Protein AF-0000000082834192 (afdb_homodimer)

Solvent-accessible surface area (backbone atoms only — not comparable to full-atom values): 46763 Å² total; per-residue (Å²): 114,58,78,56,65,46,55,65,57,37,30,47,52,12,43,51,27,36,75,78,33,49,51,58,55,49,33,59,68,41,58,75,89,63,63,65,66,60,54,51,49,58,71,48,56,89,36,38,69,58,30,43,24,41,26,45,23,47,22,64,73,36,58,49,41,30,54,62,43,39,55,54,58,56,37,57,10,45,53,74,38,81,67,66,78,60,61,29,57,36,44,56,57,38,31,70,82,36,35,30,33,29,49,34,74,82,67,44,50,32,48,34,76,72,61,32,71,24,20,33,38,23,55,55,62,58,29,57,49,36,25,30,21,37,43,28,29,46,27,52,71,72,64,48,51,72,66,58,28,47,52,29,27,40,34,15,41,46,33,21,44,52,44,22,46,51,50,40,73,46,48,71,65,58,47,50,52,46,69,49,36,54,69,55,50,48,70,66,42,86,44,71,67,55,31,50,54,50,51,50,48,52,54,52,18,70,61,37,38,45,64,52,44,43,68,72,43,35,46,78,55,96,94,35,53,37,66,58,71,44,60,68,45,22,25,38,53,62,43,96,68,36,64,47,45,82,90,57,47,42,62,90,38,71,66,50,50,50,43,51,49,49,20,49,51,39,25,46,68,54,34,58,68,47,52,41,57,56,55,68,52,38,12,60,56,35,65,31,34,36,49,56,61,52,58,50,35,24,46,59,26,35,40,34,39,25,25,29,49,86,62,43,53,45,50,37,26,40,32,55,30,53,86,22,50,33,44,72,45,54,73,42,81,67,70,91,46,36,9,52,36,28,48,45,40,39,50,30,38,34,64,66,54,68,84,58,46,22,24,26,57,36,72,96,70,39,27,21,25,31,32,61,67,60,50,23,56,38,70,75,64,67,88,76,44,53,71,70,54,44,26,52,50,29,26,49,51,17,37,40,50,26,50,19,42,30,41,39,52,67,44,21,39,26,52,22,41,43,52,45,87,62,58,55,36,38,51,12,42,44,49,20,12,52,51,42,32,53,47,46,48,52,51,40,51,51,49,52,50,35,37,74,70,57,76,38,60,61,31,41,70,67,59,56,29,49,73,70,63,121,114,56,78,55,65,46,55,66,58,36,32,49,53,12,44,51,27,36,75,76,34,48,50,60,56,48,32,59,68,41,59,76,89,63,63,64,66,61,53,51,50,58,72,49,57,90,35,41,69,59,31,42,24,41,27,45,24,48,23,65,74,36,60,51,41,30,52,62,41,38,55,53,58,56,36,56,10,44,54,73,37,82,66,67,77,60,62,29,56,36,44,55,59,38,30,70,82,36,37,31,34,30,49,34,74,83,67,44,50,32,49,36,75,71,60,32,72,24,19,33,38,22,55,57,62,56,30,57,51,38,24,30,21,38,43,28,29,45,27,51,72,71,66,48,51,71,66,59,30,47,52,29,26,40,34,16,41,46,32,20,44,52,44,23,47,52,51,40,74,46,48,71,65,58,46,47,52,45,70,48,35,52,69,57,49,48,70,66,40,87,44,71,67,54,32,51,53,49,51,48,47,52,54,52,17,71,61,38,38,43,63,55,46,42,68,73,41,33,47,79,55,95,92,36,55,38,67,56,69,45,59,67,45,22,24,37,52,62,43,96,70,38,64,48,45,83,90,56,50,43,62,89,38,72,65,49,50,49,41,52,50,49,20,50,51,38,25,46,67,53,35,59,68,47,52,42,57,57,56,69,52,39,13,58,56,35,65,31,35,39,50,57,61,51,58,47,35,24,45,59,26,34,38,34,41,23,26,31,48,86,63,44,55,44,52,37,25,41,32,55,30,53,88,22,50,34,43,71,44,55,73,43,81,66,69,92,46,36,10,53,36,27,44,44,40,39,52,30,40,34,63,65,55,68,83,57,46,22,23,26,58,36,71,96,72,39,27,21,27,32,32,62,68,60,49,23,56,38,72,76,63,64,90,77,46,52,72,70,54,45,26,54,51,30,27,50,50,17,37,39,50,28,50,19,42,30,41,40,52,69,44,21,40,26,52,21,42,45,52,46,86,62,60,56,35,38,52,12,42,42,50,20,12,53,52,44,30,54,49,47,46,53,50,40,53,51,49,51,50,35,36,74,70,58,76,39,59,63,31,41,69,65,59,56,30,48,74,69,62,123

Foldseek 3Di:
DDDDDDLVVLLVLLQVLCVVPPLLLLLQQACLVDQLLVQLVVLCPPFLPLFQQALLQQLLPALLLVLQQRLLSSLQRCLPGDASPDKFWAQSQLALQQWWWFAFPVGFIFIFGHHRLQTDIFGLSSNLLNHLLSLLLLCVVLPHDLVLNLLLSLLLLQLLLVLLLVLSPDDLVCLLQDTHTLVVQLVPDDDPVSNVVSVVLLVLLVCFAQQNVQVVFWDDDPNFIEGDDDPPFKFALQDPLHSSPPVRRQHPDPVSVVLVVVQVVQFLVFADPVVNVVCVQKDWGYKMFGQDGNNQGRWTKMWTWIAGPVRRTFIKIKTFRDHHSNVVRRVDDGDPARLVSSLLSCSQQHSGDANSWGKGQGPPRTIIIMGGPGGSIDTDPSSPDDSVSSSVSSNVSSNNSSSSRCRRGVSSSSNNSNCDNDCSNSVSSSSNSNVVSVSSVVSSVVSVVCCVVVVRNHDHSVRSSVVVVD/DDDDDDLVVLLVLLQVLCVVPPLLLLLQQACLVDQLLVQLVVLCPPFLPLFQQALLQQLLPALLLVLQQRLLSSLQRCLGGDASPDKFWAQSQLALQQWWWFAFPVGFIFIFGHHRLQTDIFGLSSNLLNHLLSLLLLCVVLPHDPVLNLLLSLLLLQLLLVLLLVLSPDDLVCLLQDTHTLVVQLVPDDDPVSNVVSVVLLVLLVCFAQQNVQVVFWDDDPNFIEGDDDPPFKFAQQDPLHSSPPVRRQHPDPVSVVLVVVQVVQFLVFADPVVNVVCVQKDWGYKMFGQDGNNQGRWTKMWTWIAGPVRRTFIKIKTFRDHHSNVVRRVDDGDPARLVSRLLSCSQQHSGDANSWGKGQGPPRTIIIMGGPGGSIDTDPSSPDDSVSSSVSSNVSSNNSSSSRCRRGVSSSSNNSNCDNDCSNSVSSSSNSNVVSVSSVVSSVVSVVCCVVVVRNHDHSVRSSVVVVD

pLDDT: mean 93.58, std 6.65, range [43.78, 98.88]

Secondary structure (DSSP, 8-state):
--PPPPHHHHHHHHHHHHHHS-GGGGG------S-HHHHHHHHHTTS-GGGHHHHHHHHTT-HHHHHHH-HHHHHHHHTTS---S-EEEE-S---GGGEEEEE-TTS-EEEEE---TT-EEEEHHHHHHHHHHHHHHHHHHTT--HHHHHHHHHHHHHHHHHHHHHHTTS-HHHHHH---BHHHHHHH--SHHHHHHHHHHHHHHHH--HHHHHHHHEEEETTEEEEPPBTTTEE-TTSTT--STTTT-----HHHHHHHHHHHHHHHHHS-HHHHHHHTT-EEEEEEEE---STTTTS-EEEEEEE-TT--EEEEEEEE-PPPHHHHHS-----S-HHHHHHHHHHHHSSS--TT-EEEE-GGG-EEEEEES-SS-EE--GGG--HHHHHHHHHHHHHHHHHHHHHHHS-HHHHHHHH-SSSHHHHHHHHHHHHHHHHHHHHHHHHHHHHHTTSS----HHHHHHTT--/--PPPPHHHHHHHHHHHHHHS-GGGGG------S-HHHHHHHHHTTS-GGGHHHHHHHHTT-HHHHHHH-HHHHHHHHTTS---S-EEEE-S---GGGEEEEE-TTS-EEEEE---TT-EEEEHHHHHHHHHHHHHHHHHHTT--HHHHHHHHHHHHHHHHHHHHHHTTS-HHHHHH---BHHHHHHH--SHHHHHHHHHHHHHHHH--HHHHHHHHEEEETTEEEEPPBTTTEE-TTSTT--STTTT-----HHHHHHHHHHHHHHHHHS-HHHHHHHTT-EEEEEEEE---TTTTTS-EEEEEEE-TT--EEEEEEEE-PPPHHHHHS-----S-HHHHHHHHHHHHSSS--TT-EEEE-GGG-EEEEEES-SS-EE--GGG--HHHHHHHHHHHHHHHHHHHHHHHS-HHHHHHHH-SSSHHHHHHHHHHHHHHHHHHHHHHHHHHHHHTTSS----HHHHHHTT--

Organism: NCBI:txid1287738

InterPro domains:
  IPR018721 Protein of unknown function DUF2252 [PF10009] (47-450)
  IPR018721 Protein of unknown function DUF2252 [PTHR39441] (31-458)

Nearest PDB structures (foldseek):
  1jmx-assembly1_A  TM=2.422E-01  e=8.693E+00  Pseudomonas putida
  1jmx-assembly1_A  TM=2.421E-01  e=8.765E+00  Pseudomonas putida

Radius of gyration: 30.36 Å; Cα contacts (8 Å, |Δi|>4): 1833; chains: 2; bounding box: 71×91×67 Å

Structure (mmCIF, N/CA/C/O backbone):
data_AF-0000000082834192-model_v1
#
loop_
_entity.id
_entity.type
_entity.pdbx_description
1 polymer 'DUF2252 domain-containing protein'
#
loop_
_atom_site.group_PDB
_atom_site.id
_atom_site.type_symbol
_atom_site.label_atom_id
_atom_site.label_alt_id
_atom_site.label_comp_id
_atom_site.label_asym_id
_atom_site.label_entity_id
_atom_site.label_seq_id
_atom_site.pdbx_PDB_ins_code
_atom_site.Cartn_x
_atom_site.Cartn_y
_atom_site.Cartn_z
_atom_site.occupancy
_atom_site.B_iso_or_equiv
_atom_site.auth_seq_id
_atom_site.auth_comp_id
_atom_site.auth_asym_id
_atom_site.auth_atom_id
_atom_site.pdbx_PDB_model_num
ATOM 1 N N . MET A 1 1 ? 22.391 4.062 -19.062 1 43.97 1 MET A N 1
ATOM 2 C CA . MET A 1 1 ? 22.203 3.564 -17.703 1 43.97 1 MET A CA 1
ATOM 3 C C . MET A 1 1 ? 22.031 4.715 -16.719 1 43.97 1 MET A C 1
ATOM 5 O O . MET A 1 1 ? 22.719 5.73 -16.828 1 43.97 1 MET A O 1
ATOM 9 N N . LEU A 1 2 ? 20.938 4.836 -16.094 1 54.34 2 LEU A N 1
ATOM 10 C CA . LEU A 1 2 ? 20.734 5.949 -15.18 1 54.34 2 LEU A CA 1
ATOM 11 C C . LEU A 1 2 ? 21.781 5.953 -14.078 1 54.34 2 LEU A C 1
ATOM 13 O O . LEU A 1 2 ? 22.156 4.895 -13.562 1 54.34 2 LEU A O 1
ATOM 17 N N . GLU A 1 3 ? 22.625 6.867 -14.039 1 68.44 3 GLU A N 1
ATOM 18 C CA . GLU A 1 3 ? 23.688 6.953 -13.031 1 68.44 3 GLU A CA 1
ATOM 19 C C . GLU A 1 3 ? 23.203 7.707 -11.797 1 68.44 3 GLU A C 1
ATOM 21 O O . GLU A 1 3 ? 22.375 8.617 -11.898 1 68.44 3 GLU A O 1
ATOM 26 N N . THR A 1 4 ? 23.453 7.031 -10.672 1 75.81 4 THR A N 1
ATOM 27 C CA . THR A 1 4 ? 23.25 7.734 -9.406 1 75.81 4 THR A CA 1
ATOM 28 C C . THR A 1 4 ? 24.547 8.438 -8.977 1 75.81 4 THR A C 1
ATOM 30 O O . THR A 1 4 ? 25.641 7.969 -9.266 1 75.81 4 THR A O 1
ATOM 33 N N . ASP A 1 5 ? 24.406 9.578 -8.383 1 85.88 5 ASP A N 1
ATOM 34 C CA . ASP A 1 5 ? 25.578 10.289 -7.855 1 85.88 5 ASP A CA 1
ATOM 35 C C . ASP A 1 5 ? 26.266 9.469 -6.766 1 85.88 5 ASP A C 1
ATOM 37 O O . ASP A 1 5 ? 25.609 8.773 -5.988 1 85.88 5 ASP A O 1
ATOM 41 N N . SER A 1 6 ? 27.562 9.531 -6.773 1 90.19 6 SER A N 1
ATOM 42 C CA . SER A 1 6 ? 28.312 8.867 -5.711 1 90.19 6 SER A CA 1
ATOM 43 C C . SER A 1 6 ? 28.031 9.5 -4.355 1 90.19 6 SER A C 1
ATOM 45 O O . SER A 1 6 ? 27.625 10.664 -4.281 1 90.19 6 SER A O 1
ATOM 47 N N . ILE A 1 7 ? 28.266 8.758 -3.375 1 93.5 7 ILE A N 1
ATOM 48 C CA . ILE A 1 7 ? 28.078 9.242 -2.012 1 93.5 7 ILE A CA 1
ATOM 49 C C . ILE A 1 7 ? 29 10.43 -1.759 1 93.5 7 ILE A C 1
ATOM 51 O O . ILE A 1 7 ? 28.609 11.406 -1.109 1 93.5 7 ILE A O 1
ATOM 55 N N . GLN A 1 8 ? 30.172 10.375 -2.283 1 94.44 8 GLN A N 1
ATOM 56 C CA . GLN A 1 8 ? 31.125 11.461 -2.107 1 94.44 8 GLN A CA 1
ATOM 57 C C . GLN A 1 8 ? 30.641 12.742 -2.771 1 94.44 8 GLN A C 1
ATOM 59 O O . GLN A 1 8 ? 30.766 13.828 -2.209 1 94.44 8 GLN A O 1
ATOM 64 N N . ALA A 1 9 ? 30.156 12.547 -3.936 1 95.19 9 ALA A N 1
ATOM 65 C CA . ALA A 1 9 ? 29.609 13.703 -4.641 1 95.19 9 ALA A CA 1
ATOM 66 C C . ALA A 1 9 ? 28.438 14.312 -3.877 1 95.19 9 ALA A C 1
ATOM 68 O O . ALA A 1 9 ? 28.312 15.531 -3.787 1 95.19 9 ALA A O 1
ATOM 69 N N . ARG A 1 10 ? 27.609 13.508 -3.355 1 95.69 10 ARG A N 1
ATOM 70 C CA . ARG A 1 10 ? 26.438 13.961 -2.611 1 95.69 10 ARG A CA 1
ATOM 71 C C . ARG A 1 10 ? 26.844 14.656 -1.318 1 95.69 10 ARG A C 1
ATOM 73 O O . ARG A 1 10 ? 26.281 15.688 -0.955 1 95.69 10 ARG A O 1
ATOM 80 N N . ARG A 1 11 ? 27.797 14.078 -0.651 1 96.12 11 ARG A N 1
ATOM 81 C CA . ARG A 1 11 ? 28.344 14.703 0.552 1 96.12 11 ARG A CA 1
ATOM 82 C C . ARG A 1 11 ? 28.953 16.062 0.236 1 96.12 11 ARG A C 1
ATOM 84 O O . ARG A 1 11 ? 28.734 17.031 0.976 1 96.12 11 ARG A O 1
ATOM 91 N N . SER A 1 12 ? 29.672 16.094 -0.837 1 96.25 12 SER A N 1
ATOM 92 C CA . SER A 1 12 ? 30.281 17.344 -1.265 1 96.25 12 SER A CA 1
ATOM 93 C C . SER A 1 12 ? 29.234 18.406 -1.564 1 96.25 12 SER A C 1
ATOM 95 O O . SER A 1 12 ? 29.422 19.578 -1.239 1 96.25 12 SER A O 1
ATOM 97 N N . ASN A 1 13 ? 28.219 17.953 -2.176 1 95.06 13 ASN A N 1
ATOM 98 C CA . ASN A 1 13 ? 27.125 18.875 -2.465 1 95.06 13 ASN A CA 1
ATOM 99 C C . ASN A 1 13 ? 26.531 19.469 -1.186 1 95.06 13 ASN A C 1
ATOM 101 O O . ASN A 1 13 ? 26.234 20.656 -1.121 1 95.06 13 ASN A O 1
ATOM 105 N N . GLY A 1 14 ? 26.328 18.625 -0.186 1 95.75 14 GLY A N 1
ATOM 106 C CA . GLY A 1 14 ? 25.844 19.094 1.103 1 95.75 14 GLY A CA 1
ATOM 107 C C . GLY A 1 14 ? 26.797 20.062 1.778 1 95.75 14 GLY A C 1
ATOM 108 O O . GLY A 1 14 ? 26.375 21.062 2.348 1 95.75 14 GLY A O 1
ATOM 109 N N . GLN A 1 15 ? 28.047 19.766 1.653 1 95.56 15 GLN A N 1
ATOM 110 C CA . GLN A 1 15 ? 29.062 20.625 2.26 1 95.56 15 GLN A CA 1
ATOM 111 C C . GLN A 1 15 ? 29.172 21.953 1.532 1 95.56 15 GLN A C 1
ATOM 113 O O . GLN A 1 15 ? 29.359 23 2.16 1 95.56 15 GLN A O 1
ATOM 118 N N . LYS A 1 16 ? 29.031 21.891 0.266 1 95.62 16 LYS A N 1
ATOM 119 C CA . LYS A 1 16 ? 29.062 23.109 -0.535 1 95.62 16 LYS A CA 1
ATOM 120 C C . LYS A 1 16 ? 27.906 24.047 -0.182 1 95.62 16 LYS A C 1
ATOM 122 O O . LYS A 1 16 ? 28.047 25.266 -0.246 1 95.62 16 LYS A O 1
ATOM 127 N N . ALA A 1 17 ? 26.828 23.453 0.157 1 95.31 17 ALA A N 1
ATOM 128 C CA . ALA A 1 17 ? 25.688 24.25 0.562 1 95.31 17 ALA A CA 1
ATOM 129 C C . ALA A 1 17 ? 26 25.094 1.79 1 95.31 17 ALA A C 1
ATOM 131 O O . ALA A 1 17 ? 25.453 26.188 1.957 1 95.31 17 ALA A O 1
ATOM 132 N N . ARG A 1 18 ? 26.938 24.672 2.625 1 93.06 18 ARG A N 1
ATOM 133 C CA . ARG A 1 18 ? 27.344 25.406 3.818 1 93.06 18 ARG A CA 1
ATOM 134 C C . ARG A 1 18 ? 28.062 26.688 3.447 1 93.06 18 ARG A C 1
ATOM 136 O O . ARG A 1 18 ? 28.031 27.672 4.203 1 93.06 18 ARG A O 1
ATOM 143 N N . GLU A 1 19 ? 28.672 26.578 2.359 1 91.88 19 GLU A N 1
ATOM 144 C CA . GLU A 1 19 ? 29.391 27.75 1.896 1 91.88 19 GLU A CA 1
ATOM 145 C C . GLU A 1 19 ? 28.438 28.844 1.441 1 91.88 19 GLU A C 1
ATOM 147 O O . GLU A 1 19 ? 28.734 30.031 1.603 1 91.88 19 GLU A O 1
ATOM 152 N N . HIS A 1 20 ? 27.406 28.422 0.977 1 91.69 20 HIS A N 1
ATOM 153 C CA . HIS A 1 20 ? 26.406 29.359 0.481 1 91.69 20 HIS A CA 1
ATOM 154 C C . HIS A 1 20 ? 25.531 29.875 1.612 1 91.69 20 HIS A C 1
ATOM 156 O O . HIS A 1 20 ? 25.109 31.047 1.599 1 91.69 20 HIS A O 1
ATOM 162 N N . VAL A 1 21 ? 25.172 28.984 2.467 1 96.38 21 VAL A N 1
ATOM 163 C CA . VAL A 1 21 ? 24.344 29.312 3.613 1 96.38 21 VAL A CA 1
ATOM 164 C C . VAL A 1 21 ? 24.938 28.719 4.883 1 96.38 21 VAL A C 1
ATOM 166 O O . VAL A 1 21 ? 24.828 27.5 5.117 1 96.38 21 VAL A O 1
ATOM 169 N N . LYS A 1 22 ? 25.422 29.625 5.699 1 96.38 22 LYS A N 1
ATOM 170 C CA . LYS A 1 22 ? 25.953 29.156 6.969 1 96.38 22 LYS A CA 1
ATOM 171 C C . LYS A 1 22 ? 24.859 28.594 7.863 1 96.38 22 LYS A C 1
ATOM 173 O O . LYS A 1 22 ? 23.734 29.094 7.848 1 96.38 22 LYS A O 1
ATOM 178 N N . ARG A 1 23 ? 25.203 27.656 8.641 1 96.19 23 ARG A N 1
ATOM 179 C CA . ARG A 1 23 ? 24.234 27.031 9.539 1 96.19 23 ARG A CA 1
ATOM 180 C C . ARG A 1 23 ? 23.656 28.062 10.516 1 96.19 23 ARG A C 1
ATOM 182 O O . ARG A 1 23 ? 22.469 28 10.844 1 96.19 23 ARG A O 1
ATOM 189 N N . SER A 1 24 ? 24.453 28.938 10.953 1 96.38 24 SER A N 1
ATOM 190 C CA . SER A 1 24 ? 24.016 29.953 11.906 1 96.38 24 SER A CA 1
ATOM 191 C C . SER A 1 24 ? 23 30.906 11.289 1 96.38 24 SER A C 1
ATOM 193 O O . SER A 1 24 ? 22.25 31.578 12 1 96.38 24 SER A O 1
ATOM 195 N N . SER A 1 25 ? 23.016 30.984 9.984 1 96.62 25 SER A N 1
ATOM 196 C CA . SER A 1 25 ? 22.094 31.875 9.281 1 96.62 25 SER A CA 1
ATOM 197 C C . SER A 1 25 ? 20.641 31.438 9.461 1 96.62 25 SER A C 1
ATOM 199 O O . SER A 1 25 ? 19.719 32.219 9.203 1 96.62 25 SER A O 1
ATOM 201 N N . HIS A 1 26 ? 20.422 30.234 9.938 1 97.69 26 HIS A N 1
ATOM 202 C CA . HIS A 1 26 ? 19.078 29.719 10.086 1 97.69 26 HIS A CA 1
ATOM 203 C C . HIS A 1 26 ? 18.375 30.328 11.289 1 97.69 26 HIS A C 1
ATOM 205 O O . HIS A 1 26 ? 17.188 30.078 11.508 1 97.69 26 HIS A O 1
ATOM 211 N N . ALA A 1 27 ? 19.062 31.203 12.023 1 97.88 27 ALA A N 1
ATOM 212 C CA . ALA A 1 27 ? 18.453 31.953 13.125 1 97.88 27 ALA A CA 1
ATOM 213 C C . ALA A 1 27 ? 17.594 33.094 12.602 1 97.88 27 ALA A C 1
ATOM 215 O O . ALA A 1 27 ? 16.781 33.688 13.344 1 97.88 27 ALA A O 1
ATOM 216 N N . ALA A 1 28 ? 17.703 33.406 11.367 1 97.25 28 ALA A N 1
ATOM 217 C CA . ALA A 1 28 ? 17 34.531 10.773 1 97.25 28 ALA A CA 1
ATOM 218 C C . ALA A 1 28 ? 15.492 34.312 10.75 1 97.25 28 ALA A C 1
ATOM 220 O O . ALA A 1 28 ? 15.039 33.219 10.375 1 97.25 28 ALA A O 1
ATOM 221 N N . LEU A 1 29 ? 14.711 35.281 11.102 1 97.69 29 LEU A N 1
ATOM 222 C CA . LEU A 1 29 ? 13.266 35.156 11.195 1 97.69 29 LEU A CA 1
ATOM 223 C C . LEU A 1 29 ? 12.609 35.406 9.844 1 97.69 29 LEU A C 1
ATOM 225 O O . LEU A 1 29 ? 11.492 34.969 9.586 1 97.69 29 LEU A O 1
ATOM 229 N N . GLY A 1 30 ? 13.344 36.156 8.984 1 97.12 30 GLY A N 1
ATOM 230 C CA . GLY A 1 30 ? 12.758 36.531 7.711 1 97.12 30 GLY A CA 1
ATOM 231 C C . GLY A 1 30 ? 12 37.844 7.785 1 97.12 30 GLY A C 1
ATOM 232 O O . GLY A 1 30 ? 12.32 38.719 8.602 1 97.12 30 GLY A O 1
ATOM 233 N N . ASN A 1 31 ? 11.102 38.094 6.879 1 96.56 31 ASN A N 1
ATOM 234 C CA . ASN A 1 31 ? 10.344 39.344 6.793 1 96.56 31 ASN A CA 1
ATOM 235 C C . ASN A 1 31 ? 9.148 39.344 7.746 1 96.56 31 ASN A C 1
ATOM 237 O O . ASN A 1 31 ? 8.016 39.094 7.328 1 96.56 31 ASN A O 1
ATOM 241 N N . VAL A 1 32 ? 9.414 39.812 8.945 1 97 32 VAL A N 1
ATOM 242 C CA . VAL A 1 32 ? 8.367 39.781 9.961 1 97 32 VAL A CA 1
ATOM 243 C C . VAL A 1 32 ? 7.695 41.156 10.039 1 97 32 VAL A C 1
ATOM 245 O O . VAL A 1 32 ? 6.77 41.344 10.828 1 97 32 VAL A O 1
ATOM 248 N N . ASP A 1 33 ? 8.258 42.125 9.242 1 95.31 33 ASP A N 1
ATOM 249 C CA . ASP A 1 33 ? 7.617 43.438 9.141 1 95.31 33 ASP A CA 1
ATOM 250 C C . ASP A 1 33 ? 6.551 43.438 8.047 1 95.31 33 ASP A C 1
ATOM 252 O O . ASP A 1 33 ? 6.781 43.969 6.953 1 95.31 33 ASP A O 1
ATOM 256 N N . ARG A 1 34 ? 5.523 42.812 8.258 1 96.75 34 ARG A N 1
ATOM 257 C CA . ARG A 1 34 ? 4.398 42.656 7.34 1 96.75 34 ARG A CA 1
ATOM 258 C C . ARG A 1 34 ? 3.072 42.812 8.07 1 96.75 34 ARG A C 1
ATOM 260 O O . ARG A 1 34 ? 3.041 42.906 9.305 1 96.75 34 ARG A O 1
ATOM 267 N N . ASP A 1 35 ? 2.014 43 7.32 1 97.62 35 ASP A N 1
ATOM 268 C CA . ASP A 1 35 ? 0.671 43.062 7.887 1 97.62 35 ASP A CA 1
ATOM 269 C C . ASP A 1 35 ? 0.057 41.688 8.047 1 97.62 35 ASP A C 1
ATOM 271 O O . ASP A 1 35 ? -0.447 41.094 7.078 1 97.62 35 ASP A O 1
ATOM 275 N N . PRO A 1 36 ? 0.101 41.125 9.219 1 98 36 PRO A N 1
ATOM 276 C CA . PRO A 1 36 ? -0.431 39.781 9.398 1 98 36 PRO A CA 1
ATOM 277 C C . PRO A 1 36 ? -1.915 39.656 9.055 1 98 36 PRO A C 1
ATOM 279 O O . PRO A 1 36 ? -2.387 38.625 8.641 1 98 36 PRO A O 1
ATOM 282 N N . ILE A 1 37 ? -2.648 40.781 9.211 1 98.19 37 ILE A N 1
ATOM 283 C CA . ILE A 1 37 ? -4.086 40.781 8.953 1 98.19 37 ILE A CA 1
ATOM 284 C C . ILE A 1 37 ? -4.344 40.562 7.465 1 98.19 37 ILE A C 1
ATOM 286 O O . ILE A 1 37 ? -5.23 39.812 7.082 1 98.19 37 ILE A O 1
ATOM 290 N N . ARG A 1 38 ? -3.602 41.25 6.668 1 97.81 38 ARG A N 1
ATOM 291 C CA . ARG A 1 38 ? -3.732 41.094 5.223 1 97.81 38 ARG A CA 1
ATOM 292 C C . ARG A 1 38 ? -3.457 39.656 4.797 1 97.81 38 ARG A C 1
ATOM 294 O O . ARG A 1 38 ? -4.184 39.094 3.975 1 97.81 38 ARG A O 1
ATOM 301 N N . LEU A 1 39 ? -2.418 39.031 5.312 1 97.88 39 LEU A N 1
ATOM 302 C CA . LEU A 1 39 ? -2.055 37.656 4.961 1 97.88 39 LEU A CA 1
ATOM 303 C C . LEU A 1 39 ? -3.127 36.688 5.422 1 97.88 39 LEU A C 1
ATOM 305 O O . LEU A 1 39 ? -3.439 35.719 4.715 1 97.88 39 LEU A O 1
ATOM 309 N N . LEU A 1 40 ? -3.67 36.906 6.582 1 97.69 40 LEU A N 1
ATOM 310 C CA . LEU A 1 40 ? -4.734 36.062 7.082 1 97.69 40 LEU A CA 1
ATOM 311 C C . LEU A 1 40 ? -5.969 36.125 6.191 1 97.69 40 LEU A C 1
ATOM 313 O O . LEU A 1 40 ? -6.641 35.125 5.945 1 97.69 40 LEU A O 1
ATOM 317 N N . ARG A 1 41 ? -6.25 37.344 5.703 1 97.12 41 ARG A N 1
ATOM 318 C CA . ARG A 1 41 ? -7.371 37.531 4.785 1 97.12 41 ARG A CA 1
ATOM 319 C C . ARG A 1 41 ? -7.133 36.781 3.475 1 97.12 41 ARG A C 1
ATOM 321 O O . ARG A 1 41 ? -8.047 36.156 2.932 1 97.12 41 ARG A O 1
ATOM 328 N N . ILE A 1 42 ? -5.953 36.875 3.02 1 96.5 42 ILE A N 1
ATOM 329 C CA . ILE A 1 42 ? -5.586 36.156 1.795 1 96.5 42 ILE A CA 1
ATOM 330 C C . ILE A 1 42 ? -5.793 34.656 1.981 1 96.5 42 ILE A C 1
ATOM 332 O O . ILE A 1 42 ? -6.371 34 1.118 1 96.5 42 ILE A O 1
ATOM 336 N N . ASN A 1 43 ? -5.316 34.156 3.084 1 95.81 43 ASN A N 1
ATOM 337 C CA . ASN A 1 43 ? -5.402 32.719 3.371 1 95.81 43 ASN A CA 1
ATOM 338 C C . ASN A 1 43 ? -6.844 32.281 3.6 1 95.81 43 ASN A C 1
ATOM 340 O O . ASN A 1 43 ? -7.18 31.125 3.402 1 95.81 43 ASN A O 1
ATOM 344 N N . SER A 1 44 ? -7.723 33.188 3.982 1 95.5 44 SER A N 1
ATOM 345 C CA . SER A 1 44 ? -9.125 32.875 4.25 1 95.5 44 SER A CA 1
ATOM 346 C C . SER A 1 44 ? -9.969 33 2.988 1 95.5 44 SER A C 1
ATOM 348 O O . SER A 1 44 ? -11.078 32.469 2.918 1 95.5 44 SER A O 1
ATOM 350 N N . ALA A 1 45 ? -9.453 33.688 2.037 1 94.56 45 ALA A N 1
ATOM 351 C CA . ALA A 1 45 ? -10.195 33.875 0.793 1 94.56 45 ALA A CA 1
ATOM 352 C C . ALA A 1 45 ? -10.492 32.531 0.131 1 94.56 45 ALA A C 1
ATOM 354 O O . ALA A 1 45 ? -9.625 31.656 0.065 1 94.56 45 ALA A O 1
ATOM 355 N N . GLY A 1 46 ? -11.727 32.344 -0.283 1 91.38 46 GLY A N 1
ATOM 356 C CA . GLY A 1 46 ? -12.133 31.125 -0.969 1 91.38 46 GLY A CA 1
ATOM 357 C C . GLY A 1 46 ? -12.727 30.094 -0.037 1 91.38 46 GLY A C 1
ATOM 358 O O . GLY A 1 46 ? -13.32 29.109 -0.491 1 91.38 46 GLY A O 1
ATOM 359 N N . ARG A 1 47 ? -12.508 30.281 1.275 1 93.38 47 ARG A N 1
ATOM 360 C CA . ARG A 1 47 ? -13.156 29.406 2.244 1 93.38 47 ARG A CA 1
ATOM 361 C C . ARG A 1 47 ? -14.656 29.688 2.32 1 93.38 47 ARG A C 1
ATOM 363 O O . ARG A 1 47 ? -15.133 30.672 1.742 1 93.38 47 ARG A O 1
ATOM 370 N N . VAL A 1 48 ? -15.383 28.766 2.969 1 92 48 VAL A N 1
ATOM 371 C CA . VAL A 1 48 ? -16.797 29.016 3.238 1 92 48 VAL A CA 1
ATOM 372 C C . VAL A 1 48 ? -16.953 30.281 4.078 1 92 48 VAL A C 1
ATOM 374 O O . VAL A 1 48 ? -16.5 30.328 5.227 1 92 48 VAL A O 1
ATOM 377 N N . GLN A 1 49 ? -17.609 31.219 3.494 1 92.31 49 GLN A N 1
ATOM 378 C CA . GLN A 1 49 ? -17.672 32.562 4.078 1 92.31 49 GLN A CA 1
ATOM 379 C C . GLN A 1 49 ? -18.281 32.5 5.48 1 92.31 49 GLN A C 1
ATOM 381 O O . GLN A 1 49 ? -17.781 33.156 6.395 1 92.31 49 GLN A O 1
ATOM 386 N N . ALA A 1 50 ? -19.25 31.719 5.664 1 91.19 50 ALA A N 1
ATOM 387 C CA . ALA A 1 50 ? -19.984 31.672 6.922 1 91.19 50 ALA A CA 1
ATOM 388 C C . ALA A 1 50 ? -19.156 31.047 8.031 1 91.19 50 ALA A C 1
ATOM 390 O O . ALA A 1 50 ? -19.469 31.172 9.211 1 91.19 50 ALA A O 1
ATOM 391 N N . LEU A 1 51 ? -18.047 30.406 7.656 1 93.38 51 LEU A N 1
ATOM 392 C CA . LEU A 1 51 ? -17.25 29.688 8.648 1 93.38 51 LEU A CA 1
ATOM 393 C C . LEU A 1 51 ? -15.961 30.453 8.953 1 93.38 51 LEU A C 1
ATOM 395 O O . LEU A 1 51 ? -15.234 30.109 9.883 1 93.38 51 LEU A O 1
ATOM 399 N N . ILE A 1 52 ? -15.711 31.562 8.234 1 94.81 52 ILE A N 1
ATOM 400 C CA . ILE A 1 52 ? -14.5 32.344 8.43 1 94.81 52 ILE A CA 1
ATOM 401 C C . ILE A 1 52 ? -14.477 32.906 9.836 1 94.81 52 ILE A C 1
ATOM 403 O O . ILE A 1 52 ? -13.453 32.875 10.523 1 94.81 52 ILE A O 1
ATOM 407 N N . PRO A 1 53 ? -15.656 33.438 10.359 1 94.81 53 PRO A N 1
ATOM 408 C CA . PRO A 1 53 ? -15.633 33.938 11.734 1 94.81 53 PRO A CA 1
ATOM 409 C C . PRO A 1 53 ? -15.258 32.875 12.75 1 94.81 53 PRO A C 1
ATOM 411 O O . PRO A 1 53 ? -14.594 33.156 13.742 1 94.81 53 PRO A O 1
ATOM 414 N N . LEU A 1 54 ? -15.688 31.656 12.539 1 94.88 54 LEU A N 1
ATOM 415 C CA . LEU A 1 54 ? -15.336 30.547 13.414 1 94.88 54 LEU A CA 1
ATOM 416 C C . LEU A 1 54 ? -13.844 30.281 13.375 1 94.88 54 LEU A C 1
ATOM 418 O O . LEU A 1 54 ? -13.234 29.969 14.398 1 94.88 54 LEU A O 1
ATOM 422 N N . ARG A 1 55 ? -13.234 30.312 12.164 1 96.31 55 ARG A N 1
ATOM 423 C CA . ARG A 1 55 ? -11.789 30.172 12.016 1 96.31 55 ARG A CA 1
ATOM 424 C C . ARG A 1 55 ? -11.047 31.141 12.922 1 96.31 55 ARG A C 1
ATOM 426 O O . ARG A 1 55 ? -10.172 30.734 13.688 1 96.31 55 ARG A O 1
ATOM 433 N N . TYR A 1 56 ? -11.453 32.375 12.82 1 97.38 56 TYR A N 1
ATOM 434 C CA . TYR A 1 56 ? -10.773 33.406 13.602 1 97.38 56 TYR A CA 1
ATOM 435 C C . TYR A 1 56 ? -11.07 33.25 15.086 1 97.38 56 TYR A C 1
ATOM 437 O O . TYR A 1 56 ? -10.219 33.562 15.93 1 97.38 56 TYR A O 1
ATOM 445 N N . GLY A 1 57 ? -12.297 32.812 15.414 1 96.31 57 GLY A N 1
ATOM 446 C CA . GLY A 1 57 ? -12.609 32.5 16.797 1 96.31 57 GLY A CA 1
ATOM 447 C C . GLY A 1 57 ? -11.711 31.438 17.391 1 96.31 57 GLY A C 1
ATOM 448 O O . GLY A 1 57 ? -11.211 31.594 18.5 1 96.31 57 GLY A O 1
ATOM 449 N N . ARG A 1 58 ? -11.469 30.422 16.672 1 95.81 58 ARG A N 1
ATOM 450 C CA . ARG A 1 58 ? -10.609 29.328 17.141 1 95.81 58 ARG A CA 1
ATOM 451 C C . ARG A 1 58 ? -9.156 29.781 17.234 1 95.81 58 ARG A C 1
ATOM 453 O O . ARG A 1 58 ? -8.438 29.375 18.156 1 95.81 58 ARG A O 1
ATOM 460 N N . MET A 1 59 ? -8.742 30.578 16.312 1 97 59 MET A N 1
ATOM 461 C CA . MET A 1 59 ? -7.383 31.109 16.344 1 97 59 MET A CA 1
ATOM 462 C C . MET A 1 59 ? -7.18 32.031 17.547 1 97 59 MET A C 1
ATOM 464 O O . MET A 1 59 ? -6.07 32.156 18.062 1 97 59 MET A O 1
ATOM 468 N N . ALA A 1 60 ? -8.25 32.656 18 1 96.88 60 ALA A N 1
ATOM 469 C CA . ALA A 1 60 ? -8.18 33.656 19.062 1 96.88 60 ALA A CA 1
ATOM 470 C C . ALA A 1 60 ? -8.039 33 20.438 1 96.88 60 ALA A C 1
ATOM 472 O O . ALA A 1 60 ? -7.703 33.656 21.406 1 96.88 60 ALA A O 1
ATOM 473 N N . ALA A 1 61 ? -8.195 31.703 20.5 1 95.5 61 ALA A N 1
ATOM 474 C CA . ALA A 1 61 ? -8.227 31 21.781 1 95.5 61 ALA A CA 1
ATOM 475 C C . ALA A 1 61 ? -6.902 31.141 22.516 1 95.5 61 ALA A C 1
ATOM 477 O O . ALA A 1 61 ? -6.875 31.219 23.75 1 95.5 61 ALA A O 1
ATOM 478 N N . SER A 1 62 ? -5.789 31.109 21.844 1 96.5 62 SER A N 1
ATOM 479 C CA . SER A 1 62 ? -4.461 31.234 22.438 1 96.5 62 SER A CA 1
ATOM 480 C C . SER A 1 62 ? -3.408 31.531 21.375 1 96.5 62 SER A C 1
ATOM 482 O O . SER A 1 62 ? -3.641 31.297 20.188 1 96.5 62 SER A O 1
ATOM 484 N N . PRO A 1 63 ? -2.219 32.031 21.797 1 97.44 63 PRO A N 1
ATOM 485 C CA . PRO A 1 63 ? -1.136 32.219 20.828 1 97.44 63 PRO A CA 1
ATOM 486 C C . PRO A 1 63 ? -0.771 30.906 20.125 1 97.44 63 PRO A C 1
ATOM 488 O O . PRO A 1 63 ? -0.374 30.938 18.953 1 97.44 63 PRO A O 1
ATOM 491 N N . PHE A 1 64 ? -0.914 29.859 20.859 1 96.75 64 PHE A N 1
ATOM 492 C CA . PHE A 1 64 ? -0.608 28.547 20.266 1 96.75 64 PHE A CA 1
ATOM 493 C C . PHE A 1 64 ? -1.637 28.188 19.203 1 96.75 64 PHE A C 1
ATOM 495 O O . PHE A 1 64 ? -1.278 27.719 18.125 1 96.75 64 PHE A O 1
ATOM 502 N N . ALA A 1 65 ? -2.912 28.344 19.469 1 96.44 65 ALA A N 1
ATOM 503 C CA . ALA A 1 65 ? -3.955 28.109 18.469 1 96.44 65 ALA A CA 1
ATOM 504 C C . ALA A 1 65 ? -3.758 29.016 17.25 1 96.44 65 ALA A C 1
ATOM 506 O O . ALA A 1 65 ? -3.949 28.594 16.109 1 96.44 65 ALA A O 1
ATOM 507 N N . PHE A 1 66 ? -3.398 30.312 17.578 1 98.12 66 PHE A N 1
ATOM 508 C CA . PHE A 1 66 ? -3.127 31.266 16.516 1 98.12 66 PHE A CA 1
ATOM 509 C C . PHE A 1 66 ? -2.016 30.766 15.602 1 98.12 66 PHE A C 1
ATOM 511 O O . PHE A 1 66 ? -2.148 30.797 14.375 1 98.12 66 PHE A O 1
ATOM 518 N N . PHE A 1 67 ? -0.954 30.234 16.156 1 98.31 67 PHE A N 1
ATOM 519 C CA . PHE A 1 67 ? 0.18 29.719 15.398 1 98.31 67 PHE A CA 1
ATOM 520 C C . PHE A 1 67 ? -0.259 28.578 14.477 1 98.31 67 PHE A C 1
ATOM 522 O O . PHE A 1 67 ? 0.132 28.547 13.305 1 98.31 67 PHE A O 1
ATOM 529 N N . ARG A 1 68 ? -1.073 27.703 14.938 1 96.56 68 ARG A N 1
ATOM 530 C CA . ARG A 1 68 ? -1.517 26.516 14.195 1 96.56 68 ARG A CA 1
ATOM 531 C C . ARG A 1 68 ? -2.383 26.922 13.008 1 96.56 68 ARG A C 1
ATOM 533 O O . ARG A 1 68 ? -2.422 26.219 12 1 96.56 68 ARG A O 1
ATOM 540 N N . GLY A 1 69 ? -3.084 28.031 13.141 1 96.56 69 GLY A N 1
ATOM 541 C CA . GLY A 1 69 ? -3.977 28.453 12.078 1 96.56 69 GLY A CA 1
ATOM 542 C C . GLY A 1 69 ? -3.32 29.422 11.102 1 96.56 69 GLY A C 1
ATOM 543 O O . GLY A 1 69 ? -3.926 29.812 10.102 1 96.56 69 GLY A O 1
ATOM 544 N N . ALA A 1 70 ? -2.072 29.797 11.32 1 97.38 70 ALA A N 1
ATOM 545 C CA . ALA A 1 70 ? -1.463 30.891 10.562 1 97.38 70 ALA A CA 1
ATOM 546 C C . ALA A 1 70 ? -0.195 30.422 9.859 1 97.38 70 ALA A C 1
ATOM 548 O O . ALA A 1 70 ? 0.822 31.125 9.867 1 97.38 70 ALA A O 1
ATOM 549 N N . ALA A 1 71 ? -0.26 29.25 9.273 1 97.25 71 ALA A N 1
ATOM 550 C CA . ALA A 1 71 ? 0.903 28.734 8.562 1 97.25 71 ALA A CA 1
ATOM 551 C C . ALA A 1 71 ? 1.37 29.703 7.488 1 97.25 71 ALA A C 1
ATOM 553 O O . ALA A 1 71 ? 2.564 29.781 7.188 1 97.25 71 ALA A O 1
ATOM 554 N N . ILE A 1 72 ? 0.47 30.516 6.941 1 97.69 72 ILE A N 1
ATOM 555 C CA . ILE A 1 72 ? 0.779 31.422 5.844 1 97.69 72 ILE A CA 1
ATOM 556 C C . ILE A 1 72 ? 1.771 32.469 6.312 1 97.69 72 ILE A C 1
ATOM 558 O O . ILE A 1 72 ? 2.631 32.938 5.547 1 97.69 72 ILE A O 1
ATOM 562 N N . LEU A 1 73 ? 1.656 32.969 7.594 1 98.38 73 LEU A N 1
ATOM 563 C CA . LEU A 1 73 ? 2.543 34 8.102 1 98.38 73 LEU A CA 1
ATOM 564 C C . LEU A 1 73 ? 3.994 33.531 8.086 1 98.38 73 LEU A C 1
ATOM 566 O O . LEU A 1 73 ? 4.879 34.25 7.598 1 98.38 73 LEU A O 1
ATOM 570 N N . GLN A 1 74 ? 4.18 32.344 8.656 1 98.31 74 GLN A N 1
ATOM 571 C CA . GLN A 1 74 ? 5.547 31.844 8.734 1 98.31 74 GLN A CA 1
ATOM 572 C C . GLN A 1 74 ? 6.102 31.531 7.352 1 98.31 74 GLN A C 1
ATOM 574 O O . GLN A 1 74 ? 7.281 31.781 7.082 1 98.31 74 GLN A O 1
ATOM 579 N N . ALA A 1 75 ? 5.262 30.938 6.484 1 97.88 75 ALA A N 1
ATOM 580 C CA . ALA A 1 75 ? 5.707 30.688 5.117 1 97.88 75 ALA A CA 1
ATOM 581 C C . ALA A 1 75 ? 6.129 31.969 4.422 1 97.88 75 ALA A C 1
ATOM 583 O O . ALA A 1 75 ? 7.16 32 3.746 1 97.88 75 ALA A O 1
ATOM 584 N N . HIS A 1 76 ? 5.32 33 4.551 1 98.06 76 HIS A N 1
ATOM 585 C CA . HIS A 1 76 ? 5.664 34.312 4.023 1 98.06 76 HIS A CA 1
ATOM 586 C C . HIS A 1 76 ? 7.004 34.781 4.574 1 98.06 76 HIS A C 1
ATOM 588 O O . HIS A 1 76 ? 7.867 35.25 3.816 1 98.06 76 HIS A O 1
ATOM 594 N N . ASP A 1 77 ? 7.141 34.719 5.906 1 98.31 77 ASP A N 1
ATOM 595 C CA . ASP A 1 77 ? 8.328 35.25 6.57 1 98.31 77 ASP A CA 1
ATOM 596 C C . ASP A 1 77 ? 9.586 34.5 6.121 1 98.31 77 ASP A C 1
ATOM 598 O O . ASP A 1 77 ? 10.656 35.094 5.992 1 98.31 77 ASP A O 1
ATOM 602 N N . LEU A 1 78 ? 9.43 33.219 5.852 1 97.62 78 LEU A N 1
ATOM 603 C CA . LEU A 1 78 ? 10.562 32.375 5.52 1 97.62 78 LEU A CA 1
ATOM 604 C C . LEU A 1 78 ? 10.977 32.562 4.066 1 97.62 78 LEU A C 1
ATOM 606 O O . LEU A 1 78 ? 12.102 32.219 3.689 1 97.62 78 LEU A O 1
ATOM 610 N N . ALA A 1 79 ? 10.148 33.031 3.191 1 95.88 79 ALA A N 1
ATOM 611 C CA . ALA A 1 79 ? 10.391 33.156 1.754 1 95.88 79 ALA A CA 1
ATOM 612 C C . ALA A 1 79 ? 11.648 33.938 1.469 1 95.88 79 ALA A C 1
ATOM 614 O O . ALA A 1 79 ? 12.344 33.688 0.482 1 95.88 79 ALA A O 1
ATOM 615 N N . GLY A 1 80 ? 12.055 34.844 2.359 1 88.56 80 GLY A N 1
ATOM 616 C CA . GLY A 1 80 ? 13.219 35.656 2.105 1 88.56 80 GLY A CA 1
ATOM 617 C C . GLY A 1 80 ? 14.422 35.281 2.949 1 88.56 80 GLY A C 1
ATOM 618 O O . GLY A 1 80 ? 15.453 35.938 2.912 1 88.56 80 GLY A O 1
ATOM 619 N N . THR A 1 81 ? 14.289 34.219 3.645 1 94.69 81 THR A N 1
ATOM 620 C CA . THR A 1 81 ? 15.391 33.781 4.488 1 94.69 81 THR A CA 1
ATOM 621 C C . THR A 1 81 ? 16.375 32.906 3.699 1 94.69 81 THR A C 1
ATOM 623 O O . THR A 1 81 ? 16 32.312 2.686 1 94.69 81 THR A O 1
ATOM 626 N N . PRO A 1 82 ? 17.594 32.906 4.125 1 92.06 82 PRO A N 1
ATOM 627 C CA . PRO A 1 82 ? 18.562 32 3.484 1 92.06 82 PRO A CA 1
ATOM 628 C C . PRO A 1 82 ? 18.156 30.547 3.592 1 92.06 82 PRO A C 1
ATOM 630 O O . PRO A 1 82 ? 17.656 30.109 4.629 1 92.06 82 PRO A O 1
ATOM 633 N N . HIS A 1 83 ? 18.312 29.797 2.543 1 93.62 83 HIS A N 1
ATOM 634 C CA . HIS A 1 83 ? 18.141 28.344 2.547 1 93.62 83 HIS A CA 1
ATOM 635 C C . HIS A 1 83 ? 19.172 27.672 1.654 1 93.62 83 HIS A C 1
ATOM 637 O O . HIS A 1 83 ? 19.812 28.328 0.823 1 93.62 83 HIS A O 1
ATOM 643 N N . THR A 1 84 ? 19.359 26.438 1.733 1 95.19 84 THR A N 1
ATOM 644 C CA . THR A 1 84 ? 20.469 25.672 1.145 1 95.19 84 THR A CA 1
ATOM 645 C C . THR A 1 84 ? 20.25 25.5 -0.355 1 95.19 84 THR A C 1
ATOM 647 O O . THR A 1 84 ? 21.172 25.125 -1.077 1 95.19 84 THR A O 1
ATOM 650 N N . GLY A 1 85 ? 19.016 25.719 -0.775 1 92.5 85 GLY A N 1
ATOM 651 C CA . GLY A 1 85 ? 18.688 25.422 -2.156 1 92.5 85 GLY A CA 1
ATOM 652 C C . GLY A 1 85 ? 18.25 23.984 -2.365 1 92.5 85 GLY A C 1
ATOM 653 O O . GLY A 1 85 ? 17.812 23.609 -3.461 1 92.5 85 GLY A O 1
ATOM 654 N N . ILE A 1 86 ? 18.375 23.188 -1.371 1 94.94 86 ILE A N 1
ATOM 655 C CA . ILE A 1 86 ? 17.875 21.812 -1.451 1 94.94 86 ILE A CA 1
ATOM 656 C C . ILE A 1 86 ? 16.375 21.797 -1.169 1 94.94 86 ILE A C 1
ATOM 658 O O . ILE A 1 86 ? 15.945 21.906 -0.017 1 94.94 86 ILE A O 1
ATOM 662 N N . SER A 1 87 ? 15.625 21.656 -2.227 1 96.31 87 SER A N 1
ATOM 663 C CA . SER A 1 87 ? 14.172 21.578 -2.131 1 96.31 87 SER A CA 1
ATOM 664 C C . SER A 1 87 ? 13.688 20.141 -2.201 1 96.31 87 SER A C 1
ATOM 666 O O . SER A 1 87 ? 14.148 19.359 -3.047 1 96.31 87 SER A O 1
ATOM 668 N N . ILE A 1 88 ? 12.859 19.766 -1.278 1 97.75 88 ILE A N 1
ATOM 669 C CA . ILE A 1 88 ? 12.32 18.406 -1.209 1 97.75 88 ILE A CA 1
ATOM 670 C C . ILE A 1 88 ? 10.82 18.484 -0.929 1 97.75 88 ILE A C 1
ATOM 672 O O . ILE A 1 88 ? 10.281 19.547 -0.609 1 97.75 88 ILE A O 1
ATOM 676 N N . PRO A 1 89 ? 10.062 17.344 -1.094 1 97.94 89 PRO A N 1
ATOM 677 C CA . PRO A 1 89 ? 8.703 17.328 -0.556 1 97.94 89 PRO A CA 1
ATOM 678 C C . PRO A 1 89 ? 8.664 17.531 0.959 1 97.94 89 PRO A C 1
ATOM 680 O O . PRO A 1 89 ? 9.289 16.766 1.698 1 97.94 89 PRO A O 1
ATOM 683 N N . ILE A 1 90 ? 7.977 18.531 1.379 1 98.56 90 ILE A N 1
ATOM 684 C CA . ILE A 1 90 ? 7.883 18.766 2.816 1 98.56 90 ILE A CA 1
ATOM 685 C C . ILE A 1 90 ? 6.418 18.766 3.244 1 98.56 90 ILE A C 1
ATOM 687 O O . ILE A 1 90 ? 5.52 18.859 2.406 1 98.56 90 ILE A O 1
ATOM 691 N N . CYS A 1 91 ? 6.16 18.625 4.527 1 98.31 91 CYS A N 1
ATOM 692 C CA . CYS A 1 91 ? 4.824 18.625 5.117 1 98.31 91 CYS A CA 1
ATOM 693 C C . CYS A 1 91 ? 4.156 19.984 4.945 1 98.31 91 CYS A C 1
ATOM 695 O O . CYS A 1 91 ? 2.967 20.062 4.637 1 98.31 91 CYS A O 1
ATOM 697 N N . GLY A 1 92 ? 4.922 21 5.125 1 97.69 92 GLY A N 1
ATOM 698 C CA . GLY A 1 92 ? 4.453 22.375 4.984 1 97.69 92 GLY A CA 1
ATOM 699 C C . GLY A 1 92 ? 3.904 22.953 6.273 1 97.69 92 GLY A C 1
ATOM 700 O O . GLY A 1 92 ? 4.074 24.141 6.547 1 97.69 92 GLY A O 1
ATOM 701 N N . ASP A 1 93 ? 3.221 22.203 7.043 1 97.56 93 ASP A N 1
ATOM 702 C CA . ASP A 1 93 ? 2.707 22.625 8.336 1 97.56 93 ASP A CA 1
ATOM 703 C C . ASP A 1 93 ? 3.115 21.656 9.445 1 97.56 93 ASP A C 1
ATOM 705 O O . ASP A 1 93 ? 2.268 21.172 10.195 1 97.56 93 ASP A O 1
ATOM 709 N N . ALA A 1 94 ? 4.441 21.469 9.625 1 98.25 94 ALA A N 1
ATOM 710 C CA . ALA A 1 94 ? 4.98 20.469 10.547 1 98.25 94 ALA A CA 1
ATOM 711 C C . ALA A 1 94 ? 5.012 21 11.977 1 98.25 94 ALA A C 1
ATOM 713 O O . ALA A 1 94 ? 6.047 20.938 12.641 1 98.25 94 ALA A O 1
ATOM 714 N N . HIS A 1 95 ? 3.861 21.516 12.492 1 98.19 95 HIS A N 1
ATOM 715 C CA . HIS A 1 95 ? 3.816 21.875 13.906 1 98.19 95 HIS A CA 1
ATOM 716 C C . HIS A 1 95 ? 3.561 20.641 14.773 1 98.19 95 HIS A C 1
ATOM 718 O O . HIS A 1 95 ? 3.09 19.609 14.273 1 98.19 95 HIS A O 1
ATOM 724 N N . LEU A 1 96 ? 3.809 20.734 16.062 1 97.62 96 LEU A N 1
ATOM 725 C CA . LEU A 1 96 ? 3.938 19.578 16.938 1 97.62 96 LEU A CA 1
ATOM 726 C C . LEU A 1 96 ? 2.631 18.797 17.016 1 97.62 96 LEU A C 1
ATOM 728 O O . LEU A 1 96 ? 2.637 17.594 17.297 1 97.62 96 LEU A O 1
ATOM 732 N N . LEU A 1 97 ? 1.474 19.375 16.672 1 96.44 97 LEU A N 1
ATOM 733 C CA . LEU A 1 97 ? 0.204 18.672 16.781 1 96.44 97 LEU A CA 1
ATOM 734 C C . LEU A 1 97 ? -0.159 17.984 15.469 1 96.44 97 LEU A C 1
ATOM 736 O O . LEU A 1 97 ? -1.207 17.344 15.367 1 96.44 97 LEU A O 1
ATOM 740 N N . ASN A 1 98 ? 0.668 18.094 14.469 1 96.56 98 ASN A N 1
ATOM 741 C CA . ASN A 1 98 ? 0.476 17.391 13.211 1 96.56 98 ASN A CA 1
ATOM 742 C C . ASN A 1 98 ? 1.248 16.062 13.188 1 96.56 98 ASN A C 1
ATOM 744 O O . ASN A 1 98 ? 1.623 15.586 12.117 1 96.56 98 ASN A O 1
ATOM 748 N N . PHE A 1 99 ? 1.608 15.617 14.336 1 97.19 99 PHE A N 1
ATOM 749 C CA . PHE A 1 99 ? 2.168 14.289 14.547 1 97.19 99 PHE A CA 1
ATOM 750 C C . PHE A 1 99 ? 1.254 13.445 15.43 1 97.19 99 PHE A C 1
ATOM 752 O O . PHE A 1 99 ? 0.621 13.969 16.344 1 97.19 99 PHE A O 1
ATOM 759 N N . GLY A 1 100 ? 1.156 12.234 15.141 1 95.5 100 GLY A N 1
ATOM 760 C CA . GLY A 1 100 ? 0.319 11.359 15.945 1 95.5 100 GLY A CA 1
ATOM 761 C C . GLY A 1 100 ? 0.379 9.906 15.5 1 95.5 100 GLY A C 1
ATOM 762 O O . GLY A 1 100 ? 1.302 9.508 14.789 1 95.5 100 GLY A O 1
ATOM 763 N N . GLY A 1 101 ? -0.495 9.164 16.094 1 95 101 GLY A N 1
ATOM 764 C CA . GLY A 1 101 ? -0.555 7.746 15.773 1 95 101 GLY A CA 1
ATOM 765 C C . GLY A 1 101 ? -1.729 7.387 14.883 1 95 101 GLY A C 1
ATOM 766 O O . GLY A 1 101 ? -2.783 8.023 14.953 1 95 101 GLY A O 1
ATOM 767 N N . PHE A 1 102 ? -1.575 6.379 14.078 1 94 102 PHE A N 1
ATOM 768 C CA . PHE A 1 102 ? -2.65 5.812 13.273 1 94 102 PHE A CA 1
ATOM 769 C C . PHE A 1 102 ? -2.336 4.371 12.883 1 94 102 PHE A C 1
ATOM 771 O O . PHE A 1 102 ? -1.181 3.943 12.945 1 94 102 PHE A O 1
ATOM 778 N N . ALA A 1 103 ? -3.32 3.664 12.484 1 92.62 103 ALA A N 1
ATOM 779 C CA . ALA A 1 103 ? -3.133 2.285 12.047 1 92.62 103 ALA A CA 1
ATOM 780 C C . ALA A 1 103 ? -2.746 2.227 10.57 1 92.62 103 ALA A C 1
ATOM 782 O O . ALA A 1 103 ? -3.295 2.967 9.75 1 92.62 103 ALA A O 1
ATOM 783 N N . THR A 1 104 ? -1.766 1.356 10.32 1 93.5 104 THR A N 1
ATOM 784 C CA . THR A 1 104 ? -1.339 1.123 8.945 1 93.5 104 THR A CA 1
ATOM 785 C C . THR A 1 104 ? -2.232 0.087 8.266 1 93.5 104 THR A C 1
ATOM 787 O O . THR A 1 104 ? -3.07 -0.539 8.922 1 93.5 104 THR A O 1
ATOM 790 N N . PRO A 1 105 ? -2.049 -0.092 6.926 1 89.62 105 PRO A N 1
ATOM 791 C CA . PRO A 1 105 ? -2.816 -1.112 6.207 1 89.62 105 PRO A CA 1
ATOM 792 C C . PRO A 1 105 ? -2.586 -2.52 6.758 1 89.62 105 PRO A C 1
ATOM 794 O O . PRO A 1 105 ? -3.439 -3.395 6.598 1 89.62 105 PRO A O 1
ATOM 797 N N . GLU A 1 106 ? -1.496 -2.76 7.355 1 90.38 106 GLU A N 1
ATOM 798 C CA . GLU A 1 106 ? -1.216 -4.07 7.934 1 90.38 106 GLU A CA 1
ATOM 799 C C . GLU A 1 106 ? -1.502 -4.082 9.43 1 90.38 106 GLU A C 1
ATOM 801 O O . GLU A 1 106 ? -1.006 -4.945 10.156 1 90.38 106 GLU A O 1
ATOM 806 N N . ARG A 1 107 ? -2.168 -2.98 9.914 1 88.56 107 ARG A N 1
ATOM 807 C CA . ARG A 1 107 ? -2.756 -2.861 11.25 1 88.56 107 ARG A CA 1
ATOM 808 C C . ARG A 1 107 ? -1.676 -2.674 12.305 1 88.56 107 ARG A C 1
ATOM 810 O O . ARG A 1 107 ? -1.838 -3.109 13.445 1 88.56 107 ARG A O 1
ATOM 817 N N . GLN A 1 108 ? -0.605 -2.133 11.875 1 90.5 108 GLN A N 1
ATOM 818 C CA . GLN A 1 108 ? 0.38 -1.634 12.828 1 90.5 108 GLN A CA 1
ATOM 819 C C . GLN A 1 108 ? 0.062 -0.201 13.25 1 90.5 108 GLN A C 1
ATOM 821 O O . GLN A 1 108 ? -0.464 0.582 12.453 1 90.5 108 GLN A O 1
ATOM 826 N N . LEU A 1 109 ? 0.342 0.105 14.5 1 93.44 109 LEU A N 1
ATOM 827 C CA . LEU A 1 109 ? 0.198 1.483 14.953 1 93.44 109 LEU A CA 1
ATOM 828 C C . LEU A 1 109 ? 1.5 2.256 14.766 1 93.44 109 LEU A C 1
ATOM 830 O O . LEU A 1 109 ? 2.525 1.9 15.352 1 93.44 109 LEU A O 1
ATOM 834 N N . LEU A 1 110 ? 1.446 3.291 13.992 1 95.81 110 LEU A N 1
ATOM 835 C CA . LEU A 1 110 ? 2.625 4.082 13.656 1 95.81 110 LEU A CA 1
ATOM 836 C C . LEU A 1 110 ? 2.516 5.492 14.227 1 95.81 110 LEU A C 1
ATOM 838 O O . LEU A 1 110 ? 1.423 6.059 14.289 1 95.81 110 LEU A O 1
ATOM 842 N N . PHE A 1 111 ? 3.611 6.004 14.734 1 97.19 111 PHE A N 1
ATOM 843 C CA . PHE A 1 111 ? 3.754 7.43 14.992 1 97.19 111 PHE A CA 1
ATOM 844 C C . PHE A 1 111 ? 4.348 8.148 13.789 1 97.19 111 PHE A C 1
ATOM 846 O O . PHE A 1 111 ? 5.441 7.805 13.336 1 97.19 111 PHE A O 1
ATOM 853 N N . ASP A 1 112 ? 3.662 9.141 13.25 1 97.69 112 ASP A N 1
ATOM 854 C CA . ASP A 1 112 ? 4.066 9.789 12.008 1 97.69 112 ASP A CA 1
ATOM 855 C C . ASP A 1 112 ? 3.338 11.117 11.812 1 97.69 112 ASP A C 1
ATOM 857 O O . ASP A 1 112 ? 2.551 11.523 12.664 1 97.69 112 ASP A O 1
ATOM 861 N N . LEU A 1 113 ? 3.689 11.844 10.734 1 97.38 113 LEU A N 1
ATOM 862 C CA . LEU A 1 113 ? 2.945 13.023 10.297 1 97.38 113 LEU A CA 1
ATOM 863 C C . LEU A 1 113 ? 1.507 12.656 9.945 1 97.38 113 LEU A C 1
ATOM 865 O O . LEU A 1 113 ? 1.246 11.562 9.445 1 97.38 113 LEU A O 1
ATOM 869 N N . ASN A 1 114 ? 0.529 13.664 10.164 1 93.31 114 ASN A N 1
ATOM 870 C CA . ASN A 1 114 ? -0.87 13.281 10.008 1 93.31 114 ASN A CA 1
ATOM 871 C C . ASN A 1 114 ? -1.609 14.25 9.086 1 93.31 114 ASN A C 1
ATOM 873 O O . ASN A 1 114 ? -2.729 13.969 8.648 1 93.31 114 ASN A O 1
ATOM 877 N N . ASP A 1 115 ? -1.143 15.375 8.812 1 93.31 115 ASP A N 1
ATOM 878 C CA . ASP A 1 115 ? -1.812 16.359 7.969 1 93.31 115 ASP A CA 1
ATOM 879 C C . ASP A 1 115 ? -0.887 16.844 6.855 1 93.31 115 ASP A C 1
ATOM 881 O O . ASP A 1 115 ? 0.265 17.203 7.109 1 93.31 115 ASP A O 1
ATOM 885 N N . PHE A 1 116 ? -1.425 16.875 5.668 1 97.06 116 PHE A N 1
ATOM 886 C CA . PHE A 1 116 ? -0.566 17.156 4.523 1 97.06 116 PHE A CA 1
ATOM 887 C C . PHE A 1 116 ? -1.207 18.188 3.604 1 97.06 116 PHE A C 1
ATOM 889 O O . PHE A 1 116 ? -0.862 18.266 2.424 1 97.06 116 PHE A O 1
ATOM 896 N N . ASP A 1 117 ? -2.154 18.984 4.129 1 96.25 117 ASP A N 1
ATOM 897 C CA . ASP A 1 117 ? -2.848 19.984 3.328 1 96.25 117 ASP A CA 1
ATOM 898 C C . ASP A 1 117 ? -1.857 20.953 2.676 1 96.25 117 ASP A C 1
ATOM 900 O O . ASP A 1 117 ? -2.09 21.422 1.562 1 96.25 117 ASP A O 1
ATOM 904 N N . GLU A 1 118 ? -0.771 21.172 3.357 1 97.12 118 GLU A N 1
ATOM 905 C CA . GLU A 1 118 ? 0.172 22.203 2.908 1 97.12 118 GLU A CA 1
ATOM 906 C C . GLU A 1 118 ? 1.388 21.562 2.236 1 97.12 118 GLU A C 1
ATOM 908 O O . GLU A 1 118 ? 2.344 22.266 1.891 1 97.12 118 GLU A O 1
ATOM 913 N N . THR A 1 119 ? 1.378 20.25 2.061 1 98.19 119 THR A N 1
ATOM 914 C CA . THR A 1 119 ? 2.549 19.594 1.491 1 98.19 119 THR A CA 1
ATOM 915 C C . THR A 1 119 ? 2.855 20.141 0.101 1 98.19 119 THR A C 1
ATOM 917 O O . THR A 1 119 ? 1.942 20.422 -0.679 1 98.19 119 THR A O 1
ATOM 920 N N . ALA A 1 120 ? 4.09 20.391 -0.186 1 98.19 120 ALA A N 1
ATOM 921 C CA . ALA A 1 120 ? 4.629 20.828 -1.471 1 98.19 120 ALA A CA 1
ATOM 922 C C . ALA A 1 120 ? 6.152 20.734 -1.486 1 98.19 120 ALA A C 1
ATOM 924 O O . ALA A 1 120 ? 6.777 20.516 -0.449 1 98.19 120 ALA A O 1
ATOM 925 N N . THR A 1 121 ? 6.684 20.875 -2.648 1 97.81 121 THR A N 1
ATOM 926 C CA . THR A 1 121 ? 8.133 20.953 -2.754 1 97.81 121 THR A CA 1
ATOM 927 C C . THR A 1 121 ? 8.633 22.312 -2.242 1 97.81 121 THR A C 1
ATOM 929 O O . THR A 1 121 ? 8.086 23.359 -2.6 1 97.81 121 THR A O 1
ATOM 932 N N . GLY A 1 122 ? 9.531 22.328 -1.346 1 97.75 122 GLY A N 1
ATOM 933 C CA . GLY A 1 122 ? 10.125 23.531 -0.791 1 97.75 122 GLY A CA 1
ATOM 934 C C . GLY A 1 122 ? 11.375 23.266 0.027 1 97.75 122 GLY A C 1
ATOM 935 O O . GLY A 1 122 ? 11.82 22.125 0.136 1 97.75 122 GLY A O 1
ATOM 936 N N . PRO A 1 123 ? 11.992 24.344 0.527 1 97.44 123 PRO A N 1
ATOM 937 C CA . PRO A 1 123 ? 13.164 24.141 1.384 1 97.44 123 PRO A CA 1
ATOM 938 C C . PRO A 1 123 ? 12.875 23.281 2.602 1 97.44 123 PRO A C 1
ATOM 940 O O . PRO A 1 123 ? 11.922 23.547 3.344 1 97.44 123 PRO A O 1
ATOM 943 N N . TRP A 1 124 ? 13.719 22.266 2.807 1 98.12 124 TRP A N 1
ATOM 944 C CA . TRP A 1 124 ? 13.508 21.328 3.904 1 98.12 124 TRP A CA 1
ATOM 945 C C . TRP A 1 124 ? 13.547 22.047 5.25 1 98.12 124 TRP A C 1
ATOM 947 O O . TRP A 1 124 ? 12.898 21.609 6.207 1 98.12 124 TRP A O 1
ATOM 957 N N . GLU A 1 125 ? 14.227 23.156 5.324 1 98.06 125 GLU A N 1
ATOM 958 C CA . GLU A 1 125 ? 14.422 23.906 6.559 1 98.06 125 GLU A CA 1
ATOM 959 C C . GLU A 1 125 ? 13.102 24.484 7.078 1 98.06 125 GLU A C 1
ATOM 961 O O . GLU A 1 125 ? 12.93 24.672 8.281 1 98.06 125 GLU A O 1
ATOM 966 N N . TRP A 1 126 ? 12.172 24.688 6.18 1 98.44 126 TRP A N 1
ATOM 967 C CA . TRP A 1 126 ? 10.906 25.312 6.578 1 98.44 126 TRP A CA 1
ATOM 968 C C . TRP A 1 126 ? 10.125 24.391 7.512 1 98.44 126 TRP A C 1
ATOM 970 O O . TRP A 1 126 ? 9.5 24.859 8.469 1 98.44 126 TRP A O 1
ATOM 980 N N . ASP A 1 127 ? 10.203 23.094 7.297 1 98.69 127 ASP A N 1
ATOM 981 C CA . ASP A 1 127 ? 9.508 22.125 8.141 1 98.69 127 ASP A CA 1
ATOM 982 C C . ASP A 1 127 ? 10.125 22.078 9.539 1 98.69 127 ASP A C 1
ATOM 984 O O . ASP A 1 127 ? 9.398 22.094 10.539 1 98.69 127 ASP A O 1
ATOM 988 N N . ILE A 1 128 ? 11.398 21.984 9.57 1 98.69 128 ILE A N 1
ATOM 989 C CA . ILE A 1 128 ? 12.031 21.844 10.883 1 98.69 128 ILE A CA 1
ATOM 990 C C . ILE A 1 128 ? 11.922 23.156 11.648 1 98.69 128 ILE A C 1
ATOM 992 O O . ILE A 1 128 ? 11.797 23.156 12.875 1 98.69 128 ILE A O 1
ATOM 996 N N . LYS A 1 129 ? 11.969 24.281 10.953 1 98.75 129 LYS A N 1
ATOM 997 C CA . LYS A 1 129 ? 11.727 25.562 11.594 1 98.75 129 LYS A CA 1
ATOM 998 C C . LYS A 1 129 ? 10.297 25.672 12.117 1 98.75 129 LYS A C 1
ATOM 1000 O O . LYS A 1 129 ? 10.055 26.188 13.203 1 98.75 129 LYS A O 1
ATOM 1005 N N . ARG A 1 130 ? 9.336 25.172 11.352 1 98.75 130 ARG A N 1
ATOM 1006 C CA . ARG A 1 130 ? 7.945 25.156 11.789 1 98.75 130 ARG A CA 1
ATOM 1007 C C . ARG A 1 130 ? 7.773 24.297 13.039 1 98.75 130 ARG A C 1
ATOM 1009 O O . ARG A 1 130 ? 7.078 24.688 13.977 1 98.75 130 ARG A O 1
ATOM 1016 N N . LEU A 1 131 ? 8.383 23.125 13.031 1 98.88 131 LEU A N 1
ATOM 1017 C CA . LEU A 1 131 ? 8.297 22.219 14.172 1 98.88 131 LEU A CA 1
ATOM 1018 C C . LEU A 1 131 ? 8.898 22.859 15.422 1 98.88 131 LEU A C 1
ATOM 1020 O O . LEU A 1 131 ? 8.258 22.906 16.469 1 98.88 131 LEU A O 1
ATOM 1024 N N . THR A 1 132 ? 10.117 23.422 15.312 1 98.88 132 THR A N 1
ATOM 1025 C CA . THR A 1 132 ? 10.812 23.969 16.469 1 98.88 132 THR A CA 1
ATOM 1026 C C . THR A 1 132 ? 10.094 25.219 16.984 1 98.88 132 THR A C 1
ATOM 1028 O O . THR A 1 132 ? 9.969 25.406 18.203 1 98.88 132 THR A O 1
ATOM 1031 N N . ALA A 1 133 ? 9.609 26.016 16.062 1 98.88 133 ALA A N 1
ATOM 1032 C CA . ALA A 1 133 ? 8.844 27.188 16.469 1 98.88 133 ALA A CA 1
ATOM 1033 C C . ALA A 1 133 ? 7.578 26.766 17.219 1 98.88 133 ALA A C 1
ATOM 1035 O O . ALA A 1 133 ? 7.219 27.375 18.234 1 98.88 133 ALA A O 1
ATOM 1036 N N . SER A 1 134 ? 6.914 25.75 16.75 1 98.75 134 SER A N 1
ATOM 1037 C CA . SER A 1 134 ? 5.695 25.281 17.406 1 98.75 134 SER A CA 1
ATOM 1038 C C . SER A 1 134 ? 5.98 24.812 18.828 1 98.75 134 SER A C 1
ATOM 1040 O O . SER A 1 134 ? 5.164 25 19.734 1 98.75 134 SER A O 1
ATOM 1042 N N . LEU A 1 135 ? 7.121 24.188 19.016 1 98.75 135 LEU A N 1
ATOM 1043 C CA . LEU A 1 135 ? 7.516 23.703 20.328 1 98.75 135 LEU A CA 1
ATOM 1044 C C . LEU A 1 135 ? 7.797 24.875 21.266 1 98.75 135 LEU A C 1
ATOM 1046 O O . LEU A 1 135 ? 7.402 24.844 22.438 1 98.75 135 LEU A O 1
ATOM 1050 N N . ALA A 1 136 ? 8.453 25.922 20.781 1 98.75 136 ALA A N 1
ATOM 1051 C CA . ALA A 1 136 ? 8.703 27.109 21.578 1 98.75 136 ALA A CA 1
ATOM 1052 C C . ALA A 1 136 ? 7.402 27.812 21.953 1 98.75 136 ALA A C 1
ATOM 1054 O O . ALA A 1 136 ? 7.223 28.266 23.078 1 98.75 136 ALA A O 1
ATOM 1055 N N . VAL A 1 137 ? 6.52 27.922 21 1 98.5 137 VAL A N 1
ATOM 1056 C CA . VAL A 1 137 ? 5.223 28.547 21.234 1 98.5 137 VAL A CA 1
ATOM 1057 C C . VAL A 1 137 ? 4.441 27.75 22.266 1 98.5 137 VAL A C 1
ATOM 1059 O O . VAL A 1 137 ? 3.836 28.328 23.172 1 98.5 137 VAL A O 1
ATOM 1062 N N . ALA A 1 138 ? 4.434 26.406 22.109 1 97.75 138 ALA A N 1
ATOM 1063 C CA . ALA A 1 138 ? 3.74 25.547 23.062 1 97.75 138 ALA A CA 1
ATOM 1064 C C . ALA A 1 138 ? 4.336 25.672 24.469 1 97.75 138 ALA A C 1
ATOM 1066 O O . ALA A 1 138 ? 3.607 25.719 25.453 1 97.75 138 ALA A O 1
ATOM 1067 N N . ALA A 1 139 ? 5.656 25.703 24.547 1 97.38 139 ALA A N 1
ATOM 1068 C CA . ALA A 1 139 ? 6.336 25.859 25.828 1 97.38 139 ALA A CA 1
ATOM 1069 C C . ALA A 1 139 ? 5.934 27.156 26.516 1 97.38 139 ALA A C 1
ATOM 1071 O O . ALA A 1 139 ? 5.652 27.188 27.703 1 97.38 139 ALA A O 1
ATOM 1072 N N . ALA A 1 140 ? 5.938 28.234 25.75 1 96.25 140 ALA A N 1
ATOM 1073 C CA . ALA A 1 140 ? 5.516 29.516 26.281 1 96.25 140 ALA A CA 1
ATOM 1074 C C . ALA A 1 140 ? 4.062 29.469 26.766 1 96.25 140 ALA A C 1
ATOM 1076 O O . ALA A 1 140 ? 3.734 30 27.828 1 96.25 140 ALA A O 1
ATOM 1077 N N . HIS A 1 141 ? 3.264 28.859 25.938 1 94.5 141 HIS A N 1
ATOM 1078 C CA . HIS A 1 141 ? 1.848 28.719 26.25 1 94.5 141 HIS A CA 1
ATOM 1079 C C . HIS A 1 141 ? 1.65 27.953 27.562 1 94.5 141 HIS A C 1
ATOM 1081 O O . HIS A 1 141 ? 0.739 28.266 28.328 1 94.5 141 HIS A O 1
ATOM 1087 N N . MET A 1 142 ? 2.502 27.016 27.781 1 94.25 142 MET A N 1
ATOM 1088 C CA . MET A 1 142 ? 2.393 26.172 28.969 1 94.25 142 MET A CA 1
ATOM 1089 C C . MET A 1 142 ? 3.105 26.797 30.156 1 94.25 142 MET A C 1
ATOM 1091 O O . MET A 1 142 ? 3.117 26.234 31.25 1 94.25 142 MET A O 1
ATOM 1095 N N . GLY A 1 143 ? 3.783 27.922 29.984 1 93.94 143 GLY A N 1
ATOM 1096 C CA . GLY A 1 143 ? 4.387 28.688 31.078 1 93.94 143 GLY A CA 1
ATOM 1097 C C . GLY A 1 143 ? 5.793 28.219 31.406 1 93.94 143 GLY A C 1
ATOM 1098 O O . GLY A 1 143 ? 6.297 28.516 32.5 1 93.94 143 GLY A O 1
ATOM 1099 N N . TYR A 1 144 ? 6.402 27.547 30.562 1 95.25 144 TYR A N 1
ATOM 1100 C CA . TYR A 1 144 ? 7.77 27.094 30.828 1 95.25 144 TYR A CA 1
ATOM 1101 C C . TYR A 1 144 ? 8.758 28.25 30.656 1 95.25 144 TYR A C 1
ATOM 1103 O O . TYR A 1 144 ? 8.555 29.125 29.812 1 95.25 144 TYR A O 1
ATOM 1111 N N . GLY A 1 145 ? 9.789 28.203 31.469 1 94.12 145 GLY A N 1
ATOM 1112 C CA . GLY A 1 145 ? 10.836 29.203 31.359 1 94.12 145 GLY A CA 1
ATOM 1113 C C . GLY A 1 145 ? 11.727 29.016 30.156 1 94.12 145 GLY A C 1
ATOM 1114 O O . GLY A 1 145 ? 11.578 28.047 29.406 1 94.12 145 GLY A O 1
ATOM 1115 N N . ARG A 1 146 ? 12.609 29.938 29.969 1 94.44 146 ARG A N 1
ATOM 1116 C CA . ARG A 1 146 ? 13.477 29.969 28.797 1 94.44 146 ARG A CA 1
ATOM 1117 C C . ARG A 1 146 ? 14.336 28.719 28.719 1 94.44 146 ARG A C 1
ATOM 1119 O O . ARG A 1 146 ? 14.555 28.188 27.625 1 94.44 146 ARG A O 1
ATOM 1126 N N . GLY A 1 147 ? 14.844 28.344 29.797 1 96.62 147 GLY A N 1
ATOM 1127 C CA . GLY A 1 147 ? 15.695 27.172 29.828 1 96.62 147 GLY A CA 1
ATOM 1128 C C . GLY A 1 147 ? 14.969 25.891 29.438 1 96.62 147 GLY A C 1
ATOM 1129 O O . GLY A 1 147 ? 15.469 25.109 28.625 1 96.62 147 GLY A O 1
ATOM 1130 N N . ASP A 1 148 ? 13.812 25.656 30.047 1 97.19 148 ASP A N 1
ATOM 1131 C CA . ASP A 1 148 ? 12.992 24.484 29.734 1 97.19 148 ASP A CA 1
ATOM 1132 C C . ASP A 1 148 ? 12.57 24.5 28.266 1 97.19 148 ASP A C 1
ATOM 1134 O O . ASP A 1 148 ? 12.594 23.469 27.594 1 97.19 148 ASP A O 1
ATOM 1138 N N . SER A 1 149 ? 12.18 25.688 27.828 1 97.88 149 SER A N 1
ATOM 1139 C CA . SER A 1 149 ? 11.82 25.844 26.422 1 97.88 149 SER A CA 1
ATOM 1140 C C . SER A 1 149 ? 12.984 25.469 25.516 1 97.88 149 SER A C 1
ATOM 1142 O O . SER A 1 149 ? 12.789 24.797 24.5 1 97.88 149 SER A O 1
ATOM 1144 N N . ALA A 1 150 ? 14.141 25.906 25.906 1 98.56 150 ALA A N 1
ATOM 1145 C CA . ALA A 1 150 ? 15.336 25.609 25.109 1 98.56 150 ALA A CA 1
ATOM 1146 C C . ALA A 1 150 ? 15.586 24.094 25.047 1 98.56 150 ALA A C 1
ATOM 1148 O O . ALA A 1 150 ? 15.922 23.562 23.984 1 98.56 150 ALA A O 1
ATOM 1149 N N . ASP A 1 151 ? 15.414 23.438 26.141 1 98.44 151 ASP A N 1
ATOM 1150 C CA . ASP A 1 151 ? 15.633 22 26.188 1 98.44 151 ASP A CA 1
ATOM 1151 C C . ASP A 1 151 ? 14.664 21.25 25.266 1 98.44 151 ASP A C 1
ATOM 1153 O O . ASP A 1 151 ? 15.055 20.312 24.578 1 98.44 151 ASP A O 1
ATOM 1157 N N . ILE A 1 152 ? 13.461 21.656 25.281 1 98.38 152 ILE A N 1
ATOM 1158 C CA . ILE A 1 152 ? 12.422 21.031 24.484 1 98.38 152 ILE A CA 1
ATOM 1159 C C . ILE A 1 152 ? 12.734 21.219 23 1 98.38 152 ILE A C 1
ATOM 1161 O O . ILE A 1 152 ? 12.711 20.25 22.219 1 98.38 152 ILE A O 1
ATOM 1165 N N . VAL A 1 153 ? 13.055 22.422 22.594 1 98.88 153 VAL A N 1
ATOM 1166 C CA . VAL A 1 153 ? 13.344 22.75 21.203 1 98.88 153 VAL A CA 1
ATOM 1167 C C . VAL A 1 153 ? 14.594 22.016 20.75 1 98.88 153 VAL A C 1
ATOM 1169 O O . VAL A 1 153 ? 14.617 21.422 19.656 1 98.88 153 VAL A O 1
ATOM 1172 N N . MET A 1 154 ? 15.609 22.016 21.609 1 98.75 154 MET A N 1
ATOM 1173 C CA . MET A 1 154 ? 16.875 21.359 21.266 1 98.75 154 MET A CA 1
ATOM 1174 C C . MET A 1 154 ? 16.688 19.859 21.109 1 98.75 154 MET A C 1
ATOM 1176 O O . MET A 1 154 ? 17.344 19.234 20.281 1 98.75 154 MET A O 1
ATOM 1180 N N . ALA A 1 155 ? 15.805 19.281 21.875 1 98.25 155 ALA A N 1
ATOM 1181 C CA . ALA A 1 155 ? 15.547 17.859 21.766 1 98.25 155 ALA A CA 1
ATOM 1182 C C . ALA A 1 155 ? 15.078 17.484 20.375 1 98.25 155 ALA A C 1
ATOM 1184 O O . ALA A 1 155 ? 15.539 16.5 19.797 1 98.25 155 ALA A O 1
ATOM 1185 N N . ALA A 1 156 ? 14.172 18.25 19.844 1 98.75 156 ALA A N 1
ATOM 1186 C CA . ALA A 1 156 ? 13.656 17.984 18.5 1 98.75 156 ALA A CA 1
ATOM 1187 C C . ALA A 1 156 ? 14.727 18.234 17.438 1 98.75 156 ALA A C 1
ATOM 1189 O O . ALA A 1 156 ? 14.93 17.406 16.547 1 98.75 156 ALA A O 1
ATOM 1190 N N . ALA A 1 157 ? 15.383 19.359 17.531 1 98.81 157 ALA A N 1
ATOM 1191 C CA . ALA A 1 157 ? 16.391 19.766 16.547 1 98.81 157 ALA A CA 1
ATOM 1192 C C . ALA A 1 157 ? 17.547 18.766 16.516 1 98.81 157 ALA A C 1
ATOM 1194 O O . ALA A 1 157 ? 17.984 18.344 15.438 1 98.81 157 ALA A O 1
ATOM 1195 N N . CYS A 1 158 ? 18.016 18.391 17.672 1 98.75 158 CYS A N 1
ATOM 1196 C CA . CYS A 1 158 ? 19.156 17.484 17.766 1 98.75 158 CYS A CA 1
ATOM 1197 C C . CYS A 1 158 ? 18.781 16.078 17.297 1 98.75 158 CYS A C 1
ATOM 1199 O O . CYS A 1 158 ? 19.562 15.414 16.609 1 98.75 158 CYS A O 1
ATOM 1201 N N . GLU A 1 159 ? 17.594 15.68 17.672 1 98.38 159 GLU A N 1
ATOM 1202 C CA . GLU A 1 159 ? 17.156 14.367 17.219 1 98.38 159 GLU A CA 1
ATOM 1203 C C . GLU A 1 159 ? 17 14.32 15.703 1 98.38 159 GLU A C 1
ATOM 1205 O O . GLU A 1 159 ? 17.344 13.328 15.062 1 98.38 159 GLU A O 1
ATOM 1210 N N . TYR A 1 160 ? 16.422 15.375 15.133 1 98.81 160 TYR A N 1
ATOM 1211 C CA . TYR A 1 160 ? 16.328 15.477 13.688 1 98.81 160 TYR A CA 1
ATOM 1212 C C . TYR A 1 160 ? 17.688 15.336 13.023 1 98.81 160 TYR A C 1
ATOM 1214 O O . TYR A 1 160 ? 17.844 14.562 12.078 1 98.81 160 TYR A O 1
ATOM 1222 N N . GLN A 1 161 ? 18.641 16.078 13.523 1 98.69 161 GLN A N 1
ATOM 1223 C CA . GLN A 1 161 ? 20 16.062 13.008 1 98.69 161 GLN A CA 1
ATOM 1224 C C . GLN A 1 161 ? 20.641 14.68 13.172 1 98.69 161 GLN A C 1
ATOM 1226 O O . GLN A 1 161 ? 21.25 14.164 12.242 1 98.69 161 GLN A O 1
ATOM 1231 N N . LEU A 1 162 ? 20.453 14.102 14.297 1 98.5 162 LEU A N 1
ATOM 1232 C CA . LEU A 1 162 ? 21.016 12.789 14.602 1 98.5 162 LEU A CA 1
ATOM 1233 C C . LEU A 1 162 ? 20.469 11.727 13.656 1 98.5 162 LEU A C 1
ATOM 1235 O O . LEU A 1 162 ? 21.219 10.938 13.086 1 98.5 162 LEU A O 1
ATOM 1239 N N . ARG A 1 163 ? 19.188 11.711 13.5 1 98.31 163 ARG A N 1
ATOM 1240 C CA . ARG A 1 163 ? 18.531 10.703 12.672 1 98.31 163 ARG A CA 1
ATOM 1241 C C . ARG A 1 163 ? 18.875 10.898 11.195 1 98.31 163 ARG A C 1
ATOM 1243 O O . ARG A 1 163 ? 19.047 9.922 10.461 1 98.31 163 ARG A O 1
ATOM 1250 N N . MET A 1 164 ? 18.938 12.125 10.766 1 98.62 164 MET A N 1
ATOM 1251 C CA . MET A 1 164 ? 19.328 12.383 9.383 1 98.62 164 MET A CA 1
ATOM 1252 C C . MET A 1 164 ? 20.719 11.828 9.102 1 98.62 164 MET A C 1
ATOM 1254 O O . MET A 1 164 ? 20.953 11.25 8.039 1 98.62 164 MET A O 1
ATOM 1258 N N . ASN A 1 165 ? 21.625 12.008 10.039 1 98.38 165 ASN A N 1
ATOM 1259 C CA . ASN A 1 165 ? 22.969 11.445 9.906 1 98.38 165 ASN A CA 1
ATOM 1260 C C . ASN A 1 165 ? 22.922 9.914 9.859 1 98.38 165 ASN A C 1
ATOM 1262 O O . ASN A 1 165 ? 23.703 9.297 9.125 1 98.38 165 ASN A O 1
ATOM 1266 N N . GLU A 1 166 ? 22.062 9.352 10.602 1 98.19 166 GLU A N 1
ATOM 1267 C CA . GLU A 1 166 ? 21.891 7.898 10.586 1 98.19 166 GLU A CA 1
ATOM 1268 C C . GLU A 1 166 ? 21.344 7.43 9.242 1 98.19 166 GLU A C 1
ATOM 1270 O O . GLU A 1 166 ? 21.859 6.484 8.641 1 98.19 166 GLU A O 1
ATOM 1275 N N . TYR A 1 167 ? 20.281 8.07 8.789 1 98.06 167 TYR A N 1
ATOM 1276 C CA . TYR A 1 167 ? 19.641 7.688 7.531 1 98.06 167 TYR A CA 1
ATOM 1277 C C . TYR A 1 167 ? 20.609 7.855 6.359 1 98.06 167 TYR A C 1
ATOM 1279 O O . TYR A 1 167 ? 20.531 7.113 5.375 1 98.06 167 TYR A O 1
ATOM 1287 N N . ALA A 1 168 ? 21.484 8.805 6.457 1 97.88 168 ALA A N 1
ATOM 1288 C CA . ALA A 1 168 ? 22.484 9.062 5.414 1 97.88 168 ALA A CA 1
ATOM 1289 C C . ALA A 1 168 ? 23.391 7.852 5.211 1 97.88 168 ALA A C 1
ATOM 1291 O O . ALA A 1 168 ? 24.062 7.738 4.184 1 97.88 168 ALA A O 1
ATOM 1292 N N . GLN A 1 169 ? 23.406 6.957 6.195 1 96.88 169 GLN A N 1
ATOM 1293 C CA . GLN A 1 169 ? 24.281 5.789 6.137 1 96.88 169 GLN A CA 1
ATOM 1294 C C . GLN A 1 169 ? 23.484 4.527 5.805 1 96.88 169 GLN A C 1
ATOM 1296 O O . GLN A 1 169 ? 24.031 3.418 5.852 1 96.88 169 GLN A O 1
ATOM 1301 N N . ASN A 1 170 ? 22.281 4.648 5.551 1 96.25 170 ASN A N 1
ATOM 1302 C CA . ASN A 1 170 ? 21.406 3.52 5.266 1 96.25 170 ASN A CA 1
ATOM 1303 C C . ASN A 1 170 ? 21.109 3.404 3.773 1 96.25 170 ASN A C 1
ATOM 1305 O O . ASN A 1 170 ? 21.219 4.387 3.037 1 96.25 170 ASN A O 1
ATOM 1309 N N . SER A 1 171 ? 20.734 2.17 3.324 1 95.25 171 SER A N 1
ATOM 1310 C CA . SER A 1 171 ? 20.312 1.971 1.938 1 95.25 171 SER A CA 1
ATOM 1311 C C . SER A 1 171 ? 19 2.689 1.646 1 95.25 171 SER A C 1
ATOM 1313 O O . SER A 1 171 ? 18.234 2.982 2.562 1 95.25 171 SER A O 1
ATOM 1315 N N . THR A 1 172 ? 18.797 2.996 0.388 1 95.88 172 THR A N 1
ATOM 1316 C CA . THR A 1 172 ? 17.562 3.645 -0.057 1 95.88 172 THR A CA 1
ATOM 1317 C C . THR A 1 172 ? 16.344 2.859 0.404 1 95.88 172 THR A C 1
ATOM 1319 O O . THR A 1 172 ? 15.383 3.438 0.918 1 95.88 172 THR A O 1
ATOM 1322 N N . LEU A 1 173 ? 16.391 1.544 0.323 1 95.12 173 LEU A N 1
ATOM 1323 C CA . LEU A 1 173 ? 15.234 0.717 0.679 1 95.12 173 LEU A CA 1
ATOM 1324 C C . LEU A 1 173 ? 15.055 0.657 2.191 1 95.12 173 LEU A C 1
ATOM 1326 O O . LEU A 1 173 ? 13.93 0.63 2.688 1 95.12 173 LEU A O 1
ATOM 1330 N N . ASP A 1 174 ? 16.156 0.613 2.92 1 94.88 174 ASP A N 1
ATOM 1331 C CA . ASP A 1 174 ? 16.047 0.619 4.375 1 94.88 174 ASP A CA 1
ATOM 1332 C C . ASP A 1 174 ? 15.344 1.878 4.867 1 94.88 174 ASP A C 1
ATOM 1334 O O . ASP A 1 174 ? 14.484 1.81 5.75 1 94.88 174 ASP A O 1
ATOM 1338 N N . VAL A 1 175 ? 15.719 2.992 4.281 1 97 175 VAL A N 1
ATOM 1339 C CA . VAL A 1 175 ? 15.086 4.25 4.66 1 97 175 VAL A CA 1
ATOM 1340 C C . VAL A 1 175 ? 13.617 4.234 4.254 1 97 175 VAL A C 1
ATOM 1342 O O . VAL A 1 175 ? 12.758 4.699 5.004 1 97 175 VAL A O 1
ATOM 1345 N N . TRP A 1 176 ? 13.328 3.68 3.092 1 96.69 176 TRP A N 1
ATOM 1346 C CA . TRP A 1 176 ? 11.977 3.65 2.559 1 96.69 176 TRP A CA 1
ATOM 1347 C C . TRP A 1 176 ? 11.047 2.852 3.467 1 96.69 176 TRP A C 1
ATOM 1349 O O . TRP A 1 176 ? 9.891 3.232 3.674 1 96.69 176 TRP A O 1
ATOM 1359 N N . TYR A 1 177 ? 11.516 1.793 4.086 1 94.19 177 TYR A N 1
ATOM 1360 C CA . TYR A 1 177 ? 10.68 0.871 4.844 1 94.19 177 TYR A CA 1
ATOM 1361 C C . TYR A 1 177 ? 10.695 1.219 6.328 1 94.19 177 TYR A C 1
ATOM 1363 O O . TYR A 1 177 ? 9.961 0.624 7.121 1 94.19 177 TYR A O 1
ATOM 1371 N N . GLU A 1 178 ? 11.469 2.184 6.66 1 95.38 178 GLU A N 1
ATOM 1372 C CA . GLU A 1 178 ? 11.594 2.553 8.07 1 95.38 178 GLU A CA 1
ATOM 1373 C C . GLU A 1 178 ? 10.305 3.186 8.586 1 95.38 178 GLU A C 1
ATOM 1375 O O . GLU A 1 178 ? 9.68 3.988 7.895 1 95.38 178 GLU A O 1
ATOM 1380 N N . GLY A 1 179 ? 9.797 2.742 9.75 1 94.94 179 GLY A N 1
ATOM 1381 C CA . GLY A 1 179 ? 8.672 3.324 10.453 1 94.94 179 GLY A CA 1
ATOM 1382 C C . GLY A 1 179 ? 8.836 3.311 11.961 1 94.94 179 GLY A C 1
ATOM 1383 O O . GLY A 1 179 ? 9.609 2.516 12.5 1 94.94 179 GLY A O 1
ATOM 1384 N N . ILE A 1 180 ? 8.18 4.25 12.57 1 96.62 180 ILE A N 1
ATOM 1385 C CA . ILE A 1 180 ? 8.211 4.332 14.023 1 96.62 180 ILE A CA 1
ATOM 1386 C C . ILE A 1 180 ? 6.949 3.695 14.609 1 96.62 180 ILE A C 1
ATOM 1388 O O . ILE A 1 180 ? 5.926 4.363 14.766 1 96.62 180 ILE A O 1
ATOM 1392 N N . THR A 1 181 ? 7.055 2.445 15.016 1 95.19 181 THR A N 1
ATOM 1393 C CA . THR A 1 181 ? 5.898 1.76 15.578 1 95.19 181 THR A CA 1
ATOM 1394 C C . THR A 1 181 ? 5.75 2.082 17.062 1 95.19 181 THR A C 1
ATOM 1396 O O . THR A 1 181 ? 6.73 2.426 17.734 1 95.19 181 THR A O 1
ATOM 1399 N N . PHE A 1 182 ? 4.59 1.969 17.531 1 94.62 182 PHE A N 1
ATOM 1400 C CA . PHE A 1 182 ? 4.352 2.186 18.953 1 94.62 182 PHE A CA 1
ATOM 1401 C C . PHE A 1 182 ? 5.074 1.135 19.781 1 94.62 182 PHE A C 1
ATOM 1403 O O . PHE A 1 182 ? 5.504 1.414 20.906 1 94.62 182 PHE A O 1
ATOM 1410 N N . GLU A 1 183 ? 5.238 -0.07 19.25 1 91.69 183 GLU A N 1
ATOM 1411 C CA . GLU A 1 183 ? 6 -1.104 19.938 1 91.69 183 GLU A CA 1
ATOM 1412 C C . GLU A 1 183 ? 7.453 -0.68 20.141 1 91.69 183 GLU A C 1
ATOM 1414 O O . GLU A 1 183 ? 8.016 -0.871 21.219 1 91.69 183 GLU A O 1
ATOM 1419 N N . ARG A 1 184 ? 8.008 -0.131 19.156 1 90.56 184 ARG A N 1
ATOM 1420 C CA . ARG A 1 184 ? 9.383 0.353 19.25 1 90.56 184 ARG A CA 1
ATOM 1421 C C . ARG A 1 184 ? 9.477 1.539 20.203 1 90.56 184 ARG A C 1
ATOM 1423 O O . ARG A 1 184 ? 10.461 1.668 20.938 1 90.56 184 ARG A O 1
ATOM 1430 N N . MET A 1 185 ? 8.508 2.402 20.109 1 93 185 MET A N 1
ATOM 1431 C CA . MET A 1 185 ? 8.469 3.541 21.016 1 93 185 MET A CA 1
ATOM 1432 C C . MET A 1 185 ? 8.438 3.074 22.469 1 93 185 MET A C 1
ATOM 1434 O O . MET A 1 185 ? 9.094 3.666 23.328 1 93 185 MET A O 1
ATOM 1438 N N . LEU A 1 186 ? 7.688 2.014 22.656 1 92.69 186 LEU A N 1
ATOM 1439 C CA . LEU A 1 186 ? 7.59 1.454 24 1 92.69 186 LEU A CA 1
ATOM 1440 C C . LEU A 1 186 ? 8.938 0.912 24.453 1 92.69 186 LEU A C 1
ATOM 1442 O O . LEU A 1 186 ? 9.328 1.108 25.609 1 92.69 186 LEU A O 1
ATOM 1446 N N . GLN A 1 187 ? 9.617 0.318 23.562 1 90.69 187 GLN A N 1
ATOM 1447 C CA . GLN A 1 187 ? 10.922 -0.255 23.875 1 90.69 187 GLN A CA 1
ATOM 1448 C C . GLN A 1 187 ? 11.953 0.837 24.141 1 90.69 187 GLN A C 1
ATOM 1450 O O . GLN A 1 187 ? 12.836 0.676 24.984 1 90.69 187 GLN A O 1
ATOM 1455 N N . ASP A 1 188 ? 11.836 1.941 23.453 1 87 188 ASP A N 1
ATOM 1456 C CA . ASP A 1 188 ? 12.82 3.016 23.5 1 87 188 ASP A CA 1
ATOM 1457 C C . ASP A 1 188 ? 12.516 3.984 24.641 1 87 188 ASP A C 1
ATOM 1459 O O . ASP A 1 188 ? 13.344 4.836 24.984 1 87 188 ASP A O 1
ATOM 1463 N N . ALA A 1 189 ? 11.312 3.838 25.219 1 88.44 189 ALA A N 1
ATOM 1464 C CA . ALA A 1 189 ? 10.914 4.797 26.25 1 88.44 189 ALA A CA 1
ATOM 1465 C C . ALA A 1 189 ? 11.875 4.77 27.422 1 88.44 189 ALA A C 1
ATOM 1467 O O . ALA A 1 189 ? 12.203 3.701 27.953 1 88.44 189 ALA A O 1
ATOM 1468 N N . GLU A 1 190 ? 12.266 5.898 27.844 1 82.94 190 GLU A N 1
ATOM 1469 C CA . GLU A 1 190 ? 13.305 6.016 28.859 1 82.94 190 GLU A CA 1
ATOM 1470 C C . GLU A 1 190 ? 12.703 6.043 30.266 1 82.94 190 GLU A C 1
ATOM 1472 O O . GLU A 1 190 ? 13.391 5.766 31.25 1 82.94 190 GLU A O 1
ATOM 1477 N N . THR A 1 191 ? 11.477 6.488 30.359 1 87.81 191 THR A N 1
ATOM 1478 C CA . THR A 1 191 ? 10.859 6.637 31.672 1 87.81 191 THR A CA 1
ATOM 1479 C C . THR A 1 191 ? 9.625 5.746 31.797 1 87.81 191 THR A C 1
ATOM 1481 O O . THR A 1 191 ? 9 5.402 30.781 1 87.81 191 THR A O 1
ATOM 1484 N N . ALA A 1 192 ? 9.305 5.445 33 1 90.62 192 ALA A N 1
ATOM 1485 C CA . ALA A 1 192 ? 8.102 4.664 33.281 1 90.62 192 ALA A CA 1
ATOM 1486 C C . ALA A 1 192 ? 6.844 5.43 32.875 1 90.62 192 ALA A C 1
ATOM 1488 O O . ALA A 1 192 ? 5.879 4.84 32.375 1 90.62 192 ALA A O 1
ATOM 1489 N N . GLU A 1 193 ? 6.844 6.691 33.125 1 90.38 193 GLU A N 1
ATOM 1490 C CA . GLU A 1 193 ? 5.703 7.527 32.75 1 90.38 193 GLU A CA 1
ATOM 1491 C C . GLU A 1 193 ? 5.512 7.555 31.234 1 90.38 193 GLU A C 1
ATOM 1493 O O . GLU A 1 193 ? 4.387 7.484 30.734 1 90.38 193 GLU A O 1
ATOM 1498 N N . GLY A 1 194 ? 6.605 7.707 30.578 1 89.19 194 GLY A N 1
ATOM 1499 C CA . GLY A 1 194 ? 6.539 7.656 29.125 1 89.19 194 GLY A CA 1
ATOM 1500 C C . GLY A 1 194 ? 5.992 6.344 28.594 1 89.19 194 GLY A C 1
ATOM 1501 O O . GLY A 1 194 ? 5.16 6.332 27.688 1 89.19 194 GLY A O 1
ATOM 1502 N N . ARG A 1 195 ? 6.398 5.285 29.172 1 92.44 195 ARG A N 1
ATOM 1503 C CA . ARG A 1 195 ? 5.91 3.961 28.797 1 92.44 195 ARG A CA 1
ATOM 1504 C C . ARG A 1 195 ? 4.41 3.844 29.031 1 92.44 195 ARG A C 1
ATOM 1506 O O . ARG A 1 195 ? 3.688 3.297 28.203 1 92.44 195 ARG A O 1
ATOM 1513 N N . ARG A 1 196 ? 4.016 4.297 30.078 1 93 196 ARG A N 1
ATOM 1514 C CA . ARG A 1 196 ? 2.596 4.258 30.422 1 93 196 ARG A CA 1
ATOM 1515 C C . ARG A 1 196 ? 1.77 5.07 29.438 1 93 196 ARG A C 1
ATOM 1517 O O . ARG A 1 196 ? 0.688 4.645 29.031 1 93 196 ARG A O 1
ATOM 1524 N N . LEU A 1 197 ? 2.266 6.234 29.109 1 90.88 197 LEU A N 1
ATOM 1525 C CA . LEU A 1 197 ? 1.553 7.102 28.172 1 90.88 197 LEU A CA 1
ATOM 1526 C C . LEU A 1 197 ? 1.439 6.445 26.797 1 90.88 197 LEU A C 1
ATOM 1528 O O . LEU A 1 197 ? 0.392 6.523 26.156 1 90.88 197 LEU A O 1
ATOM 1532 N N . ILE A 1 198 ? 2.5 5.82 26.359 1 92.81 198 ILE A N 1
ATOM 1533 C CA . ILE A 1 198 ? 2.5 5.129 25.078 1 92.81 198 ILE A CA 1
ATOM 1534 C C . ILE A 1 198 ? 1.527 3.953 25.125 1 92.81 198 ILE A C 1
ATOM 1536 O O . ILE A 1 198 ? 0.74 3.754 24.188 1 92.81 198 ILE A O 1
ATOM 1540 N N . SER A 1 199 ? 1.56 3.215 26.156 1 94.19 199 SER A N 1
ATOM 1541 C CA . SER A 1 199 ? 0.652 2.086 26.328 1 94.19 199 SER A CA 1
ATOM 1542 C C . SER A 1 199 ? -0.804 2.541 26.312 1 94.19 199 SER A C 1
ATOM 1544 O O . SER A 1 199 ? -1.655 1.895 25.703 1 94.19 199 SER A O 1
ATOM 1546 N N . ARG A 1 200 ? -1.047 3.584 26.984 1 92.44 200 ARG A N 1
ATOM 1547 C CA . ARG A 1 200 ? -2.398 4.129 27.016 1 92.44 200 ARG A CA 1
ATOM 1548 C C . ARG A 1 200 ? -2.838 4.578 25.625 1 92.44 200 ARG A C 1
ATOM 1550 O O . ARG A 1 200 ? -4.004 4.422 25.25 1 92.44 200 ARG A O 1
ATOM 1557 N N . ALA A 1 201 ? -1.935 5.223 24.969 1 91 201 ALA A N 1
ATOM 1558 C CA . ALA A 1 201 ? -2.232 5.641 23.594 1 91 201 ALA A CA 1
ATOM 1559 C C . ALA A 1 201 ? -2.572 4.441 22.719 1 91 201 ALA A C 1
ATOM 1561 O O . ALA A 1 201 ? -3.473 4.516 21.875 1 91 201 ALA A O 1
ATOM 1562 N N . MET A 1 202 ? -1.866 3.361 22.891 1 92.06 202 MET A N 1
ATOM 1563 C CA . MET A 1 202 ? -2.127 2.129 22.156 1 92.06 202 MET A CA 1
ATOM 1564 C C . MET A 1 202 ? -3.518 1.588 22.469 1 92.06 202 MET A C 1
ATOM 1566 O O . MET A 1 202 ? -4.246 1.17 21.578 1 92.06 202 MET A O 1
ATOM 1570 N N . GLU A 1 203 ? -3.846 1.627 23.703 1 92 203 GLU A N 1
ATOM 1571 C CA . GLU A 1 203 ? -5.164 1.167 24.125 1 92 203 GLU A CA 1
ATOM 1572 C C . GLU A 1 203 ? -6.27 2.039 23.547 1 92 203 GLU A C 1
ATOM 1574 O O . GLU A 1 203 ? -7.289 1.525 23.078 1 92 203 GLU A O 1
ATOM 1579 N N . LYS A 1 204 ? -6.027 3.299 23.609 1 89.69 204 LYS A N 1
ATOM 1580 C CA . LYS A 1 204 ? -6.996 4.234 23.047 1 89.69 204 LYS A CA 1
ATOM 1581 C C . LYS A 1 204 ? -7.188 3.998 21.547 1 89.69 204 LYS A C 1
ATOM 1583 O O . LYS A 1 204 ? -8.312 4.031 21.047 1 89.69 204 LYS A O 1
ATOM 1588 N N . ALA A 1 205 ? -6.129 3.83 20.906 1 89.38 205 ALA A N 1
ATOM 1589 C CA . ALA A 1 205 ? -6.176 3.588 19.469 1 89.38 205 ALA A CA 1
ATOM 1590 C C . ALA A 1 205 ? -6.98 2.328 19.156 1 89.38 205 ALA A C 1
ATOM 1592 O O . ALA A 1 205 ? -7.766 2.307 18.203 1 89.38 205 ALA A O 1
ATOM 1593 N N . ALA A 1 206 ? -6.801 1.323 19.891 1 86.75 206 ALA A N 1
ATOM 1594 C CA . ALA A 1 206 ? -7.484 0.048 19.688 1 86.75 206 ALA A CA 1
ATOM 1595 C C . ALA A 1 206 ? -8.992 0.209 19.797 1 86.75 206 ALA A C 1
ATOM 1597 O O . ALA A 1 206 ? -9.758 -0.515 19.156 1 86.75 206 ALA A O 1
ATOM 1598 N N . GLY A 1 207 ? -9.43 1.158 20.531 1 85.12 207 GLY A N 1
ATOM 1599 C CA . GLY A 1 207 ? -10.852 1.391 20.75 1 85.12 207 GLY A CA 1
ATOM 1600 C C . GLY A 1 207 ? -11.469 2.307 19.703 1 85.12 207 GLY A C 1
ATOM 1601 O O . GLY A 1 207 ? -12.695 2.385 19.594 1 85.12 207 GLY A O 1
ATOM 1602 N N . ARG A 1 208 ? -10.695 2.938 18.906 1 84.69 208 ARG A N 1
ATOM 1603 C CA . ARG A 1 208 ? -11.172 3.918 17.938 1 84.69 208 ARG A CA 1
ATOM 1604 C C . ARG A 1 208 ? -11.297 3.299 16.547 1 84.69 208 ARG A C 1
ATOM 1606 O O . ARG A 1 208 ? -10.594 3.701 15.625 1 84.69 208 ARG A O 1
ATOM 1613 N N . THR A 1 209 ? -12.312 2.426 16.453 1 83.44 209 THR A N 1
ATOM 1614 C CA . THR A 1 209 ? -12.594 1.742 15.203 1 83.44 209 THR A CA 1
ATOM 1615 C C . THR A 1 209 ? -13.773 2.393 14.484 1 83.44 209 THR A C 1
ATOM 1617 O O . THR A 1 209 ? -14.484 3.213 15.07 1 83.44 209 THR A O 1
ATOM 1620 N N . ASN A 1 210 ? -13.93 2.084 13.234 1 84.06 210 ASN A N 1
ATOM 1621 C CA . ASN A 1 210 ? -15.094 2.555 12.484 1 84.06 210 ASN A CA 1
ATOM 1622 C C . ASN A 1 210 ? -16.391 2.164 13.18 1 84.06 210 ASN A C 1
ATOM 1624 O O . ASN A 1 210 ? -17.344 2.949 13.211 1 84.06 210 ASN A O 1
ATOM 1628 N N . GLU A 1 211 ? -16.422 1.024 13.742 1 84.38 211 GLU A N 1
ATOM 1629 C CA . GLU A 1 211 ? -17.625 0.541 14.414 1 84.38 211 GLU A CA 1
ATOM 1630 C C . GLU A 1 211 ? -17.953 1.396 15.633 1 84.38 211 GLU A C 1
ATOM 1632 O O . GLU A 1 211 ? -19.109 1.766 15.844 1 84.38 211 GLU A O 1
ATOM 1637 N N . SER A 1 212 ? -16.953 1.733 16.375 1 85.25 212 SER A N 1
ATOM 1638 C CA . SER A 1 212 ? -17.172 2.588 17.531 1 85.25 212 SER A CA 1
ATOM 1639 C C . SER A 1 212 ? -17.625 3.984 17.125 1 85.25 212 SER A C 1
ATOM 1641 O O . SER A 1 212 ? -18.453 4.598 17.797 1 85.25 212 SER A O 1
ATOM 1643 N N . MET A 1 213 ? -17.141 4.449 16.047 1 84.31 213 MET A N 1
ATOM 1644 C CA . MET A 1 213 ? -17.5 5.77 15.531 1 84.31 213 MET A CA 1
ATOM 1645 C C . MET A 1 213 ? -18.938 5.793 15.055 1 84.31 213 MET A C 1
ATOM 1647 O O . MET A 1 213 ? -19.641 6.797 15.219 1 84.31 213 MET A O 1
ATOM 1651 N N . LEU A 1 214 ? -19.344 4.715 14.414 1 86.19 214 LEU A N 1
ATOM 1652 C CA . LEU A 1 214 ? -20.703 4.637 13.883 1 86.19 214 LEU A CA 1
ATOM 1653 C C . LEU A 1 214 ? -21.719 4.891 14.984 1 86.19 214 LEU A C 1
ATOM 1655 O O . LEU A 1 214 ? -22.609 5.738 14.836 1 86.19 214 LEU A O 1
ATOM 1659 N N . HIS A 1 215 ? -21.531 4.27 16.094 1 86.19 215 HIS A N 1
ATOM 1660 C CA . HIS A 1 215 ? -22.5 4.379 17.188 1 86.19 215 HIS A CA 1
ATOM 1661 C C . HIS A 1 215 ? -22.469 5.758 17.828 1 86.19 215 HIS A C 1
ATOM 1663 O O . HIS A 1 215 ? -23.484 6.258 18.312 1 86.19 215 HIS A O 1
ATOM 1669 N N . LYS A 1 216 ? -21.375 6.336 17.734 1 87.06 216 LYS A N 1
ATOM 1670 C CA . LYS A 1 216 ? -21.203 7.656 18.328 1 87.06 216 LYS A CA 1
ATOM 1671 C C . LYS A 1 216 ? -21.719 8.75 17.406 1 87.06 216 LYS A C 1
ATOM 1673 O O . LYS A 1 216 ? -22.25 9.766 17.859 1 87.06 216 LYS A O 1
ATOM 1678 N N . MET A 1 217 ? -21.625 8.5 16.156 1 90.31 217 MET A N 1
ATOM 1679 C CA . MET A 1 217 ? -21.797 9.609 15.234 1 90.31 217 MET A CA 1
ATOM 1680 C C . MET A 1 217 ? -23.062 9.43 14.398 1 90.31 217 MET A C 1
ATOM 1682 O O . MET A 1 217 ? -23.484 10.359 13.703 1 90.31 217 MET A O 1
ATOM 1686 N N . ALA A 1 218 ? -23.656 8.266 14.398 1 94.12 218 ALA A N 1
ATOM 1687 C CA . ALA A 1 218 ? -24.766 8 13.469 1 94.12 218 ALA A CA 1
ATOM 1688 C C . ALA A 1 218 ? -25.891 7.25 14.164 1 94.12 218 ALA A C 1
ATOM 1690 O O . ALA A 1 218 ? -25.75 6.805 15.305 1 94.12 218 ALA A O 1
ATOM 1691 N N . TYR A 1 219 ? -27.062 7.195 13.594 1 93.94 219 TYR A N 1
ATOM 1692 C CA . TYR A 1 219 ? -28.25 6.473 14.039 1 93.94 219 TYR A CA 1
ATOM 1693 C C . TYR A 1 219 ? -29.016 5.902 12.852 1 93.94 219 TYR A C 1
ATOM 1695 O O . TYR A 1 219 ? -28.812 6.328 11.711 1 93.94 219 TYR A O 1
ATOM 1703 N N . MET A 1 220 ? -29.797 4.914 13.188 1 91.81 220 MET A N 1
ATOM 1704 C CA . MET A 1 220 ? -30.594 4.273 12.148 1 91.81 220 MET A CA 1
ATOM 1705 C C . MET A 1 220 ? -31.953 4.949 12.031 1 91.81 220 MET A C 1
ATOM 1707 O O . MET A 1 220 ? -32.625 5.207 13.039 1 91.81 220 MET A O 1
ATOM 1711 N N . GLU A 1 221 ? -32.281 5.363 10.859 1 90.69 221 GLU A N 1
ATOM 1712 C CA . GLU A 1 221 ? -33.594 5.918 10.531 1 90.69 221 GLU A CA 1
ATOM 1713 C C . GLU A 1 221 ? -34.125 5.348 9.227 1 90.69 221 GLU A C 1
ATOM 1715 O O . GLU A 1 221 ? -33.531 5.535 8.164 1 90.69 221 GLU A O 1
ATOM 1720 N N . GLY A 1 222 ? -35.344 4.688 9.258 1 87.56 222 GLY A N 1
ATOM 1721 C CA . GLY A 1 222 ? -35.969 4.121 8.062 1 87.56 222 GLY A CA 1
ATOM 1722 C C . GLY A 1 222 ? -35.094 3.086 7.379 1 87.56 222 GLY A C 1
ATOM 1723 O O . GLY A 1 222 ? -35 3.061 6.152 1 87.56 222 GLY A O 1
ATOM 1724 N N . GLY A 1 223 ? -34.25 2.381 8.117 1 85.69 223 GLY A N 1
ATOM 1725 C CA . GLY A 1 223 ? -33.438 1.318 7.559 1 85.69 223 GLY A CA 1
ATOM 1726 C C . GLY A 1 223 ? -32.125 1.815 7 1 85.69 223 GLY A C 1
ATOM 1727 O O . GLY A 1 223 ? -31.344 1.045 6.406 1 85.69 223 GLY A O 1
ATOM 1728 N N . HIS A 1 224 ? -31.906 3.162 7.23 1 89.69 224 HIS A N 1
ATOM 1729 C CA . HIS A 1 224 ? -30.656 3.736 6.75 1 89.69 224 HIS A CA 1
ATOM 1730 C C . HIS A 1 224 ? -29.906 4.445 7.871 1 89.69 224 HIS A C 1
ATOM 1732 O O . HIS A 1 224 ? -30.516 4.977 8.797 1 89.69 224 HIS A O 1
ATOM 1738 N N . TRP A 1 225 ? -28.578 4.332 7.758 1 92.81 225 TRP A N 1
ATOM 1739 C CA . TRP A 1 225 ? -27.75 5.051 8.719 1 92.81 225 TRP A CA 1
ATOM 1740 C C . TRP A 1 225 ? -27.688 6.535 8.375 1 92.81 225 TRP A C 1
ATOM 1742 O O . TRP A 1 225 ? -27.531 6.898 7.207 1 92.81 225 TRP A O 1
ATOM 1752 N N . ARG A 1 226 ? -27.844 7.336 9.359 1 94.19 226 ARG A N 1
ATOM 1753 C CA . ARG A 1 226 ? -27.719 8.781 9.219 1 94.19 226 ARG A CA 1
ATOM 1754 C C . ARG A 1 226 ? -26.734 9.359 10.242 1 94.19 226 ARG A C 1
ATOM 1756 O O . ARG A 1 226 ? -26.75 8.953 11.406 1 94.19 226 ARG A O 1
ATOM 1763 N N . ILE A 1 227 ? -25.938 10.258 9.766 1 95.06 227 ILE A N 1
ATOM 1764 C CA . ILE A 1 227 ? -24.984 10.898 10.672 1 95.06 227 ILE A CA 1
ATOM 1765 C C . ILE A 1 227 ? -25.703 11.977 11.484 1 95.06 227 ILE A C 1
ATOM 1767 O O . ILE A 1 227 ? -26.516 12.727 10.938 1 95.06 227 ILE A O 1
ATOM 1771 N N . ARG A 1 228 ? -25.422 12 12.734 1 94.31 228 ARG A N 1
ATOM 1772 C CA . ARG A 1 228 ? -26.031 12.984 13.617 1 94.31 228 ARG A CA 1
ATOM 1773 C C . ARG A 1 228 ? -25.453 14.375 13.375 1 94.31 228 ARG A C 1
ATOM 1775 O O . ARG A 1 228 ? -24.234 14.531 13.281 1 94.31 228 ARG A O 1
ATOM 1782 N N . ASP A 1 229 ? -26.406 15.344 13.289 1 92.44 229 ASP A N 1
ATOM 1783 C CA . ASP A 1 229 ? -25.922 16.719 13.25 1 92.44 229 ASP A CA 1
ATOM 1784 C C . ASP A 1 229 ? -25.359 17.141 14.609 1 92.44 229 ASP A C 1
ATOM 1786 O O . ASP A 1 229 ? -25.922 16.797 15.648 1 92.44 229 ASP A O 1
ATOM 1790 N N . ALA A 1 230 ? -24.25 17.734 14.562 1 89.69 230 ALA A N 1
ATOM 1791 C CA . ALA A 1 230 ? -23.609 18.297 15.742 1 89.69 230 ALA A CA 1
ATOM 1792 C C . ALA A 1 230 ? -22.922 19.625 15.414 1 89.69 230 ALA A C 1
ATOM 1794 O O . ALA A 1 230 ? -21.703 19.75 15.57 1 89.69 230 ALA A O 1
ATOM 1795 N N . PRO A 1 231 ? -23.797 20.594 15.023 1 88.31 231 PRO A N 1
ATOM 1796 C CA . PRO A 1 231 ? -23.172 21.875 14.688 1 88.31 231 PRO A CA 1
ATOM 1797 C C . PRO A 1 231 ? -22.422 22.484 15.867 1 88.31 231 PRO A C 1
ATOM 1799 O O . PRO A 1 231 ? -22.844 22.344 17.016 1 88.31 231 PRO A O 1
ATOM 1802 N N . PRO A 1 232 ? -21.328 23.125 15.672 1 90.62 232 PRO A N 1
ATOM 1803 C CA . PRO A 1 232 ? -20.844 23.5 14.336 1 90.62 232 PRO A CA 1
ATOM 1804 C C . PRO A 1 232 ? -19.938 22.438 13.727 1 90.62 232 PRO A C 1
ATOM 1806 O O . PRO A 1 232 ? -19.5 22.562 12.586 1 90.62 232 PRO A O 1
ATOM 1809 N N . ALA A 1 233 ? -19.641 21.391 14.438 1 90 233 ALA A N 1
ATOM 1810 C CA . ALA A 1 233 ? -18.609 20.422 14.047 1 90 233 ALA A CA 1
ATOM 1811 C C . ALA A 1 233 ? -19.047 19.625 12.82 1 90 233 ALA A C 1
ATOM 1813 O O . ALA A 1 233 ? -18.219 19.344 11.945 1 90 233 ALA A O 1
ATOM 1814 N N . MET A 1 234 ? -20.312 19.312 12.797 1 93 234 MET A N 1
ATOM 1815 C CA . MET A 1 234 ? -20.812 18.453 11.727 1 93 234 MET A CA 1
ATOM 1816 C C . MET A 1 234 ? -22.281 18.75 11.438 1 93 234 MET A C 1
ATOM 1818 O O . MET A 1 234 ? -23.062 18.953 12.359 1 93 234 MET A O 1
ATOM 1822 N N . PHE A 1 235 ? -22.672 18.844 10.172 1 92.69 235 PHE A N 1
ATOM 1823 C CA . PHE A 1 235 ? -24.047 19.125 9.805 1 92.69 235 PHE A CA 1
ATOM 1824 C C . PHE A 1 235 ? -24.312 18.734 8.359 1 92.69 235 PHE A C 1
ATOM 1826 O O . PHE A 1 235 ? -23.391 18.656 7.551 1 92.69 235 PHE A O 1
ATOM 1833 N N . HIS A 1 236 ? -25.547 18.422 8.086 1 92.5 236 HIS A N 1
ATOM 1834 C CA . HIS A 1 236 ? -25.953 18.172 6.703 1 92.5 236 HIS A CA 1
ATOM 1835 C C . HIS A 1 236 ? -25.953 19.469 5.895 1 92.5 236 HIS A C 1
ATOM 1837 O O . HIS A 1 236 ? -26.609 20.438 6.273 1 92.5 236 HIS A O 1
ATOM 1843 N N . PRO A 1 237 ? -25.219 19.453 4.793 1 88.94 237 PRO A N 1
ATOM 1844 C CA . PRO A 1 237 ? -25.062 20.688 4.035 1 88.94 237 PRO A CA 1
ATOM 1845 C C . PRO A 1 237 ? -26.406 21.25 3.553 1 88.94 237 PRO A C 1
ATOM 1847 O O . PRO A 1 237 ? -26.547 22.469 3.393 1 88.94 237 PRO A O 1
ATOM 1850 N N . SER A 1 238 ? -27.391 20.453 3.264 1 85.69 238 SER A N 1
ATOM 1851 C CA . SER A 1 238 ? -28.688 20.906 2.789 1 85.69 238 SER A CA 1
ATOM 1852 C C . SER A 1 238 ? -29.719 20.891 3.914 1 85.69 238 SER A C 1
ATOM 1854 O O . SER A 1 238 ? -30.906 21.141 3.68 1 85.69 238 SER A O 1
ATOM 1856 N N . GLY A 1 239 ? -29.297 20.688 5.066 1 82.88 239 GLY A N 1
ATOM 1857 C CA . GLY A 1 239 ? -30.234 20.547 6.176 1 82.88 239 GLY A CA 1
ATOM 1858 C C . GLY A 1 239 ? -30.547 21.875 6.852 1 82.88 239 GLY A C 1
ATOM 1859 O O . GLY A 1 239 ? -30 22.906 6.477 1 82.88 239 GLY A O 1
ATOM 1860 N N . PRO A 1 240 ? -31.453 21.828 7.793 1 81.25 240 PRO A N 1
ATOM 1861 C CA . PRO A 1 240 ? -31.922 23.031 8.461 1 81.25 240 PRO A CA 1
ATOM 1862 C C . PRO A 1 240 ? -30.859 23.656 9.367 1 81.25 240 PRO A C 1
ATOM 1864 O O . PRO A 1 240 ? -30.938 24.844 9.695 1 81.25 240 PRO A O 1
ATOM 1867 N N . VAL A 1 241 ? -29.891 22.922 9.695 1 83.88 241 VAL A N 1
ATOM 1868 C CA . VAL A 1 241 ? -28.891 23.438 10.633 1 83.88 241 VAL A CA 1
ATOM 1869 C C . VAL A 1 241 ? -27.578 23.703 9.906 1 83.88 241 VAL A C 1
ATOM 1871 O O . VAL A 1 241 ? -26.516 23.75 10.539 1 83.88 241 VAL A O 1
ATOM 1874 N N . THR A 1 242 ? -27.656 23.844 8.688 1 86.19 242 THR A N 1
ATOM 1875 C CA . THR A 1 242 ? -26.453 24.062 7.891 1 86.19 242 THR A CA 1
ATOM 1876 C C . THR A 1 242 ? -25.828 25.422 8.219 1 86.19 242 THR A C 1
ATOM 1878 O O . THR A 1 242 ? -26.547 26.391 8.469 1 86.19 242 THR A O 1
ATOM 1881 N N . LEU A 1 243 ? -24.469 25.422 8.25 1 85.44 243 LEU A N 1
ATOM 1882 C CA . LEU A 1 243 ? -23.719 26.625 8.539 1 85.44 243 LEU A CA 1
ATOM 1883 C C . LEU A 1 243 ? -23.109 27.219 7.27 1 85.44 243 LEU A C 1
ATOM 1885 O O . LEU A 1 243 ? -22.281 28.125 7.336 1 85.44 243 LEU A O 1
ATOM 1889 N N . LEU A 1 244 ? -23.312 26.719 6.066 1 86.38 244 LEU A N 1
ATOM 1890 C CA . LEU A 1 244 ? -22.719 27.125 4.801 1 86.38 244 LEU A CA 1
ATOM 1891 C C . LEU A 1 244 ? -23.281 28.469 4.344 1 86.38 244 LEU A C 1
ATOM 1893 O O . LEU A 1 244 ? -22.672 29.156 3.512 1 86.38 244 LEU A O 1
ATOM 1897 N N . GLY A 1 245 ? -24.188 29.016 5.008 1 78.38 245 GLY A N 1
ATOM 1898 C CA . GLY A 1 245 ? -24.797 30.266 4.566 1 78.38 245 GLY A CA 1
ATOM 1899 C C . GLY A 1 245 ? -25.656 30.094 3.318 1 78.38 245 GLY A C 1
ATOM 1900 O O . GLY A 1 245 ? -25.641 29.031 2.691 1 78.38 245 GLY A O 1
ATOM 1901 N N . LYS A 1 246 ? -26.328 31.078 2.879 1 75.31 246 LYS A N 1
ATOM 1902 C CA . LYS A 1 246 ? -27.281 31.016 1.768 1 75.31 246 LYS A CA 1
ATOM 1903 C C . LYS A 1 246 ? -26.547 30.891 0.434 1 75.31 246 LYS A C 1
ATOM 1905 O O . LYS A 1 246 ? -27 30.156 -0.452 1 75.31 246 LYS A O 1
ATOM 1910 N N . ALA A 1 247 ? -25.406 31.531 0.342 1 69.75 247 ALA A N 1
ATOM 1911 C CA . ALA A 1 247 ? -24.672 31.594 -0.92 1 69.75 247 ALA A CA 1
ATOM 1912 C C . ALA A 1 247 ? -24.016 30.25 -1.24 1 69.75 247 ALA A C 1
ATOM 1914 O O . ALA A 1 247 ? -23.797 29.922 -2.408 1 69.75 247 ALA A O 1
ATOM 1915 N N . GLU A 1 248 ? -23.703 29.5 -0.224 1 75.38 248 GLU A N 1
ATOM 1916 C CA . GLU A 1 248 ? -22.953 28.266 -0.433 1 75.38 248 GLU A CA 1
ATOM 1917 C C . GLU A 1 248 ? -23.766 27.031 -0.032 1 75.38 248 GLU A C 1
ATOM 1919 O O . GLU A 1 248 ? -23.219 25.938 0.139 1 75.38 248 GLU A O 1
ATOM 1924 N N . HIS A 1 249 ? -24.969 27.328 0.06 1 73.19 249 HIS A N 1
ATOM 1925 C CA . HIS A 1 249 ? -25.875 26.234 0.396 1 73.19 249 HIS A CA 1
ATOM 1926 C C . HIS A 1 249 ? -25.859 25.156 -0.687 1 73.19 249 HIS A C 1
ATOM 1928 O O . HIS A 1 249 ? -25.875 25.469 -1.879 1 73.19 249 HIS A O 1
ATOM 1934 N N . TRP A 1 250 ? -25.594 24 -0.226 1 78.38 250 TRP A N 1
ATOM 1935 C CA . TRP A 1 250 ? -25.656 22.859 -1.146 1 78.38 250 TRP A CA 1
ATOM 1936 C C . TRP A 1 250 ? -27.094 22.328 -1.241 1 78.38 250 TRP A C 1
ATOM 1938 O O . TRP A 1 250 ? -27.625 21.812 -0.263 1 78.38 250 TRP A O 1
ATOM 1948 N N . PRO A 1 251 ? -27.594 22.562 -2.467 1 69.88 251 PRO A N 1
ATOM 1949 C CA . PRO A 1 251 ? -28.969 22.109 -2.621 1 69.88 251 PRO A CA 1
ATOM 1950 C C . PRO A 1 251 ? -29.094 20.594 -2.689 1 69.88 251 PRO A C 1
ATOM 1952 O O . PRO A 1 251 ? -28.188 19.922 -3.17 1 69.88 251 PRO A O 1
ATOM 1955 N N . ASP A 1 252 ? -30.016 20.109 -1.961 1 78.44 252 ASP A N 1
ATOM 1956 C CA . ASP A 1 252 ? -30.375 18.703 -2.121 1 78.44 252 ASP A CA 1
ATOM 1957 C C . ASP A 1 252 ? -31.141 18.469 -3.424 1 78.44 252 ASP A C 1
ATOM 1959 O O . ASP A 1 252 ? -32.281 18.016 -3.406 1 78.44 252 ASP A O 1
ATOM 1963 N N . THR A 1 253 ? -30.484 18.828 -4.516 1 82.56 253 THR A N 1
ATOM 1964 C CA . THR A 1 253 ? -31.078 18.688 -5.836 1 82.56 253 THR A CA 1
ATOM 1965 C C . THR A 1 253 ? -30.453 17.547 -6.609 1 82.56 253 THR A C 1
ATOM 1967 O O . THR A 1 253 ? -29.312 17.141 -6.32 1 82.56 253 THR A O 1
ATOM 1970 N N . PRO A 1 254 ? -31.188 17.109 -7.492 1 85.5 254 PRO A N 1
ATOM 1971 C CA . PRO A 1 254 ? -30.625 16.062 -8.359 1 85.5 254 PRO A CA 1
ATOM 1972 C C . PRO A 1 254 ? -29.344 16.5 -9.062 1 85.5 254 PRO A C 1
ATOM 1974 O O . PRO A 1 254 ? -28.438 15.688 -9.242 1 85.5 254 PRO A O 1
ATOM 1977 N N . THR A 1 255 ? -29.344 17.672 -9.406 1 84.31 255 THR A N 1
ATOM 1978 C CA . THR A 1 255 ? -28.188 18.203 -10.109 1 84.31 255 THR A CA 1
ATOM 1979 C C . THR A 1 255 ? -26.953 18.156 -9.219 1 84.31 255 THR A C 1
ATOM 1981 O O . THR A 1 255 ? -25.875 17.719 -9.648 1 84.31 255 THR A O 1
ATOM 1984 N N . TRP A 1 256 ? -27.125 18.609 -8.062 1 83.12 256 TRP A N 1
ATOM 1985 C CA . TRP A 1 256 ? -25.984 18.609 -7.133 1 83.12 256 TRP A CA 1
ATOM 1986 C C . TRP A 1 256 ? -25.562 17.188 -6.793 1 83.12 256 TRP A C 1
ATOM 1988 O O . TRP A 1 256 ? -24.375 16.891 -6.707 1 83.12 256 TRP A O 1
ATOM 1998 N N . LYS A 1 257 ? -26.5 16.391 -6.691 1 84.75 257 LYS A N 1
ATOM 1999 C CA . LYS A 1 257 ? -26.234 14.984 -6.426 1 84.75 257 LYS A CA 1
ATOM 2000 C C . LYS A 1 257 ? -25.453 14.352 -7.578 1 84.75 257 LYS A C 1
ATOM 2002 O O . LYS A 1 257 ? -24.547 13.539 -7.355 1 84.75 257 LYS A O 1
ATOM 2007 N N . LYS A 1 258 ? -25.797 14.719 -8.719 1 90.5 258 LYS A N 1
ATOM 2008 C CA . LYS A 1 258 ? -25.078 14.227 -9.898 1 90.5 258 LYS A CA 1
ATOM 2009 C C . LYS A 1 258 ? -23.641 14.719 -9.914 1 90.5 258 LYS A C 1
ATOM 2011 O O . LYS A 1 258 ? -22.719 13.977 -10.289 1 90.5 258 LYS A O 1
ATOM 2016 N N . LYS A 1 259 ? -23.469 15.945 -9.555 1 89.38 259 LYS A N 1
ATOM 2017 C CA . LYS A 1 259 ? -22.125 16.516 -9.5 1 89.38 259 LYS A CA 1
ATOM 2018 C C . LYS A 1 259 ? -21.281 15.797 -8.461 1 89.38 259 LYS A C 1
ATOM 2020 O O . LYS A 1 259 ? -20.094 15.523 -8.695 1 89.38 259 LYS A O 1
ATOM 2025 N N . MET A 1 260 ? -21.891 15.539 -7.398 1 88.94 260 MET A N 1
ATOM 2026 C CA . MET A 1 260 ? -21.188 14.828 -6.34 1 88.94 260 MET A CA 1
ATOM 2027 C C . MET A 1 260 ? -20.859 13.398 -6.758 1 88.94 260 MET A C 1
ATOM 2029 O O . MET A 1 260 ? -19.797 12.875 -6.43 1 88.94 260 MET A O 1
ATOM 2033 N N . ALA A 1 261 ? -21.734 12.82 -7.469 1 92.31 261 ALA A N 1
ATOM 2034 C CA . ALA A 1 261 ? -21.516 11.477 -7.988 1 92.31 261 ALA A CA 1
ATOM 2035 C C . ALA A 1 261 ? -20.344 11.461 -8.977 1 92.31 261 ALA A C 1
ATOM 2037 O O . ALA A 1 261 ? -19.562 10.516 -9 1 92.31 261 ALA A O 1
ATOM 2038 N N . LYS A 1 262 ? -20.312 12.453 -9.742 1 95.38 262 LYS A N 1
ATOM 2039 C CA . LYS A 1 262 ? -19.203 12.57 -10.688 1 95.38 262 LYS A CA 1
ATOM 2040 C C . LYS A 1 262 ? -17.875 12.742 -9.961 1 95.38 262 LYS A C 1
ATOM 2042 O O . LYS A 1 262 ? -16.859 12.18 -10.383 1 95.38 262 LYS A O 1
ATOM 2047 N N . CYS A 1 263 ? -17.891 13.516 -8.961 1 96.12 263 CYS A N 1
ATOM 2048 C CA . CYS A 1 263 ? -16.703 13.688 -8.141 1 96.12 263 CYS A CA 1
ATOM 2049 C C . CYS A 1 263 ? -16.25 12.352 -7.551 1 96.12 263 CYS A C 1
ATOM 2051 O O . CYS A 1 263 ? -15.062 12.016 -7.59 1 96.12 263 CYS A O 1
ATOM 2053 N N . TYR A 1 264 ? -17.172 11.609 -7.094 1 96.75 264 TYR A N 1
ATOM 2054 C CA . TYR A 1 264 ? -16.859 10.305 -6.523 1 96.75 264 TYR A CA 1
ATOM 2055 C C . TYR A 1 264 ? -16.328 9.352 -7.586 1 96.75 264 TYR A C 1
ATOM 2057 O O . TYR A 1 264 ? -15.391 8.594 -7.328 1 96.75 264 TYR A O 1
ATOM 2065 N N . ALA A 1 265 ? -16.891 9.414 -8.734 1 97.44 265 ALA A N 1
ATOM 2066 C CA . ALA A 1 265 ? -16.375 8.602 -9.836 1 97.44 265 ALA A CA 1
ATOM 2067 C C . ALA A 1 265 ? -14.93 8.961 -10.156 1 97.44 265 ALA A C 1
ATOM 2069 O O . ALA A 1 265 ? -14.117 8.078 -10.43 1 97.44 265 ALA A O 1
ATOM 2070 N N . GLY A 1 266 ? -14.656 10.219 -10.156 1 98.06 266 GLY A N 1
ATOM 2071 C CA . GLY A 1 266 ? -13.281 10.664 -10.359 1 98.06 266 GLY A CA 1
ATOM 2072 C C . GLY A 1 266 ? -12.328 10.164 -9.289 1 98.06 266 GLY A C 1
ATOM 2073 O O . GLY A 1 266 ? -11.195 9.797 -9.586 1 98.06 266 GLY A O 1
ATOM 2074 N N . TYR A 1 267 ? -12.852 10.195 -8.117 1 98.25 267 TYR A N 1
ATOM 2075 C CA . TYR A 1 267 ? -12.086 9.633 -7.012 1 98.25 267 TYR A CA 1
ATOM 2076 C C . TYR A 1 267 ? -11.789 8.156 -7.25 1 98.25 267 TYR A C 1
ATOM 2078 O O . TYR A 1 267 ? -10.641 7.719 -7.129 1 98.25 267 TYR A O 1
ATOM 2086 N N . LEU A 1 268 ? -12.742 7.391 -7.605 1 97.94 268 LEU A N 1
ATOM 2087 C CA . LEU A 1 268 ? -12.555 5.969 -7.875 1 97.94 268 LEU A CA 1
ATOM 2088 C C . LEU A 1 268 ? -11.523 5.75 -8.969 1 97.94 268 LEU A C 1
ATOM 2090 O O . LEU A 1 268 ? -10.703 4.832 -8.883 1 97.94 268 LEU A O 1
ATOM 2094 N N . ASP A 1 269 ? -11.492 6.609 -9.914 1 97 269 ASP A N 1
ATOM 2095 C CA . ASP A 1 269 ? -10.562 6.504 -11.031 1 97 269 ASP A CA 1
ATOM 2096 C C . ASP A 1 269 ? -9.125 6.75 -10.57 1 97 269 ASP A C 1
ATOM 2098 O O . ASP A 1 269 ? -8.18 6.277 -11.203 1 97 269 ASP A O 1
ATOM 2102 N N . SER A 1 270 ? -8.977 7.484 -9.5 1 97.56 270 SER A N 1
ATOM 2103 C CA . SER A 1 270 ? -7.645 7.828 -9.016 1 97.56 270 SER A CA 1
ATOM 2104 C C . SER A 1 270 ? -7.059 6.703 -8.164 1 97.56 270 SER A C 1
ATOM 2106 O O . SER A 1 270 ? -5.871 6.719 -7.836 1 97.56 270 SER A O 1
ATOM 2108 N N . LEU A 1 271 ? -7.875 5.707 -7.832 1 97.12 271 LEU A N 1
ATOM 2109 C CA . LEU A 1 271 ? -7.445 4.617 -6.961 1 97.12 271 LEU A CA 1
ATOM 2110 C C . LEU A 1 271 ? -6.832 3.48 -7.77 1 97.12 271 LEU A C 1
ATOM 2112 O O . LEU A 1 271 ? -7.117 3.342 -8.961 1 97.12 271 LEU A O 1
ATOM 2116 N N . ALA A 1 272 ? -5.953 2.709 -7.078 1 94.75 272 ALA A N 1
ATOM 2117 C CA . ALA A 1 272 ? -5.555 1.425 -7.648 1 94.75 272 ALA A CA 1
ATOM 2118 C C . ALA A 1 272 ? -6.77 0.527 -7.875 1 94.75 272 ALA A C 1
ATOM 2120 O O . ALA A 1 272 ? -7.734 0.572 -7.109 1 94.75 272 ALA A O 1
ATOM 2121 N N . PRO A 1 273 ? -6.711 -0.36 -8.875 1 94.25 273 PRO A N 1
ATOM 2122 C CA . PRO A 1 273 ? -7.879 -1.159 -9.25 1 94.25 273 PRO A CA 1
ATOM 2123 C C . PRO A 1 273 ? -8.398 -2.018 -8.102 1 94.25 273 PRO A C 1
ATOM 2125 O O . PRO A 1 273 ? -9.609 -2.186 -7.949 1 94.25 273 PRO A O 1
ATOM 2128 N N . ASP A 1 274 ? -7.516 -2.574 -7.34 1 96.12 274 ASP A N 1
ATOM 2129 C CA . ASP A 1 274 ? -7.949 -3.443 -6.25 1 96.12 274 ASP A CA 1
ATOM 2130 C C . ASP A 1 274 ? -8.719 -2.656 -5.191 1 96.12 274 ASP A C 1
ATOM 2132 O O . ASP A 1 274 ? -9.672 -3.172 -4.598 1 96.12 274 ASP A O 1
ATOM 2136 N N . ARG A 1 275 ? -8.352 -1.376 -4.934 1 97 275 ARG A N 1
ATOM 2137 C CA . ARG A 1 275 ? -9.062 -0.539 -3.975 1 97 275 ARG A CA 1
ATOM 2138 C C . ARG A 1 275 ? -10.43 -0.133 -4.512 1 97 275 ARG A C 1
ATOM 2140 O O . ARG A 1 275 ? -11.391 -0.012 -3.75 1 97 275 ARG A O 1
ATOM 2147 N N . ARG A 1 276 ? -10.477 0.126 -5.797 1 96.69 276 ARG A N 1
ATOM 2148 C CA . ARG A 1 276 ? -11.758 0.395 -6.434 1 96.69 276 ARG A CA 1
ATOM 2149 C C . ARG A 1 276 ? -12.719 -0.771 -6.238 1 96.69 276 ARG A C 1
ATOM 2151 O O . ARG A 1 276 ? -13.898 -0.567 -5.938 1 96.69 276 ARG A O 1
ATOM 2158 N N . GLU A 1 277 ? -12.219 -1.993 -6.445 1 96.38 277 GLU A N 1
ATOM 2159 C CA . GLU A 1 277 ? -13.039 -3.191 -6.262 1 96.38 277 GLU A CA 1
ATOM 2160 C C . GLU A 1 277 ? -13.531 -3.303 -4.82 1 96.38 277 GLU A C 1
ATOM 2162 O O . GLU A 1 277 ? -14.68 -3.68 -4.586 1 96.38 277 GLU A O 1
ATOM 2167 N N . LEU A 1 278 ? -12.68 -2.971 -3.875 1 96.88 278 LEU A N 1
ATOM 2168 C CA . LEU A 1 278 ? -13.031 -3.004 -2.459 1 96.88 278 LEU A CA 1
ATOM 2169 C C . LEU A 1 278 ? -14.219 -2.09 -2.172 1 96.88 278 LEU A C 1
ATOM 2171 O O . LEU A 1 278 ? -15.164 -2.49 -1.491 1 96.88 278 LEU A O 1
ATOM 2175 N N . LEU A 1 279 ? -14.211 -0.894 -2.734 1 97 279 LEU A N 1
ATOM 2176 C CA . LEU A 1 279 ? -15.211 0.123 -2.42 1 97 279 LEU A CA 1
ATOM 2177 C C . LEU A 1 279 ? -16.562 -0.232 -3.035 1 97 279 LEU A C 1
ATOM 2179 O O . LEU A 1 279 ? -17.594 0.314 -2.637 1 97 279 LEU A O 1
ATOM 2183 N N . LYS A 1 280 ? -16.594 -1.164 -4 1 95.25 280 LYS A N 1
ATOM 2184 C CA . LYS A 1 280 ? -17.844 -1.622 -4.598 1 95.25 280 LYS A CA 1
ATOM 2185 C C . LYS A 1 280 ? -18.703 -2.371 -3.576 1 95.25 280 LYS A C 1
ATOM 2187 O O . LYS A 1 280 ? -19.906 -2.561 -3.781 1 95.25 280 LYS A O 1
ATOM 2192 N N . HIS A 1 281 ? -18.141 -2.758 -2.533 1 96 281 HIS A N 1
ATOM 2193 C CA . HIS A 1 281 ? -18.859 -3.561 -1.549 1 96 281 HIS A CA 1
ATOM 2194 C C . HIS A 1 281 ? -19.469 -2.68 -0.468 1 96 281 HIS A C 1
ATOM 2196 O O . HIS A 1 281 ? -19.938 -3.184 0.556 1 96 281 HIS A O 1
ATOM 2202 N N . PHE A 1 282 ? -19.438 -1.408 -0.643 1 96.12 282 PHE A N 1
ATOM 2203 C CA . PHE A 1 282 ? -20.031 -0.467 0.3 1 96.12 282 PHE A CA 1
ATOM 2204 C C . PHE A 1 282 ? -21.109 0.366 -0.376 1 96.12 282 PHE A C 1
ATOM 2206 O O . PHE A 1 282 ? -21 0.696 -1.559 1 96.12 282 PHE A O 1
ATOM 2213 N N . ALA A 1 283 ? -22.109 0.678 0.373 1 94.94 283 ALA A N 1
ATOM 2214 C CA . ALA A 1 283 ? -23.156 1.588 -0.073 1 94.94 283 ALA A CA 1
ATOM 2215 C C . ALA A 1 283 ? -23.125 2.9 0.702 1 94.94 283 ALA A C 1
ATOM 2217 O O . ALA A 1 283 ? -23.047 2.9 1.934 1 94.94 283 ALA A O 1
ATOM 2218 N N . ALA A 1 284 ? -23.141 3.959 -0.049 1 93.81 284 ALA A N 1
ATOM 2219 C CA . ALA A 1 284 ? -23.203 5.27 0.598 1 93.81 284 ALA A CA 1
ATOM 2220 C C . ALA A 1 284 ? -24.547 5.48 1.29 1 93.81 284 ALA A C 1
ATOM 2222 O O . ALA A 1 284 ? -25.594 5.246 0.695 1 93.81 284 ALA A O 1
ATOM 2223 N N . GLN A 1 285 ? -24.469 5.902 2.529 1 93.62 285 GLN A N 1
ATOM 2224 C CA . GLN A 1 285 ? -25.688 6.055 3.316 1 93.62 285 GLN A CA 1
ATOM 2225 C C . GLN A 1 285 ? -25.969 7.527 3.596 1 93.62 285 GLN A C 1
ATOM 2227 O O . GLN A 1 285 ? -27.141 7.941 3.639 1 93.62 285 GLN A O 1
ATOM 2232 N N . ASP A 1 286 ? -24.938 8.289 3.867 1 93.44 286 ASP A N 1
ATOM 2233 C CA . ASP A 1 286 ? -25.125 9.672 4.297 1 93.44 286 ASP A CA 1
ATOM 2234 C C . ASP A 1 286 ? -23.859 10.492 4.078 1 93.44 286 ASP A C 1
ATOM 2236 O O . ASP A 1 286 ? -22.766 9.938 3.973 1 93.44 286 ASP A O 1
ATOM 2240 N N . VAL A 1 287 ? -24.016 11.766 3.875 1 93.31 287 VAL A N 1
ATOM 2241 C CA . VAL A 1 287 ? -22.906 12.695 3.713 1 93.31 287 VAL A CA 1
ATOM 2242 C C . VAL A 1 287 ? -23.141 13.945 4.559 1 93.31 287 VAL A C 1
ATOM 2244 O O . VAL A 1 287 ? -24.219 14.531 4.504 1 93.31 287 VAL A O 1
ATOM 2247 N N . VAL A 1 288 ? -22.188 14.328 5.32 1 93.75 288 VAL A N 1
ATOM 2248 C CA . VAL A 1 288 ? -22.297 15.531 6.137 1 93.75 288 VAL A CA 1
ATOM 2249 C C . VAL A 1 288 ? -21.078 16.422 5.91 1 93.75 288 VAL A C 1
ATOM 2251 O O . VAL A 1 288 ? -20.062 15.977 5.367 1 93.75 288 VAL A O 1
ATOM 2254 N N . PHE A 1 289 ? -21.281 17.688 6.207 1 93.5 289 PHE A N 1
ATOM 2255 C CA . PHE A 1 289 ? -20.188 18.641 6.266 1 93.5 289 PHE A CA 1
ATOM 2256 C C . PHE A 1 289 ? -19.516 18.625 7.629 1 93.5 289 PHE A C 1
ATOM 2258 O O . PHE A 1 289 ? -20.188 18.594 8.664 1 93.5 289 PHE A O 1
ATOM 2265 N N . LYS A 1 290 ? -18.203 18.5 7.598 1 93.81 290 LYS A N 1
ATOM 2266 C CA . LYS A 1 290 ? -17.438 18.516 8.836 1 93.81 290 LYS A CA 1
ATOM 2267 C C . LYS A 1 290 ? -16.562 19.766 8.938 1 93.81 290 LYS A C 1
ATOM 2269 O O . LYS A 1 290 ? -15.867 20.125 7.992 1 93.81 290 LYS A O 1
ATOM 2274 N N . VAL A 1 291 ? -16.703 20.422 10.031 1 92.25 291 VAL A N 1
ATOM 2275 C CA . VAL A 1 291 ? -15.82 21.562 10.305 1 92.25 291 VAL A CA 1
ATOM 2276 C C . VAL A 1 291 ? -14.57 21.078 11.047 1 92.25 291 VAL A C 1
ATOM 2278 O O . VAL A 1 291 ? -14.672 20.562 12.164 1 92.25 291 VAL A O 1
ATOM 2281 N N . VAL A 1 292 ? -13.43 21.109 10.453 1 84.88 292 VAL A N 1
ATOM 2282 C CA . VAL A 1 292 ? -12.18 20.531 10.938 1 84.88 292 VAL A CA 1
ATOM 2283 C C . VAL A 1 292 ? -11.477 21.516 11.875 1 84.88 292 VAL A C 1
ATOM 2285 O O . VAL A 1 292 ? -12.07 22.516 12.289 1 84.88 292 VAL A O 1
ATOM 2288 N N . GLY A 1 293 ? -10.281 21.234 12.188 1 78.44 293 GLY A N 1
ATOM 2289 C CA . GLY A 1 293 ? -9.508 21.922 13.211 1 78.44 293 GLY A CA 1
ATOM 2290 C C . GLY A 1 293 ? -9.25 23.375 12.883 1 78.44 293 GLY A C 1
ATOM 2291 O O . GLY A 1 293 ? -9.992 23.984 12.109 1 78.44 293 GLY A O 1
ATOM 2292 N N . VAL A 1 294 ? -8.359 23.984 13.445 1 81.5 294 VAL A N 1
ATOM 2293 C CA . VAL A 1 294 ? -8.094 25.422 13.445 1 81.5 294 VAL A CA 1
ATOM 2294 C C . VAL A 1 294 ? -7.605 25.844 12.062 1 81.5 294 VAL A C 1
ATOM 2296 O O . VAL A 1 294 ? -8.281 26.609 11.359 1 81.5 294 VAL A O 1
ATOM 2299 N N . GLY A 1 295 ? -6.707 25.203 11.555 1 82.44 295 GLY A N 1
ATOM 2300 C CA . GLY A 1 295 ? -6.07 25.625 10.312 1 82.44 295 GLY A CA 1
ATOM 2301 C C . GLY A 1 295 ? -6.945 25.422 9.094 1 82.44 295 GLY A C 1
ATOM 2302 O O . GLY A 1 295 ? -6.828 26.156 8.109 1 82.44 295 GLY A O 1
ATOM 2303 N N . SER A 1 296 ? -7.844 24.516 9.18 1 88.56 296 SER A N 1
ATOM 2304 C CA . SER A 1 296 ? -8.578 24.156 7.973 1 88.56 296 SER A CA 1
ATOM 2305 C C . SER A 1 296 ? -10.047 24.562 8.07 1 88.56 296 SER A C 1
ATOM 2307 O O . SER A 1 296 ? -10.852 24.219 7.203 1 88.56 296 SER A O 1
ATOM 2309 N N . VAL A 1 297 ? -10.336 25.344 9.078 1 91.12 297 VAL A N 1
ATOM 2310 C CA . VAL A 1 297 ? -11.719 25.797 9.211 1 91.12 297 VAL A CA 1
ATOM 2311 C C . VAL A 1 297 ? -12.125 26.594 7.977 1 91.12 297 VAL A C 1
ATOM 2313 O O . VAL A 1 297 ? -11.383 27.453 7.516 1 91.12 297 VAL A O 1
ATOM 2316 N N . GLY A 1 298 ? -13.266 26.203 7.469 1 90 298 GLY A N 1
ATOM 2317 C CA . GLY A 1 298 ? -13.82 26.906 6.324 1 90 298 GLY A CA 1
ATOM 2318 C C . GLY A 1 298 ? -13.562 26.203 5.004 1 90 298 GLY A C 1
ATOM 2319 O O . GLY A 1 298 ? -14.172 26.531 3.988 1 90 298 GLY A O 1
ATOM 2320 N N . THR A 1 299 ? -12.633 25.281 4.988 1 92.12 299 THR A N 1
ATOM 2321 C CA . THR A 1 299 ? -12.477 24.453 3.797 1 92.12 299 THR A CA 1
ATOM 2322 C C . THR A 1 299 ? -13.555 23.391 3.734 1 92.12 299 THR A C 1
ATOM 2324 O O . THR A 1 299 ? -14.023 22.906 4.77 1 92.12 299 THR A O 1
ATOM 2327 N N . VAL A 1 300 ? -13.922 23.094 2.539 1 92.94 300 VAL A N 1
ATOM 2328 C CA . VAL A 1 300 ? -14.961 22.078 2.391 1 92.94 300 VAL A CA 1
ATOM 2329 C C . VAL A 1 300 ? -14.414 20.719 2.812 1 92.94 300 VAL A C 1
ATOM 2331 O O . VAL A 1 300 ? -13.391 20.266 2.293 1 92.94 300 VAL A O 1
ATOM 2334 N N . CYS A 1 301 ? -15.023 20.172 3.752 1 94.81 301 CYS A N 1
ATOM 2335 C CA . CYS A 1 301 ? -14.719 18.828 4.23 1 94.81 301 CYS A CA 1
ATOM 2336 C C . CYS A 1 301 ? -16 18.016 4.41 1 94.81 301 CYS A C 1
ATOM 2338 O O . CYS A 1 301 ? -16.859 18.375 5.215 1 94.81 301 CYS A O 1
ATOM 2340 N N . LEU A 1 302 ? -16.109 17.016 3.66 1 93.94 302 LEU A N 1
ATOM 2341 C CA . LEU A 1 302 ? -17.281 16.156 3.721 1 93.94 302 LEU A CA 1
ATOM 2342 C C . LEU A 1 302 ? -16.922 14.797 4.301 1 93.94 302 LEU A C 1
ATOM 2344 O O . LEU A 1 302 ? -15.82 14.297 4.098 1 93.94 302 LEU A O 1
ATOM 2348 N N . VAL A 1 303 ? -17.812 14.227 5.016 1 95.06 303 VAL A N 1
ATOM 2349 C CA . VAL A 1 303 ? -17.703 12.859 5.523 1 95.06 303 VAL A CA 1
ATOM 2350 C C . VAL A 1 303 ? -18.844 12.008 4.969 1 95.06 303 VAL A C 1
ATOM 2352 O O . VAL A 1 303 ? -20.016 12.344 5.148 1 95.06 303 VAL A O 1
ATOM 2355 N N . MET A 1 304 ? -18.469 11.039 4.32 1 95.25 304 MET A N 1
ATOM 2356 C CA . MET A 1 304 ? -19.422 10.086 3.77 1 95.25 304 MET A CA 1
ATOM 2357 C C . MET A 1 304 ? -19.453 8.805 4.594 1 95.25 304 MET A C 1
ATOM 2359 O O . MET A 1 304 ? -18.406 8.195 4.844 1 95.25 304 MET A O 1
ATOM 2363 N N . LEU A 1 305 ? -20.625 8.492 5.066 1 96 305 LEU A N 1
ATOM 2364 C CA . LEU A 1 305 ? -20.828 7.215 5.742 1 96 305 LEU A CA 1
ATOM 2365 C C . LEU A 1 305 ? -21.266 6.141 4.75 1 96 305 LEU A C 1
ATOM 2367 O O . LEU A 1 305 ? -22.312 6.277 4.098 1 96 305 LEU A O 1
ATOM 2371 N N . MET A 1 306 ? -20.422 5.129 4.656 1 96.06 306 MET A N 1
ATOM 2372 C CA . MET A 1 306 ? -20.75 3.969 3.832 1 96.06 306 MET A CA 1
ATOM 2373 C C . MET A 1 306 ? -20.859 2.711 4.684 1 96.06 306 MET A C 1
ATOM 2375 O O . MET A 1 306 ? -20.25 2.621 5.754 1 96.06 306 MET A O 1
ATOM 2379 N N . VAL A 1 307 ? -21.688 1.77 4.25 1 95.31 307 VAL A N 1
ATOM 2380 C CA . VAL A 1 307 ? -21.859 0.528 4.996 1 95.31 307 VAL A CA 1
ATOM 2381 C C . VAL A 1 307 ? -21.766 -0.664 4.047 1 95.31 307 VAL A C 1
ATOM 2383 O O . VAL A 1 307 ? -22.125 -0.559 2.873 1 95.31 307 VAL A O 1
ATOM 2386 N N . ASP A 1 308 ? -21.203 -1.776 4.516 1 94.75 308 ASP A N 1
ATOM 2387 C CA . ASP A 1 308 ? -21.172 -3.002 3.721 1 94.75 308 ASP A CA 1
ATOM 2388 C C . ASP A 1 308 ? -22.438 -3.824 3.941 1 94.75 308 ASP A C 1
ATOM 2390 O O . ASP A 1 308 ? -23.406 -3.348 4.559 1 94.75 308 ASP A O 1
ATOM 2394 N N . SER A 1 309 ? -22.562 -5.004 3.441 1 92.19 309 SER A N 1
ATOM 2395 C CA . SER A 1 309 ? -23.766 -5.824 3.465 1 92.19 309 SER A CA 1
ATOM 2396 C C . SER A 1 309 ? -24.141 -6.211 4.891 1 92.19 309 SER A C 1
ATOM 2398 O O . SER A 1 309 ? -25.328 -6.441 5.188 1 92.19 309 SER A O 1
ATOM 2400 N N . TRP A 1 310 ? -23.156 -6.227 5.82 1 91.25 310 TRP A N 1
ATOM 2401 C CA . TRP A 1 310 ? -23.422 -6.574 7.215 1 91.25 310 TRP A CA 1
ATOM 2402 C C . TRP A 1 310 ? -23.781 -5.332 8.023 1 91.25 310 TRP A C 1
ATOM 2404 O O . TRP A 1 310 ? -24.094 -5.434 9.211 1 91.25 310 TRP A O 1
ATOM 2414 N N . GLY A 1 311 ? -23.703 -4.199 7.379 1 90.75 311 GLY A N 1
ATOM 2415 C CA . GLY A 1 311 ? -24 -2.959 8.078 1 90.75 311 GLY A CA 1
ATOM 2416 C C . GLY A 1 311 ? -22.781 -2.367 8.766 1 90.75 311 GLY A C 1
ATOM 2417 O O . GLY A 1 311 ? -22.891 -1.459 9.586 1 90.75 311 GLY A O 1
ATOM 2418 N N . ASN A 1 312 ? -21.625 -2.943 8.5 1 93.19 312 ASN A N 1
ATOM 2419 C CA . ASN A 1 312 ? -20.391 -2.379 9.055 1 93.19 312 ASN A CA 1
ATOM 2420 C C . ASN A 1 312 ? -19.984 -1.095 8.336 1 93.19 312 ASN A C 1
ATOM 2422 O O . ASN A 1 312 ? -20.078 -1.012 7.109 1 93.19 312 ASN A O 1
ATOM 2426 N N . PRO A 1 313 ? -19.484 -0.123 9.086 1 94.75 313 PRO A N 1
ATOM 2427 C CA . PRO A 1 313 ? -19.297 1.216 8.523 1 94.75 313 PRO A CA 1
ATOM 2428 C C . PRO A 1 313 ? -17.906 1.402 7.91 1 94.75 313 PRO A C 1
ATOM 2430 O O . PRO A 1 313 ? -16.969 0.706 8.289 1 94.75 313 PRO A O 1
ATOM 2433 N N . LEU A 1 314 ? -17.812 2.268 6.984 1 95.75 314 LEU A N 1
ATOM 2434 C CA . LEU A 1 314 ? -16.625 2.953 6.48 1 95.75 314 LEU A CA 1
ATOM 2435 C C . LEU A 1 314 ? -16.875 4.453 6.355 1 95.75 314 LEU A C 1
ATOM 2437 O O . LEU A 1 314 ? -17.812 4.875 5.66 1 95.75 314 LEU A O 1
ATOM 2441 N N . PHE A 1 315 ? -16.125 5.242 7.043 1 95.44 315 PHE A N 1
ATOM 2442 C CA . PHE A 1 315 ? -16.203 6.691 6.922 1 95.44 315 PHE A CA 1
ATOM 2443 C C . PHE A 1 315 ? -15.141 7.223 5.98 1 95.44 315 PHE A C 1
ATOM 2445 O O . PHE A 1 315 ? -13.945 7.109 6.266 1 95.44 315 PHE A O 1
ATOM 2452 N N . LEU A 1 316 ? -15.562 7.77 4.914 1 96.31 316 LEU A N 1
ATOM 2453 C CA . LEU A 1 316 ? -14.656 8.406 3.959 1 96.31 316 LEU A CA 1
ATOM 2454 C C . LEU A 1 316 ? -14.75 9.922 4.055 1 96.31 316 LEU A C 1
ATOM 2456 O O . LEU A 1 316 ? -15.844 10.484 4.094 1 96.31 316 LEU A O 1
ATOM 2460 N N . GLN A 1 317 ? -13.625 10.5 4.117 1 95.94 317 GLN A N 1
ATOM 2461 C CA . GLN A 1 317 ? -13.547 11.953 4.16 1 95.94 317 GLN A CA 1
ATOM 2462 C C . GLN A 1 317 ? -13.086 12.516 2.818 1 95.94 317 GLN A C 1
ATOM 2464 O O . GLN A 1 317 ? -12.117 12.031 2.234 1 95.94 317 GLN A O 1
ATOM 2469 N N . ALA A 1 318 ? -13.812 13.453 2.281 1 96.44 318 ALA A N 1
ATOM 2470 C CA . ALA A 1 318 ? -13.406 14.273 1.144 1 96.44 318 ALA A CA 1
ATOM 2471 C C . ALA A 1 318 ? -13.07 15.695 1.584 1 96.44 318 ALA A C 1
ATOM 2473 O O . ALA A 1 318 ? -13.953 16.438 2.033 1 96.44 318 ALA A O 1
ATOM 2474 N N . LYS A 1 319 ? -11.875 16.031 1.419 1 96.31 319 LYS A N 1
ATOM 2475 C CA . LYS A 1 319 ? -11.438 17.344 1.866 1 96.31 319 LYS A CA 1
ATOM 2476 C C . LYS A 1 319 ? -10.922 18.172 0.697 1 96.31 319 LYS A C 1
ATOM 2478 O O . LYS A 1 319 ? -10.203 17.656 -0.168 1 96.31 319 LYS A O 1
ATOM 2483 N N . GLU A 1 320 ? -11.359 19.406 0.707 1 96.5 320 GLU A N 1
ATOM 2484 C CA . GLU A 1 320 ? -10.883 20.328 -0.315 1 96.5 320 GLU A CA 1
ATOM 2485 C C . GLU A 1 320 ? -9.383 20.562 -0.183 1 96.5 320 GLU A C 1
ATOM 2487 O O . GLU A 1 320 ? -8.883 20.797 0.917 1 96.5 320 GLU A O 1
ATOM 2492 N N . ALA A 1 321 ? -8.695 20.391 -1.293 1 97.19 321 ALA A N 1
ATOM 2493 C CA . ALA A 1 321 ? -7.277 20.719 -1.378 1 97.19 321 ALA A CA 1
ATOM 2494 C C . ALA A 1 321 ? -7.066 22.078 -2.025 1 97.19 321 ALA A C 1
ATOM 2496 O O . ALA A 1 321 ? -7.344 22.25 -3.213 1 97.19 321 ALA A O 1
ATOM 2497 N N . ARG A 1 322 ? -6.566 22.969 -1.282 1 95.44 322 ARG A N 1
ATOM 2498 C CA . ARG A 1 322 ? -6.289 24.312 -1.768 1 95.44 322 ARG A CA 1
ATOM 2499 C C . ARG A 1 322 ? -4.801 24.5 -2.047 1 95.44 322 ARG A C 1
ATOM 2501 O O . ARG A 1 322 ? -3.992 23.625 -1.732 1 95.44 322 ARG A O 1
ATOM 2508 N N . GLU A 1 323 ? -4.527 25.609 -2.623 1 95.12 323 GLU A N 1
ATOM 2509 C CA . GLU A 1 323 ? -3.117 25.906 -2.844 1 95.12 323 GLU A CA 1
ATOM 2510 C C . GLU A 1 323 ? -2.34 25.906 -1.531 1 95.12 323 GLU A C 1
ATOM 2512 O O . GLU A 1 323 ? -2.797 26.453 -0.53 1 95.12 323 GLU A O 1
ATOM 2517 N N . SER A 1 324 ? -1.238 25.281 -1.507 1 96.31 324 SER A N 1
ATOM 2518 C CA . SER A 1 324 ? -0.382 25.203 -0.328 1 96.31 324 SER A CA 1
ATOM 2519 C C . SER A 1 324 ? 0.296 26.547 -0.053 1 96.31 324 SER A C 1
ATOM 2521 O O . SER A 1 324 ? 0.708 27.25 -0.983 1 96.31 324 SER A O 1
ATOM 2523 N N . VAL A 1 325 ? 0.474 26.891 1.211 1 96.75 325 VAL A N 1
ATOM 2524 C CA . VAL A 1 325 ? 1.215 28.094 1.572 1 96.75 325 VAL A CA 1
ATOM 2525 C C . VAL A 1 325 ? 2.672 27.953 1.138 1 96.75 325 VAL A C 1
ATOM 2527 O O . VAL A 1 325 ? 3.33 28.953 0.82 1 96.75 325 VAL A O 1
ATOM 2530 N N . ILE A 1 326 ? 3.174 26.703 1.072 1 97.81 326 ILE A N 1
ATOM 2531 C CA . ILE A 1 326 ? 4.535 26.453 0.612 1 97.81 326 ILE A CA 1
ATOM 2532 C C . ILE A 1 326 ? 4.641 26.766 -0.881 1 97.81 326 ILE A C 1
ATOM 2534 O O . ILE A 1 326 ? 5.559 27.453 -1.315 1 97.81 326 ILE A O 1
ATOM 2538 N N . ALA A 1 327 ? 3.684 26.234 -1.647 1 96.12 327 ALA A N 1
ATOM 2539 C CA . ALA A 1 327 ? 3.693 26.453 -3.092 1 96.12 327 ALA A CA 1
ATOM 2540 C C . ALA A 1 327 ? 3.6 27.938 -3.42 1 96.12 327 ALA A C 1
ATOM 2542 O O . ALA A 1 327 ? 4.176 28.406 -4.406 1 96.12 327 ALA A O 1
ATOM 2543 N N . ARG A 1 328 ? 2.947 28.656 -2.6 1 94.88 328 ARG A N 1
ATOM 2544 C CA . ARG A 1 328 ? 2.758 30.078 -2.807 1 94.88 328 ARG A CA 1
ATOM 2545 C C . ARG A 1 328 ? 4.082 30.828 -2.678 1 94.88 328 ARG A C 1
ATOM 2547 O O . ARG A 1 328 ? 4.332 31.797 -3.412 1 94.88 328 ARG A O 1
ATOM 2554 N N . TYR A 1 329 ? 4.98 30.328 -1.798 1 96.62 329 TYR A N 1
ATOM 2555 C CA . TYR A 1 329 ? 6.094 31.203 -1.438 1 96.62 329 TYR A CA 1
ATOM 2556 C C . TYR A 1 329 ? 7.426 30.562 -1.797 1 96.62 329 TYR A C 1
ATOM 2558 O O . TYR A 1 329 ? 8.438 31.25 -1.95 1 96.62 329 TYR A O 1
ATOM 2566 N N . ALA A 1 330 ? 7.676 29.188 -1.799 1 92.12 330 ALA A N 1
ATOM 2567 C CA . ALA A 1 330 ? 8.938 28.5 -2.07 1 92.12 330 ALA A CA 1
ATOM 2568 C C . ALA A 1 330 ? 9.281 28.562 -3.557 1 92.12 330 ALA A C 1
ATOM 2570 O O . ALA A 1 330 ? 10.438 28.375 -3.938 1 92.12 330 ALA A O 1
ATOM 2571 N N . ARG A 1 331 ? 8.5 28.938 -4.504 1 79.94 331 ARG A N 1
ATOM 2572 C CA . ARG A 1 331 ? 8.703 29.172 -5.93 1 79.94 331 ARG A CA 1
ATOM 2573 C C . ARG A 1 331 ? 8.969 27.859 -6.66 1 79.94 331 ARG A C 1
ATOM 2575 O O . ARG A 1 331 ? 9.188 27.844 -7.875 1 79.94 331 ARG A O 1
ATOM 2582 N N . ASP A 1 332 ? 9.039 26.688 -6 1 90.06 332 ASP A N 1
ATOM 2583 C CA . ASP A 1 332 ? 9.172 25.406 -6.676 1 90.06 332 ASP A CA 1
ATOM 2584 C C . ASP A 1 332 ? 7.914 25.062 -7.469 1 90.06 332 ASP A C 1
ATOM 2586 O O . ASP A 1 332 ? 6.832 25.578 -7.18 1 90.06 332 ASP A O 1
ATOM 2590 N N . ARG A 1 333 ? 8.141 24.25 -8.484 1 87.69 333 ARG A N 1
ATOM 2591 C CA . ARG A 1 333 ? 7.012 23.812 -9.297 1 87.69 333 ARG A CA 1
ATOM 2592 C C . ARG A 1 333 ? 6.055 22.938 -8.484 1 87.69 333 ARG A C 1
ATOM 2594 O O . ARG A 1 333 ? 6.492 22.109 -7.695 1 87.69 333 ARG A O 1
ATOM 2601 N N . ALA A 1 334 ? 4.828 23.156 -8.641 1 89.75 334 ALA A N 1
ATOM 2602 C CA . ALA A 1 334 ? 3.783 22.391 -7.984 1 89.75 334 ALA A CA 1
ATOM 2603 C C . ALA A 1 334 ? 2.877 21.703 -9.008 1 89.75 334 ALA A C 1
ATOM 2605 O O . ALA A 1 334 ? 2.67 22.219 -10.102 1 89.75 334 ALA A O 1
ATOM 2606 N N . PRO A 1 335 ? 2.4 20.5 -8.672 1 93.56 335 PRO A N 1
ATOM 2607 C CA . PRO A 1 335 ? 1.417 19.875 -9.562 1 93.56 335 PRO A CA 1
ATOM 2608 C C . PRO A 1 335 ? 0.197 20.766 -9.805 1 93.56 335 PRO A C 1
ATOM 2610 O O . PRO A 1 335 ? -0.18 21.547 -8.93 1 93.56 335 PRO A O 1
ATOM 2613 N N . ALA A 1 336 ? -0.43 20.547 -10.93 1 94.31 336 ALA A N 1
ATOM 2614 C CA . ALA A 1 336 ? -1.601 21.344 -11.312 1 94.31 336 ALA A CA 1
ATOM 2615 C C . ALA A 1 336 ? -2.803 20.984 -10.438 1 94.31 336 ALA A C 1
ATOM 2617 O O . ALA A 1 336 ? -3.703 21.812 -10.258 1 94.31 336 ALA A O 1
ATOM 2618 N N . HIS A 1 337 ? -2.91 19.812 -10.062 1 97.81 337 HIS A N 1
ATOM 2619 C CA . HIS A 1 337 ? -4.027 19.359 -9.242 1 97.81 337 HIS A CA 1
ATOM 2620 C C . HIS A 1 337 ? -3.637 19.281 -7.773 1 97.81 337 HIS A C 1
ATOM 2622 O O . HIS A 1 337 ? -2.857 18.422 -7.371 1 97.81 337 HIS A O 1
ATOM 2628 N N . ASP A 1 338 ? -4.324 20.078 -6.949 1 97.94 338 ASP A N 1
ATOM 2629 C CA . ASP A 1 338 ? -3.949 20.203 -5.543 1 97.94 338 ASP A CA 1
ATOM 2630 C C . ASP A 1 338 ? -4.266 18.922 -4.781 1 97.94 338 ASP A C 1
ATOM 2632 O O . ASP A 1 338 ? -3.574 18.578 -3.822 1 97.94 338 ASP A O 1
ATOM 2636 N N . GLY A 1 339 ? -5.352 18.219 -5.164 1 98.44 339 GLY A N 1
ATOM 2637 C CA . GLY A 1 339 ? -5.617 16.922 -4.566 1 98.44 339 GLY A CA 1
ATOM 2638 C C . GLY A 1 339 ? -4.512 15.914 -4.816 1 98.44 339 GLY A C 1
ATOM 2639 O O . GLY A 1 339 ? -4.105 15.195 -3.904 1 98.44 339 GLY A O 1
ATOM 2640 N N . TYR A 1 340 ? -4.051 15.891 -6.039 1 98.31 340 TYR A N 1
ATOM 2641 C CA . TYR A 1 340 ? -2.922 15.047 -6.41 1 98.31 340 TYR A CA 1
ATOM 2642 C C . TYR A 1 340 ? -1.684 15.398 -5.598 1 98.31 340 TYR A C 1
ATOM 2644 O O . TYR A 1 340 ? -0.972 14.516 -5.117 1 98.31 340 TYR A O 1
ATOM 2652 N N . ARG A 1 341 ? -1.421 16.656 -5.402 1 98.06 341 ARG A N 1
ATOM 2653 C CA . ARG A 1 341 ? -0.289 17.125 -4.617 1 98.06 341 ARG A CA 1
ATOM 2654 C C . ARG A 1 341 ? -0.338 16.594 -3.193 1 98.06 341 ARG A C 1
ATOM 2656 O O . ARG A 1 341 ? 0.658 16.062 -2.688 1 98.06 341 ARG A O 1
ATOM 2663 N N . VAL A 1 342 ? -1.482 16.656 -2.613 1 98.31 342 VAL A N 1
ATOM 2664 C CA . VAL A 1 342 ? -1.646 16.25 -1.224 1 98.31 342 VAL A CA 1
ATOM 2665 C C . VAL A 1 342 ? -1.456 14.734 -1.107 1 98.31 342 VAL A C 1
ATOM 2667 O O . VAL A 1 342 ? -0.715 14.258 -0.243 1 98.31 342 VAL A O 1
ATOM 2670 N N . VAL A 1 343 ? -2.057 13.961 -2.006 1 98.31 343 VAL A N 1
ATOM 2671 C CA . VAL A 1 343 ? -2.016 12.508 -1.963 1 98.31 343 VAL A CA 1
ATOM 2672 C C . VAL A 1 343 ? -0.585 12.023 -2.186 1 98.31 343 VAL A C 1
ATOM 2674 O O . VAL A 1 343 ? -0.083 11.188 -1.432 1 98.31 343 VAL A O 1
ATOM 2677 N N . THR A 1 344 ? 0.1 12.586 -3.178 1 98 344 THR A N 1
ATOM 2678 C CA . THR A 1 344 ? 1.469 12.188 -3.49 1 98 344 THR A CA 1
ATOM 2679 C C . THR A 1 344 ? 2.418 12.594 -2.365 1 98 344 THR A C 1
ATOM 2681 O O . THR A 1 344 ? 3.295 11.82 -1.977 1 98 344 THR A O 1
ATOM 2684 N N . GLY A 1 345 ? 2.225 13.789 -1.859 1 98.25 345 GLY A N 1
ATOM 2685 C CA . GLY A 1 345 ? 3.041 14.234 -0.741 1 98.25 345 GLY A CA 1
ATOM 2686 C C . GLY A 1 345 ? 2.9 13.352 0.487 1 98.25 345 GLY A C 1
ATOM 2687 O O . GLY A 1 345 ? 3.896 12.992 1.119 1 98.25 345 GLY A O 1
ATOM 2688 N N . GLN A 1 346 ? 1.65 13.023 0.803 1 98.19 346 GLN A N 1
ATOM 2689 C CA . GLN A 1 346 ? 1.402 12.156 1.949 1 98.19 346 GLN A CA 1
ATOM 2690 C C . GLN A 1 346 ? 2.08 10.805 1.771 1 98.19 346 GLN A C 1
ATOM 2692 O O . GLN A 1 346 ? 2.74 10.305 2.686 1 98.19 346 GLN A O 1
ATOM 2697 N N . ARG A 1 347 ? 1.969 10.188 0.614 1 97.94 347 ARG A N 1
ATOM 2698 C CA . ARG A 1 347 ? 2.559 8.883 0.348 1 97.94 347 ARG A CA 1
ATOM 2699 C C . ARG A 1 347 ? 4.078 8.938 0.444 1 97.94 347 ARG A C 1
ATOM 2701 O O . ARG A 1 347 ? 4.715 7.977 0.883 1 97.94 347 ARG A O 1
ATOM 2708 N N . LEU A 1 348 ? 4.648 10 0.074 1 98.25 348 LEU A N 1
ATOM 2709 C CA . LEU A 1 348 ? 6.102 10.148 0.11 1 98.25 348 LEU A CA 1
ATOM 2710 C C . LEU A 1 348 ? 6.59 10.367 1.538 1 98.25 348 LEU A C 1
ATOM 2712 O O . LEU A 1 348 ? 7.633 9.836 1.929 1 98.25 348 LEU A O 1
ATOM 2716 N N . LEU A 1 349 ? 5.82 11.078 2.295 1 98.62 349 LEU A N 1
ATOM 2717 C CA . LEU A 1 349 ? 6.309 11.539 3.59 1 98.62 349 LEU A CA 1
ATOM 2718 C C . LEU A 1 349 ? 6 10.516 4.68 1 98.62 349 LEU A C 1
ATOM 2720 O O . LEU A 1 349 ? 6.703 10.453 5.691 1 98.62 349 LEU A O 1
ATOM 2724 N N . GLN A 1 350 ? 4.98 9.734 4.516 1 97.69 350 GLN A N 1
ATOM 2725 C CA . GLN A 1 350 ? 4.594 8.758 5.523 1 97.69 350 GLN A CA 1
ATOM 2726 C C . GLN A 1 350 ? 5.254 7.406 5.262 1 97.69 350 GLN A C 1
ATOM 2728 O O . GLN A 1 350 ? 5.484 7.035 4.105 1 97.69 350 GLN A O 1
ATOM 2733 N N . ALA A 1 351 ? 5.484 6.691 6.332 1 96.5 351 ALA A N 1
ATOM 2734 C CA . ALA A 1 351 ? 6.008 5.332 6.203 1 96.5 351 ALA A CA 1
ATOM 2735 C C . ALA A 1 351 ? 4.977 4.406 5.566 1 96.5 351 ALA A C 1
ATOM 2737 O O . ALA A 1 351 ? 5.332 3.486 4.828 1 96.5 351 ALA A O 1
ATOM 2738 N N . ALA A 1 352 ? 3.764 4.527 5.879 1 95.75 352 ALA A N 1
ATOM 2739 C CA . ALA A 1 352 ? 2.602 3.83 5.34 1 95.75 352 ALA A CA 1
ATOM 2740 C C . ALA A 1 352 ? 1.368 4.73 5.348 1 95.75 352 ALA A C 1
ATOM 2742 O O . ALA A 1 352 ? 1.139 5.473 6.305 1 95.75 352 ALA A O 1
ATOM 2743 N N . SER A 1 353 ? 0.657 4.695 4.262 1 95.75 353 SER A N 1
ATOM 2744 C CA . SER A 1 353 ? -0.443 5.645 4.121 1 95.75 353 SER A CA 1
ATOM 2745 C C . SER A 1 353 ? -1.781 4.926 3.992 1 95.75 353 SER A C 1
ATOM 2747 O O . SER A 1 353 ? -1.821 3.725 3.709 1 95.75 353 SER A O 1
ATOM 2749 N N . ASP A 1 354 ? -2.824 5.648 4.199 1 94.75 354 ASP A N 1
ATOM 2750 C CA . ASP A 1 354 ? -4.211 5.215 4.051 1 94.75 354 ASP A CA 1
ATOM 2751 C C . ASP A 1 354 ? -4.441 4.574 2.684 1 94.75 354 ASP A C 1
ATOM 2753 O O . ASP A 1 354 ? -4.043 5.129 1.657 1 94.75 354 ASP A O 1
ATOM 2757 N N . ILE A 1 355 ? -5.113 3.422 2.641 1 95.62 355 ILE A N 1
ATOM 2758 C CA . ILE A 1 355 ? -5.273 2.693 1.389 1 95.62 355 ILE A CA 1
ATOM 2759 C C . ILE A 1 355 ? -6.348 3.365 0.534 1 95.62 355 ILE A C 1
ATOM 2761 O O . ILE A 1 355 ? -6.469 3.076 -0.659 1 95.62 355 ILE A O 1
ATOM 2765 N N . PHE A 1 356 ? -7.121 4.281 1.061 1 97.38 356 PHE A N 1
ATOM 2766 C CA . PHE A 1 356 ? -8.219 4.91 0.335 1 97.38 356 PHE A CA 1
ATOM 2767 C C . PHE A 1 356 ? -7.812 6.285 -0.176 1 97.38 356 PHE A C 1
ATOM 2769 O O . PHE A 1 356 ? -8.641 7.023 -0.714 1 97.38 356 PHE A O 1
ATOM 2776 N N . LEU A 1 357 ? -6.531 6.629 -0.053 1 97.44 357 LEU A N 1
ATOM 2777 C CA . LEU A 1 357 ? -6.062 7.926 -0.534 1 97.44 357 LEU A CA 1
ATOM 2778 C C . LEU A 1 357 ? -6.277 8.055 -2.039 1 97.44 357 LEU A C 1
ATOM 2780 O O . LEU A 1 357 ? -5.863 7.184 -2.807 1 97.44 357 LEU A O 1
ATOM 2784 N N . GLY A 1 358 ? -6.941 9.055 -2.428 1 98.19 358 GLY A N 1
ATOM 2785 C CA . GLY A 1 358 ? -7.172 9.414 -3.816 1 98.19 358 GLY A CA 1
ATOM 2786 C C . GLY A 1 358 ? -7.57 10.867 -3.996 1 98.19 358 GLY A C 1
ATOM 2787 O O . GLY A 1 358 ? -7.523 11.648 -3.047 1 98.19 358 GLY A O 1
ATOM 2788 N N . TRP A 1 359 ? -7.812 11.258 -5.191 1 98.62 359 TRP A N 1
ATOM 2789 C CA . TRP A 1 359 ? -8.133 12.648 -5.469 1 98.62 359 TRP A CA 1
ATOM 2790 C C . TRP A 1 359 ? -9.156 12.758 -6.594 1 98.62 359 TRP A C 1
ATOM 2792 O O . TRP A 1 359 ? -9.391 11.797 -7.328 1 98.62 359 TRP A O 1
ATOM 2802 N N . ALA A 1 360 ? -9.812 13.859 -6.648 1 98.56 360 ALA A N 1
ATOM 2803 C CA . ALA A 1 360 ? -10.773 14.141 -7.711 1 98.56 360 ALA A CA 1
ATOM 2804 C C . ALA A 1 360 ? -11 15.641 -7.863 1 98.56 360 ALA A C 1
ATOM 2806 O O . ALA A 1 360 ? -10.578 16.438 -7.012 1 98.56 360 ALA A O 1
ATOM 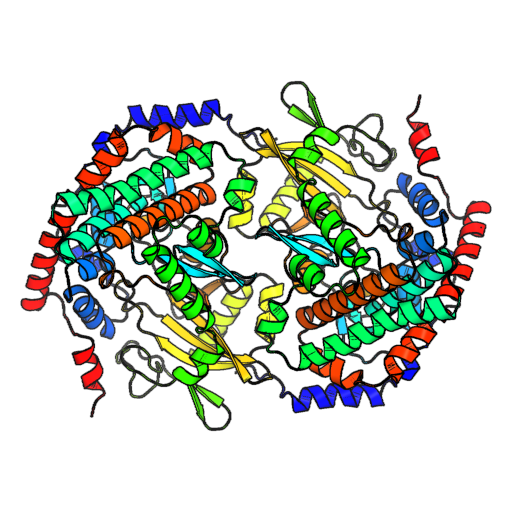2807 N N . THR A 1 361 ? -11.508 15.984 -9 1 98 361 THR A N 1
ATOM 2808 C CA . THR A 1 361 ? -12.039 17.328 -9.203 1 98 361 THR A CA 1
ATOM 2809 C C . THR A 1 361 ? -13.539 17.359 -8.914 1 98 361 THR A C 1
ATOM 2811 O O . THR A 1 361 ? -14.297 16.547 -9.445 1 98 361 THR A O 1
ATOM 2814 N N . GLY A 1 362 ? -13.875 18.219 -8.031 1 94.62 362 GLY A N 1
ATOM 2815 C CA . GLY A 1 362 ? -15.273 18.328 -7.648 1 94.62 362 GLY A CA 1
ATOM 2816 C C . GLY A 1 362 ? -15.984 19.469 -8.344 1 94.62 362 GLY A C 1
ATOM 2817 O O . GLY A 1 362 ? -15.523 19.969 -9.375 1 94.62 362 GLY A O 1
ATOM 2818 N N . PRO A 1 363 ? -17.219 19.766 -7.793 1 88.5 363 PRO A N 1
ATOM 2819 C CA . PRO A 1 363 ? -18 20.859 -8.375 1 88.5 363 PRO A CA 1
ATOM 2820 C C . PRO A 1 363 ? -17.219 22.172 -8.398 1 88.5 363 PRO A C 1
ATOM 2822 O O . PRO A 1 363 ? -16.422 22.438 -7.496 1 88.5 363 PRO A O 1
ATOM 2825 N N . ARG A 1 364 ? -17.453 22.984 -9.43 1 86.62 364 ARG A N 1
ATOM 2826 C CA . ARG A 1 364 ? -16.875 24.312 -9.625 1 86.62 364 ARG A CA 1
ATOM 2827 C C . ARG A 1 364 ? -15.359 24.219 -9.805 1 86.62 364 ARG A C 1
ATOM 2829 O O . ARG A 1 364 ? -14.641 25.172 -9.523 1 86.62 364 ARG A O 1
ATOM 2836 N N . GLY A 1 365 ? -14.898 23 -10.109 1 92.56 365 GLY A N 1
ATOM 2837 C CA . GLY A 1 365 ? -13.484 22.812 -10.422 1 92.56 365 GLY A CA 1
ATOM 2838 C C . GLY A 1 365 ? -12.609 22.719 -9.195 1 92.56 365 GLY A C 1
ATOM 2839 O O . GLY A 1 365 ? -11.375 22.734 -9.297 1 92.56 365 GLY A O 1
ATOM 2840 N N . LYS A 1 366 ? -13.18 22.641 -8.062 1 94.44 366 LYS A N 1
ATOM 2841 C CA . LYS A 1 366 ? -12.406 22.531 -6.824 1 94.44 366 LYS A CA 1
ATOM 2842 C C . LYS A 1 366 ? -11.75 21.156 -6.711 1 94.44 366 LYS A C 1
ATOM 2844 O O . LYS A 1 366 ? -12.32 20.156 -7.141 1 94.44 366 LYS A O 1
ATOM 2849 N N . HIS A 1 367 ? -10.555 21.141 -6.195 1 97.88 367 HIS A N 1
ATOM 2850 C CA . HIS A 1 367 ? -9.805 19.906 -6.047 1 97.88 367 HIS A CA 1
ATOM 2851 C C . HIS A 1 367 ? -10.047 19.281 -4.676 1 97.88 367 HIS A C 1
ATOM 2853 O O . HIS A 1 367 ? -10.125 20 -3.672 1 97.88 367 HIS A O 1
ATOM 2859 N N . TYR A 1 368 ? -10.195 17.984 -4.672 1 98.06 368 TYR A N 1
ATOM 2860 C CA . TYR A 1 368 ? -10.414 17.25 -3.43 1 98.06 368 TYR A CA 1
ATOM 2861 C C . TYR A 1 368 ? -9.438 16.094 -3.303 1 98.06 368 TYR A C 1
ATOM 2863 O O . TYR A 1 368 ? -8.938 15.586 -4.305 1 98.06 368 TYR A O 1
ATOM 2871 N N . TYR A 1 369 ? -9.156 15.75 -2.125 1 98 369 TYR A N 1
ATOM 2872 C CA . TYR A 1 369 ? -8.562 14.453 -1.831 1 98 369 TYR A CA 1
ATOM 2873 C C . TYR A 1 369 ? -9.422 13.672 -0.843 1 98 369 TYR A C 1
ATOM 2875 O O . TYR A 1 369 ? -10.18 14.258 -0.068 1 98 369 TYR A O 1
ATOM 2883 N N . PHE A 1 370 ? -9.359 12.359 -0.97 1 97.94 370 PHE A N 1
ATOM 2884 C CA . PHE A 1 370 ? -10.164 11.438 -0.172 1 97.94 370 PHE A CA 1
ATOM 2885 C C . PHE A 1 370 ? -9.281 10.594 0.735 1 97.94 370 PHE A C 1
ATOM 2887 O O . PHE A 1 370 ? -8.172 10.219 0.353 1 97.94 370 PHE A O 1
ATOM 2894 N N . ARG A 1 371 ? -9.742 10.281 1.891 1 96.38 371 ARG A N 1
ATOM 2895 C CA . ARG A 1 371 ? -9.086 9.391 2.844 1 96.38 371 ARG A CA 1
ATOM 2896 C C . ARG A 1 371 ? -10.094 8.805 3.824 1 96.38 371 ARG A C 1
ATOM 2898 O O . ARG A 1 371 ? -11.25 9.25 3.877 1 96.38 371 ARG A O 1
ATOM 2905 N N . GLN A 1 372 ? -9.648 7.848 4.523 1 94.44 372 GLN A N 1
ATOM 2906 C CA . GLN A 1 372 ? -10.461 7.344 5.629 1 94.44 372 GLN A CA 1
ATOM 2907 C C . GLN A 1 372 ? -10.438 8.305 6.812 1 94.44 372 GLN A C 1
ATOM 2909 O O . GLN A 1 372 ? -9.383 8.852 7.152 1 94.44 372 GLN A O 1
ATOM 2914 N N . LEU A 1 373 ? -11.477 8.766 7.344 1 86.56 373 LEU A N 1
ATOM 2915 C CA . LEU A 1 373 ? -11.555 9.758 8.414 1 86.56 373 LEU A CA 1
ATOM 2916 C C . LEU A 1 373 ? -10.766 9.297 9.641 1 86.56 373 LEU A C 1
ATOM 2918 O O . LEU A 1 373 ? -9.984 10.062 10.203 1 86.56 373 LEU A O 1
ATOM 2922 N N . ARG A 1 374 ? -11.047 8.203 10.219 1 69.5 374 ARG A N 1
ATOM 2923 C CA . ARG A 1 374 ? -10.375 7.754 11.43 1 69.5 374 ARG A CA 1
ATOM 2924 C C . ARG A 1 374 ? -10.148 6.246 11.414 1 69.5 374 ARG A C 1
ATOM 2926 O O . ARG A 1 374 ? -11.094 5.477 11.242 1 69.5 374 ARG A O 1
ATOM 2933 N N . ASP A 1 375 ? -8.82 6.113 11.422 1 72.19 375 ASP A N 1
ATOM 2934 C CA . ASP A 1 375 ? -8.492 4.703 11.625 1 72.19 375 ASP A CA 1
ATOM 2935 C C . ASP A 1 375 ? -7.492 4.531 12.766 1 72.19 375 ASP A C 1
ATOM 2937 O O . ASP A 1 375 ? -6.281 4.566 12.547 1 72.19 375 ASP A O 1
ATOM 2941 N N . MET A 1 376 ? -8.016 4.336 13.945 1 78.44 376 MET A N 1
ATOM 2942 C CA . MET A 1 376 ? -7.234 4.145 15.172 1 78.44 376 MET A CA 1
ATOM 2943 C C . MET A 1 376 ? -6.316 5.34 15.422 1 78.44 376 MET A C 1
ATOM 2945 O O . MET A 1 376 ? -5.172 5.168 15.836 1 78.44 376 MET A O 1
ATOM 2949 N N . LYS A 1 377 ? -6.762 6.473 15.078 1 85.94 377 LYS A N 1
ATOM 2950 C CA . LYS A 1 377 ? -5.945 7.676 15.188 1 85.94 377 LYS A CA 1
ATOM 2951 C C . LYS A 1 377 ? -5.828 8.133 16.641 1 85.94 377 LYS A C 1
ATOM 2953 O O . LYS A 1 377 ? -6.801 8.086 17.391 1 85.94 377 LYS A O 1
ATOM 2958 N N . VAL A 1 378 ? -4.617 8.484 17.016 1 90.06 378 VAL A N 1
ATOM 2959 C CA . VAL A 1 378 ? -4.359 9.055 18.328 1 90.06 378 VAL A CA 1
ATOM 2960 C C . VAL A 1 378 ? -3.533 10.336 18.188 1 90.06 378 VAL A C 1
ATOM 2962 O O . VAL A 1 378 ? -2.631 10.406 17.344 1 90.06 378 VAL A O 1
ATOM 2965 N N . SER A 1 379 ? -3.951 11.344 18.906 1 89 379 SER A N 1
ATOM 2966 C CA . SER A 1 379 ? -3.232 12.617 18.922 1 89 379 SER A CA 1
ATOM 2967 C C . SER A 1 379 ? -2.67 12.906 20.312 1 89 379 SER A C 1
ATOM 2969 O O . SER A 1 379 ? -3.193 12.422 21.312 1 89 379 SER A O 1
ATOM 2971 N N . ALA A 1 380 ? -1.645 13.688 20.312 1 90.19 380 ALA A N 1
ATOM 2972 C CA . ALA A 1 380 ? -1.032 14.078 21.578 1 90.19 380 ALA A CA 1
ATOM 2973 C C . ALA A 1 380 ? -1.863 15.141 22.281 1 90.19 380 ALA A C 1
ATOM 2975 O O . ALA A 1 380 ? -2.334 16.094 21.656 1 90.19 380 ALA A O 1
ATOM 2976 N N . ASP A 1 381 ? -2.111 14.883 23.531 1 90.81 381 ASP A N 1
ATOM 2977 C CA . ASP A 1 381 ? -2.676 15.922 24.391 1 90.81 381 ASP A CA 1
ATOM 2978 C C . ASP A 1 381 ? -1.573 16.719 25.094 1 90.81 381 ASP A C 1
ATOM 2980 O O . ASP A 1 381 ? -1.343 16.531 26.281 1 90.81 381 ASP A O 1
ATOM 2984 N N . VAL A 1 382 ? -1.075 17.641 24.391 1 90.81 382 VAL A N 1
ATOM 2985 C CA . VAL A 1 382 ? 0.158 18.328 24.766 1 90.81 382 VAL A CA 1
ATOM 2986 C C . VAL A 1 382 ? -0.065 19.125 26.047 1 90.81 382 VAL A C 1
ATOM 2988 O O . VAL A 1 382 ? 0.841 19.25 26.875 1 90.81 382 VAL A O 1
ATOM 2991 N N . GLU A 1 383 ? -1.198 19.609 26.281 1 89.25 383 GLU A N 1
ATOM 2992 C CA . GLU A 1 383 ? -1.485 20.422 27.453 1 89.25 383 GLU A CA 1
ATOM 2993 C C . GLU A 1 383 ? -1.387 19.594 28.734 1 89.25 383 GLU A C 1
ATOM 2995 O O . GLU A 1 383 ? -1.218 20.141 29.828 1 89.25 383 GLU A O 1
ATOM 3000 N N . SER A 1 384 ? -1.467 18.297 28.594 1 89 384 SER A N 1
ATOM 3001 C CA . SER A 1 384 ? -1.385 17.422 29.75 1 89 384 SER A CA 1
ATOM 3002 C C . SER A 1 384 ? 0.047 16.953 30 1 89 384 SER A C 1
ATOM 3004 O O . SER A 1 384 ? 0.33 16.297 31 1 89 384 SER A O 1
ATOM 3006 N N . PHE A 1 385 ? 0.955 17.406 29.141 1 91.38 385 PHE A N 1
ATOM 3007 C CA . PHE A 1 385 ? 2.332 16.938 29.25 1 91.38 385 PHE A CA 1
ATOM 3008 C C . PHE A 1 385 ? 3.109 17.766 30.266 1 91.38 385 PHE A C 1
ATOM 3010 O O . PHE A 1 385 ? 2.945 18.984 30.328 1 91.38 385 PHE A O 1
ATOM 3017 N N . ASN A 1 386 ? 3.84 17.078 31.141 1 92.69 386 ASN A N 1
ATOM 3018 C CA . ASN A 1 386 ? 4.883 17.812 31.844 1 92.69 386 ASN A CA 1
ATOM 3019 C C . ASN A 1 386 ? 6.113 18.016 30.969 1 92.69 386 ASN A C 1
ATOM 3021 O O . ASN A 1 386 ? 6.141 17.594 29.812 1 92.69 386 ASN A O 1
ATOM 3025 N N . GLN A 1 387 ? 7.066 18.75 31.5 1 93.5 387 GLN A N 1
ATOM 3026 C CA . GLN A 1 387 ? 8.234 19.156 30.734 1 93.5 387 GLN A CA 1
ATOM 3027 C C . GLN A 1 387 ? 8.977 17.938 30.188 1 93.5 387 GLN A C 1
ATOM 3029 O O . GLN A 1 387 ? 9.398 17.938 29.031 1 93.5 387 GLN A O 1
ATOM 3034 N N . LYS A 1 388 ? 9.18 16.891 30.953 1 93.31 388 LYS A N 1
ATOM 3035 C CA . LYS A 1 388 ? 9.914 15.695 30.547 1 93.31 388 LYS A CA 1
ATOM 3036 C C . LYS A 1 388 ? 9.203 14.977 29.406 1 93.31 388 LYS A C 1
ATOM 3038 O O . LYS A 1 388 ? 9.836 14.547 28.438 1 93.31 388 LYS A O 1
ATOM 3043 N N . ILE A 1 389 ? 7.918 14.859 29.531 1 92.88 389 ILE A N 1
ATOM 3044 C CA . ILE A 1 389 ? 7.117 14.188 28.516 1 92.88 389 ILE A CA 1
ATOM 3045 C C . ILE A 1 389 ? 7.113 15 27.234 1 92.88 389 ILE A C 1
ATOM 3047 O O . ILE A 1 389 ? 7.23 14.445 26.125 1 92.88 389 ILE A O 1
ATOM 3051 N N . LEU A 1 390 ? 6.969 16.281 27.391 1 95.38 390 LEU A N 1
ATOM 3052 C CA . LEU A 1 390 ? 6.977 17.141 26.203 1 95.38 390 LEU A CA 1
ATOM 3053 C C . LEU A 1 390 ? 8.32 17.062 25.5 1 95.38 390 LEU A C 1
ATOM 3055 O O . LEU A 1 390 ? 8.383 17.078 24.266 1 95.38 390 LEU A O 1
ATOM 3059 N N . THR A 1 391 ? 9.398 17.016 26.266 1 96.31 391 THR A N 1
ATOM 3060 C CA . THR A 1 391 ? 10.734 16.875 25.688 1 96.31 391 THR A CA 1
ATOM 3061 C C . THR A 1 391 ? 10.852 15.555 24.906 1 96.31 391 THR A C 1
ATOM 3063 O O . THR A 1 391 ? 11.398 15.523 23.812 1 96.31 391 THR A O 1
ATOM 3066 N N . GLY A 1 392 ? 10.352 14.469 25.516 1 94.75 392 GLY A N 1
ATOM 3067 C CA . GLY A 1 392 ? 10.328 13.195 24.812 1 94.75 392 GLY A CA 1
ATOM 3068 C C . GLY A 1 392 ? 9.5 13.234 23.547 1 94.75 392 GLY A C 1
ATOM 3069 O O . GLY A 1 392 ? 9.906 12.688 22.516 1 94.75 392 GLY A O 1
ATOM 3070 N N . TYR A 1 393 ? 8.344 13.844 23.672 1 95.75 393 TYR A N 1
ATOM 3071 C CA . TYR A 1 393 ? 7.477 14 22.5 1 95.75 393 TYR A CA 1
ATOM 3072 C C . TYR A 1 393 ? 8.164 14.797 21.406 1 95.75 393 TYR A C 1
ATOM 3074 O O . TYR A 1 393 ? 8.094 14.453 20.234 1 95.75 393 TYR A O 1
ATOM 3082 N N . ALA A 1 394 ? 8.836 15.836 21.797 1 97.94 394 ALA A N 1
ATOM 3083 C CA . ALA A 1 394 ? 9.594 16.656 20.844 1 97.94 394 ALA A CA 1
ATOM 3084 C C . ALA A 1 394 ? 10.641 15.828 20.109 1 97.94 394 ALA A C 1
ATOM 3086 O O . ALA A 1 394 ? 10.812 15.977 18.906 1 97.94 394 ALA A O 1
ATOM 3087 N N . ARG A 1 395 ? 11.336 14.992 20.859 1 97.19 395 ARG A N 1
ATOM 3088 C CA . ARG A 1 395 ? 12.32 14.094 20.266 1 97.19 395 ARG A CA 1
ATOM 3089 C C . ARG A 1 395 ? 11.688 13.203 19.203 1 97.19 395 ARG A C 1
ATOM 3091 O O . ARG A 1 395 ? 12.242 13.031 18.109 1 97.19 395 ARG A O 1
ATOM 3098 N N . MET A 1 396 ? 10.523 12.688 19.484 1 96.81 396 MET A N 1
ATOM 3099 C CA . MET A 1 396 ? 9.82 11.805 18.562 1 96.81 396 MET A CA 1
ATOM 3100 C C . MET A 1 396 ? 9.391 12.555 17.312 1 96.81 396 MET A C 1
ATOM 3102 O O . MET A 1 396 ? 9.453 12.008 16.203 1 96.81 396 MET A O 1
ATOM 3106 N N . CYS A 1 397 ? 8.938 13.766 17.531 1 98.38 397 CYS A N 1
ATOM 3107 C CA . CYS A 1 397 ? 8.57 14.586 16.375 1 98.38 397 CYS A CA 1
ATOM 3108 C C . CYS A 1 397 ? 9.773 14.844 15.477 1 98.38 397 CYS A C 1
ATOM 3110 O O . CYS A 1 397 ? 9.68 14.742 14.25 1 98.38 397 CYS A O 1
ATOM 3112 N N . GLY A 1 398 ? 10.898 15.164 16.094 1 98.69 398 GLY A N 1
ATOM 3113 C CA . GLY A 1 398 ? 12.117 15.344 15.328 1 98.69 398 GLY A CA 1
ATOM 3114 C C . GLY A 1 398 ? 12.516 14.109 14.539 1 98.69 398 GLY A C 1
ATOM 3115 O O . GLY A 1 398 ? 12.891 14.211 13.375 1 98.69 398 GLY A O 1
ATOM 3116 N N . ARG A 1 399 ? 12.391 13.008 15.172 1 98.19 399 ARG A N 1
ATOM 3117 C CA . ARG A 1 399 ? 12.711 11.742 14.531 1 98.19 399 ARG A CA 1
ATOM 3118 C C . ARG A 1 399 ? 11.789 11.477 13.344 1 98.19 399 ARG A C 1
ATOM 3120 O O . ARG A 1 399 ? 12.25 11.109 12.258 1 98.19 399 ARG A O 1
ATOM 3127 N N . ALA A 1 400 ? 10.516 11.602 13.609 1 98.56 400 ALA A N 1
ATOM 3128 C CA . ALA A 1 400 ? 9.523 11.344 12.562 1 98.56 400 ALA A CA 1
ATOM 3129 C C . ALA A 1 400 ? 9.734 12.273 11.367 1 98.56 400 ALA A C 1
ATOM 3131 O O . ALA A 1 400 ? 9.602 11.859 10.219 1 98.56 400 ALA A O 1
ATOM 3132 N N . LEU A 1 401 ? 10.047 13.516 11.648 1 98.88 401 LEU A N 1
ATOM 3133 C CA . LEU A 1 401 ? 10.258 14.477 10.57 1 98.88 401 LEU A CA 1
ATOM 3134 C C . LEU A 1 401 ? 11.5 14.117 9.758 1 98.88 401 LEU A C 1
ATOM 3136 O O . LEU A 1 401 ? 11.492 14.211 8.531 1 98.88 401 LEU A O 1
ATOM 3140 N N . ALA A 1 402 ? 12.578 13.758 10.438 1 98.88 402 ALA A N 1
ATOM 3141 C CA . ALA A 1 402 ? 13.797 13.336 9.742 1 98.88 402 ALA A CA 1
ATOM 3142 C C . ALA A 1 402 ? 13.523 12.148 8.828 1 98.88 402 ALA A C 1
ATOM 3144 O O . ALA A 1 402 ? 13.953 12.133 7.676 1 98.88 402 ALA A O 1
ATOM 3145 N N . ARG A 1 403 ? 12.836 11.195 9.375 1 98.5 403 ARG A N 1
ATOM 3146 C CA . ARG A 1 403 ? 12.492 10.023 8.586 1 98.5 403 ARG A CA 1
ATOM 3147 C C . ARG A 1 403 ? 11.672 10.406 7.359 1 98.5 403 ARG A C 1
ATOM 3149 O O . ARG A 1 403 ? 11.93 9.922 6.254 1 98.5 403 ARG A O 1
ATOM 3156 N N . ALA A 1 404 ? 10.68 11.211 7.539 1 98.81 404 ALA A N 1
ATOM 3157 C CA . ALA A 1 404 ? 9.82 11.664 6.449 1 98.81 404 ALA A CA 1
ATOM 3158 C C . ALA A 1 404 ? 10.641 12.328 5.348 1 98.81 404 ALA A C 1
ATOM 3160 O O . ALA A 1 404 ? 10.477 12.016 4.164 1 98.81 404 ALA A O 1
ATOM 3161 N N . HIS A 1 405 ? 11.516 13.227 5.727 1 98.81 405 HIS A N 1
ATOM 3162 C CA . HIS A 1 405 ? 12.328 13.961 4.766 1 98.81 405 HIS A CA 1
ATOM 3163 C C . HIS A 1 405 ? 13.289 13.031 4.039 1 98.81 405 HIS A C 1
ATOM 3165 O O . HIS A 1 405 ? 13.484 13.156 2.826 1 98.81 405 HIS A O 1
ATOM 3171 N N . ALA A 1 406 ? 13.891 12.172 4.816 1 98.56 406 ALA A N 1
ATOM 3172 C CA . ALA A 1 406 ? 14.828 11.227 4.219 1 98.56 406 ALA A CA 1
ATOM 3173 C C . ALA A 1 406 ? 14.133 10.336 3.188 1 98.56 406 ALA A C 1
ATOM 3175 O O . ALA A 1 406 ? 14.625 10.172 2.068 1 98.56 406 ALA A O 1
ATOM 3176 N N . LYS A 1 407 ? 13.039 9.844 3.504 1 98.19 407 LYS A N 1
ATOM 3177 C CA . LYS A 1 407 ? 12.289 8.961 2.615 1 98.19 407 LYS A CA 1
ATOM 3178 C C . LYS A 1 407 ? 11.797 9.719 1.382 1 98.19 407 LYS A C 1
ATOM 3180 O O . LYS A 1 407 ? 11.961 9.242 0.254 1 98.19 407 LYS A O 1
ATOM 3185 N N . ALA A 1 408 ? 11.195 10.836 1.617 1 98.12 408 ALA A N 1
ATOM 3186 C CA . ALA A 1 408 ? 10.5 11.562 0.562 1 98.12 408 ALA A CA 1
ATOM 3187 C C . ALA A 1 408 ? 11.477 12.062 -0.5 1 98.12 408 ALA A C 1
ATOM 3189 O O . ALA A 1 408 ? 11.117 12.188 -1.674 1 98.12 408 ALA A O 1
ATOM 3190 N N . SER A 1 409 ? 12.688 12.328 -0.131 1 96.88 409 SER A N 1
ATOM 3191 C CA . SER A 1 409 ? 13.586 13.039 -1.033 1 96.88 409 SER A CA 1
ATOM 3192 C C . SER A 1 409 ? 14.727 12.141 -1.496 1 96.88 409 SER A C 1
ATOM 3194 O O . SER A 1 409 ? 15.297 12.352 -2.566 1 96.88 409 SER A O 1
ATOM 3196 N N . GLY A 1 410 ? 15.102 11.234 -0.68 1 95.31 410 GLY A N 1
ATOM 3197 C CA . GLY A 1 410 ? 16.328 10.5 -0.932 1 95.31 410 GLY A CA 1
ATOM 3198 C C . GLY A 1 410 ? 17.578 11.344 -0.752 1 95.31 410 GLY A C 1
ATOM 3199 O O . GLY A 1 410 ? 18.656 10.992 -1.251 1 95.31 410 GLY A O 1
ATOM 3200 N N . HIS A 1 411 ? 17.5 12.461 0.007 1 96.69 411 HIS A N 1
ATOM 3201 C CA . HIS A 1 411 ? 18.609 13.398 0.101 1 96.69 411 HIS A CA 1
ATOM 3202 C C . HIS A 1 411 ? 19.219 13.398 1.498 1 96.69 411 HIS A C 1
ATOM 3204 O O . HIS A 1 411 ? 19.719 14.422 1.963 1 96.69 411 HIS A O 1
ATOM 3210 N N . SER A 1 412 ? 19.062 12.266 2.197 1 97.94 412 SER A N 1
ATOM 3211 C CA . SER A 1 412 ? 19.578 12.195 3.564 1 97.94 412 SER A CA 1
ATOM 3212 C C . SER A 1 412 ? 21.078 12.508 3.613 1 97.94 412 SER A C 1
ATOM 3214 O O . SER A 1 412 ? 21.547 13.172 4.535 1 97.94 412 SER A O 1
ATOM 3216 N N . VAL A 1 413 ? 21.844 12.117 2.592 1 97.81 413 VAL A N 1
ATOM 3217 C CA . VAL A 1 413 ? 23.297 12.305 2.572 1 97.81 413 VAL A CA 1
ATOM 3218 C C . VAL A 1 413 ? 23.609 13.797 2.479 1 97.81 413 VAL A C 1
ATOM 3220 O O . VAL A 1 413 ? 24.422 14.312 3.252 1 97.81 413 VAL A O 1
ATOM 3223 N N . GLU A 1 414 ? 23 14.484 1.555 1 97.94 414 GLU A N 1
ATOM 3224 C CA . GLU A 1 414 ? 23.219 15.914 1.376 1 97.94 414 GLU A CA 1
ATOM 3225 C C . GLU A 1 414 ? 22.812 16.688 2.623 1 97.94 414 GLU A C 1
ATOM 3227 O O . GLU A 1 414 ? 23.547 17.578 3.07 1 97.94 414 GLU A O 1
ATOM 3232 N N . LEU A 1 415 ? 21.641 16.359 3.162 1 98.25 415 LEU A N 1
ATOM 3233 C CA . LEU A 1 415 ? 21.125 17.062 4.328 1 98.25 415 LEU A CA 1
ATOM 3234 C C . LEU A 1 415 ? 22.031 16.844 5.539 1 98.25 415 LEU A C 1
ATOM 3236 O O . LEU A 1 415 ? 22.328 17.781 6.273 1 98.25 415 LEU A O 1
ATOM 3240 N N . ALA A 1 416 ? 22.422 15.602 5.723 1 98.31 416 ALA A N 1
ATOM 3241 C CA . ALA A 1 416 ? 23.312 15.273 6.828 1 98.31 416 ALA A CA 1
ATOM 3242 C C . ALA A 1 416 ? 24.641 16 6.695 1 98.31 416 ALA A C 1
ATOM 3244 O O . ALA A 1 416 ? 25.172 16.531 7.672 1 98.31 416 ALA A O 1
ATOM 3245 N N . ALA A 1 417 ? 25.188 15.984 5.496 1 97.88 417 ALA A N 1
ATOM 3246 C CA . ALA A 1 417 ? 26.469 16.625 5.25 1 97.88 417 ALA A CA 1
ATOM 3247 C C . ALA A 1 417 ? 26.375 18.141 5.512 1 97.88 417 ALA A C 1
ATOM 3249 O O . ALA A 1 417 ? 2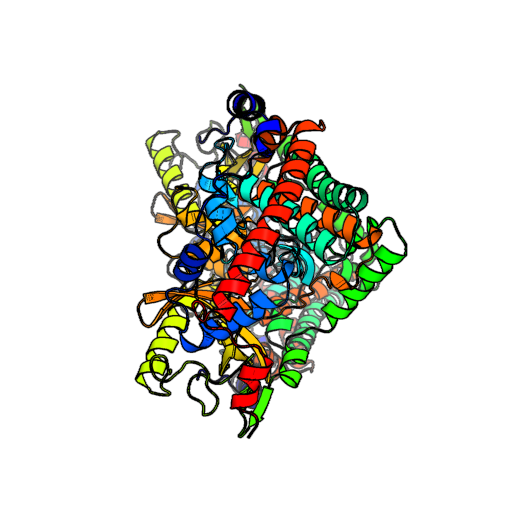7.328 18.734 6.012 1 97.88 417 ALA A O 1
ATOM 3250 N N . TYR A 1 418 ? 25.328 18.719 5.168 1 98.19 418 TYR A N 1
ATOM 3251 C CA . TYR A 1 418 ? 25.141 20.141 5.406 1 98.19 418 TYR A CA 1
ATOM 3252 C C . TYR A 1 418 ? 25.047 20.438 6.898 1 98.19 418 TYR A C 1
ATOM 3254 O O . TYR A 1 418 ? 25.719 21.328 7.402 1 98.19 418 TYR A O 1
ATOM 3262 N N . MET A 1 419 ? 24.172 19.688 7.602 1 97.75 419 MET A N 1
ATOM 3263 C CA . MET A 1 419 ? 23.906 19.953 9.016 1 97.75 419 MET A CA 1
ATOM 3264 C C . MET A 1 419 ? 25.125 19.609 9.875 1 97.75 419 MET A C 1
ATOM 3266 O O . MET A 1 419 ? 25.375 20.266 10.891 1 97.75 419 MET A O 1
ATOM 3270 N N . GLY A 1 420 ? 25.828 18.625 9.414 1 96.06 420 GLY A N 1
ATOM 3271 C CA . GLY A 1 420 ? 26.891 18.109 10.266 1 96.06 420 GLY A CA 1
ATOM 3272 C C . GLY A 1 420 ? 26.375 17.438 11.523 1 96.06 420 GLY A C 1
ATOM 3273 O O . GLY A 1 420 ? 25.219 17.062 11.609 1 96.06 420 GLY A O 1
ATOM 3274 N N . ARG A 1 421 ? 27.266 17.266 12.477 1 93 421 ARG A N 1
ATOM 3275 C CA . ARG A 1 421 ? 26.938 16.562 13.711 1 93 421 ARG A CA 1
ATOM 3276 C C . ARG A 1 421 ? 27.031 17.5 14.914 1 93 421 ARG A C 1
ATOM 3278 O O . ARG A 1 421 ? 26.531 17.172 15.992 1 93 421 ARG A O 1
ATOM 3285 N N . ALA A 1 422 ? 27.516 18.641 14.641 1 91.62 422 ALA A N 1
ATOM 3286 C CA . ALA A 1 422 ? 27.812 19.547 15.742 1 91.62 422 ALA A CA 1
ATOM 3287 C C . ALA A 1 422 ? 26.625 20.453 16.031 1 91.62 422 ALA A C 1
ATOM 3289 O O . ALA A 1 422 ? 25.547 20.281 15.453 1 91.62 422 ALA A O 1
ATOM 3290 N N . GLY A 1 423 ? 26.812 21.438 16.875 1 93.25 423 GLY A N 1
ATOM 3291 C CA . GLY A 1 423 ? 25.75 22.156 17.562 1 93.25 423 GLY A CA 1
ATOM 3292 C C . GLY A 1 423 ? 25.234 23.344 16.781 1 93.25 423 GLY A C 1
ATOM 3293 O O . GLY A 1 423 ? 24.141 23.844 17.031 1 93.25 423 GLY A O 1
ATOM 3294 N N . PRO A 1 424 ? 25.969 23.859 15.914 1 95 424 PRO A N 1
ATOM 3295 C CA . PRO A 1 424 ? 25.609 25.156 15.336 1 95 424 PRO A CA 1
ATOM 3296 C C . PRO A 1 424 ? 24.234 25.141 14.672 1 95 424 PRO A C 1
ATOM 3298 O O . PRO A 1 424 ? 23.469 26.109 14.797 1 95 424 PRO A O 1
ATOM 3301 N N . PHE A 1 425 ? 23.938 24.172 13.93 1 97.38 425 PHE A N 1
ATOM 3302 C CA . PHE A 1 425 ? 22.641 24.125 13.258 1 97.38 425 PHE A CA 1
ATOM 3303 C C . PHE A 1 425 ? 21.5 24.109 14.266 1 97.38 425 PHE A C 1
ATOM 3305 O O . PHE A 1 425 ? 20.578 24.922 14.188 1 97.38 425 PHE A O 1
ATOM 3312 N N . ALA A 1 426 ? 21.562 23.188 15.234 1 98.38 426 ALA A N 1
ATOM 3313 C CA . ALA A 1 426 ? 20.531 23.078 16.266 1 98.38 426 ALA A CA 1
ATOM 3314 C C . ALA A 1 426 ? 20.438 24.375 17.062 1 98.38 426 ALA A C 1
ATOM 3316 O O . ALA A 1 426 ? 19.328 24.797 17.422 1 98.38 426 ALA A O 1
ATOM 3317 N N . GLU A 1 427 ? 21.547 24.984 17.344 1 98.5 427 GLU A N 1
ATOM 3318 C CA . GLU A 1 427 ? 21.562 26.234 18.078 1 98.5 427 GLU A CA 1
ATOM 3319 C C .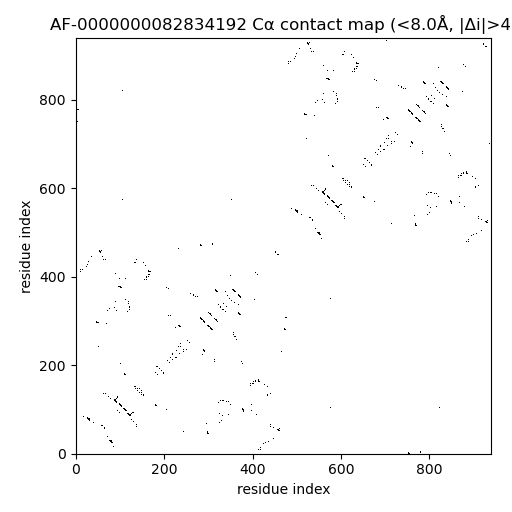 GLU A 1 427 ? 20.906 27.359 17.297 1 98.5 427 GLU A C 1
ATOM 3321 O O . GLU A 1 427 ? 20.203 28.203 17.859 1 98.5 427 GLU A O 1
ATOM 3326 N N . ALA A 1 428 ? 21.172 27.391 16.031 1 98.44 428 ALA A N 1
ATOM 3327 C CA . ALA A 1 428 ? 20.516 28.375 15.164 1 98.44 428 ALA A CA 1
ATOM 3328 C C . ALA A 1 428 ? 19 28.172 15.156 1 98.44 428 ALA A C 1
ATOM 3330 O O . ALA A 1 428 ? 18.25 29.141 15.172 1 98.44 428 ALA A O 1
ATOM 3331 N N . LEU A 1 429 ? 18.578 26.953 15.125 1 98.56 429 LEU A N 1
ATOM 3332 C CA . LEU A 1 429 ? 17.141 26.656 15.148 1 98.56 429 LEU A CA 1
ATOM 3333 C C . LEU A 1 429 ? 16.516 27.094 16.469 1 98.56 429 LEU A C 1
ATOM 3335 O O . LEU A 1 429 ? 15.367 27.531 16.5 1 98.56 429 LEU A O 1
ATOM 3339 N N . LEU A 1 430 ? 17.266 26.875 17.531 1 98.75 430 LEU A N 1
ATOM 3340 C CA . LEU A 1 430 ? 16.781 27.328 18.828 1 98.75 430 LEU A CA 1
ATOM 3341 C C . LEU A 1 430 ? 16.562 28.844 18.828 1 98.75 430 LEU A C 1
ATOM 3343 O O . LEU A 1 430 ? 15.531 29.328 19.281 1 98.75 430 LEU A O 1
ATOM 3347 N N . ALA A 1 431 ? 17.562 29.531 18.359 1 98.62 431 ALA A N 1
ATOM 3348 C CA . ALA A 1 431 ? 17.453 30.984 18.266 1 98.62 431 ALA A CA 1
ATOM 3349 C C . ALA A 1 431 ? 16.25 31.391 17.391 1 98.62 431 ALA A C 1
ATOM 3351 O O . ALA A 1 431 ? 15.5 32.312 17.75 1 98.62 431 ALA A O 1
ATOM 3352 N N . TYR A 1 432 ? 16.109 30.766 16.312 1 98.56 432 TYR A N 1
ATOM 3353 C CA . TYR A 1 432 ? 14.977 31.016 15.438 1 98.56 432 TYR A CA 1
ATOM 3354 C C . TYR A 1 432 ? 13.664 30.766 16.172 1 98.56 432 TYR A C 1
ATOM 3356 O O . TYR A 1 432 ? 12.758 31.609 16.109 1 98.56 432 TYR A O 1
ATOM 3364 N N . ALA A 1 433 ? 13.539 29.594 16.75 1 98.81 433 ALA A N 1
ATOM 3365 C CA . ALA A 1 433 ? 12.305 29.172 17.406 1 98.81 433 ALA A CA 1
ATOM 3366 C C . ALA A 1 433 ? 11.875 30.156 18.469 1 98.81 433 ALA A C 1
ATOM 3368 O O . ALA A 1 433 ? 10.711 30.547 18.531 1 98.81 433 ALA A O 1
ATOM 3369 N N . GLN A 1 434 ? 12.805 30.562 19.281 1 98.19 434 GLN A N 1
ATOM 3370 C CA . GLN A 1 434 ? 12.508 31.516 20.359 1 98.19 434 GLN A CA 1
ATOM 3371 C C . GLN A 1 434 ? 12.141 32.875 19.797 1 98.19 434 GLN A C 1
ATOM 3373 O O . GLN A 1 434 ? 11.219 33.531 20.281 1 98.19 434 GLN A O 1
ATOM 3378 N N . GLY A 1 435 ? 12.914 33.281 18.812 1 98.19 435 GLY A N 1
ATOM 3379 C CA . GLY A 1 435 ? 12.578 34.531 18.156 1 98.19 435 GLY A CA 1
ATOM 3380 C C . GLY A 1 435 ? 11.195 34.5 17.516 1 98.19 435 GLY A C 1
ATOM 3381 O O . GLY A 1 435 ? 10.445 35.469 17.625 1 98.19 435 GLY A O 1
ATOM 3382 N N . TYR A 1 436 ? 10.906 33.438 16.891 1 98.5 436 TYR A N 1
ATOM 3383 C CA . TYR A 1 436 ? 9.633 33.375 16.188 1 98.5 436 TYR A CA 1
ATOM 3384 C C . TYR A 1 436 ? 8.469 33.25 17.156 1 98.5 436 TYR A C 1
ATOM 3386 O O . TYR A 1 436 ? 7.359 33.688 16.875 1 98.5 436 TYR A O 1
ATOM 3394 N N . ALA A 1 437 ? 8.672 32.531 18.266 1 98.38 437 ALA A N 1
ATOM 3395 C CA . ALA A 1 437 ? 7.645 32.5 19.297 1 98.38 437 ALA A CA 1
ATOM 3396 C C . ALA A 1 437 ? 7.27 33.906 19.766 1 98.38 437 ALA A C 1
ATOM 3398 O O . ALA A 1 437 ? 6.094 34.188 19.984 1 98.38 437 ALA A O 1
ATOM 3399 N N . ARG A 1 438 ? 8.289 34.75 19.938 1 97.94 438 ARG A N 1
ATOM 3400 C CA . ARG A 1 438 ? 8.016 36.125 20.312 1 97.94 438 ARG A CA 1
ATOM 3401 C C . ARG A 1 438 ? 7.262 36.844 19.203 1 97.94 438 ARG A C 1
ATOM 3403 O O . ARG A 1 438 ? 6.34 37.625 19.469 1 97.94 438 ARG A O 1
ATOM 3410 N N . GLN A 1 439 ? 7.691 36.594 17.969 1 98.44 439 GLN A N 1
ATOM 3411 C CA . GLN A 1 439 ? 6.992 37.188 16.844 1 98.44 439 GLN A CA 1
ATOM 3412 C C . GLN A 1 439 ? 5.535 36.75 16.781 1 98.44 439 GLN A C 1
ATOM 3414 O O . GLN A 1 439 ? 4.641 37.531 16.484 1 98.44 439 GLN A O 1
ATOM 3419 N N . ASN A 1 440 ? 5.324 35.469 17 1 98.56 440 ASN A N 1
ATOM 3420 C CA . ASN A 1 440 ? 3.971 34.938 17.031 1 98.56 440 ASN A CA 1
ATOM 3421 C C . ASN A 1 440 ? 3.104 35.656 18.062 1 98.56 440 ASN A C 1
ATOM 3423 O O . ASN A 1 440 ? 1.927 35.906 17.812 1 98.56 440 ASN A O 1
ATOM 3427 N N . GLU A 1 441 ? 3.684 35.938 19.203 1 98.06 441 GLU A N 1
ATOM 3428 C CA . GLU A 1 441 ? 2.957 36.688 20.25 1 98.06 441 GLU A CA 1
ATOM 3429 C C . GLU A 1 441 ? 2.572 38.062 19.766 1 98.06 441 GLU A C 1
ATOM 3431 O O . GLU A 1 441 ? 1.473 38.562 20.047 1 98.06 441 GLU A O 1
ATOM 3436 N N . LYS A 1 442 ? 3.484 38.656 19.125 1 98.38 442 LYS A N 1
ATOM 3437 C CA . LYS A 1 442 ? 3.213 40 18.578 1 98.38 442 LYS A CA 1
ATOM 3438 C C . LYS A 1 442 ? 2.094 39.938 17.531 1 98.38 442 LYS A C 1
ATOM 3440 O O . LYS A 1 442 ? 1.189 40.781 17.547 1 98.38 442 LYS A O 1
ATOM 3445 N N . ASP A 1 443 ? 2.219 39.031 16.641 1 98.69 443 ASP A N 1
ATOM 3446 C CA . ASP A 1 443 ? 1.2 38.875 15.609 1 98.69 443 ASP A CA 1
ATOM 3447 C C . ASP A 1 443 ? -0.157 38.531 16.219 1 98.69 443 ASP A C 1
ATOM 3449 O O . ASP A 1 443 ? -1.194 39 15.742 1 98.69 443 ASP A O 1
ATOM 3453 N N . TYR A 1 444 ? -0.15 37.719 17.25 1 98.56 444 TYR A N 1
ATOM 3454 C CA . TYR A 1 444 ? -1.379 37.312 17.938 1 98.56 444 TYR A CA 1
ATOM 3455 C C . TYR A 1 444 ? -2.066 38.531 18.531 1 98.56 444 TYR A C 1
ATOM 3457 O O . TYR A 1 444 ? -3.287 38.688 18.438 1 98.56 444 TYR A O 1
ATOM 3465 N N . ARG A 1 445 ? -1.306 39.406 19.156 1 98.25 445 ARG A N 1
ATOM 3466 C CA . ARG A 1 445 ? -1.858 40.625 19.734 1 98.25 445 ARG A CA 1
ATOM 3467 C C . ARG A 1 445 ? -2.498 41.5 18.656 1 98.25 445 ARG A C 1
ATOM 3469 O O . ARG A 1 445 ? -3.594 42.031 18.844 1 98.25 445 ARG A O 1
ATOM 3476 N N . ARG A 1 446 ? -1.786 41.625 17.562 1 98.31 446 ARG A N 1
ATOM 3477 C CA . ARG A 1 446 ? -2.326 42.406 16.453 1 98.31 446 ARG A CA 1
ATOM 3478 C C . ARG A 1 446 ? -3.609 41.75 15.922 1 98.31 446 ARG A C 1
ATOM 3480 O O . ARG A 1 446 ? -4.555 42.469 15.562 1 98.31 446 ARG A O 1
ATOM 3487 N N . PHE A 1 447 ? -3.592 40.531 15.828 1 98.38 447 PHE A N 1
ATOM 3488 C CA . PHE A 1 447 ? -4.75 39.781 15.375 1 98.38 447 PHE A CA 1
ATOM 3489 C C . PHE A 1 447 ? -5.938 40 16.297 1 98.38 447 PHE A C 1
ATOM 3491 O O . PHE A 1 447 ? -7.047 40.281 15.844 1 98.38 447 PHE A O 1
ATOM 3498 N N . LEU A 1 448 ? -5.699 39.938 17.609 1 98.19 448 LEU A N 1
ATOM 3499 C CA . LEU A 1 448 ? -6.77 40.156 18.578 1 98.19 448 LEU A CA 1
ATOM 3500 C C . LEU A 1 448 ? -7.324 41.562 18.469 1 98.19 448 LEU A C 1
ATOM 3502 O O . LEU A 1 448 ? -8.531 41.781 18.594 1 98.19 448 LEU A O 1
ATOM 3506 N N . GLU A 1 449 ? -6.453 42.469 18.281 1 98.19 449 GLU A N 1
ATOM 3507 C CA . GLU A 1 449 ? -6.871 43.875 18.109 1 98.19 449 GLU A CA 1
ATOM 3508 C C . GLU A 1 449 ? -7.758 44.031 16.875 1 98.19 449 GLU A C 1
ATOM 3510 O O . GLU A 1 449 ? -8.758 44.75 16.922 1 98.19 449 GLU A O 1
ATOM 3515 N N . ALA A 1 450 ? -7.312 43.406 15.836 1 97.94 450 ALA A N 1
ATOM 3516 C CA . ALA A 1 450 ? -8.102 43.469 14.609 1 97.94 450 ALA A CA 1
ATOM 3517 C C . ALA A 1 450 ? -9.477 42.844 14.812 1 97.94 450 ALA A C 1
ATOM 3519 O O . ALA A 1 450 ? -10.477 43.312 14.273 1 97.94 450 ALA A O 1
ATOM 3520 N N . CYS A 1 451 ? -9.516 41.75 15.555 1 97.12 451 CYS A N 1
ATOM 3521 C CA . CYS A 1 451 ? -10.797 41.125 15.859 1 97.12 451 CYS A CA 1
ATOM 3522 C C . CYS A 1 451 ? -11.672 42.031 16.703 1 97.12 451 CYS A C 1
ATOM 3524 O O . CYS A 1 451 ? -12.859 42.188 16.438 1 97.12 451 CYS A O 1
ATOM 3526 N N . ARG A 1 452 ? -11.102 42.656 17.672 1 96.06 452 ARG A N 1
ATOM 3527 C CA . ARG A 1 452 ? -11.828 43.531 18.562 1 96.06 452 ARG A CA 1
ATOM 3528 C C . ARG A 1 452 ? -12.336 44.781 17.812 1 96.06 452 ARG A C 1
ATOM 3530 O O . ARG A 1 452 ? -13.414 45.281 18.125 1 96.06 452 ARG A O 1
ATOM 3537 N N . ALA A 1 453 ? -11.57 45.188 16.875 1 96.5 453 ALA A N 1
ATOM 3538 C CA . ALA A 1 453 ? -11.93 46.344 16.078 1 96.5 453 ALA A CA 1
ATOM 3539 C C . ALA A 1 453 ? -12.938 46 15 1 96.5 453 ALA A C 1
ATOM 3541 O O . ALA A 1 453 ? -13.438 46.875 14.281 1 96.5 453 ALA A O 1
ATOM 3542 N N . GLY A 1 454 ? -13.203 44.719 14.805 1 94 454 GLY A N 1
ATOM 3543 C CA . GLY A 1 454 ? -14.188 44.281 13.836 1 94 454 GLY A CA 1
ATOM 3544 C C . GLY A 1 454 ? -13.617 44.094 12.438 1 94 454 GLY A C 1
ATOM 3545 O O . GLY A 1 454 ? -14.352 43.812 11.492 1 94 454 GLY A O 1
ATOM 3546 N N . LYS A 1 455 ? -12.344 44.281 12.289 1 95.25 455 LYS A N 1
ATOM 3547 C CA . LYS A 1 455 ? -11.695 44.094 10.992 1 95.25 455 LYS A CA 1
ATOM 3548 C C . LYS A 1 455 ? -11.695 42.625 10.57 1 95.25 455 LYS A C 1
ATOM 3550 O O . LYS A 1 455 ? -11.719 42.312 9.383 1 95.25 455 LYS A O 1
ATOM 3555 N N . LEU A 1 456 ? -11.586 41.719 11.492 1 96.31 456 LEU A N 1
ATOM 3556 C CA . LEU A 1 456 ? -11.734 40.281 11.297 1 96.31 456 LEU A CA 1
ATOM 3557 C C . LEU A 1 456 ? -12.906 39.75 12.117 1 96.31 456 LEU A C 1
ATOM 3559 O O . LEU A 1 456 ? -12.883 39.781 13.352 1 96.31 456 LEU A O 1
ATOM 3563 N N . PRO A 1 457 ? -13.922 39.312 11.375 1 93.94 457 PRO A N 1
ATOM 3564 C CA . PRO A 1 457 ? -15.07 38.781 12.117 1 93.94 457 PRO A CA 1
ATOM 3565 C C . PRO A 1 457 ? -14.727 37.531 12.898 1 93.94 457 PRO A C 1
ATOM 3567 O O . PRO A 1 457 ? -14.102 36.625 12.359 1 93.94 457 PRO A O 1
ATOM 3570 N N . MET A 1 458 ? -15.031 37.469 14.133 1 93.69 458 MET A N 1
ATOM 3571 C CA . MET A 1 458 ? -14.703 36.344 14.977 1 93.69 458 MET A CA 1
ATOM 3572 C C . MET A 1 458 ? -15.938 35.812 15.711 1 93.69 458 MET A C 1
ATOM 3574 O O . MET A 1 458 ? -16.766 36.625 16.172 1 93.69 458 MET A O 1
ATOM 3578 N N . ARG A 1 459 ? -16.125 34.531 15.648 1 92.5 459 ARG A N 1
ATOM 3579 C CA . ARG A 1 459 ? -17.156 33.844 16.438 1 92.5 459 ARG A CA 1
ATOM 3580 C C . ARG A 1 459 ? -16.594 32.594 17.078 1 92.5 459 ARG A C 1
ATOM 3582 O O . ARG A 1 459 ? -15.828 31.859 16.438 1 92.5 459 ARG A O 1
ATOM 3589 N N . THR A 1 460 ? -16.906 32.375 18.344 1 91.19 460 THR A N 1
ATOM 3590 C CA . THR A 1 460 ? -16.453 31.172 19.016 1 91.19 460 THR A CA 1
ATOM 3591 C C . THR A 1 460 ? -17.359 29.984 18.656 1 91.19 460 THR A C 1
ATOM 3593 O O . THR A 1 460 ? -18.406 30.156 18.047 1 91.19 460 THR A O 1
ATOM 3596 N N . ASP A 1 461 ? -16.828 28.781 19.016 1 90.06 461 ASP A N 1
ATOM 3597 C CA . ASP A 1 461 ? -17.641 27.578 18.844 1 90.06 461 ASP A CA 1
ATOM 3598 C C . ASP A 1 461 ? -18.984 27.703 19.562 1 90.06 461 ASP A C 1
ATOM 3600 O O . ASP A 1 461 ? -20.016 27.297 19.031 1 90.06 461 ASP A O 1
ATOM 3604 N N . GLU A 1 462 ? -18.906 28.297 20.719 1 87.25 462 GLU A N 1
ATOM 3605 C CA . GLU A 1 462 ? -20.109 28.469 21.516 1 87.25 462 GLU A CA 1
ATOM 3606 C C . GLU A 1 462 ? -21.078 29.438 20.844 1 87.25 462 GLU A C 1
ATOM 3608 O O . GLU A 1 462 ? -22.297 29.219 20.844 1 87.25 462 GLU A O 1
ATOM 3613 N N . ASP A 1 463 ? -20.562 30.438 20.312 1 87.88 463 ASP A N 1
ATOM 3614 C CA . ASP A 1 463 ? -21.391 31.391 19.594 1 87.88 463 ASP A CA 1
ATOM 3615 C C . ASP A 1 463 ? -22.109 30.719 18.422 1 87.88 463 ASP A C 1
ATOM 3617 O O . ASP A 1 463 ? -23.297 30.953 18.203 1 87.88 463 ASP A O 1
ATOM 3621 N N . MET A 1 464 ? -21.344 29.922 17.703 1 87.12 464 MET A N 1
ATOM 3622 C CA . MET A 1 464 ? -21.891 29.266 16.516 1 87.12 464 MET A CA 1
ATOM 3623 C C . MET A 1 464 ? -22.938 28.219 16.906 1 87.12 464 MET A C 1
ATOM 3625 O O . MET A 1 464 ? -23.953 28.078 16.234 1 87.12 464 MET A O 1
ATOM 3629 N N . ALA A 1 465 ? -22.625 27.531 17.953 1 84.31 465 ALA A N 1
ATOM 3630 C CA . ALA A 1 465 ? -23.547 26.5 18.438 1 84.31 465 ALA A CA 1
ATOM 3631 C C . ALA A 1 465 ? -24.844 27.125 18.922 1 84.31 465 ALA A C 1
ATOM 3633 O O . ALA A 1 465 ? -25.922 26.531 18.797 1 84.31 465 ALA A O 1
ATOM 3634 N N . ALA A 1 466 ? -24.781 28.25 19.453 1 83.38 466 ALA A N 1
ATOM 3635 C CA . ALA A 1 466 ? -25.938 28.938 20.031 1 83.38 466 ALA A CA 1
ATOM 3636 C C . ALA A 1 466 ? -26.953 29.297 18.953 1 83.38 466 ALA A C 1
ATOM 3638 O O . ALA A 1 466 ? -28.141 29.469 19.25 1 83.38 466 ALA A O 1
ATOM 3639 N N . ASP A 1 467 ? -26.484 29.344 17.797 1 79.25 467 ASP A N 1
ATOM 3640 C CA . ASP A 1 467 ? -27.406 29.656 16.703 1 79.25 467 ASP A CA 1
ATOM 3641 C C . ASP A 1 467 ? -28.406 28.516 16.5 1 79.25 467 ASP A C 1
ATOM 3643 O O . ASP A 1 467 ? -29.453 28.719 15.891 1 79.25 467 ASP A O 1
ATOM 3647 N N . PHE A 1 468 ? -28 27.406 16.969 1 76.06 468 PHE A N 1
ATOM 3648 C CA . PHE A 1 468 ? -28.859 26.266 16.703 1 76.06 468 PHE A CA 1
ATOM 3649 C C . PHE A 1 468 ? -29.516 25.781 18 1 76.06 468 PHE A C 1
ATOM 3651 O O . PHE A 1 468 ? -30.328 24.844 17.969 1 76.06 468 PHE A O 1
ATOM 3658 N N . ARG A 1 469 ? -29.031 26.281 19.141 1 65.38 469 ARG A N 1
ATOM 3659 C CA . ARG A 1 469 ? -29.688 25.984 20.406 1 65.38 469 ARG A CA 1
ATOM 3660 C C . ARG A 1 469 ? -30.953 26.828 20.594 1 65.38 469 ARG A C 1
ATOM 3662 O O . ARG A 1 469 ? -30.875 28.047 20.656 1 65.38 469 ARG A O 1
ATOM 3669 N N . VAL A 1 470 ? -32.031 26.594 19.797 1 48.75 470 VAL A N 1
ATOM 3670 C CA . VAL A 1 470 ? -33.312 27.234 20.125 1 48.75 470 VAL A CA 1
ATOM 3671 C C . VAL A 1 470 ? -33.938 26.531 21.312 1 48.75 470 VAL A C 1
ATOM 3673 O O . VAL A 1 470 ? -33.969 25.312 21.375 1 48.75 470 VAL A O 1
ATOM 3676 N N . MET B 1 1 ? -27.953 6.039 -4.484 1 43.78 1 MET B N 1
ATOM 3677 C CA . MET B 1 1 ? -27.141 5.43 -3.438 1 43.78 1 MET B CA 1
ATOM 3678 C C . MET B 1 1 ? -26.812 3.984 -3.783 1 43.78 1 MET B C 1
ATOM 3680 O O . MET B 1 1 ? -27.656 3.252 -4.305 1 43.78 1 MET B O 1
ATOM 3684 N N . LEU B 1 2 ? -25.578 3.664 -3.959 1 54.44 2 LEU B N 1
ATOM 3685 C CA . LEU B 1 2 ? -25.234 2.299 -4.336 1 54.44 2 LEU B CA 1
ATOM 3686 C C . LEU B 1 2 ? -25.719 1.304 -3.289 1 54.44 2 LEU B C 1
ATOM 3688 O O . LEU B 1 2 ? -25.625 1.567 -2.088 1 54.44 2 LEU B O 1
ATOM 3692 N N . GLU B 1 3 ? -26.656 0.527 -3.572 1 68.31 3 GLU B N 1
ATOM 3693 C CA . GLU B 1 3 ? -27.188 -0.452 -2.631 1 68.31 3 GLU B CA 1
ATOM 3694 C C . GLU B 1 3 ? -26.391 -1.753 -2.674 1 68.31 3 GLU B C 1
ATOM 3696 O O . GLU B 1 3 ? -25.875 -2.139 -3.727 1 68.31 3 GLU B O 1
ATOM 3701 N N . THR B 1 4 ? -26.016 -2.152 -1.453 1 76.12 4 THR B N 1
ATOM 3702 C CA . THR B 1 4 ? -25.438 -3.488 -1.328 1 76.12 4 THR B CA 1
ATOM 3703 C C . THR B 1 4 ? -26.531 -4.52 -1.043 1 76.12 4 THR B C 1
ATOM 3705 O O . THR B 1 4 ? -27.547 -4.203 -0.411 1 76.12 4 THR B O 1
ATOM 3708 N N . ASP B 1 5 ? -26.391 -5.688 -1.577 1 86.06 5 ASP B N 1
ATOM 3709 C CA . ASP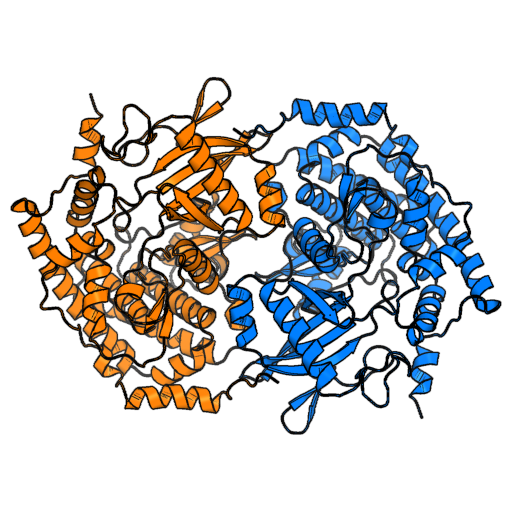 B 1 5 ? -27.344 -6.762 -1.291 1 86.06 5 ASP B CA 1
ATOM 3710 C C . ASP B 1 5 ? -27.344 -7.117 0.194 1 86.06 5 ASP B C 1
ATOM 3712 O O . ASP B 1 5 ? -26.297 -7.07 0.845 1 86.06 5 ASP B O 1
ATOM 3716 N N . SER B 1 6 ? -28.5 -7.414 0.695 1 90.25 6 SER B N 1
ATOM 3717 C CA . SER B 1 6 ? -28.594 -7.867 2.08 1 90.25 6 SER B CA 1
ATOM 3718 C C . SER B 1 6 ? -27.891 -9.203 2.271 1 90.25 6 SER B C 1
ATOM 3720 O O . SER B 1 6 ? -27.719 -9.969 1.316 1 90.25 6 SER B O 1
ATOM 3722 N N . ILE B 1 7 ? -27.531 -9.445 3.453 1 93.56 7 ILE B N 1
ATOM 3723 C CA . ILE B 1 7 ? -26.875 -10.711 3.791 1 93.56 7 ILE B CA 1
ATOM 3724 C C . ILE B 1 7 ? -27.812 -11.875 3.477 1 93.56 7 ILE B C 1
ATOM 3726 O O . ILE B 1 7 ? -27.375 -12.914 2.977 1 93.56 7 ILE B O 1
ATOM 3730 N N . GLN B 1 8 ? -29.062 -11.688 3.725 1 94.44 8 GLN B N 1
ATOM 3731 C CA . GLN B 1 8 ? -30.047 -12.734 3.457 1 94.44 8 GLN B CA 1
ATOM 3732 C C . GLN B 1 8 ? -30.141 -13.031 1.962 1 94.44 8 GLN B C 1
ATOM 3734 O O . GLN B 1 8 ? -30.219 -14.188 1.56 1 94.44 8 GLN B O 1
ATOM 3739 N N . ALA B 1 9 ? -30.172 -11.969 1.251 1 95.12 9 ALA B N 1
ATOM 3740 C CA . ALA B 1 9 ? -30.203 -12.148 -0.198 1 95.12 9 ALA B CA 1
ATOM 3741 C C . ALA B 1 9 ? -28.953 -12.875 -0.699 1 95.12 9 ALA B C 1
ATOM 3743 O O . ALA B 1 9 ? -29.047 -13.742 -1.572 1 95.12 9 ALA B O 1
ATOM 3744 N N . ARG B 1 10 ? -27.859 -12.539 -0.194 1 95.69 10 ARG B N 1
ATOM 3745 C CA . ARG B 1 10 ? -26.594 -13.148 -0.592 1 95.69 10 ARG B CA 1
ATOM 3746 C C . ARG B 1 10 ? -26.547 -14.617 -0.194 1 95.69 10 ARG B C 1
ATOM 3748 O O . ARG B 1 10 ? -26.078 -15.461 -0.968 1 95.69 10 ARG B O 1
ATOM 3755 N N . ARG B 1 11 ? -26.984 -14.891 0.999 1 96.19 11 ARG B N 1
ATOM 3756 C CA . ARG B 1 11 ? -27.078 -16.266 1.457 1 96.19 11 ARG B CA 1
ATOM 3757 C C . ARG B 1 11 ? -28 -17.078 0.566 1 96.19 11 ARG B C 1
ATOM 3759 O O . ARG B 1 11 ? -27.688 -18.219 0.205 1 96.19 11 ARG B O 1
ATOM 3766 N N . SER B 1 12 ? -29.109 -16.469 0.256 1 96.31 12 SER B N 1
ATOM 3767 C CA . SER B 1 12 ? -30.078 -17.141 -0.611 1 96.31 12 SER B CA 1
ATOM 3768 C C . SER B 1 12 ? -29.484 -17.438 -1.981 1 96.31 12 SER B C 1
ATOM 3770 O O . SER B 1 12 ? -29.719 -18.5 -2.553 1 96.31 12 SER B O 1
ATOM 3772 N N . ASN B 1 13 ? -28.75 -16.484 -2.441 1 95 13 ASN B N 1
ATOM 3773 C CA . ASN B 1 13 ? -28.078 -16.703 -3.723 1 95 13 ASN B CA 1
ATOM 3774 C C . ASN B 1 13 ? -27.125 -17.875 -3.672 1 95 13 ASN B C 1
ATOM 3776 O O . ASN B 1 13 ? -27.062 -18.672 -4.613 1 95 13 ASN B O 1
ATOM 3780 N N . GLY B 1 14 ? -26.375 -18 -2.6 1 95.75 14 GLY B N 1
ATOM 3781 C CA . GLY B 1 14 ? -25.484 -19.125 -2.418 1 95.75 14 GLY B CA 1
ATOM 3782 C C . GLY B 1 14 ? -26.219 -20.453 -2.328 1 95.75 14 GLY B C 1
ATOM 3783 O O . GLY B 1 14 ? -25.797 -21.453 -2.912 1 95.75 14 GLY B O 1
ATOM 3784 N N . GLN B 1 15 ? -27.328 -20.406 -1.65 1 95.62 15 GLN B N 1
ATOM 3785 C CA . GLN B 1 15 ? -28.125 -21.609 -1.489 1 95.62 15 GLN B CA 1
ATOM 3786 C C . GLN B 1 15 ? -28.781 -22.016 -2.807 1 95.62 15 GLN B C 1
ATOM 3788 O O . GLN B 1 15 ? -28.875 -23.203 -3.117 1 95.62 15 GLN B O 1
ATOM 3793 N N . LYS B 1 16 ? -29.203 -21.062 -3.529 1 95.62 16 LYS B N 1
ATOM 3794 C CA . LYS B 1 16 ? -29.812 -21.312 -4.828 1 95.62 16 LYS B CA 1
ATOM 3795 C C . LYS B 1 16 ? -28.828 -21.969 -5.789 1 95.62 16 LYS B C 1
ATOM 3797 O O . LYS B 1 16 ? -29.219 -22.766 -6.641 1 95.62 16 LYS B O 1
ATOM 3802 N N . ALA B 1 17 ? -27.609 -21.625 -5.625 1 95.38 17 ALA B N 1
ATOM 3803 C CA . ALA B 1 17 ? -26.578 -22.219 -6.461 1 95.38 17 ALA B CA 1
ATOM 3804 C C . ALA B 1 17 ? -26.516 -23.734 -6.258 1 95.38 17 ALA B C 1
ATOM 3806 O O . ALA B 1 17 ? -26.172 -24.469 -7.176 1 95.38 17 ALA B O 1
ATOM 3807 N N . ARG B 1 18 ? -26.922 -24.234 -5.098 1 93.25 18 ARG B N 1
ATOM 3808 C CA . ARG B 1 18 ? -26.938 -25.672 -4.797 1 93.25 18 ARG B CA 1
ATOM 3809 C C . ARG B 1 18 ? -27.969 -26.391 -5.641 1 93.25 18 ARG B C 1
ATOM 3811 O O . ARG B 1 18 ? -27.812 -27.578 -5.938 1 93.25 18 ARG B O 1
ATOM 3818 N N . GLU B 1 19 ? -28.922 -25.641 -5.906 1 91.94 19 GLU B N 1
ATOM 3819 C CA . GLU B 1 19 ? -29.984 -26.234 -6.715 1 91.94 19 GLU B CA 1
ATOM 3820 C C . GLU B 1 19 ? -29.531 -26.469 -8.148 1 91.94 19 GLU B C 1
ATOM 3822 O O . GLU B 1 19 ? -29.938 -27.422 -8.797 1 91.94 19 GLU B O 1
ATOM 3827 N N . HIS B 1 20 ? -28.703 -25.641 -8.531 1 91.56 20 HIS B N 1
ATOM 3828 C CA . HIS B 1 20 ? -28.203 -25.734 -9.898 1 91.56 20 HIS B CA 1
ATOM 3829 C C . HIS B 1 20 ? -27.047 -26.719 -9.992 1 91.56 20 HIS B C 1
ATOM 3831 O O . HIS B 1 20 ? -26.891 -27.406 -11.008 1 91.56 20 HIS B O 1
ATOM 3837 N N . VAL B 1 21 ? -26.219 -26.656 -9.008 1 96.44 21 VAL B N 1
ATOM 3838 C CA . VAL B 1 21 ? -25.047 -27.531 -8.945 1 96.44 21 VAL B CA 1
ATOM 3839 C C . VAL B 1 21 ? -24.938 -28.141 -7.551 1 96.44 21 VAL B C 1
ATOM 3841 O O . VAL B 1 21 ? -24.516 -27.469 -6.605 1 96.44 21 VAL B O 1
ATOM 3844 N N . LYS B 1 22 ? -25.188 -29.422 -7.543 1 96.44 22 LYS B N 1
ATOM 3845 C CA . LYS B 1 22 ? -25.031 -30.125 -6.262 1 96.44 22 LYS B CA 1
ATOM 3846 C C . LYS B 1 22 ? -23.578 -30.172 -5.824 1 96.44 22 LYS B C 1
ATOM 3848 O O . LYS B 1 22 ? -22.672 -30.266 -6.656 1 96.44 22 LYS B O 1
ATOM 3853 N N . ARG B 1 23 ? -23.375 -30.156 -4.574 1 96.25 23 ARG B N 1
ATOM 3854 C CA . ARG B 1 23 ? -22.016 -30.188 -4.027 1 96.25 23 ARG B CA 1
ATOM 3855 C C . ARG B 1 23 ? -21.297 -31.453 -4.453 1 96.25 23 ARG B C 1
ATOM 3857 O O . ARG B 1 23 ? -20.094 -31.422 -4.742 1 96.25 23 ARG B O 1
ATOM 3864 N N . SER B 1 24 ? -22 -32.531 -4.504 1 96.44 24 SER B N 1
ATOM 3865 C CA . SER B 1 24 ? -21.406 -33.812 -4.867 1 96.44 24 SER B CA 1
ATOM 3866 C C . SER B 1 24 ? -20.953 -33.812 -6.324 1 96.44 24 SER B C 1
ATOM 3868 O O . SER B 1 24 ? -20.109 -34.625 -6.715 1 96.44 24 SER B O 1
ATOM 3870 N N . SER B 1 25 ? -21.516 -32.938 -7.113 1 96.62 25 SER B N 1
ATOM 3871 C CA . SER B 1 25 ? -21.172 -32.875 -8.531 1 96.62 25 SER B CA 1
ATOM 3872 C C . SER B 1 25 ? -19.734 -32.406 -8.727 1 96.62 25 SER B C 1
ATOM 3874 O O . SER B 1 25 ? -19.172 -32.594 -9.812 1 96.62 25 SER B O 1
ATOM 3876 N N . HIS B 1 26 ? -19.109 -31.906 -7.703 1 97.62 26 HIS B N 1
ATOM 3877 C CA . HIS B 1 26 ? -17.75 -31.391 -7.816 1 97.62 26 HIS B CA 1
ATOM 3878 C C . HIS B 1 26 ? -16.734 -32.531 -7.883 1 97.62 26 HIS B C 1
ATOM 3880 O O . HIS B 1 26 ? -15.539 -32.312 -8.094 1 97.62 26 HIS B O 1
ATOM 3886 N N . ALA B 1 27 ? -17.188 -33.781 -7.809 1 97.88 27 ALA B N 1
ATOM 3887 C CA . ALA B 1 27 ? -16.328 -34.938 -7.98 1 97.88 27 ALA B CA 1
ATOM 3888 C C . ALA B 1 27 ? -16.016 -35.188 -9.453 1 97.88 27 ALA B C 1
ATOM 3890 O O . ALA B 1 27 ? -15.109 -35.938 -9.789 1 97.88 27 ALA B O 1
ATOM 3891 N N . ALA B 1 28 ? -16.703 -34.531 -10.312 1 97.31 28 ALA B N 1
ATOM 3892 C CA . ALA B 1 28 ? -16.562 -34.75 -11.75 1 97.31 28 ALA B CA 1
ATOM 3893 C C . ALA B 1 28 ? -15.188 -34.281 -12.234 1 97.31 28 ALA B C 1
ATOM 3895 O O . ALA B 1 28 ? -14.734 -33.188 -11.867 1 97.31 28 ALA B O 1
ATOM 3896 N N . LEU B 1 29 ? -14.539 -35.031 -13.07 1 97.75 29 LEU B N 1
ATOM 3897 C CA . LEU B 1 29 ? -13.188 -34.75 -13.539 1 97.75 29 LEU B CA 1
ATOM 3898 C C . LEU B 1 29 ? -13.234 -33.812 -14.766 1 97.75 29 LEU B C 1
ATOM 3900 O O . LEU B 1 29 ? -12.258 -33.125 -15.062 1 97.75 29 LEU B O 1
ATOM 3904 N N . GLY B 1 30 ? -14.383 -33.844 -15.453 1 97.12 30 GLY B N 1
ATOM 3905 C CA . GLY B 1 30 ? -14.484 -33.094 -16.688 1 97.12 30 GLY B CA 1
ATOM 3906 C C . GLY B 1 30 ? -14.031 -33.875 -17.906 1 97.12 30 GLY B C 1
ATOM 3907 O O . GLY B 1 30 ? -14.141 -35.094 -17.922 1 97.12 30 GLY B O 1
ATOM 3908 N N . ASN B 1 31 ? -13.672 -33.219 -18.969 1 96.5 31 ASN B N 1
ATOM 3909 C CA . ASN B 1 31 ? -13.281 -33.844 -20.219 1 96.5 31 ASN B CA 1
ATOM 3910 C C . ASN B 1 31 ? -11.82 -34.312 -20.203 1 96.5 31 ASN B C 1
ATOM 3912 O O . ASN B 1 31 ? -10.945 -33.625 -20.719 1 96.5 31 ASN B O 1
ATOM 3916 N N . VAL B 1 32 ? -11.633 -35.531 -19.75 1 96.94 32 VAL B N 1
ATOM 3917 C CA . VAL B 1 32 ? -10.273 -36.031 -19.609 1 96.94 32 VAL B CA 1
ATOM 3918 C C . VAL B 1 32 ? -9.906 -36.875 -20.812 1 96.94 32 VAL B C 1
ATOM 3920 O O . VAL B 1 32 ? -8.797 -37.406 -20.906 1 96.94 32 VAL B O 1
ATOM 3923 N N . ASP B 1 33 ? -10.938 -37.062 -21.703 1 95.19 33 ASP B N 1
ATOM 3924 C CA . ASP B 1 33 ? -10.672 -37.75 -22.969 1 95.19 33 ASP B CA 1
ATOM 3925 C C . ASP B 1 33 ? -10.195 -36.781 -24.047 1 95.19 33 ASP B C 1
ATOM 3927 O O . ASP B 1 33 ? -10.969 -36.375 -24.922 1 95.19 33 ASP B O 1
ATOM 3931 N N . ARG B 1 34 ? -9.078 -36.312 -23.922 1 96.69 34 ARG B N 1
ATOM 3932 C CA . ARG B 1 34 ? -8.438 -35.344 -24.797 1 96.69 34 ARG B CA 1
ATOM 3933 C C . ARG B 1 34 ? -6.984 -35.719 -25.062 1 96.69 34 ARG B C 1
ATOM 3935 O O . ARG B 1 34 ? -6.453 -36.625 -24.438 1 96.69 34 ARG B O 1
ATOM 3942 N N . ASP B 1 35 ? -6.398 -35.062 -26.047 1 97.62 35 ASP B N 1
ATOM 3943 C CA . ASP B 1 35 ? -4.984 -35.281 -26.359 1 97.62 35 ASP B CA 1
ATOM 3944 C C . ASP B 1 35 ? -4.105 -34.344 -25.547 1 97.62 35 ASP B C 1
ATOM 3946 O O . ASP B 1 35 ? -3.951 -33.156 -25.891 1 97.62 35 ASP B O 1
ATOM 3950 N N . PRO B 1 36 ? -3.533 -34.812 -24.484 1 98 36 PRO B N 1
ATOM 3951 C CA . PRO B 1 36 ? -2.725 -33.938 -23.641 1 98 36 PRO B CA 1
ATOM 3952 C C . PRO B 1 36 ? -1.535 -33.312 -24.391 1 98 36 PRO B C 1
ATOM 3954 O O . PRO B 1 36 ? -1.09 -32.219 -24.062 1 98 36 PRO B O 1
ATOM 3957 N N . ILE B 1 37 ? -1.032 -34.031 -25.391 1 98.12 37 ILE B N 1
ATOM 3958 C CA . ILE B 1 37 ? 0.135 -33.562 -26.141 1 98.12 37 ILE B CA 1
ATOM 3959 C C . ILE B 1 37 ? -0.226 -32.312 -26.938 1 98.12 37 ILE B C 1
ATOM 3961 O O . ILE B 1 37 ? 0.545 -31.359 -26.984 1 98.12 37 ILE B O 1
ATOM 3965 N N . ARG B 1 38 ? -1.347 -32.344 -27.562 1 97.81 38 ARG B N 1
ATOM 3966 C CA . ARG B 1 38 ? -1.813 -31.203 -28.312 1 97.81 38 ARG B CA 1
ATOM 3967 C C . ARG B 1 38 ? -1.962 -29.969 -27.406 1 97.81 38 ARG B C 1
ATOM 3969 O O . ARG B 1 38 ? -1.557 -28.875 -27.781 1 97.81 38 ARG B O 1
ATOM 3976 N N . LEU B 1 39 ? -2.553 -30.125 -26.25 1 97.88 39 LEU B N 1
ATOM 3977 C CA . LEU B 1 39 ? -2.758 -29.016 -25.312 1 97.88 39 LEU B CA 1
ATOM 3978 C C . LEU B 1 39 ? -1.423 -28.484 -24.812 1 97.88 39 LEU B C 1
ATOM 3980 O O . LEU B 1 39 ? -1.259 -27.266 -24.656 1 97.88 39 LEU B O 1
ATOM 3984 N N . LEU B 1 40 ? -0.494 -29.359 -24.547 1 97.62 40 LEU B N 1
ATOM 3985 C CA . LEU B 1 40 ? 0.827 -28.922 -24.109 1 97.62 40 LEU B CA 1
ATOM 3986 C C . LEU B 1 40 ? 1.528 -28.125 -25.203 1 97.62 40 LEU B C 1
ATOM 3988 O O . LEU B 1 40 ? 2.217 -27.141 -24.906 1 97.62 40 LEU B O 1
ATOM 3992 N N . ARG B 1 41 ? 1.337 -28.516 -26.453 1 97.12 41 ARG B N 1
ATOM 3993 C CA . ARG B 1 41 ? 1.906 -27.781 -27.562 1 97.12 41 ARG B CA 1
ATOM 3994 C C . ARG B 1 41 ? 1.284 -26.391 -27.672 1 97.12 41 ARG B C 1
ATOM 3996 O O . ARG B 1 41 ? 1.985 -25.406 -27.922 1 97.12 41 ARG B O 1
ATOM 4003 N N . ILE B 1 42 ? 0.029 -26.359 -27.484 1 96.44 42 ILE B N 1
ATOM 4004 C CA . ILE B 1 42 ? -0.676 -25.078 -27.516 1 96.44 42 ILE B CA 1
ATOM 4005 C C . ILE B 1 42 ? -0.124 -24.156 -26.438 1 96.44 42 ILE B C 1
ATOM 4007 O O . ILE B 1 42 ? 0.153 -22.984 -26.688 1 96.44 42 ILE B O 1
ATOM 4011 N N . ASN B 1 43 ? 0.016 -24.703 -25.25 1 95.75 43 ASN B N 1
ATOM 4012 C CA . ASN B 1 43 ? 0.489 -23.922 -24.094 1 95.75 43 ASN B CA 1
ATOM 4013 C C . ASN B 1 43 ? 1.948 -23.516 -24.266 1 95.75 43 ASN B C 1
ATOM 4015 O O . ASN B 1 43 ? 2.389 -22.516 -23.688 1 95.75 43 ASN B O 1
ATOM 4019 N N . SER B 1 44 ? 2.723 -24.203 -25.062 1 95.44 44 SER B N 1
ATOM 4020 C CA . SER B 1 44 ? 4.137 -23.922 -25.281 1 95.44 44 SER B CA 1
ATOM 4021 C C . SER B 1 44 ? 4.328 -22.938 -26.438 1 95.44 44 SER B C 1
ATOM 4023 O O . SER B 1 44 ? 5.383 -22.312 -26.562 1 95.44 44 SER B O 1
ATOM 4025 N N . ALA B 1 45 ? 3.336 -22.828 -27.25 1 94.44 45 ALA B N 1
ATOM 4026 C CA . ALA B 1 45 ? 3.436 -21.922 -28.391 1 94.44 45 ALA B CA 1
ATOM 4027 C C . ALA B 1 45 ? 3.68 -20.484 -27.938 1 94.44 45 ALA B C 1
ATOM 4029 O O . ALA B 1 45 ? 3.043 -20.016 -26.984 1 94.44 45 ALA B O 1
ATOM 4030 N N . GLY B 1 46 ? 4.637 -19.828 -28.547 1 91.25 46 GLY B N 1
ATOM 4031 C CA . GLY B 1 46 ? 4.938 -18.453 -28.234 1 91.25 46 GLY B CA 1
ATOM 4032 C C . GLY B 1 46 ? 6.059 -18.297 -27.219 1 91.25 46 GLY B C 1
ATOM 4033 O O . GLY B 1 46 ? 6.578 -17.188 -27.016 1 91.25 46 GLY B O 1
ATOM 4034 N N . ARG B 1 47 ? 6.379 -19.406 -26.531 1 93.25 47 ARG B N 1
ATOM 4035 C CA . ARG B 1 47 ? 7.535 -19.375 -25.641 1 93.25 47 ARG B CA 1
ATOM 4036 C C . ARG B 1 47 ? 8.836 -19.328 -26.438 1 93.25 47 ARG B C 1
ATOM 4038 O O . ARG B 1 47 ? 8.828 -19.5 -27.656 1 93.25 47 ARG B O 1
ATOM 4045 N N . VAL B 1 48 ? 9.953 -19.016 -25.719 1 91.88 48 VAL B N 1
ATOM 4046 C CA . VAL B 1 48 ? 11.266 -19.109 -26.344 1 91.88 48 VAL B CA 1
ATOM 4047 C C . VAL B 1 48 ? 11.508 -20.531 -26.828 1 91.88 48 VAL B C 1
ATOM 4049 O O . VAL B 1 48 ? 11.594 -21.469 -26.031 1 91.88 48 VAL B O 1
ATOM 4052 N N . GLN B 1 49 ? 11.664 -20.625 -28.109 1 92.19 49 GLN B N 1
ATOM 4053 C CA . GLN B 1 49 ? 11.703 -21.938 -28.75 1 92.19 49 GLN B CA 1
ATOM 4054 C C . GLN B 1 49 ? 12.836 -22.781 -28.203 1 92.19 49 GLN B C 1
ATOM 4056 O O . GLN B 1 49 ? 12.656 -23.984 -27.938 1 92.19 49 GLN B O 1
ATOM 4061 N N . ALA B 1 50 ? 13.93 -22.203 -27.953 1 91.06 50 ALA B N 1
ATOM 4062 C CA . ALA B 1 50 ? 15.125 -22.922 -27.531 1 91.06 50 ALA B CA 1
ATOM 4063 C C . ALA B 1 50 ? 14.977 -23.453 -26.109 1 91.06 50 ALA B C 1
ATOM 4065 O O . ALA B 1 50 ? 15.734 -24.312 -25.672 1 91.06 50 ALA B O 1
ATOM 4066 N N . LEU B 1 51 ? 13.969 -22.969 -25.391 1 93.25 51 LEU B N 1
ATOM 4067 C CA . LEU B 1 51 ? 13.812 -23.344 -23.984 1 93.25 51 LEU B CA 1
ATOM 4068 C C . LEU B 1 51 ? 12.656 -24.328 -23.812 1 93.25 51 LEU B C 1
ATOM 4070 O O . LEU B 1 51 ? 12.469 -24.891 -22.734 1 93.25 51 LEU B O 1
ATOM 4074 N N . ILE B 1 52 ? 11.922 -24.609 -24.891 1 94.75 52 ILE B N 1
ATOM 4075 C CA . ILE B 1 52 ? 10.773 -25.5 -24.828 1 94.75 52 ILE B CA 1
ATOM 4076 C C . ILE B 1 52 ? 11.234 -26.906 -24.453 1 94.75 52 ILE B C 1
ATOM 4078 O O . ILE B 1 52 ? 10.625 -27.547 -23.594 1 94.75 52 ILE B O 1
ATOM 4082 N N . PRO B 1 53 ? 12.398 -27.406 -25.031 1 94.81 53 PRO B N 1
ATOM 4083 C CA . PRO B 1 53 ? 12.859 -28.719 -24.609 1 94.81 53 PRO B CA 1
ATOM 4084 C C . PRO B 1 53 ? 13.164 -28.781 -23.109 1 94.81 53 PRO B C 1
ATOM 4086 O O . PRO B 1 53 ? 12.938 -29.812 -22.469 1 94.81 53 PRO B O 1
ATOM 4089 N N . LEU B 1 54 ? 13.688 -27.75 -22.547 1 94.81 54 LEU B N 1
ATOM 4090 C CA . LEU B 1 54 ? 13.961 -27.688 -21.109 1 94.81 54 LEU B CA 1
ATOM 4091 C C . LEU B 1 54 ? 12.672 -27.766 -20.312 1 94.81 54 LEU B C 1
ATOM 4093 O O . LEU B 1 54 ? 12.617 -28.406 -19.266 1 94.81 54 LEU B O 1
ATOM 4097 N N . ARG B 1 55 ? 11.617 -27.047 -20.766 1 96.25 55 ARG B N 1
ATOM 4098 C CA . ARG B 1 55 ? 10.305 -27.125 -20.125 1 96.25 55 ARG B CA 1
ATOM 4099 C C . ARG B 1 55 ? 9.836 -28.562 -20 1 96.25 55 ARG B C 1
ATOM 4101 O O . ARG B 1 55 ? 9.461 -29 -18.922 1 96.25 55 ARG B O 1
ATOM 4108 N N . TYR B 1 56 ? 9.922 -29.25 -21.109 1 97.31 56 TYR B N 1
ATOM 4109 C CA . TYR B 1 56 ? 9.445 -30.625 -21.125 1 97.31 56 TYR B CA 1
ATOM 4110 C C . TYR B 1 56 ? 10.367 -31.531 -20.297 1 97.31 56 TYR B C 1
ATOM 4112 O O . TYR B 1 56 ? 9.914 -32.5 -19.672 1 97.31 56 TYR B O 1
ATOM 4120 N N . GLY B 1 57 ? 11.68 -31.234 -20.328 1 96.25 57 GLY B N 1
ATOM 4121 C CA . GLY B 1 57 ? 12.594 -31.953 -19.469 1 96.25 57 GLY B CA 1
ATOM 4122 C C . GLY B 1 57 ? 12.25 -31.812 -17.984 1 96.25 57 GLY B C 1
ATOM 4123 O O . GLY B 1 57 ? 12.258 -32.812 -17.25 1 96.25 57 GLY B O 1
ATOM 4124 N N . ARG B 1 58 ? 11.93 -30.672 -17.562 1 95.75 58 ARG B N 1
ATOM 4125 C CA . ARG B 1 58 ? 11.578 -30.422 -16.156 1 95.75 58 ARG B CA 1
ATOM 4126 C C . ARG B 1 58 ? 10.242 -31.062 -15.812 1 95.75 58 ARG B C 1
ATOM 4128 O O . ARG B 1 58 ? 10.07 -31.594 -14.711 1 95.75 58 ARG B O 1
ATOM 4135 N N . MET B 1 59 ? 9.336 -31.047 -16.719 1 96.94 59 MET B N 1
ATOM 4136 C CA . MET B 1 59 ? 8.047 -31.688 -16.5 1 96.94 59 MET B CA 1
ATOM 4137 C C . MET B 1 59 ? 8.195 -33.188 -16.406 1 96.94 59 MET B C 1
ATOM 4139 O O . MET B 1 59 ? 7.414 -33.875 -15.719 1 96.94 59 MET B O 1
ATOM 4143 N N . ALA B 1 60 ? 9.219 -33.719 -17.047 1 96.81 60 ALA B N 1
ATOM 4144 C CA . ALA B 1 60 ? 9.406 -35.188 -17.141 1 96.81 60 ALA B CA 1
ATOM 4145 C C . ALA B 1 60 ? 9.984 -35.75 -15.844 1 96.81 60 ALA B C 1
ATOM 4147 O O . ALA B 1 60 ? 9.984 -36.938 -15.625 1 96.81 60 ALA B O 1
ATOM 4148 N N . ALA B 1 61 ? 10.414 -34.906 -14.953 1 95.5 61 ALA B N 1
ATOM 4149 C CA . ALA B 1 61 ? 11.117 -35.312 -13.75 1 95.5 61 ALA B CA 1
ATOM 4150 C C . ALA B 1 61 ? 10.227 -36.188 -12.875 1 95.5 61 ALA B C 1
ATOM 4152 O O . ALA B 1 61 ? 10.711 -37.125 -12.227 1 95.5 61 ALA B O 1
ATOM 4153 N N . SER B 1 62 ? 8.961 -35.906 -12.758 1 96.44 62 SER B N 1
ATOM 4154 C CA . SER B 1 62 ? 8.008 -36.688 -11.961 1 96.44 62 SER B CA 1
ATOM 4155 C C . SER B 1 62 ? 6.574 -36.312 -12.32 1 96.44 62 SER B C 1
ATOM 4157 O O . SER B 1 62 ? 6.32 -35.281 -12.922 1 96.44 62 SER B O 1
ATOM 4159 N N . PRO B 1 63 ? 5.605 -37.188 -11.945 1 97.44 63 PRO B N 1
ATOM 4160 C CA . PRO B 1 63 ? 4.203 -36.844 -12.148 1 97.44 63 PRO B CA 1
ATOM 4161 C C . PRO B 1 63 ? 3.828 -35.531 -11.477 1 97.44 63 PRO B C 1
ATOM 4163 O O . PRO B 1 63 ? 2.979 -34.781 -11.977 1 97.44 63 PRO B O 1
ATOM 4166 N N . PHE B 1 64 ? 4.465 -35.312 -10.367 1 96.69 64 PHE B N 1
ATOM 4167 C CA . PHE B 1 64 ? 4.195 -34.062 -9.641 1 96.69 64 PHE B CA 1
ATOM 4168 C C . PHE B 1 64 ? 4.73 -32.875 -10.406 1 96.69 64 PHE B C 1
ATOM 4170 O O . PHE B 1 64 ? 4.047 -31.844 -10.523 1 96.69 64 PHE B O 1
ATOM 4177 N N . ALA B 1 65 ? 5.941 -32.906 -10.906 1 96.44 65 ALA B N 1
ATOM 4178 C CA . ALA B 1 65 ? 6.488 -31.844 -11.742 1 96.44 65 ALA B CA 1
ATOM 4179 C C . ALA B 1 65 ? 5.625 -31.625 -12.984 1 96.44 65 ALA B C 1
ATOM 4181 O O . ALA B 1 65 ? 5.391 -30.484 -13.398 1 96.44 65 ALA B O 1
ATOM 4182 N N . PHE B 1 66 ? 5.195 -32.812 -13.578 1 98.12 66 PHE B N 1
ATOM 4183 C CA . PHE B 1 66 ? 4.316 -32.75 -14.734 1 98.12 66 PHE B CA 1
ATOM 4184 C C . PHE B 1 66 ? 3.045 -31.953 -14.414 1 98.12 66 PHE B C 1
ATOM 4186 O O . PHE B 1 66 ? 2.635 -31.078 -15.172 1 98.12 66 PHE B O 1
ATOM 4193 N N . PHE B 1 67 ? 2.441 -32.188 -13.273 1 98.38 67 PHE B N 1
ATOM 4194 C CA . PHE B 1 67 ? 1.222 -31.531 -12.844 1 98.38 67 PHE B CA 1
ATOM 4195 C C . PHE B 1 67 ? 1.438 -30.031 -12.742 1 98.38 67 PHE B C 1
ATOM 4197 O O . PHE B 1 67 ? 0.605 -29.25 -13.203 1 98.38 67 PHE B O 1
ATOM 4204 N N . ARG B 1 68 ? 2.523 -29.609 -12.195 1 96.56 68 ARG B N 1
ATOM 4205 C CA . ARG B 1 68 ? 2.832 -28.203 -11.961 1 96.56 68 ARG B CA 1
ATOM 4206 C C . ARG B 1 68 ? 3.021 -27.453 -13.273 1 96.56 68 ARG B C 1
ATOM 4208 O O . ARG B 1 68 ? 2.762 -26.25 -13.359 1 96.56 68 ARG B O 1
ATOM 4215 N N . GLY B 1 69 ? 3.477 -28.156 -14.281 1 96.56 69 GLY B N 1
ATOM 4216 C CA . GLY B 1 69 ? 3.738 -27.516 -15.562 1 96.56 69 GLY B CA 1
ATOM 4217 C C . GLY B 1 69 ? 2.564 -27.594 -16.516 1 96.56 69 GLY B C 1
ATOM 4218 O O . GLY B 1 69 ? 2.607 -27.031 -17.609 1 96.56 69 GLY B O 1
ATOM 4219 N N . ALA B 1 70 ? 1.485 -28.25 -16.141 1 97.38 70 ALA B N 1
ATOM 4220 C CA . ALA B 1 70 ? 0.418 -28.562 -17.094 1 97.38 70 ALA B CA 1
ATOM 4221 C C . ALA B 1 70 ? -0.916 -27.984 -16.625 1 97.38 70 ALA B C 1
ATOM 4223 O O . ALA B 1 70 ? -1.944 -28.656 -16.672 1 97.38 70 ALA B O 1
ATOM 4224 N N . ALA B 1 71 ? -0.881 -26.766 -16.141 1 97.19 71 ALA B N 1
ATOM 4225 C CA . ALA B 1 71 ? -2.109 -26.141 -15.68 1 97.19 71 ALA B CA 1
ATOM 4226 C C . ALA B 1 71 ? -3.17 -26.109 -16.781 1 97.19 71 ALA B C 1
ATOM 4228 O O . ALA B 1 71 ? -4.367 -26.188 -16.484 1 97.19 71 ALA B O 1
ATOM 4229 N N . ILE B 1 72 ? -2.762 -26.094 -18.031 1 97.69 72 ILE B N 1
ATOM 4230 C CA . ILE B 1 72 ? -3.676 -25.984 -19.172 1 97.69 72 ILE B CA 1
ATOM 4231 C C . ILE B 1 72 ? -4.559 -27.234 -19.234 1 97.69 72 ILE B C 1
ATOM 4233 O O . ILE B 1 72 ? -5.73 -27.141 -19.609 1 97.69 72 ILE B O 1
ATOM 4237 N N . LEU B 1 73 ? -4.008 -28.453 -18.922 1 98.38 73 LEU B N 1
ATOM 4238 C CA . LEU B 1 73 ? -4.781 -29.688 -19 1 98.38 73 LEU B CA 1
ATOM 4239 C C . LEU B 1 73 ? -5.977 -29.641 -18.062 1 98.38 73 LEU B C 1
ATOM 4241 O O . LEU B 1 73 ? -7.105 -29.938 -18.453 1 98.38 73 LEU B O 1
ATOM 4245 N N . GLN B 1 74 ? -5.668 -29.281 -16.812 1 98.31 74 GLN B N 1
ATOM 4246 C CA . GLN B 1 74 ? -6.746 -29.25 -15.828 1 98.31 74 GLN B CA 1
ATOM 4247 C C . GLN B 1 74 ? -7.766 -28.172 -16.156 1 98.31 74 GLN B C 1
ATOM 4249 O O . GLN B 1 74 ? -8.969 -28.375 -15.977 1 98.31 74 GLN B O 1
ATOM 4254 N N . ALA B 1 75 ? -7.277 -26.984 -16.562 1 97.94 75 ALA B N 1
ATOM 4255 C CA . ALA B 1 75 ? -8.195 -25.922 -16.969 1 97.94 75 ALA B CA 1
ATOM 4256 C C . ALA B 1 75 ? -9.117 -26.391 -18.094 1 97.94 75 ALA B C 1
ATOM 4258 O O . ALA B 1 75 ? -10.32 -26.125 -18.062 1 97.94 75 ALA B O 1
ATOM 4259 N N . HIS B 1 76 ? -8.539 -27.016 -19.094 1 98.06 76 HIS B N 1
ATOM 4260 C CA . HIS B 1 76 ? -9.328 -27.594 -20.172 1 98.06 76 HIS B CA 1
ATOM 4261 C C . HIS B 1 76 ? -10.375 -28.562 -19.641 1 98.06 76 HIS B C 1
ATOM 4263 O O . HIS B 1 76 ? -11.547 -28.484 -20.031 1 98.06 76 HIS B O 1
ATOM 4269 N N . ASP B 1 77 ? -9.922 -29.5 -18.797 1 98.31 77 ASP B N 1
ATOM 4270 C CA . ASP B 1 77 ? -10.797 -30.547 -18.297 1 98.31 77 ASP B CA 1
ATOM 4271 C C . ASP B 1 77 ? -11.945 -29.969 -17.484 1 98.31 77 ASP B C 1
ATOM 4273 O O . ASP B 1 77 ? -13.07 -30.469 -17.531 1 98.31 77 ASP B O 1
ATOM 4277 N N . LEU B 1 78 ? -11.664 -28.875 -16.766 1 97.62 78 LEU B N 1
ATOM 4278 C CA . LEU B 1 78 ? -12.641 -28.281 -15.859 1 97.62 78 LEU B CA 1
ATOM 4279 C C . LEU B 1 78 ? -13.664 -27.453 -16.625 1 97.62 78 LEU B C 1
ATOM 4281 O O . LEU B 1 78 ? -14.75 -27.172 -16.125 1 97.62 78 LEU B O 1
ATOM 4285 N N . ALA B 1 79 ? -13.383 -27.016 -17.812 1 95.94 79 ALA B N 1
ATOM 4286 C CA . ALA B 1 79 ? -14.227 -26.125 -18.594 1 95.94 79 ALA B CA 1
ATOM 4287 C C . ALA B 1 79 ? -15.617 -26.719 -18.797 1 95.94 79 ALA B C 1
ATOM 4289 O O . ALA B 1 79 ? -16.609 -26 -18.891 1 95.94 79 ALA B O 1
ATOM 4290 N N . GLY B 1 80 ? -15.742 -28.031 -18.766 1 88.88 80 GLY B N 1
ATOM 4291 C CA . GLY B 1 80 ? -17.031 -28.672 -19.016 1 88.88 80 GLY B CA 1
ATOM 4292 C C . GLY B 1 80 ? -17.672 -29.219 -17.75 1 88.88 80 GLY B C 1
ATOM 4293 O O . GLY B 1 80 ? -18.719 -29.859 -17.812 1 88.88 80 GLY B O 1
ATOM 4294 N N . THR B 1 81 ? -17.078 -28.938 -16.656 1 94.69 81 THR B N 1
ATOM 4295 C CA . THR B 1 81 ? -17.609 -29.453 -15.398 1 94.69 81 THR B CA 1
ATOM 4296 C C . THR B 1 81 ? -18.641 -28.5 -14.82 1 94.69 81 THR B C 1
ATOM 4298 O O . THR B 1 81 ? -18.625 -27.297 -15.125 1 94.69 81 THR B O 1
ATOM 4301 N N . PRO B 1 82 ? -19.547 -29.031 -14.062 1 92.06 82 PRO B N 1
ATOM 4302 C CA . PRO B 1 82 ? -20.5 -28.141 -13.383 1 92.06 82 PRO B CA 1
ATOM 4303 C C . PRO B 1 82 ? -19.828 -27.156 -12.445 1 92.06 82 PRO B C 1
ATOM 4305 O O . PRO B 1 82 ? -18.844 -27.5 -11.773 1 92.06 82 PRO B O 1
ATOM 4308 N N . HIS B 1 83 ? -20.25 -25.938 -12.438 1 93.62 83 HIS B N 1
ATOM 4309 C CA . HIS B 1 83 ? -19.828 -24.938 -11.477 1 93.62 83 HIS B CA 1
ATOM 4310 C C . HIS B 1 83 ? -21 -24.047 -11.062 1 93.62 83 HIS B C 1
ATOM 4312 O O . HIS B 1 83 ? -22.031 -24.016 -11.727 1 93.62 83 HIS B O 1
ATOM 4318 N N . THR B 1 84 ? -20.891 -23.297 -10.047 1 95.19 84 THR B N 1
ATOM 4319 C CA . THR B 1 84 ? -21.969 -22.578 -9.375 1 95.19 84 THR B CA 1
ATOM 4320 C C . THR B 1 84 ? -22.375 -21.344 -10.172 1 95.19 84 THR B C 1
ATOM 4322 O O . THR B 1 84 ? -23.422 -20.75 -9.922 1 95.19 84 THR B O 1
ATOM 4325 N N . GLY B 1 85 ? -21.5 -20.953 -11.094 1 92.44 85 GLY B N 1
ATOM 4326 C CA . GLY B 1 85 ? -21.719 -19.703 -11.797 1 92.44 85 GLY B CA 1
ATOM 4327 C C . GLY B 1 85 ? -21.156 -18.5 -11.07 1 92.44 85 GLY B C 1
ATOM 4328 O O . GLY B 1 85 ? -21.172 -17.391 -11.594 1 92.44 85 GLY B O 1
ATOM 4329 N N . ILE B 1 86 ? -20.703 -18.688 -9.891 1 94.88 86 ILE B N 1
ATOM 4330 C CA . ILE B 1 86 ? -20.031 -17.609 -9.172 1 94.88 86 ILE B CA 1
ATOM 4331 C C . ILE B 1 86 ? -18.578 -17.516 -9.641 1 94.88 86 ILE B C 1
ATOM 4333 O O . ILE B 1 86 ? -17.734 -18.328 -9.258 1 94.88 86 ILE B O 1
ATOM 4337 N N . SER B 1 87 ? -18.344 -16.531 -10.461 1 96.38 87 SER B N 1
ATOM 4338 C CA . SER B 1 87 ? -17 -16.25 -10.969 1 96.38 87 SER B CA 1
ATOM 4339 C C . SER B 1 87 ? -16.328 -15.141 -10.172 1 96.38 87 SER B C 1
ATOM 4341 O O . SER B 1 87 ? -16.938 -14.102 -9.906 1 96.38 87 SER B O 1
ATOM 4343 N N . ILE B 1 88 ? -15.133 -15.391 -9.734 1 97.75 88 ILE B N 1
ATOM 4344 C CA . ILE B 1 88 ? -14.359 -14.422 -8.953 1 97.75 88 ILE B CA 1
ATOM 4345 C C . ILE B 1 88 ? -12.922 -14.375 -9.477 1 97.75 88 ILE B C 1
ATOM 4347 O O . ILE B 1 88 ? -12.516 -15.211 -10.281 1 97.75 88 ILE B O 1
ATOM 4351 N N . PRO B 1 89 ? -12.109 -13.344 -9.086 1 97.94 89 PRO B N 1
ATOM 4352 C CA . PRO B 1 89 ? -10.672 -13.453 -9.352 1 97.94 89 PRO B CA 1
ATOM 4353 C C . PRO B 1 89 ? -10.039 -14.656 -8.656 1 97.94 89 PRO B C 1
ATOM 4355 O O . PRO B 1 89 ? -10.125 -14.781 -7.434 1 97.94 89 PRO B O 1
ATOM 4358 N N . ILE B 1 90 ? -9.438 -15.492 -9.43 1 98.62 90 ILE B N 1
ATOM 4359 C CA . ILE B 1 90 ? -8.797 -16.656 -8.828 1 98.62 90 ILE B CA 1
ATOM 4360 C C . ILE B 1 90 ? -7.316 -16.672 -9.211 1 98.62 90 ILE B C 1
ATOM 4362 O O . ILE B 1 90 ? -6.891 -15.969 -10.125 1 98.62 90 ILE B O 1
ATOM 4366 N N . CYS B 1 91 ? -6.527 -17.453 -8.5 1 98.31 91 CYS B N 1
ATOM 4367 C CA . CYS B 1 91 ? -5.098 -17.625 -8.734 1 98.31 91 CYS B CA 1
ATOM 4368 C C . CYS B 1 91 ? -4.84 -18.297 -10.078 1 98.31 91 CYS B C 1
ATOM 4370 O O . CYS B 1 91 ? -3.932 -17.891 -10.812 1 98.31 91 CYS B O 1
ATOM 4372 N N . GLY B 1 92 ? -5.641 -19.25 -10.391 1 97.75 92 GLY B N 1
ATOM 4373 C CA . GLY B 1 92 ? -5.547 -19.984 -11.641 1 97.75 92 GLY B CA 1
ATOM 4374 C C . GLY B 1 92 ? -4.637 -21.188 -11.562 1 97.75 92 GLY B C 1
ATOM 4375 O O . GLY B 1 92 ? -4.922 -22.234 -12.156 1 97.75 92 GLY B O 1
ATOM 4376 N N . ASP B 1 93 ? -3.545 -21.094 -10.891 1 97.62 93 ASP B N 1
ATOM 4377 C CA . ASP B 1 93 ? -2.627 -22.203 -10.695 1 97.62 93 ASP B CA 1
ATOM 4378 C C . ASP B 1 93 ? -2.332 -22.422 -9.211 1 97.62 93 ASP B C 1
ATOM 4380 O O . ASP B 1 93 ? -1.17 -22.453 -8.805 1 97.62 93 ASP B O 1
ATOM 4384 N N . ALA B 1 94 ? -3.396 -22.688 -8.414 1 98.31 94 ALA B N 1
ATOM 4385 C CA . ALA B 1 94 ? -3.287 -22.766 -6.957 1 98.31 94 ALA B CA 1
ATOM 4386 C C . ALA B 1 94 ? -2.816 -24.156 -6.52 1 98.31 94 ALA B C 1
ATOM 4388 O O . ALA B 1 94 ? -3.434 -24.781 -5.656 1 98.31 94 ALA B O 1
ATOM 4389 N N . HIS B 1 95 ? -1.669 -24.641 -7.078 1 98.19 95 HIS B N 1
ATOM 4390 C CA . HIS B 1 95 ? -1.102 -25.875 -6.551 1 98.19 95 HIS B CA 1
ATOM 4391 C C . HIS B 1 95 ? -0.272 -25.609 -5.301 1 98.19 95 HIS B C 1
ATOM 4393 O O . HIS B 1 95 ? 0.129 -24.469 -5.043 1 98.19 95 HIS B O 1
ATOM 4399 N N . LEU B 1 96 ? 0.032 -26.641 -4.539 1 97.62 96 LEU B N 1
ATOM 4400 C CA . LEU B 1 96 ? 0.514 -26.531 -3.166 1 97.62 96 LEU B CA 1
ATOM 4401 C C . LEU B 1 96 ? 1.854 -25.797 -3.121 1 97.62 96 LEU B C 1
ATOM 4403 O O . LEU B 1 96 ? 2.209 -25.203 -2.102 1 97.62 96 LEU B O 1
ATOM 4407 N N . LEU B 1 97 ? 2.621 -25.719 -4.219 1 96.5 97 LEU B N 1
ATOM 4408 C CA . LEU B 1 97 ? 3.932 -25.078 -4.188 1 96.5 97 LEU B CA 1
ATOM 4409 C C . LEU B 1 97 ? 3.83 -23.609 -4.594 1 96.5 97 LEU B C 1
ATOM 4411 O O . LEU B 1 97 ? 4.84 -22.906 -4.648 1 96.5 97 LEU B O 1
ATOM 4415 N N . ASN B 1 98 ? 2.646 -23.125 -4.879 1 96.62 98 ASN B N 1
ATOM 4416 C CA . ASN B 1 98 ? 2.424 -21.703 -5.16 1 96.62 98 ASN B CA 1
ATOM 4417 C C . ASN B 1 98 ? 1.977 -20.953 -3.91 1 96.62 98 ASN B C 1
ATOM 4419 O O . ASN B 1 98 ? 1.268 -19.953 -4.008 1 96.62 98 ASN B O 1
ATOM 4423 N N . PHE B 1 99 ? 2.258 -21.531 -2.791 1 97.25 99 PHE B N 1
ATOM 4424 C CA . PHE B 1 99 ? 2.109 -20.891 -1.488 1 97.25 99 PHE B CA 1
ATOM 4425 C C . PHE B 1 99 ? 3.457 -20.766 -0.785 1 97.25 99 PHE B C 1
ATOM 4427 O O . PHE B 1 99 ? 4.309 -21.656 -0.918 1 97.25 99 PHE B O 1
ATOM 4434 N N . GLY B 1 100 ? 3.646 -19.734 -0.123 1 95.5 100 GLY B N 1
ATOM 4435 C CA . GLY B 1 100 ? 4.895 -19.562 0.599 1 95.5 100 GLY B CA 1
ATOM 4436 C C . GLY B 1 100 ? 4.934 -18.281 1.412 1 95.5 100 GLY B C 1
ATOM 4437 O O . GLY B 1 100 ? 3.891 -17.672 1.686 1 95.5 100 GLY B O 1
ATOM 4438 N N . GLY B 1 101 ? 6.102 -18.031 1.905 1 95 101 GLY B N 1
ATOM 4439 C CA . GLY B 1 101 ? 6.289 -16.828 2.711 1 95 101 GLY B CA 1
ATOM 4440 C C . GLY B 1 101 ? 7.023 -15.727 1.975 1 95 101 GLY B C 1
ATOM 4441 O O . GLY B 1 101 ? 7.863 -15.992 1.111 1 95 101 GLY B O 1
ATOM 4442 N N . PHE B 1 102 ? 6.742 -14.5 2.305 1 94.12 102 PHE B N 1
ATOM 4443 C CA . PHE B 1 102 ? 7.461 -13.336 1.802 1 94.12 102 PHE B CA 1
ATOM 4444 C C . PHE B 1 102 ? 7.293 -12.148 2.742 1 94.12 102 PHE B C 1
ATOM 4446 O O . PHE B 1 102 ? 6.371 -12.125 3.561 1 94.12 102 PHE B O 1
ATOM 4453 N N . ALA B 1 103 ? 8.133 -11.195 2.615 1 92.81 103 ALA B N 1
ATOM 4454 C CA . ALA B 1 103 ? 8.047 -9.984 3.428 1 92.81 103 ALA B CA 1
ATOM 4455 C C . ALA B 1 103 ? 7.086 -8.977 2.805 1 92.81 103 ALA B C 1
ATOM 4457 O O . ALA B 1 103 ? 7.082 -8.789 1.585 1 92.81 103 ALA B O 1
ATOM 4458 N N . THR B 1 104 ? 6.285 -8.398 3.689 1 93.56 104 THR B N 1
ATOM 4459 C CA . THR B 1 104 ? 5.371 -7.348 3.264 1 93.56 104 THR B CA 1
ATOM 4460 C C . THR B 1 104 ? 6.078 -5.992 3.248 1 93.56 104 THR B C 1
ATOM 4462 O O . THR B 1 104 ? 7.211 -5.875 3.717 1 93.56 104 THR B O 1
ATOM 4465 N N . PRO B 1 105 ? 5.387 -4.941 2.701 1 89.81 105 PRO B N 1
ATOM 4466 C CA . PRO B 1 105 ? 5.961 -3.596 2.703 1 89.81 105 PRO B CA 1
ATOM 4467 C C . PRO B 1 105 ? 6.254 -3.084 4.109 1 89.81 105 PRO B C 1
ATOM 4469 O O . PRO B 1 105 ? 7.117 -2.217 4.289 1 89.81 105 PRO B O 1
ATOM 4472 N N . GLU B 1 106 ? 5.586 -3.555 5.07 1 90.56 106 GLU B N 1
ATOM 4473 C CA . GLU B 1 106 ? 5.832 -3.139 6.449 1 90.56 106 GLU B CA 1
ATOM 4474 C C . GLU B 1 106 ? 6.719 -4.145 7.18 1 90.56 106 GLU B C 1
ATOM 4476 O O . GLU B 1 106 ? 6.742 -4.176 8.414 1 90.56 106 GLU B O 1
ATOM 4481 N N . ARG B 1 107 ? 7.316 -5.109 6.395 1 88.5 107 ARG B N 1
ATOM 4482 C CA . ARG B 1 107 ? 8.375 -6.023 6.809 1 88.5 107 ARG B CA 1
ATOM 4483 C C . ARG B 1 107 ? 7.828 -7.117 7.719 1 88.5 107 ARG B C 1
ATOM 4485 O O . ARG B 1 107 ? 8.539 -7.617 8.594 1 88.5 107 ARG B O 1
ATOM 4492 N N . GLN B 1 108 ? 6.586 -7.379 7.547 1 90.44 108 GLN B N 1
ATOM 4493 C CA . GLN B 1 108 ? 6.023 -8.586 8.141 1 90.44 108 GLN B CA 1
ATOM 4494 C C . GLN B 1 108 ? 6.203 -9.789 7.219 1 90.44 108 GLN B C 1
ATOM 4496 O O . GLN B 1 108 ? 6.172 -9.648 5.992 1 90.44 108 GLN B O 1
ATOM 4501 N N . LEU B 1 109 ? 6.43 -10.938 7.816 1 93.44 109 LEU B N 1
ATOM 4502 C CA . LEU B 1 109 ? 6.484 -12.164 7.027 1 93.44 109 LEU B CA 1
ATOM 4503 C C . LEU B 1 109 ? 5.102 -12.805 6.922 1 93.44 109 LEU B C 1
ATOM 4505 O O . LEU B 1 109 ? 4.508 -13.18 7.934 1 93.44 109 LEU B O 1
ATOM 4509 N N . LEU B 1 110 ? 4.621 -12.945 5.727 1 95.88 110 LEU B N 1
ATOM 4510 C CA . LEU B 1 110 ? 3.283 -13.461 5.469 1 95.88 110 LEU B CA 1
ATOM 4511 C C . LEU B 1 110 ? 3.346 -14.797 4.742 1 95.88 110 LEU B C 1
ATOM 4513 O O . LEU B 1 110 ? 4.227 -15.016 3.908 1 95.88 110 LEU B O 1
ATOM 4517 N N . PHE B 1 111 ? 2.5 -15.719 5.125 1 97.19 111 PHE B N 1
ATOM 4518 C CA . PHE B 1 111 ? 2.209 -16.891 4.316 1 97.19 111 PHE B CA 1
ATOM 4519 C C . PHE B 1 111 ? 1.035 -16.641 3.383 1 97.19 111 PHE B C 1
ATOM 4521 O O . PHE B 1 111 ? -0.06 -16.297 3.834 1 97.19 111 PHE B O 1
ATOM 4528 N N . ASP B 1 112 ? 1.224 -16.797 2.084 1 97.69 112 ASP B N 1
ATOM 4529 C CA . ASP B 1 112 ? 0.215 -16.422 1.096 1 97.69 112 ASP B CA 1
ATOM 4530 C C . ASP B 1 112 ? 0.524 -17.047 -0.265 1 97.69 112 ASP B C 1
ATOM 4532 O O . ASP B 1 112 ? 1.506 -17.766 -0.412 1 97.69 112 ASP B O 1
ATOM 4536 N N . LEU B 1 113 ? -0.392 -16.828 -1.244 1 97.38 113 LEU B N 1
ATOM 4537 C CA . LEU B 1 113 ? -0.142 -17.172 -2.641 1 97.38 113 LEU B CA 1
ATOM 4538 C C . LEU B 1 113 ? 1.049 -16.391 -3.188 1 97.38 113 LEU B C 1
ATOM 4540 O O . LEU B 1 113 ? 1.278 -15.25 -2.795 1 97.38 113 LEU B O 1
ATOM 4544 N N . ASN B 1 114 ? 1.818 -17.047 -4.195 1 93.38 114 ASN B N 1
ATOM 4545 C CA . ASN B 1 114 ? 3.062 -16.406 -4.605 1 93.38 114 ASN B CA 1
ATOM 4546 C C . ASN B 1 114 ? 3.148 -16.266 -6.121 1 93.38 114 ASN B C 1
ATOM 4548 O O . ASN B 1 114 ? 4.023 -15.562 -6.637 1 93.38 114 ASN B O 1
ATOM 4552 N N . ASP B 1 115 ? 2.381 -16.906 -6.863 1 93.38 115 ASP B N 1
ATOM 4553 C CA . ASP B 1 115 ? 2.426 -16.828 -8.32 1 93.38 115 ASP B CA 1
ATOM 4554 C C . ASP B 1 115 ? 1.044 -16.547 -8.898 1 93.38 115 ASP B C 1
ATOM 4556 O O . ASP B 1 115 ? 0.061 -17.188 -8.523 1 93.38 115 ASP B O 1
ATOM 4560 N N . PHE B 1 116 ? 1.018 -15.625 -9.828 1 97.06 116 PHE B N 1
ATOM 4561 C CA . PHE B 1 116 ? -0.281 -15.156 -10.305 1 97.06 116 PHE B CA 1
ATOM 4562 C C . PHE B 1 116 ? -0.3 -15.078 -11.82 1 97.06 116 PHE B C 1
ATOM 4564 O O . PHE B 1 116 ? -1.113 -14.352 -12.398 1 97.06 116 PHE B O 1
ATOM 4571 N N . ASP B 1 117 ? 0.608 -15.812 -12.492 1 96.31 117 ASP B N 1
ATOM 4572 C CA . ASP B 1 117 ? 0.691 -15.781 -13.953 1 96.31 117 ASP B CA 1
ATOM 4573 C C . ASP B 1 117 ? -0.646 -16.156 -14.586 1 96.31 117 ASP B C 1
ATOM 4575 O O . ASP B 1 117 ? -1.001 -15.641 -15.648 1 96.31 117 ASP B O 1
ATOM 4579 N N . GLU B 1 118 ? -1.364 -17 -13.906 1 97.19 118 GLU B N 1
ATOM 4580 C CA . GLU B 1 118 ? -2.586 -17.547 -14.492 1 97.19 118 GLU B CA 1
ATOM 4581 C C . GLU B 1 118 ? -3.826 -16.875 -13.898 1 97.19 118 GLU B C 1
ATOM 4583 O O . GLU B 1 118 ? -4.953 -17.297 -14.188 1 97.19 118 GLU B O 1
ATOM 4588 N N . THR B 1 119 ? -3.645 -15.867 -13.062 1 98.25 119 THR B N 1
ATOM 4589 C CA . THR B 1 119 ? -4.793 -15.25 -12.414 1 98.25 119 THR B CA 1
ATOM 4590 C C . THR B 1 119 ? -5.762 -14.688 -13.453 1 98.25 119 THR B C 1
ATOM 4592 O O . THR B 1 119 ? -5.34 -14.133 -14.469 1 98.25 119 THR B O 1
ATOM 4595 N N . ALA B 1 120 ? -7.02 -14.883 -13.273 1 98.19 120 ALA B N 1
ATOM 4596 C CA . ALA B 1 120 ? -8.125 -14.367 -14.078 1 98.19 120 ALA B CA 1
ATOM 4597 C C . ALA B 1 120 ? -9.461 -14.594 -13.375 1 98.19 120 ALA B C 1
ATOM 4599 O O . ALA B 1 120 ? -9.531 -15.297 -12.367 1 98.19 120 ALA B O 1
ATOM 4600 N N . THR B 1 121 ? -10.453 -13.953 -13.898 1 97.88 121 THR B N 1
ATOM 4601 C CA . THR B 1 121 ? -11.797 -14.227 -13.406 1 97.88 121 THR B CA 1
ATOM 4602 C C . THR B 1 121 ? -12.281 -15.594 -13.875 1 97.88 121 THR B C 1
ATOM 4604 O O . THR B 1 121 ? -12.148 -15.938 -15.047 1 97.88 121 THR B O 1
ATOM 4607 N N . GLY B 1 122 ? -12.703 -16.422 -13 1 97.75 122 GLY B N 1
ATOM 4608 C CA . GLY B 1 122 ? -13.227 -17.75 -13.305 1 97.75 122 GLY B CA 1
ATOM 4609 C C . GLY B 1 122 ? -13.93 -18.391 -12.125 1 97.75 122 GLY B C 1
ATOM 4610 O O . GLY B 1 122 ? -14.055 -17.781 -11.062 1 97.75 122 GLY B O 1
ATOM 4611 N N . PRO B 1 123 ? -14.469 -19.594 -12.344 1 97.44 123 PRO B N 1
ATOM 4612 C CA . PRO B 1 123 ? -15.109 -20.297 -11.234 1 97.44 123 PRO B CA 1
ATOM 4613 C C . PRO B 1 123 ? -14.172 -20.531 -10.055 1 97.44 123 PRO B C 1
ATOM 4615 O O . PRO B 1 123 ? -13.07 -21.062 -10.227 1 97.44 123 PRO B O 1
ATOM 4618 N N . TRP B 1 124 ? -14.641 -20.156 -8.867 1 98.12 124 TRP B N 1
ATOM 4619 C CA . TRP B 1 124 ? -13.812 -20.266 -7.668 1 98.12 124 TRP B CA 1
ATOM 4620 C C . TRP B 1 124 ? -13.414 -21.719 -7.414 1 98.12 124 TRP B C 1
ATOM 4622 O O . TRP B 1 124 ? -12.352 -21.984 -6.844 1 98.12 124 TRP B O 1
ATOM 4632 N N . GLU B 1 125 ? -14.188 -22.656 -7.875 1 98.06 125 GLU B N 1
ATOM 4633 C CA . GLU B 1 125 ? -13.984 -24.078 -7.637 1 98.06 125 GLU B CA 1
ATOM 4634 C C . GLU B 1 125 ? -12.711 -24.562 -8.305 1 98.06 125 GLU B C 1
ATOM 4636 O O . GLU B 1 125 ? -12.086 -25.531 -7.844 1 98.06 125 GLU B O 1
ATOM 4641 N N . TRP B 1 126 ? -12.312 -23.891 -9.359 1 98.44 126 TRP B N 1
ATOM 4642 C CA . TRP B 1 126 ? -11.141 -24.344 -10.109 1 98.44 126 TRP B CA 1
ATOM 4643 C C . TRP B 1 126 ? -9.883 -24.25 -9.266 1 98.44 126 TRP B C 1
ATOM 4645 O O . TRP B 1 126 ? -9.016 -25.125 -9.32 1 98.44 126 TRP B O 1
ATOM 4655 N N . ASP B 1 127 ? -9.797 -23.219 -8.43 1 98.69 127 ASP B N 1
ATOM 4656 C CA . ASP B 1 127 ? -8.633 -23.047 -7.559 1 98.69 127 ASP B CA 1
ATOM 4657 C C . ASP B 1 127 ? -8.578 -24.125 -6.484 1 98.69 127 ASP B C 1
ATOM 4659 O O . ASP B 1 127 ? -7.52 -24.719 -6.246 1 98.69 127 ASP B O 1
ATOM 4663 N N . ILE B 1 128 ? -9.68 -24.328 -5.852 1 98.75 128 ILE B N 1
ATOM 4664 C CA . ILE B 1 128 ? -9.648 -25.297 -4.754 1 98.75 128 ILE B CA 1
ATOM 4665 C C . ILE B 1 128 ? -9.484 -26.703 -5.309 1 98.75 128 ILE B C 1
ATOM 4667 O O . ILE B 1 128 ? -8.852 -27.562 -4.676 1 98.75 128 ILE B O 1
ATOM 4671 N N . LYS B 1 129 ? -10.039 -26.984 -6.48 1 98.75 129 LYS B N 1
ATOM 4672 C CA . LYS B 1 129 ? -9.805 -28.266 -7.141 1 98.75 129 LYS B CA 1
ATOM 4673 C C . LYS B 1 129 ? -8.336 -28.422 -7.523 1 98.75 129 LYS B C 1
ATOM 4675 O O . LYS B 1 129 ? -7.77 -29.5 -7.391 1 98.75 129 LYS B O 1
ATOM 4680 N N . ARG B 1 130 ? -7.715 -27.359 -8.008 1 98.75 130 ARG B N 1
ATOM 4681 C CA . ARG B 1 130 ? -6.297 -27.391 -8.344 1 98.75 130 ARG B CA 1
ATOM 4682 C C . ARG B 1 130 ? -5.449 -27.672 -7.105 1 98.75 130 ARG B C 1
ATOM 4684 O O . ARG B 1 130 ? -4.512 -28.469 -7.148 1 98.75 130 ARG B O 1
ATOM 4691 N N . LEU B 1 131 ? -5.766 -27 -6.02 1 98.88 131 LEU B N 1
ATOM 4692 C CA . LEU B 1 131 ? -5.027 -27.188 -4.773 1 98.88 131 LEU B CA 1
ATOM 4693 C C . LEU B 1 131 ? -5.16 -28.609 -4.27 1 98.88 131 LEU B C 1
ATOM 4695 O O . LEU B 1 131 ? -4.156 -29.266 -3.99 1 98.88 131 LEU B O 1
ATOM 4699 N N . THR B 1 132 ? -6.391 -29.141 -4.211 1 98.88 132 THR B N 1
ATOM 4700 C CA . THR B 1 132 ? -6.617 -30.469 -3.656 1 98.88 132 THR B CA 1
ATOM 4701 C C . THR B 1 132 ? -6.008 -31.547 -4.559 1 98.88 132 THR B C 1
ATOM 4703 O O . THR B 1 132 ? -5.418 -32.5 -4.07 1 98.88 132 THR B O 1
ATOM 4706 N N . ALA B 1 133 ? -6.125 -31.344 -5.852 1 98.88 133 ALA B N 1
ATOM 4707 C CA . ALA B 1 133 ? -5.496 -32.281 -6.781 1 98.88 133 ALA B CA 1
ATOM 4708 C C . ALA B 1 133 ? -3.979 -32.281 -6.602 1 98.88 133 ALA B C 1
ATOM 4710 O O . ALA B 1 133 ? -3.354 -33.344 -6.617 1 98.88 133 ALA B O 1
ATOM 4711 N N . SER B 1 134 ? -3.395 -31.125 -6.414 1 98.75 134 SER B N 1
ATOM 4712 C CA . SER B 1 134 ? -1.949 -31.047 -6.234 1 98.75 134 SER B CA 1
ATOM 4713 C C . SER B 1 134 ? -1.509 -31.797 -4.977 1 98.75 134 SER B C 1
ATOM 4715 O O . SER B 1 134 ? -0.443 -32.406 -4.957 1 98.75 134 SER B O 1
ATOM 4717 N N . LEU B 1 135 ? -2.318 -31.719 -3.945 1 98.75 135 LEU B N 1
ATOM 4718 C CA . LEU B 1 135 ? -2.02 -32.406 -2.699 1 98.75 135 LEU B CA 1
ATOM 4719 C C . LEU B 1 135 ? -2.094 -33.938 -2.889 1 98.75 135 LEU B C 1
ATOM 4721 O O . LEU B 1 135 ? -1.244 -34.656 -2.379 1 98.75 135 LEU B O 1
ATOM 4725 N N . ALA B 1 136 ? -3.084 -34.406 -3.633 1 98.75 136 ALA B N 1
ATOM 4726 C CA . ALA B 1 136 ? -3.199 -35.844 -3.928 1 98.75 136 ALA B CA 1
ATOM 4727 C C . ALA B 1 136 ? -2.025 -36.312 -4.777 1 98.75 136 ALA B C 1
ATOM 4729 O O . ALA B 1 136 ? -1.471 -37.406 -4.527 1 98.75 136 ALA B O 1
ATOM 4730 N N . VAL B 1 137 ? -1.668 -35.531 -5.754 1 98.5 137 VAL B N 1
ATOM 4731 C CA . VAL B 1 137 ? -0.544 -35.875 -6.621 1 98.5 137 VAL B CA 1
ATOM 4732 C C . VAL B 1 137 ? 0.743 -35.938 -5.801 1 98.5 137 VAL B C 1
ATOM 4734 O O . VAL B 1 137 ? 1.548 -36.844 -5.957 1 98.5 137 VAL B O 1
ATOM 4737 N N . ALA B 1 138 ? 0.943 -34.906 -4.934 1 97.75 138 ALA B N 1
ATOM 4738 C CA . ALA B 1 138 ? 2.125 -34.875 -4.078 1 97.75 138 ALA B CA 1
ATOM 4739 C C . ALA B 1 138 ? 2.16 -36.062 -3.133 1 97.75 138 ALA B C 1
ATOM 4741 O O . ALA B 1 138 ? 3.217 -36.688 -2.922 1 97.75 138 ALA B O 1
ATOM 4742 N N . ALA B 1 139 ? 1.022 -36.406 -2.551 1 97.38 139 ALA B N 1
ATOM 4743 C CA . ALA B 1 139 ? 0.936 -37.562 -1.649 1 97.38 139 ALA B CA 1
ATOM 4744 C C . ALA B 1 139 ? 1.323 -38.844 -2.365 1 97.38 139 ALA B C 1
ATOM 4746 O O . ALA B 1 139 ? 2.074 -39.656 -1.825 1 97.38 139 ALA B O 1
ATOM 4747 N N . ALA B 1 140 ? 0.792 -39.031 -3.553 1 96.25 140 ALA B N 1
ATOM 4748 C CA . ALA B 1 140 ? 1.14 -40.188 -4.352 1 96.25 140 ALA B CA 1
ATOM 4749 C C . ALA B 1 140 ? 2.633 -40.219 -4.664 1 96.25 140 ALA B C 1
ATOM 4751 O O . ALA B 1 140 ? 3.273 -41.281 -4.578 1 96.25 140 ALA B O 1
ATOM 4752 N N . HIS B 1 141 ? 3.109 -39.062 -5.035 1 94.5 141 HIS B N 1
ATOM 4753 C CA . HIS B 1 141 ? 4.527 -38.938 -5.355 1 94.5 141 HIS B CA 1
ATOM 4754 C C . HIS B 1 141 ? 5.398 -39.312 -4.164 1 94.5 141 HIS B C 1
ATOM 4756 O O . HIS B 1 141 ? 6.473 -39.875 -4.332 1 94.5 141 HIS B O 1
ATOM 4762 N N . MET B 1 142 ? 4.918 -39 -3.008 1 94.31 142 MET B N 1
ATOM 4763 C CA . MET B 1 142 ? 5.68 -39.25 -1.785 1 94.31 142 MET B CA 1
ATOM 4764 C C . MET B 1 142 ? 5.43 -40.656 -1.262 1 94.31 142 MET B C 1
ATOM 4766 O O . MET B 1 142 ? 5.988 -41.062 -0.237 1 94.31 142 MET B O 1
ATOM 4770 N N . GLY B 1 143 ? 4.543 -41.438 -1.863 1 94.06 143 GLY B N 1
ATOM 4771 C CA . GLY B 1 143 ? 4.316 -42.844 -1.548 1 94.06 143 GLY B CA 1
ATOM 4772 C C . GLY B 1 143 ? 3.307 -43.031 -0.435 1 94.06 143 GLY B C 1
ATOM 4773 O O . GLY B 1 143 ? 3.27 -44.094 0.188 1 94.06 143 GLY B O 1
ATOM 4774 N N . TYR B 1 144 ? 2.535 -42.094 -0.171 1 95.31 144 TYR B N 1
ATOM 4775 C CA . TYR B 1 144 ? 1.524 -42.219 0.871 1 95.31 144 TYR B CA 1
ATOM 4776 C C . TYR B 1 144 ? 0.353 -43.062 0.378 1 95.31 144 TYR B C 1
ATOM 4778 O O . TYR B 1 144 ? 0.006 -43.031 -0.805 1 95.31 144 TYR B O 1
ATOM 4786 N N . GLY B 1 145 ? -0.214 -43.812 1.295 1 94.19 145 GLY B N 1
ATOM 4787 C CA . GLY B 1 145 ? -1.378 -44.625 0.967 1 94.19 145 GLY B CA 1
ATOM 4788 C C . GLY B 1 145 ? -2.645 -43.812 0.802 1 94.19 145 GLY B C 1
ATOM 4789 O O . GLY B 1 145 ? -2.635 -42.594 1.005 1 94.19 145 GLY B O 1
ATOM 4790 N N . ARG B 1 146 ? -3.676 -44.469 0.427 1 94.5 146 ARG B N 1
ATOM 4791 C CA . ARG B 1 146 ? -4.949 -43.844 0.113 1 94.5 146 ARG B CA 1
ATOM 4792 C C . ARG B 1 146 ? -5.5 -43.094 1.323 1 94.5 146 ARG B C 1
ATOM 4794 O O . ARG B 1 146 ? -6.047 -42 1.187 1 94.5 146 ARG B O 1
ATOM 4801 N N . GLY B 1 147 ? -5.406 -43.719 2.418 1 96.62 147 GLY B N 1
ATOM 4802 C CA . GLY B 1 147 ? -5.918 -43.094 3.631 1 96.62 147 GLY B CA 1
ATOM 4803 C C . GLY B 1 147 ? -5.195 -41.812 4.004 1 96.62 147 GLY B C 1
ATOM 4804 O O . GLY B 1 147 ? -5.828 -40.812 4.32 1 96.62 147 GLY B O 1
ATOM 4805 N N . ASP B 1 148 ? -3.865 -41.875 4.031 1 97.19 148 ASP B N 1
ATOM 4806 C CA . ASP B 1 148 ? -3.053 -40.688 4.336 1 97.19 148 ASP B CA 1
ATOM 4807 C C . ASP B 1 148 ? -3.301 -39.594 3.326 1 97.19 148 ASP B C 1
ATOM 4809 O O . ASP B 1 148 ? -3.4 -38.406 3.699 1 97.19 148 ASP B O 1
ATOM 4813 N N . SER B 1 149 ? -3.367 -40 2.076 1 97.94 149 SER B N 1
ATOM 4814 C CA . SER B 1 149 ? -3.672 -39.031 1.021 1 97.94 149 SER B CA 1
ATOM 4815 C C . SER B 1 149 ? -5.016 -38.344 1.267 1 97.94 149 SER B C 1
ATOM 4817 O O . SER B 1 149 ? -5.137 -37.125 1.104 1 97.94 149 SER B O 1
ATOM 4819 N N . ALA B 1 150 ? -5.953 -39.156 1.665 1 98.56 150 ALA B N 1
ATOM 4820 C CA . ALA B 1 150 ? -7.285 -38.625 1.945 1 98.56 150 ALA B CA 1
ATOM 4821 C C . ALA B 1 150 ? -7.242 -37.594 3.084 1 98.56 150 ALA B C 1
ATOM 4823 O O . ALA B 1 150 ? -7.887 -36.562 3.014 1 98.56 150 ALA B O 1
ATOM 4824 N N . ASP B 1 151 ? -6.508 -37.906 4.094 1 98.44 151 ASP B N 1
ATOM 4825 C CA . ASP B 1 151 ? -6.395 -37 5.246 1 98.44 151 ASP B CA 1
ATOM 4826 C C . ASP B 1 151 ? -5.781 -35.656 4.84 1 98.44 151 ASP B C 1
ATOM 4828 O O . ASP B 1 151 ? -6.242 -34.594 5.281 1 98.44 151 ASP B O 1
ATOM 4832 N N . ILE B 1 152 ? -4.789 -35.719 4.062 1 98.38 152 ILE B N 1
ATOM 4833 C CA . ILE B 1 152 ? -4.086 -34.5 3.611 1 98.38 152 ILE B CA 1
ATOM 4834 C C . ILE B 1 152 ? -5.023 -33.656 2.775 1 98.38 152 ILE B C 1
ATOM 4836 O O . ILE B 1 152 ? -5.148 -32.438 3.02 1 98.38 152 ILE B O 1
ATOM 4840 N N . VAL B 1 153 ? -5.715 -34.219 1.825 1 98.88 153 VAL B N 1
ATOM 4841 C CA . VAL B 1 153 ? -6.625 -33.531 0.931 1 98.88 153 VAL B CA 1
ATOM 4842 C C . VAL B 1 153 ? -7.785 -32.938 1.731 1 98.88 153 VAL B C 1
ATOM 4844 O O . VAL B 1 153 ? -8.141 -31.766 1.549 1 98.88 153 VAL B O 1
ATOM 4847 N N . MET B 1 154 ? -8.312 -33.75 2.646 1 98.75 154 MET B N 1
ATOM 4848 C CA . MET B 1 154 ? -9.453 -33.312 3.459 1 98.75 154 MET B CA 1
ATOM 4849 C C . MET B 1 154 ? -9.062 -32.125 4.359 1 98.75 154 MET B C 1
ATOM 4851 O O . MET B 1 154 ? -9.875 -31.25 4.621 1 98.75 154 MET B O 1
ATOM 4855 N N . ALA B 1 155 ? -7.852 -32.125 4.816 1 98.25 155 ALA B N 1
ATOM 4856 C CA . ALA B 1 155 ? -7.387 -31.031 5.668 1 98.25 155 ALA B CA 1
ATOM 4857 C C . ALA B 1 155 ? -7.488 -29.703 4.949 1 98.25 155 ALA B C 1
ATOM 4859 O O . ALA B 1 155 ? -7.953 -28.719 5.527 1 98.25 155 ALA B O 1
ATOM 4860 N N . ALA B 1 156 ? -7.055 -29.656 3.723 1 98.75 156 ALA B N 1
ATOM 4861 C CA . ALA B 1 156 ? -7.121 -28.422 2.939 1 98.75 156 ALA B CA 1
ATOM 4862 C C . ALA B 1 156 ? -8.57 -28.047 2.627 1 98.75 156 ALA B C 1
ATOM 4864 O O . ALA B 1 156 ? -8.969 -26.891 2.799 1 98.75 156 ALA B O 1
ATOM 4865 N N . ALA B 1 157 ? -9.336 -29 2.154 1 98.81 157 ALA B N 1
ATOM 4866 C CA . ALA B 1 157 ? -10.711 -28.75 1.746 1 98.81 157 ALA B CA 1
ATOM 4867 C C . ALA B 1 157 ? -11.562 -28.281 2.926 1 98.81 157 ALA B C 1
ATOM 4869 O O . ALA B 1 157 ? -12.312 -27.312 2.809 1 98.81 157 ALA B O 1
ATOM 4870 N N . CYS B 1 158 ? -11.414 -28.953 4.047 1 98.75 158 CYS B N 1
ATOM 4871 C CA . CYS B 1 158 ? -12.195 -28.625 5.23 1 98.75 158 CYS B CA 1
ATOM 4872 C C . CYS B 1 158 ? -11.797 -27.266 5.793 1 98.75 158 CYS B C 1
ATOM 4874 O O . CYS B 1 158 ? -12.648 -26.484 6.223 1 98.75 158 CYS B O 1
ATOM 4876 N N . GLU B 1 159 ? -10.5 -27.031 5.789 1 98.38 159 GLU B N 1
ATOM 4877 C CA . GLU B 1 159 ? -10.055 -25.75 6.285 1 98.38 159 GLU B CA 1
ATOM 4878 C C . GLU B 1 159 ? -10.555 -24.609 5.402 1 98.38 159 GLU B C 1
ATOM 4880 O O . GLU B 1 159 ? -10.945 -23.547 5.902 1 98.38 159 GLU B O 1
ATOM 4885 N N . TYR B 1 160 ? -10.492 -24.812 4.098 1 98.75 160 TYR B N 1
ATOM 4886 C CA . TYR B 1 160 ? -11.031 -23.828 3.166 1 98.75 160 TYR B CA 1
ATOM 4887 C C . TYR B 1 160 ? -12.492 -23.516 3.477 1 98.75 160 TYR B C 1
ATOM 4889 O O . TYR B 1 160 ? -12.891 -22.359 3.566 1 98.75 160 TYR B O 1
ATOM 4897 N N . GLN B 1 161 ? -13.258 -24.547 3.629 1 98.69 161 GLN B N 1
ATOM 4898 C CA . GLN B 1 161 ? -14.68 -24.438 3.932 1 98.69 161 GLN B CA 1
ATOM 4899 C C . GLN B 1 161 ? -14.906 -23.75 5.273 1 98.69 161 GLN B C 1
ATOM 4901 O O . GLN B 1 161 ? -15.75 -22.859 5.383 1 98.69 161 GLN B O 1
ATOM 4906 N N . LEU B 1 162 ? -14.172 -24.125 6.238 1 98.5 162 LEU B N 1
ATOM 4907 C CA . LEU B 1 162 ? -14.281 -23.562 7.582 1 98.5 162 L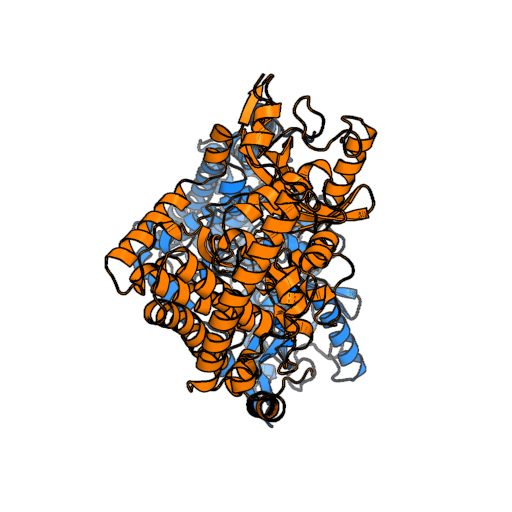EU B CA 1
ATOM 4908 C C . LEU B 1 162 ? -13.977 -22.078 7.578 1 98.5 162 LEU B C 1
ATOM 4910 O O . LEU B 1 162 ? -14.742 -21.281 8.141 1 98.5 162 LEU B O 1
ATOM 4914 N N . ARG B 1 163 ? -12.914 -21.703 6.957 1 98.31 163 ARG B N 1
ATOM 4915 C CA . ARG B 1 163 ? -12.492 -20.312 6.938 1 98.31 163 ARG B CA 1
ATOM 4916 C C . ARG B 1 163 ? -13.453 -19.453 6.121 1 98.31 163 ARG B C 1
ATOM 4918 O O . ARG B 1 163 ? -13.734 -18.312 6.477 1 98.31 163 ARG B O 1
ATOM 4925 N N . MET B 1 164 ? -13.93 -19.984 5.027 1 98.62 164 MET B N 1
ATOM 4926 C CA . MET B 1 164 ? -14.914 -19.25 4.238 1 98.62 164 MET B CA 1
ATOM 4927 C C . MET B 1 164 ? -16.156 -18.938 5.066 1 98.62 164 MET B C 1
ATOM 4929 O O . MET B 1 164 ? -16.703 -17.844 4.984 1 98.62 164 MET B O 1
ATOM 4933 N N . ASN B 1 165 ? -16.594 -19.906 5.848 1 98.38 165 ASN B N 1
ATOM 4934 C CA . ASN B 1 165 ? -17.719 -19.688 6.742 1 98.38 165 ASN B CA 1
ATOM 4935 C C . ASN B 1 165 ? -17.422 -18.625 7.785 1 98.38 165 ASN B C 1
ATOM 4937 O O . ASN B 1 165 ? -18.281 -17.828 8.148 1 98.38 165 ASN B O 1
ATOM 4941 N N . GLU B 1 166 ? -16.219 -18.609 8.242 1 98.12 166 GLU B N 1
ATOM 4942 C CA . GLU B 1 166 ? -15.805 -17.578 9.195 1 98.12 166 GLU B CA 1
ATOM 4943 C C . GLU B 1 166 ? -15.789 -16.203 8.539 1 98.12 166 GLU B C 1
ATOM 4945 O O . GLU B 1 166 ? -16.328 -15.242 9.102 1 98.12 166 GLU B O 1
ATOM 4950 N N . TYR B 1 167 ? -15.172 -16.094 7.379 1 98.12 167 TYR B N 1
ATOM 4951 C CA . TYR B 1 167 ? -15.062 -14.828 6.676 1 98.12 167 TYR B CA 1
ATOM 4952 C C . TYR B 1 167 ? -16.438 -14.289 6.309 1 98.12 167 TYR B C 1
ATOM 4954 O O . TYR B 1 167 ? -16.656 -13.078 6.254 1 98.12 167 TYR B O 1
ATOM 4962 N N . ALA B 1 168 ? -17.375 -15.172 6.062 1 97.88 168 ALA B N 1
ATOM 4963 C CA . ALA B 1 168 ? -18.75 -14.797 5.719 1 97.88 168 ALA B CA 1
ATOM 4964 C C . ALA B 1 168 ? -19.391 -14.008 6.848 1 97.88 168 ALA B C 1
ATOM 4966 O O . ALA B 1 168 ? -20.406 -13.336 6.641 1 97.88 168 ALA B O 1
ATOM 4967 N N . GLN B 1 169 ? -18.828 -14.109 8.047 1 96.88 169 GLN B N 1
ATOM 4968 C CA . GLN B 1 169 ? -19.406 -13.445 9.219 1 96.88 169 GLN B CA 1
ATOM 4969 C C . GLN B 1 169 ? -18.594 -12.203 9.594 1 96.88 169 GLN B C 1
ATOM 4971 O O . GLN B 1 169 ? -18.828 -11.602 10.641 1 96.88 169 GLN B O 1
ATOM 4976 N N . ASN B 1 170 ? -17.656 -11.875 8.844 1 96.31 170 ASN B N 1
ATOM 4977 C CA . ASN B 1 170 ? -16.781 -10.734 9.117 1 96.31 170 ASN B CA 1
ATOM 4978 C C . ASN B 1 170 ? -17.141 -9.539 8.234 1 96.31 170 ASN B C 1
ATOM 4980 O O . ASN B 1 170 ? -17.719 -9.703 7.164 1 96.31 170 ASN B O 1
ATOM 4984 N N . SER B 1 171 ? -16.75 -8.305 8.703 1 95.25 171 SER B N 1
ATOM 4985 C CA . SER B 1 171 ? -16.938 -7.105 7.891 1 95.25 171 SER B CA 1
ATOM 4986 C C . SER B 1 171 ? -16.031 -7.129 6.656 1 95.25 171 SER B C 1
ATOM 4988 O O . SER B 1 171 ? -15.023 -7.828 6.637 1 95.25 171 SER B O 1
ATOM 4990 N N . THR B 1 172 ? -16.438 -6.406 5.645 1 95.94 172 THR B N 1
ATOM 4991 C CA . THR B 1 172 ? -15.672 -6.293 4.414 1 95.94 172 THR B CA 1
ATOM 4992 C C . THR B 1 172 ? -14.242 -5.852 4.715 1 95.94 172 THR B C 1
ATOM 4994 O O . THR B 1 172 ? -13.289 -6.426 4.184 1 95.94 172 THR B O 1
ATOM 4997 N N . LEU B 1 173 ? -14.055 -4.906 5.621 1 95.12 173 LEU B N 1
ATOM 4998 C CA . LEU B 1 173 ? -12.727 -4.379 5.922 1 95.12 173 LEU B CA 1
ATOM 4999 C C . LEU B 1 173 ? -11.922 -5.383 6.742 1 95.12 173 LEU B C 1
ATOM 5001 O O . LEU B 1 173 ? -10.703 -5.5 6.562 1 95.12 173 LEU B O 1
ATOM 5005 N N . ASP B 1 174 ? -12.578 -6.086 7.648 1 94.88 174 ASP B N 1
ATOM 5006 C CA . ASP B 1 174 ? -11.867 -7.105 8.414 1 94.88 174 ASP B CA 1
ATOM 5007 C C . ASP B 1 174 ? -11.273 -8.172 7.492 1 94.88 174 ASP B C 1
ATOM 5009 O O . ASP B 1 174 ? -10.133 -8.586 7.676 1 94.88 174 ASP B O 1
ATOM 5013 N N . VAL B 1 175 ? -12.078 -8.578 6.531 1 97 175 VAL B N 1
ATOM 5014 C CA . VAL B 1 175 ? -11.602 -9.578 5.582 1 97 175 VAL B CA 1
ATOM 5015 C C . VAL B 1 175 ? -10.461 -8.992 4.742 1 97 175 VAL B C 1
ATOM 5017 O O . VAL B 1 175 ? -9.469 -9.672 4.473 1 97 175 VAL B O 1
ATOM 5020 N N . TRP B 1 176 ? -10.594 -7.742 4.359 1 96.62 176 TRP B N 1
ATOM 5021 C CA . TRP B 1 176 ? -9.617 -7.078 3.504 1 96.62 176 TRP B CA 1
ATOM 5022 C C . TRP B 1 176 ? -8.258 -7.008 4.188 1 96.62 176 TRP B C 1
ATOM 5024 O O . TRP B 1 176 ? -7.219 -7.191 3.543 1 96.62 176 TRP B O 1
ATOM 5034 N N . TYR B 1 177 ? -8.203 -6.809 5.492 1 94.12 177 TYR B N 1
ATOM 5035 C CA . TYR B 1 177 ? -6.965 -6.57 6.223 1 94.12 177 TYR B CA 1
ATOM 5036 C C . TYR B 1 177 ? -6.414 -7.863 6.805 1 94.12 177 TYR B C 1
ATOM 5038 O O . TYR B 1 177 ? -5.312 -7.887 7.355 1 94.12 177 TYR B O 1
ATOM 5046 N N . GLU B 1 178 ? -7.137 -8.906 6.629 1 95.31 178 GLU B N 1
ATOM 5047 C CA . GLU B 1 178 ? -6.723 -10.18 7.207 1 95.31 178 GLU B CA 1
ATOM 5048 C C . GLU B 1 178 ? -5.484 -10.727 6.504 1 95.31 178 GLU B C 1
ATOM 5050 O O . GLU B 1 178 ? -5.375 -10.648 5.281 1 95.31 178 GLU B O 1
ATOM 5055 N N . GLY B 1 179 ? -4.477 -11.172 7.258 1 94.88 179 GLY B N 1
ATOM 5056 C CA . GLY B 1 179 ? -3.289 -11.844 6.762 1 94.88 179 GLY B CA 1
ATOM 5057 C C . GLY B 1 179 ? -2.795 -12.945 7.688 1 94.88 179 GLY B C 1
ATOM 5058 O O . GLY B 1 179 ? -3.1 -12.938 8.883 1 94.88 179 GLY B O 1
ATOM 5059 N N . ILE B 1 180 ? -2.123 -13.875 7.086 1 96.62 180 ILE B N 1
ATOM 5060 C CA . ILE B 1 180 ? -1.551 -14.969 7.859 1 96.62 180 ILE B CA 1
ATOM 5061 C C . ILE B 1 180 ? -0.066 -14.711 8.109 1 96.62 180 ILE B C 1
ATOM 5063 O O . ILE B 1 180 ? 0.778 -15.078 7.285 1 96.62 180 ILE B O 1
ATOM 5067 N N . THR B 1 181 ? 0.245 -14.172 9.266 1 95.25 181 THR B N 1
ATOM 5068 C CA . THR B 1 181 ? 1.641 -13.891 9.578 1 95.25 181 THR B CA 1
ATOM 5069 C C . THR B 1 181 ? 2.334 -15.133 10.125 1 95.25 181 THR B C 1
ATOM 5071 O O . THR B 1 181 ? 1.682 -16.031 10.664 1 95.25 181 THR B O 1
ATOM 5074 N N . PHE B 1 182 ? 3.59 -15.172 9.984 1 94.62 182 PHE B N 1
ATOM 5075 C CA . PHE B 1 182 ? 4.355 -16.281 10.523 1 94.62 182 PHE B CA 1
ATOM 5076 C C . PHE B 1 182 ? 4.27 -16.312 12.047 1 94.62 182 PHE B C 1
ATOM 5078 O O . PHE B 1 182 ? 4.309 -17.375 12.664 1 94.62 182 PHE B O 1
ATOM 5085 N N . GLU B 1 183 ? 4.129 -15.141 12.672 1 91.62 183 GLU B N 1
ATOM 5086 C CA . GLU B 1 183 ? 3.947 -15.078 14.117 1 91.62 183 GLU B CA 1
ATOM 5087 C C . GLU B 1 183 ? 2.662 -15.789 14.539 1 91.62 183 GLU B C 1
ATOM 5089 O O . GLU B 1 183 ? 2.65 -16.531 15.516 1 91.62 183 GLU B O 1
ATOM 5094 N N . ARG B 1 184 ? 1.644 -15.562 13.828 1 90.69 184 ARG B N 1
ATOM 5095 C CA . ARG B 1 184 ? 0.373 -16.219 14.109 1 90.69 184 ARG B CA 1
ATOM 5096 C C . ARG B 1 184 ? 0.458 -17.719 13.844 1 90.69 184 ARG B C 1
ATOM 5098 O O . ARG B 1 184 ? -0.123 -18.516 14.578 1 90.69 184 ARG B O 1
ATOM 5105 N N . MET B 1 185 ? 1.112 -18.047 12.766 1 93.06 185 MET B N 1
ATOM 5106 C CA . MET B 1 185 ? 1.309 -19.469 12.453 1 93.06 185 MET B CA 1
ATOM 5107 C C . MET B 1 185 ? 2.037 -20.172 13.586 1 93.06 185 MET B C 1
ATOM 5109 O O . MET B 1 185 ? 1.703 -21.312 13.922 1 93.06 185 MET B O 1
ATOM 5113 N N . LEU B 1 186 ? 2.99 -19.453 14.125 1 92.69 186 LEU B N 1
ATOM 5114 C CA . LEU B 1 186 ? 3.752 -20 15.234 1 92.69 186 LEU B CA 1
ATOM 5115 C C . LEU B 1 186 ? 2.857 -20.234 16.453 1 92.69 186 LEU B C 1
ATOM 5117 O O . LEU B 1 186 ? 2.959 -21.266 17.109 1 92.69 186 LEU B O 1
ATOM 5121 N N . GLN B 1 187 ? 1.988 -19.312 16.656 1 90.69 187 GLN B N 1
ATOM 5122 C CA . GLN B 1 187 ? 1.079 -19.406 17.797 1 90.69 187 GLN B CA 1
ATOM 5123 C C . GLN B 1 187 ? 0.062 -20.531 17.594 1 90.69 187 GLN B C 1
ATOM 5125 O O . GLN B 1 187 ? -0.333 -21.203 18.562 1 90.69 187 GLN B O 1
ATOM 5130 N N . ASP B 1 188 ? -0.333 -20.781 16.375 1 87 188 ASP B N 1
ATOM 5131 C CA . ASP B 1 188 ? -1.391 -21.734 16.062 1 87 188 ASP B CA 1
ATOM 5132 C C . ASP B 1 188 ? -0.828 -23.141 15.883 1 87 188 ASP B C 1
ATOM 5134 O O . ASP B 1 188 ? -1.582 -24.109 15.812 1 87 188 ASP B O 1
ATOM 5138 N N . ALA B 1 189 ? 0.516 -23.203 15.781 1 88.38 189 ALA B N 1
ATOM 5139 C CA . ALA B 1 189 ? 1.117 -24.516 15.516 1 88.38 189 ALA B CA 1
ATOM 5140 C C . ALA B 1 189 ? 0.762 -25.516 16.609 1 88.38 189 ALA B C 1
ATOM 5142 O O . ALA B 1 189 ? 0.901 -25.219 17.797 1 88.38 189 ALA B O 1
ATOM 5143 N N . GLU B 1 190 ? 0.378 -26.641 16.219 1 83 190 GLU B N 1
ATOM 5144 C CA . GLU B 1 190 ? -0.133 -27.656 17.141 1 83 190 GLU B CA 1
ATOM 5145 C C . GLU B 1 190 ? 0.988 -28.547 17.656 1 83 190 GLU B C 1
ATOM 5147 O O . GLU B 1 190 ? 0.852 -29.188 18.703 1 83 190 GLU B O 1
ATOM 5152 N N . THR B 1 191 ? 2.021 -28.688 16.875 1 87.81 191 THR B N 1
ATOM 5153 C CA . THR B 1 191 ? 3.096 -29.609 17.234 1 87.81 191 THR B CA 1
ATOM 5154 C C . THR B 1 191 ? 4.41 -28.859 17.422 1 87.81 191 THR B C 1
ATOM 5156 O O . THR B 1 191 ? 4.609 -27.797 16.828 1 87.81 191 THR B O 1
ATOM 5159 N N . ALA B 1 192 ? 5.246 -29.438 18.156 1 90.88 192 ALA B N 1
ATOM 5160 C CA . ALA B 1 192 ? 6.578 -28.875 18.359 1 90.88 192 ALA B CA 1
ATOM 5161 C C . ALA B 1 192 ? 7.375 -28.875 17.062 1 90.88 192 ALA B C 1
ATOM 5163 O O . ALA B 1 192 ? 8.133 -27.938 16.797 1 90.88 192 ALA B O 1
ATOM 5164 N N . GLU B 1 193 ? 7.242 -29.891 16.312 1 90.44 193 GLU B N 1
ATOM 5165 C CA . GLU B 1 193 ? 7.938 -29.969 15.039 1 90.44 193 GLU B CA 1
ATOM 5166 C C . GLU B 1 193 ? 7.465 -28.875 14.086 1 90.44 193 GLU B C 1
ATOM 5168 O O . GLU B 1 193 ? 8.273 -28.266 13.383 1 90.44 193 GLU B O 1
ATOM 5173 N N . GLY B 1 194 ? 6.184 -28.719 14.07 1 89.25 194 GLY B N 1
ATOM 5174 C CA . GLY B 1 194 ? 5.641 -27.641 13.258 1 89.25 194 GLY B CA 1
ATOM 5175 C C . GLY B 1 194 ? 6.156 -26.281 13.672 1 89.25 194 GLY B C 1
ATOM 5176 O O . GLY B 1 194 ? 6.512 -25.453 12.812 1 89.25 194 GLY B O 1
ATOM 5177 N N . ARG B 1 195 ? 6.246 -26.047 14.914 1 92.5 195 ARG B N 1
ATOM 5178 C CA . ARG B 1 195 ? 6.773 -24.797 15.438 1 92.5 195 ARG B CA 1
ATOM 5179 C C . ARG B 1 195 ? 8.227 -24.594 15.023 1 92.5 195 ARG B C 1
ATOM 5181 O O . ARG B 1 195 ? 8.625 -23.484 14.648 1 92.5 195 ARG B O 1
ATOM 5188 N N . ARG B 1 196 ? 8.938 -25.578 15.125 1 93 196 ARG B N 1
ATOM 5189 C CA . ARG B 1 196 ? 10.344 -25.516 14.75 1 93 196 ARG B CA 1
ATOM 5190 C C . ARG B 1 196 ? 10.508 -25.203 13.266 1 93 196 ARG B C 1
ATOM 5192 O O . ARG B 1 196 ? 11.375 -24.422 12.883 1 93 196 ARG B O 1
ATOM 5199 N N . LEU B 1 197 ? 9.711 -25.844 12.461 1 90.94 197 LEU B N 1
ATOM 5200 C CA . LEU B 1 197 ? 9.781 -25.641 11.016 1 90.94 197 LEU B CA 1
ATOM 5201 C C . LEU B 1 197 ? 9.43 -24.188 10.664 1 90.94 197 LEU B C 1
ATOM 5203 O O . LEU B 1 197 ? 10.078 -23.578 9.805 1 90.94 197 LEU B O 1
ATOM 5207 N N . ILE B 1 198 ? 8.422 -23.656 11.312 1 92.81 198 ILE B N 1
ATOM 5208 C CA . ILE B 1 198 ? 8.016 -22.281 11.086 1 92.81 198 ILE B CA 1
ATOM 5209 C C . ILE B 1 198 ? 9.117 -21.328 11.539 1 92.81 198 ILE B C 1
ATOM 5211 O O . ILE B 1 198 ? 9.469 -20.391 10.828 1 92.81 198 ILE B O 1
ATOM 5215 N N . SER B 1 199 ? 9.672 -21.578 12.648 1 94.19 199 SER B N 1
ATOM 5216 C CA . SER B 1 199 ? 10.766 -20.766 13.164 1 94.19 199 SER B CA 1
ATOM 5217 C C . SER B 1 199 ? 11.969 -20.781 12.219 1 94.19 199 SER B C 1
ATOM 5219 O O . SER B 1 199 ? 12.586 -19.75 11.977 1 94.19 199 SER B O 1
ATOM 5221 N N . ARG B 1 200 ? 12.266 -21.922 11.766 1 92.5 200 ARG B N 1
ATOM 5222 C CA . ARG B 1 200 ? 13.367 -22.047 10.82 1 92.5 200 ARG B CA 1
ATOM 5223 C C . ARG B 1 200 ? 13.086 -21.281 9.539 1 92.5 200 ARG B C 1
ATOM 5225 O O . ARG B 1 200 ? 13.992 -20.688 8.953 1 92.5 200 ARG B O 1
ATOM 5232 N N . ALA B 1 201 ? 11.891 -21.422 9.078 1 91 201 ALA B N 1
ATOM 5233 C CA . ALA B 1 201 ? 11.492 -20.672 7.883 1 91 201 ALA B CA 1
ATOM 5234 C C . ALA B 1 201 ? 11.656 -19.172 8.102 1 91 201 ALA B C 1
ATOM 5236 O O . ALA B 1 201 ? 12.086 -18.453 7.195 1 91 201 ALA B O 1
ATOM 5237 N N . MET B 1 202 ? 11.305 -18.703 9.273 1 92.06 202 MET B N 1
ATOM 5238 C CA . MET B 1 202 ? 11.461 -17.297 9.625 1 92.06 202 MET B CA 1
ATOM 5239 C C . MET B 1 202 ? 12.93 -16.891 9.602 1 92.06 202 MET B C 1
ATOM 5241 O O . MET B 1 202 ? 13.273 -15.82 9.086 1 92.06 202 MET B O 1
ATOM 5245 N N . GLU B 1 203 ? 13.734 -17.719 10.125 1 92.06 203 GLU B N 1
ATOM 5246 C CA . GLU B 1 203 ? 15.172 -17.453 10.133 1 92.06 203 GLU B CA 1
ATOM 5247 C C . GLU B 1 203 ? 15.734 -17.422 8.719 1 92.06 203 GLU B C 1
ATOM 5249 O O . GLU B 1 203 ? 16.547 -16.547 8.391 1 92.06 203 GLU B O 1
ATOM 5254 N N . LYS B 1 204 ? 15.305 -18.359 7.957 1 89.62 204 LYS B N 1
ATOM 5255 C CA . LYS B 1 204 ? 15.75 -18.406 6.566 1 89.62 204 LYS B CA 1
ATOM 5256 C C . LYS B 1 204 ? 15.328 -17.141 5.812 1 89.62 204 LYS B C 1
ATOM 5258 O O . LYS B 1 204 ? 16.109 -16.594 5.035 1 89.62 204 LYS B O 1
ATOM 5263 N N . ALA B 1 205 ? 14.156 -16.766 6.023 1 89.38 205 ALA B N 1
ATOM 5264 C CA . ALA B 1 205 ? 13.633 -15.578 5.367 1 89.38 205 ALA B CA 1
ATOM 5265 C C . ALA B 1 205 ? 14.445 -14.344 5.746 1 89.38 205 ALA B C 1
ATOM 5267 O O . ALA B 1 205 ? 14.75 -13.5 4.895 1 89.38 205 ALA B O 1
ATOM 5268 N N . ALA B 1 206 ? 14.797 -14.219 6.941 1 87.12 206 ALA B N 1
ATOM 5269 C CA . ALA B 1 206 ? 15.555 -13.078 7.445 1 87.12 206 ALA B CA 1
ATOM 5270 C C . ALA B 1 206 ? 16.922 -12.977 6.758 1 87.12 206 ALA B C 1
ATOM 5272 O O . ALA B 1 206 ? 17.453 -11.875 6.59 1 87.12 206 ALA B O 1
ATOM 5273 N N . GLY B 1 207 ? 17.422 -14.047 6.301 1 85.31 207 GLY B N 1
ATOM 5274 C CA . GLY B 1 207 ? 18.719 -14.078 5.656 1 85.31 207 GLY B CA 1
ATOM 5275 C C . GLY B 1 207 ? 18.656 -13.844 4.16 1 85.31 207 GLY B C 1
ATOM 5276 O O . GLY B 1 207 ? 19.672 -13.578 3.521 1 85.31 207 GLY B O 1
ATOM 5277 N N . ARG B 1 208 ? 17.5 -13.852 3.592 1 85 208 ARG B N 1
ATOM 5278 C CA . ARG B 1 208 ? 17.312 -13.734 2.148 1 85 208 ARG B CA 1
ATOM 5279 C C . ARG B 1 208 ? 16.953 -12.305 1.754 1 85 208 ARG B C 1
ATOM 5281 O O . ARG B 1 208 ? 15.867 -12.055 1.245 1 85 208 ARG B O 1
ATOM 5288 N N . THR B 1 209 ? 17.984 -11.453 1.896 1 83.62 209 THR B N 1
ATOM 5289 C CA . THR B 1 209 ? 17.844 -10.047 1.556 1 83.62 209 THR B CA 1
ATOM 5290 C C . THR B 1 209 ? 18.453 -9.75 0.193 1 83.62 209 THR B C 1
ATOM 5292 O O . THR B 1 209 ? 19.172 -10.578 -0.364 1 83.62 209 THR B O 1
ATOM 5295 N N . ASN B 1 210 ? 18.141 -8.617 -0.356 1 84.19 210 ASN B N 1
ATOM 5296 C CA . ASN B 1 210 ? 18.766 -8.18 -1.599 1 84.19 210 ASN B CA 1
ATOM 5297 C C . ASN B 1 210 ? 20.281 -8.156 -1.48 1 84.19 210 ASN B C 1
ATOM 5299 O O . ASN B 1 210 ? 20.984 -8.523 -2.42 1 84.19 210 ASN B O 1
ATOM 5303 N N . GLU B 1 211 ? 20.766 -7.785 -0.367 1 84.44 211 GLU B N 1
ATOM 5304 C CA . GLU B 1 211 ? 22.203 -7.707 -0.149 1 84.44 211 GLU B CA 1
ATOM 5305 C C . GLU B 1 211 ? 22.844 -9.086 -0.21 1 84.44 211 GLU B C 1
ATOM 5307 O O . GLU B 1 211 ? 23.891 -9.266 -0.84 1 84.44 211 GLU B O 1
ATOM 5312 N N . SER B 1 212 ? 22.203 -10.039 0.38 1 85.25 212 SER B N 1
ATOM 5313 C CA . SER B 1 212 ? 22.719 -11.398 0.336 1 85.25 212 SER B CA 1
ATOM 5314 C C . SER B 1 212 ? 22.672 -11.961 -1.081 1 85.25 212 SER B C 1
ATOM 5316 O O . SER B 1 212 ? 23.578 -12.695 -1.492 1 85.25 212 SER B O 1
ATOM 5318 N N . MET B 1 213 ? 21.703 -11.602 -1.81 1 84.5 213 MET B N 1
ATOM 5319 C CA . MET B 1 213 ? 21.547 -12.062 -3.188 1 84.5 213 MET B CA 1
ATOM 5320 C C . MET B 1 213 ? 22.625 -11.461 -4.082 1 84.5 213 MET B C 1
ATOM 5322 O O . MET B 1 213 ? 23.125 -12.125 -5 1 84.5 213 MET B O 1
ATOM 5326 N N . LEU B 1 214 ? 22.922 -10.203 -3.846 1 86.38 214 LEU B N 1
ATOM 5327 C CA . LEU B 1 214 ? 23.922 -9.508 -4.656 1 86.38 214 LEU B CA 1
ATOM 5328 C C . LEU B 1 214 ? 25.234 -10.266 -4.652 1 86.38 214 LEU B C 1
ATOM 5330 O O . LEU B 1 214 ? 25.797 -10.562 -5.711 1 86.38 214 LEU B O 1
ATOM 5334 N N . HIS B 1 215 ? 25.656 -10.688 -3.5 1 86.25 215 HIS B N 1
ATOM 5335 C CA . HIS B 1 215 ? 26.953 -11.344 -3.379 1 86.25 215 HIS B CA 1
ATOM 5336 C C . HIS B 1 215 ? 26.922 -12.742 -3.98 1 86.25 215 HIS B C 1
ATOM 5338 O O . HIS B 1 215 ? 27.938 -13.227 -4.492 1 86.25 215 HIS B O 1
ATOM 5344 N N . LYS B 1 216 ? 25.812 -13.273 -3.99 1 87.06 216 LYS B N 1
ATOM 5345 C CA . LYS B 1 216 ? 25.672 -14.617 -4.527 1 87.06 216 LYS B CA 1
ATOM 5346 C C . LYS B 1 216 ? 25.516 -14.594 -6.047 1 87.06 216 LYS B C 1
ATOM 5348 O O . LYS B 1 216 ? 25.984 -15.5 -6.738 1 87.06 216 LYS B O 1
ATOM 5353 N N . MET B 1 217 ? 24.953 -13.555 -6.52 1 90.31 217 MET B N 1
ATOM 5354 C CA . MET B 1 217 ? 24.5 -13.609 -7.906 1 90.31 217 MET B CA 1
ATOM 5355 C C . MET B 1 217 ? 25.312 -12.656 -8.781 1 90.31 217 MET B C 1
ATOM 5357 O O . MET B 1 217 ? 25.219 -12.703 -10.008 1 90.31 217 MET B O 1
ATOM 5361 N N . ALA B 1 218 ? 26.062 -11.75 -8.203 1 94.12 218 ALA B N 1
ATOM 5362 C CA . ALA B 1 218 ? 26.703 -10.703 -9 1 94.12 218 ALA B CA 1
ATOM 5363 C C . ALA B 1 218 ? 28.141 -10.469 -8.547 1 94.12 218 ALA B C 1
ATOM 5365 O O . ALA B 1 218 ? 28.562 -11.008 -7.523 1 94.12 218 ALA B O 1
ATOM 5366 N N . TYR B 1 219 ? 28.938 -9.797 -9.328 1 93.88 219 TYR B N 1
ATOM 5367 C CA . TYR B 1 219 ? 30.312 -9.398 -9.062 1 93.88 219 TYR B CA 1
ATOM 5368 C C . TYR B 1 219 ? 30.609 -8.016 -9.641 1 93.88 219 TYR B C 1
ATOM 5370 O O . TYR B 1 219 ? 29.875 -7.527 -10.5 1 93.88 219 TYR B O 1
ATOM 5378 N N . MET B 1 220 ? 31.625 -7.445 -9.078 1 91.75 220 MET B N 1
ATOM 5379 C CA . MET B 1 220 ? 32.031 -6.117 -9.539 1 91.75 220 MET B CA 1
ATOM 5380 C C . MET B 1 220 ? 33.062 -6.223 -10.664 1 91.75 220 MET B C 1
ATOM 5382 O O . MET B 1 220 ? 34 -6.988 -10.562 1 91.75 220 MET B O 1
ATOM 5386 N N . GLU B 1 221 ? 32.781 -5.602 -11.742 1 90.69 221 GLU B N 1
ATOM 5387 C CA . GLU B 1 221 ? 33.688 -5.488 -12.875 1 90.69 221 GLU B CA 1
ATOM 5388 C C . GLU B 1 221 ? 33.719 -4.062 -13.43 1 90.69 221 GLU B C 1
ATOM 5390 O O . GLU B 1 221 ? 32.688 -3.559 -13.898 1 90.69 221 GLU B O 1
ATOM 5395 N N . GLY B 1 222 ? 34.938 -3.402 -13.461 1 87.5 222 GLY B N 1
ATOM 5396 C CA . GLY B 1 222 ? 35.094 -2.051 -13.984 1 87.5 222 GLY B CA 1
ATOM 5397 C C . GLY B 1 222 ? 34.219 -1.038 -13.258 1 87.5 222 GLY B C 1
ATOM 5398 O O . GLY B 1 222 ? 33.625 -0.168 -13.883 1 87.5 222 GLY B O 1
ATOM 5399 N N . GLY B 1 223 ? 33.906 -1.257 -11.984 1 85.62 223 GLY B N 1
ATOM 5400 C CA . GLY B 1 223 ? 33.156 -0.3 -11.195 1 85.62 223 GLY B CA 1
ATOM 5401 C C . GLY B 1 223 ? 31.656 -0.493 -11.305 1 85.62 223 GLY B C 1
ATOM 5402 O O . GLY B 1 223 ? 30.891 0.299 -10.766 1 85.62 223 GLY B O 1
ATOM 5403 N N . HIS B 1 224 ? 31.312 -1.604 -12.047 1 89.75 224 HIS B N 1
ATOM 5404 C CA . HIS B 1 224 ? 29.891 -1.893 -12.195 1 89.75 224 HIS B CA 1
ATOM 5405 C C . HIS B 1 224 ? 29.562 -3.314 -11.758 1 89.75 224 HIS B C 1
ATOM 5407 O O . HIS B 1 224 ? 30.406 -4.211 -11.875 1 89.75 224 HIS B O 1
ATOM 5413 N N . TRP B 1 225 ? 28.375 -3.412 -11.188 1 92.88 225 TRP B N 1
ATOM 5414 C CA . TRP B 1 225 ? 27.906 -4.742 -10.812 1 92.88 225 TRP B CA 1
ATOM 5415 C C . TRP B 1 225 ? 27.422 -5.512 -12.031 1 92.88 225 TRP B C 1
ATOM 5417 O O . TRP B 1 225 ? 26.734 -4.949 -12.891 1 92.88 225 TRP B O 1
ATOM 5427 N N . ARG B 1 226 ? 27.812 -6.727 -12.117 1 94.25 226 ARG B N 1
ATOM 5428 C CA . ARG B 1 226 ? 27.375 -7.625 -13.18 1 94.25 226 ARG B CA 1
ATOM 5429 C C . ARG B 1 226 ? 26.828 -8.93 -12.602 1 94.25 226 ARG B C 1
ATOM 5431 O O . ARG B 1 226 ? 27.391 -9.484 -11.664 1 94.25 226 ARG B O 1
ATOM 5438 N N . ILE B 1 227 ? 25.734 -9.344 -13.18 1 95 227 ILE B N 1
ATOM 5439 C CA . ILE B 1 227 ? 25.156 -10.609 -12.727 1 95 227 ILE B CA 1
ATOM 5440 C C . ILE B 1 227 ? 25.922 -11.773 -13.352 1 95 227 ILE B C 1
ATOM 5442 O O . ILE B 1 227 ? 26.266 -11.734 -14.531 1 95 227 ILE B O 1
ATOM 5446 N N . ARG B 1 228 ? 26.203 -12.734 -12.539 1 94.25 228 ARG B N 1
ATOM 5447 C CA . ARG B 1 228 ? 26.922 -13.914 -13.008 1 94.25 228 ARG B CA 1
ATOM 5448 C C . ARG B 1 228 ? 26.031 -14.789 -13.883 1 94.25 228 ARG B C 1
ATOM 5450 O O . ARG B 1 228 ? 24.891 -15.062 -13.539 1 94.25 228 ARG B O 1
ATOM 5457 N N . ASP B 1 229 ? 26.656 -15.195 -15.023 1 92.31 229 ASP B N 1
ATOM 5458 C CA . ASP B 1 229 ? 25.953 -16.188 -15.82 1 92.31 229 ASP B CA 1
ATOM 5459 C C . ASP B 1 229 ? 25.938 -17.547 -15.125 1 92.31 229 ASP B C 1
ATOM 5461 O O . ASP B 1 229 ? 26.938 -17.953 -14.531 1 92.31 229 ASP B O 1
ATOM 5465 N N . ALA B 1 230 ? 24.828 -18.125 -15.102 1 89.56 230 ALA B N 1
ATOM 5466 C CA . ALA B 1 230 ? 24.641 -19.469 -14.578 1 89.56 230 ALA B CA 1
ATOM 5467 C C . ALA B 1 230 ? 23.641 -20.266 -15.414 1 89.56 230 ALA B C 1
ATOM 5469 O O . ALA B 1 230 ? 22.609 -20.703 -14.906 1 89.56 230 ALA B O 1
ATOM 5470 N N . PRO B 1 231 ? 24.062 -20.484 -16.688 1 88 231 PRO B N 1
ATOM 5471 C CA . PRO B 1 231 ? 23.125 -21.234 -17.516 1 88 231 PRO B CA 1
ATOM 5472 C C . PRO B 1 231 ? 22.844 -22.625 -16.984 1 88 231 PRO B C 1
ATOM 5474 O O . PRO B 1 231 ? 23.719 -23.266 -16.391 1 88 231 PRO B O 1
ATOM 5477 N N . PRO B 1 232 ? 21.672 -23.141 -17.094 1 90.5 232 PRO B N 1
ATOM 5478 C CA . PRO B 1 232 ? 20.609 -22.531 -17.891 1 90.5 232 PRO B CA 1
ATOM 5479 C C . PRO B 1 232 ? 19.75 -21.547 -17.094 1 90.5 232 PRO B C 1
ATOM 5481 O O . PRO B 1 232 ? 18.859 -20.906 -17.656 1 90.5 232 PRO B O 1
ATOM 5484 N N . ALA B 1 233 ? 19.984 -21.406 -15.836 1 89.88 233 ALA B N 1
ATOM 5485 C CA . ALA B 1 233 ? 19.094 -20.672 -14.93 1 89.88 233 ALA B CA 1
ATOM 5486 C C . ALA B 1 233 ? 19.109 -19.172 -15.242 1 89.88 233 ALA B C 1
ATOM 5488 O O . ALA B 1 233 ? 18.078 -18.516 -15.18 1 89.88 233 ALA B O 1
ATOM 5489 N N . MET B 1 234 ? 20.281 -18.703 -15.562 1 92.88 234 MET B N 1
ATOM 5490 C CA . MET B 1 234 ? 20.438 -17.266 -15.766 1 92.88 234 MET B CA 1
ATOM 5491 C C . MET B 1 234 ? 21.562 -16.969 -16.766 1 92.88 234 MET B C 1
ATOM 5493 O O . MET B 1 234 ? 22.609 -17.625 -16.719 1 92.88 234 MET B O 1
ATOM 5497 N N . PHE B 1 235 ? 21.359 -16.062 -17.688 1 92.62 235 PHE B N 1
ATOM 5498 C CA . PHE B 1 235 ? 22.375 -15.719 -18.688 1 92.62 235 PHE B CA 1
ATOM 5499 C C . PHE B 1 235 ? 22.078 -14.367 -19.328 1 92.62 235 PHE B C 1
ATOM 5501 O O . PHE B 1 235 ? 20.922 -13.922 -19.344 1 92.62 235 PHE B O 1
ATOM 5508 N N . HIS B 1 236 ? 23.109 -13.734 -19.766 1 92.38 236 HIS B N 1
ATOM 5509 C CA . HIS B 1 236 ? 22.922 -12.508 -20.531 1 92.38 236 HIS B CA 1
ATOM 5510 C C . HIS B 1 236 ? 22.328 -12.797 -21.906 1 92.38 236 HIS B C 1
ATOM 5512 O O . HIS B 1 236 ? 22.891 -13.586 -22.672 1 92.38 236 HIS B O 1
ATOM 5518 N N . PRO B 1 237 ? 21.203 -12.148 -22.203 1 88.81 237 PRO B N 1
ATOM 5519 C CA . PRO B 1 237 ? 20.516 -12.477 -23.438 1 88.81 237 PRO B CA 1
ATOM 5520 C C . PRO B 1 237 ? 21.375 -12.25 -24.688 1 88.81 237 PRO B C 1
ATOM 5522 O O . PRO B 1 237 ? 21.203 -12.93 -25.688 1 88.81 237 PRO B O 1
ATOM 5525 N N . SER B 1 238 ? 22.281 -11.32 -24.703 1 85.38 238 SER B N 1
ATOM 5526 C CA . SER B 1 238 ? 23.141 -11.023 -25.844 1 85.38 238 SER B CA 1
ATOM 5527 C C . SER B 1 238 ? 24.531 -11.625 -25.656 1 85.38 238 SER B C 1
ATOM 5529 O O . SER B 1 238 ? 25.422 -11.398 -26.469 1 85.38 238 SER B O 1
ATOM 5531 N N . GLY B 1 239 ? 24.688 -12.375 -24.672 1 82.75 239 GLY B N 1
ATOM 5532 C CA . GLY B 1 239 ? 26.016 -12.898 -24.359 1 82.75 239 GLY B CA 1
ATOM 5533 C C . GLY B 1 239 ? 26.312 -14.203 -25.062 1 82.75 239 GLY B C 1
ATOM 5534 O O . GLY B 1 239 ? 25.469 -14.75 -25.781 1 82.75 239 GLY B O 1
ATOM 5535 N N . PRO B 1 240 ? 27.547 -14.664 -24.906 1 80.81 240 PRO B N 1
ATOM 5536 C CA . PRO B 1 240 ? 28 -15.875 -25.594 1 80.81 240 PRO B CA 1
ATOM 5537 C C . PRO B 1 240 ? 27.328 -17.141 -25.078 1 80.81 240 PRO B C 1
ATOM 5539 O O . PRO B 1 240 ? 27.297 -18.156 -25.781 1 80.81 240 PRO B O 1
ATOM 5542 N N . VAL B 1 241 ? 26.766 -17.078 -23.953 1 83.31 241 VAL B N 1
ATOM 5543 C CA . VAL B 1 241 ? 26.188 -18.281 -23.359 1 83.31 241 VAL B CA 1
ATOM 5544 C C . VAL B 1 241 ? 24.672 -18.203 -23.391 1 83.31 241 VAL B C 1
ATOM 5546 O O . VAL B 1 241 ? 23.984 -18.891 -22.625 1 83.31 241 VAL B O 1
ATOM 5549 N N . THR B 1 242 ? 24.188 -17.422 -24.203 1 85.69 242 THR B N 1
ATOM 5550 C CA . THR B 1 242 ? 22.734 -17.25 -24.297 1 85.69 242 THR B CA 1
ATOM 5551 C C . THR B 1 242 ? 22.062 -18.516 -24.812 1 85.69 242 THR B C 1
ATOM 5553 O O . THR B 1 242 ? 22.609 -19.203 -25.672 1 85.69 242 THR B O 1
ATOM 5556 N N . LEU B 1 243 ? 20.859 -18.781 -24.219 1 85.06 243 LEU B N 1
ATOM 5557 C CA . LEU B 1 243 ? 20.094 -19.953 -24.594 1 85.06 243 LEU B CA 1
ATOM 5558 C C . LEU B 1 243 ? 18.906 -19.562 -25.484 1 85.06 243 LEU B C 1
ATOM 5560 O O . LEU B 1 243 ? 18.031 -20.375 -25.75 1 85.06 243 LEU B O 1
ATOM 5564 N N . LEU B 1 244 ? 18.672 -18.344 -25.859 1 86.06 244 LEU B N 1
ATOM 5565 C CA . LEU B 1 244 ? 17.531 -17.828 -26.625 1 86.06 244 LEU B CA 1
ATOM 5566 C C . LEU B 1 244 ? 17.578 -18.297 -28.078 1 86.06 244 LEU B C 1
ATOM 5568 O O . LEU B 1 244 ? 16.562 -18.297 -28.766 1 86.06 244 LEU B O 1
ATOM 5572 N N . GLY B 1 245 ? 18.562 -18.969 -28.484 1 78.19 245 GLY B N 1
ATOM 5573 C CA . GLY B 1 245 ? 18.688 -19.375 -29.875 1 78.19 245 GLY B CA 1
ATOM 5574 C C . GLY B 1 245 ? 18.906 -18.203 -30.812 1 78.19 245 GLY B C 1
ATOM 5575 O O . GLY B 1 245 ? 18.812 -17.047 -30.406 1 78.19 245 GLY B O 1
ATOM 5576 N N . LYS B 1 246 ? 19.141 -18.422 -32.062 1 74.81 246 LYS B N 1
ATOM 5577 C CA . LYS B 1 246 ? 19.484 -17.406 -33.031 1 74.81 246 LYS B CA 1
ATOM 5578 C C . LYS B 1 246 ? 18.297 -16.516 -33.375 1 74.81 246 LYS B C 1
ATOM 5580 O O . LYS B 1 246 ? 18.438 -15.312 -33.562 1 74.81 246 LYS B O 1
ATOM 5585 N N . ALA B 1 247 ? 17.125 -17.141 -33.375 1 69.38 247 ALA B N 1
ATOM 5586 C CA . ALA B 1 247 ? 15.906 -16.438 -33.781 1 69.38 247 ALA B CA 1
ATOM 5587 C C . ALA B 1 247 ? 15.469 -15.422 -32.75 1 69.38 247 ALA B C 1
ATOM 5589 O O . ALA B 1 247 ? 14.82 -14.422 -33.062 1 69.38 247 ALA B O 1
ATOM 5590 N N . GLU B 1 248 ? 15.773 -15.664 -31.484 1 74.88 248 GLU B N 1
ATOM 5591 C CA . GLU B 1 248 ? 15.281 -14.82 -30.406 1 74.88 248 GLU B CA 1
ATOM 5592 C C . GLU B 1 248 ? 16.422 -14.109 -29.688 1 74.88 248 GLU B C 1
ATOM 5594 O O . GLU B 1 248 ? 16.234 -13.578 -28.594 1 74.88 248 GLU B O 1
ATOM 5599 N N . HIS B 1 249 ? 17.453 -14.141 -30.359 1 72.25 249 HIS B N 1
ATOM 5600 C CA . HIS B 1 249 ? 18.609 -13.461 -29.797 1 72.25 249 HIS B CA 1
ATOM 5601 C C . HIS B 1 249 ? 18.344 -11.969 -29.641 1 72.25 249 HIS B C 1
ATOM 5603 O O . HIS B 1 249 ? 17.781 -11.328 -30.531 1 72.25 249 HIS B O 1
ATOM 5609 N N . TRP B 1 250 ? 18.516 -11.562 -28.438 1 78.12 250 TRP B N 1
ATOM 5610 C CA . TRP B 1 250 ? 18.422 -10.133 -28.172 1 78.12 250 TRP B CA 1
ATOM 5611 C C . TRP B 1 250 ? 19.734 -9.43 -28.453 1 78.12 250 TRP B C 1
ATOM 5613 O O . TRP B 1 250 ? 20.734 -9.664 -27.781 1 78.12 250 TRP B O 1
ATOM 5623 N N . PRO B 1 251 ? 19.609 -8.625 -29.547 1 68.44 251 PRO B N 1
ATOM 5624 C CA . PRO B 1 251 ? 20.859 -7.945 -29.906 1 68.44 251 PRO B CA 1
ATOM 5625 C C . PRO B 1 251 ? 21.234 -6.84 -28.922 1 68.44 251 PRO B C 1
ATOM 5627 O O . PRO B 1 251 ? 20.359 -6.215 -28.328 1 68.44 251 PRO B O 1
ATOM 5630 N N . ASP B 1 252 ? 22.469 -6.871 -28.562 1 77.75 252 ASP B N 1
ATOM 5631 C CA . ASP B 1 252 ? 22.984 -5.738 -27.812 1 77.75 252 ASP B CA 1
ATOM 5632 C C . ASP B 1 252 ? 23.156 -4.508 -28.703 1 77.75 252 ASP B C 1
ATOM 5634 O O . ASP B 1 252 ? 24.266 -3.996 -28.859 1 77.75 252 ASP B O 1
ATOM 5638 N N . THR B 1 253 ? 22.031 -4.102 -29.266 1 82 253 THR B N 1
ATOM 5639 C CA . THR B 1 253 ? 22.031 -2.953 -30.156 1 82 253 THR B CA 1
ATOM 5640 C C . THR B 1 253 ? 21.359 -1.75 -29.5 1 82 253 THR B C 1
ATOM 5642 O O . THR B 1 253 ? 20.562 -1.908 -28.578 1 82 253 THR B O 1
ATOM 5645 N N . PRO B 1 254 ? 21.719 -0.686 -29.984 1 84.75 254 PRO B N 1
ATOM 5646 C CA . PRO B 1 254 ? 21.062 0.527 -29.484 1 84.75 254 PRO B CA 1
ATOM 5647 C C . PRO B 1 254 ? 19.547 0.493 -29.641 1 84.75 254 PRO B C 1
ATOM 5649 O O . PRO B 1 254 ? 18.828 0.983 -28.781 1 84.75 254 PRO B O 1
ATOM 5652 N N . THR B 1 255 ? 19.172 -0.063 -30.688 1 83.94 255 THR B N 1
ATOM 5653 C CA . THR B 1 255 ? 17.75 -0.138 -30.953 1 83.94 255 THR B CA 1
ATOM 5654 C C . THR B 1 255 ? 17.031 -0.981 -29.891 1 83.94 255 THR B C 1
ATOM 5656 O O . THR B 1 255 ? 16 -0.583 -29.359 1 83.94 255 THR B O 1
ATOM 5659 N N . TRP B 1 256 ? 17.609 -2.074 -29.656 1 83.06 256 TRP B N 1
ATOM 5660 C CA . TRP B 1 256 ? 17 -2.953 -28.656 1 83.06 256 TRP B CA 1
ATOM 5661 C C . TRP B 1 256 ? 17.047 -2.314 -27.266 1 83.06 256 TRP B C 1
ATOM 5663 O O . TRP B 1 256 ? 16.078 -2.408 -26.5 1 83.06 256 TRP B O 1
ATOM 5673 N N . LYS B 1 257 ? 18.078 -1.676 -27.047 1 84.62 257 LYS B N 1
ATOM 5674 C CA . LYS B 1 257 ? 18.219 -0.97 -25.781 1 84.62 257 LYS B CA 1
ATOM 5675 C C . LYS B 1 257 ? 17.156 0.126 -25.641 1 84.62 257 LYS B C 1
ATOM 5677 O O . LYS B 1 257 ? 16.609 0.34 -24.547 1 84.62 257 LYS B O 1
ATOM 5682 N N . LYS B 1 258 ? 16.906 0.762 -26.688 1 90.38 258 LYS B N 1
ATOM 5683 C CA . LYS B 1 258 ? 15.875 1.795 -26.688 1 90.38 258 LYS B CA 1
ATOM 5684 C C . LYS B 1 258 ? 14.492 1.195 -26.438 1 90.38 258 LYS B C 1
ATOM 5686 O O . LYS B 1 258 ? 13.672 1.787 -25.734 1 90.38 258 LYS B O 1
ATOM 5691 N N . LYS B 1 259 ? 14.273 0.082 -27.031 1 89.12 259 LYS B N 1
ATOM 5692 C CA . LYS B 1 259 ? 12.992 -0.595 -26.844 1 89.12 259 LYS B CA 1
ATOM 5693 C C . LYS B 1 259 ? 12.82 -1.022 -25.391 1 89.12 259 LYS B C 1
ATOM 5695 O O . LYS B 1 259 ? 11.727 -0.9 -24.828 1 89.12 259 LYS B O 1
ATOM 5700 N N . MET B 1 260 ? 13.867 -1.479 -24.859 1 88.94 260 MET B N 1
ATOM 5701 C CA . MET B 1 260 ? 13.82 -1.897 -23.469 1 88.94 260 MET B CA 1
ATOM 5702 C C . MET B 1 260 ? 13.633 -0.695 -22.547 1 88.94 260 MET B C 1
ATOM 5704 O O . MET B 1 260 ? 12.93 -0.781 -21.531 1 88.94 260 MET B O 1
ATOM 5708 N N . ALA B 1 261 ? 14.219 0.37 -22.906 1 92.25 261 ALA B N 1
ATOM 5709 C CA . ALA B 1 261 ? 14.062 1.606 -22.141 1 92.25 261 ALA B CA 1
ATOM 5710 C C . ALA B 1 261 ? 12.617 2.1 -22.188 1 92.25 261 ALA B C 1
ATOM 5712 O O . ALA B 1 261 ? 12.094 2.6 -21.188 1 92.25 261 ALA B O 1
ATOM 5713 N N . LYS B 1 262 ? 12.062 1.963 -23.297 1 95.31 262 LYS B N 1
ATOM 5714 C CA . LYS B 1 262 ? 10.664 2.348 -23.453 1 95.31 262 LYS B CA 1
ATOM 5715 C C . LYS B 1 262 ? 9.758 1.457 -22.594 1 95.31 262 LYS B C 1
ATOM 5717 O O . LYS B 1 262 ? 8.789 1.934 -22 1 95.31 262 LYS B O 1
ATOM 5722 N N . CYS B 1 263 ? 10.062 0.223 -22.594 1 96.06 263 CYS B N 1
ATOM 5723 C CA . CYS B 1 263 ? 9.32 -0.704 -21.75 1 96.06 263 CYS B CA 1
ATOM 5724 C C . CYS B 1 263 ? 9.43 -0.309 -20.281 1 96.06 263 CYS B C 1
ATOM 5726 O O . CYS B 1 263 ? 8.422 -0.283 -19.562 1 96.06 263 CYS B O 1
ATOM 5728 N N . TYR B 1 264 ? 10.586 0.049 -19.891 1 96.75 264 TYR B N 1
ATOM 5729 C CA . TYR B 1 264 ? 10.805 0.463 -18.516 1 96.75 264 TYR B CA 1
ATOM 5730 C C . TYR B 1 264 ? 10.055 1.755 -18.203 1 96.75 264 TYR B C 1
ATOM 5732 O O . TYR B 1 264 ? 9.484 1.909 -17.125 1 96.75 264 TYR B O 1
ATOM 5740 N N . ALA B 1 265 ? 10.055 2.643 -19.125 1 97.44 265 ALA B N 1
ATOM 5741 C CA . ALA B 1 265 ? 9.297 3.879 -18.938 1 97.44 265 ALA B CA 1
ATOM 5742 C C . ALA B 1 265 ? 7.809 3.588 -18.766 1 97.44 265 ALA B C 1
ATOM 5744 O O . ALA B 1 265 ? 7.137 4.223 -17.953 1 97.44 265 ALA B O 1
ATOM 5745 N N . GLY B 1 266 ? 7.32 2.672 -19.547 1 98.06 266 GLY B N 1
ATOM 5746 C CA . GLY B 1 266 ? 5.938 2.252 -19.406 1 98.06 266 GLY B CA 1
ATOM 5747 C C . GLY B 1 266 ? 5.641 1.646 -18.047 1 98.06 266 GLY B C 1
ATOM 5748 O O . GLY B 1 266 ? 4.578 1.892 -17.469 1 98.06 266 GLY B O 1
ATOM 5749 N N . TYR B 1 267 ? 6.59 0.897 -17.625 1 98.25 267 TYR B N 1
ATOM 5750 C CA . TYR B 1 267 ? 6.492 0.342 -16.281 1 98.25 267 TYR B CA 1
ATOM 5751 C C . TYR B 1 267 ? 6.414 1.45 -15.242 1 98.25 267 TYR B C 1
ATOM 5753 O O . TYR B 1 267 ? 5.535 1.439 -14.383 1 98.25 267 TYR B O 1
ATOM 5761 N N . LEU B 1 268 ? 7.258 2.41 -15.305 1 97.94 268 LEU B N 1
ATOM 5762 C CA . LEU B 1 268 ? 7.254 3.523 -14.359 1 97.94 268 LEU B CA 1
ATOM 5763 C C . LEU B 1 268 ? 5.914 4.25 -14.383 1 97.94 268 LEU B C 1
ATOM 5765 O O . LEU B 1 268 ? 5.402 4.652 -13.336 1 97.94 268 LEU B O 1
ATOM 5769 N N . ASP B 1 269 ? 5.328 4.34 -15.508 1 97 269 ASP B N 1
ATOM 5770 C CA . ASP B 1 269 ? 4.051 5.027 -15.664 1 97 269 ASP B CA 1
ATOM 5771 C C . ASP B 1 269 ? 2.926 4.258 -14.977 1 97 269 ASP B C 1
ATOM 5773 O O . ASP B 1 269 ? 1.913 4.844 -14.586 1 97 269 ASP B O 1
ATOM 5777 N N . SER B 1 270 ? 3.102 2.967 -14.836 1 97.56 270 SER B N 1
ATOM 5778 C CA . SER B 1 270 ? 2.061 2.135 -14.242 1 97.56 270 SER B CA 1
ATOM 5779 C C . SER B 1 270 ? 2.117 2.18 -12.719 1 97.56 270 SER B C 1
ATOM 5781 O O . SER B 1 270 ? 1.207 1.695 -12.047 1 97.56 270 SER B O 1
ATOM 5783 N N . LEU B 1 271 ? 3.178 2.77 -12.164 1 97.12 271 LEU B N 1
ATOM 5784 C CA . LEU B 1 271 ? 3.375 2.803 -10.719 1 97.12 271 LEU B CA 1
ATOM 5785 C C . LEU B 1 271 ? 2.715 4.035 -10.109 1 97.12 271 LEU B C 1
ATOM 5787 O O . LEU B 1 271 ? 2.486 5.027 -10.805 1 97.12 271 LEU B O 1
ATOM 5791 N N . ALA B 1 272 ? 2.373 3.904 -8.805 1 94.69 272 ALA B N 1
ATOM 5792 C CA . ALA B 1 272 ? 2.031 5.105 -8.047 1 94.69 272 ALA B CA 1
ATOM 5793 C C . ALA B 1 272 ? 3.186 6.102 -8.047 1 94.69 272 ALA B C 1
ATOM 5795 O O . ALA B 1 272 ? 4.355 5.711 -8.062 1 94.69 272 ALA B O 1
ATOM 5796 N N . PRO B 1 273 ? 2.893 7.402 -7.945 1 94.31 273 PRO B N 1
ATOM 5797 C CA . PRO B 1 273 ? 3.928 8.43 -8.078 1 94.31 273 PRO B CA 1
ATOM 5798 C C . PRO B 1 273 ? 5.039 8.289 -7.043 1 94.31 273 PRO B C 1
ATOM 5800 O O . PRO B 1 273 ? 6.207 8.531 -7.352 1 94.31 273 PRO B O 1
ATOM 5803 N N . ASP B 1 274 ? 4.676 7.953 -5.852 1 96.12 274 ASP B N 1
ATOM 5804 C CA . ASP B 1 274 ? 5.688 7.848 -4.805 1 96.12 274 ASP B CA 1
ATOM 5805 C C . ASP B 1 274 ? 6.664 6.711 -5.098 1 96.12 274 ASP B C 1
ATOM 5807 O O . ASP B 1 274 ? 7.855 6.816 -4.801 1 96.12 274 ASP B O 1
ATOM 5811 N N . ARG B 1 275 ? 6.199 5.598 -5.707 1 97 275 ARG B N 1
ATOM 5812 C CA . ARG B 1 275 ? 7.074 4.484 -6.066 1 97 275 ARG B CA 1
ATOM 5813 C C . ARG B 1 275 ? 7.98 4.852 -7.234 1 97 275 ARG B C 1
ATOM 5815 O O . ARG B 1 275 ? 9.125 4.406 -7.301 1 97 275 ARG B O 1
ATOM 5822 N N . ARG B 1 276 ? 7.43 5.598 -8.156 1 96.69 276 ARG B N 1
ATOM 5823 C CA . ARG B 1 276 ? 8.25 6.117 -9.25 1 96.69 276 ARG B CA 1
ATOM 5824 C C . ARG B 1 276 ? 9.406 6.949 -8.711 1 96.69 276 ARG B C 1
ATOM 5826 O O . ARG B 1 276 ? 10.539 6.82 -9.188 1 96.69 276 ARG B O 1
ATOM 5833 N N . GLU B 1 277 ? 9.109 7.824 -7.75 1 96.38 277 GLU B N 1
ATOM 5834 C CA . GLU B 1 277 ? 10.141 8.656 -7.137 1 96.38 277 GLU B CA 1
ATOM 5835 C C . GLU B 1 277 ? 11.203 7.801 -6.461 1 96.38 277 GLU B C 1
ATOM 5837 O O . GLU B 1 277 ? 12.398 8.102 -6.547 1 96.38 277 GLU B O 1
ATOM 5842 N N . LEU B 1 278 ? 10.781 6.734 -5.805 1 96.94 278 LEU B N 1
ATOM 5843 C CA . LEU B 1 278 ? 11.695 5.812 -5.137 1 96.94 278 LEU B CA 1
ATOM 5844 C C . LEU B 1 278 ? 12.695 5.219 -6.125 1 96.94 278 LEU B C 1
ATOM 5846 O O . LEU B 1 278 ? 13.898 5.184 -5.859 1 96.94 278 LEU B O 1
ATOM 5850 N N . LEU B 1 279 ? 12.219 4.816 -7.289 1 97.06 279 LEU B N 1
ATOM 5851 C CA . LEU B 1 279 ? 13.039 4.098 -8.258 1 97.06 279 LEU B CA 1
ATOM 5852 C C . LEU B 1 279 ? 14.047 5.031 -8.922 1 97.06 279 LEU B C 1
ATOM 5854 O O . LEU B 1 279 ? 15.023 4.574 -9.516 1 97.06 279 LEU B O 1
ATOM 5858 N N . LYS B 1 280 ? 13.852 6.348 -8.82 1 95.31 280 LYS B N 1
ATOM 5859 C CA . LYS B 1 280 ? 14.797 7.324 -9.359 1 95.31 280 LYS B CA 1
ATOM 5860 C C . LYS B 1 280 ? 16.125 7.27 -8.609 1 95.31 280 LYS B C 1
ATOM 5862 O O . LYS B 1 280 ? 17.141 7.773 -9.094 1 95.31 280 LYS B O 1
ATOM 5867 N N . HIS B 1 281 ? 16.141 6.684 -7.512 1 96.06 281 HIS B N 1
ATOM 5868 C CA . HIS B 1 281 ? 17.344 6.66 -6.691 1 96.06 281 HIS B CA 1
ATOM 5869 C C . HIS B 1 281 ? 18.188 5.422 -6.977 1 96.06 281 HIS B C 1
ATOM 5871 O O . HIS B 1 281 ? 19.125 5.125 -6.242 1 96.06 281 HIS B O 1
ATOM 5877 N N . PHE B 1 282 ? 17.828 4.672 -7.965 1 96.19 282 PHE B N 1
ATOM 5878 C CA . PHE B 1 282 ? 18.578 3.482 -8.359 1 96.19 282 PHE B CA 1
ATOM 5879 C C . PHE B 1 282 ? 19.078 3.611 -9.789 1 96.19 282 PHE B C 1
ATOM 5881 O O . PHE B 1 282 ? 18.422 4.203 -10.641 1 96.19 282 PHE B O 1
ATOM 5888 N N . ALA B 1 283 ? 20.234 3.066 -10.008 1 94.94 283 ALA B N 1
ATOM 5889 C CA . ALA B 1 283 ? 20.797 2.975 -11.352 1 94.94 283 ALA B CA 1
ATOM 5890 C C . ALA B 1 283 ? 20.828 1.526 -11.836 1 94.94 283 ALA B C 1
ATOM 5892 O O . ALA B 1 283 ? 21.297 0.639 -11.117 1 94.94 283 ALA B O 1
ATOM 5893 N N . ALA B 1 284 ? 20.344 1.351 -13.016 1 93.88 284 ALA B N 1
ATOM 5894 C CA . ALA B 1 284 ? 20.406 0.017 -13.609 1 93.88 284 ALA B CA 1
ATOM 5895 C C . ALA B 1 284 ? 21.844 -0.363 -13.938 1 93.88 284 ALA B C 1
ATOM 5897 O O . ALA B 1 284 ? 22.578 0.421 -14.539 1 93.88 284 ALA B O 1
ATOM 5898 N N . GLN B 1 285 ? 22.219 -1.54 -13.508 1 93.75 285 GLN B N 1
ATOM 5899 C CA . GLN B 1 285 ? 23.594 -1.977 -13.695 1 93.75 285 GLN B CA 1
ATOM 5900 C C . GLN B 1 285 ? 23.688 -3.111 -14.711 1 93.75 285 GLN B C 1
ATOM 5902 O O . GLN B 1 285 ? 24.656 -3.195 -15.477 1 93.75 285 GLN B O 1
ATOM 5907 N N . ASP B 1 286 ? 22.75 -4.012 -14.656 1 93.5 286 ASP B N 1
ATOM 5908 C CA . ASP B 1 286 ? 22.828 -5.215 -15.484 1 93.5 286 ASP B CA 1
ATOM 5909 C C . ASP B 1 286 ? 21.453 -5.855 -15.656 1 93.5 286 ASP B C 1
ATOM 5911 O O . ASP B 1 286 ? 20.547 -5.613 -14.859 1 93.5 286 ASP B O 1
ATOM 5915 N N . VAL B 1 287 ? 21.25 -6.551 -16.734 1 93.31 287 VAL B N 1
ATOM 5916 C CA . VAL B 1 287 ? 20.031 -7.277 -17.031 1 93.31 287 VAL B CA 1
ATOM 5917 C C . VAL B 1 287 ? 20.359 -8.68 -17.547 1 93.31 287 VAL B C 1
ATOM 5919 O O . VAL B 1 287 ? 21.188 -8.836 -18.438 1 93.31 287 VAL B O 1
ATOM 5922 N N . VAL B 1 288 ? 19.75 -9.648 -16.984 1 93.75 288 VAL B N 1
ATOM 5923 C CA . VAL B 1 288 ? 19.969 -11.023 -17.422 1 93.75 288 VAL B CA 1
ATOM 5924 C C . VAL B 1 288 ? 18.609 -11.703 -17.672 1 93.75 288 VAL B C 1
ATOM 5926 O O . VAL B 1 288 ? 17.578 -11.211 -17.234 1 93.75 288 VAL B O 1
ATOM 5929 N N . PHE B 1 289 ? 18.672 -12.719 -18.5 1 93.44 289 PHE B N 1
ATOM 5930 C CA . PHE B 1 289 ? 17.547 -13.625 -18.688 1 93.44 289 PHE B CA 1
ATOM 5931 C C . PHE B 1 289 ? 17.531 -14.711 -17.625 1 93.44 289 PHE B C 1
ATOM 5933 O O . PHE B 1 289 ? 18.578 -15.297 -17.297 1 93.44 289 PHE B O 1
ATOM 5940 N N . LYS B 1 290 ? 16.375 -14.859 -17 1 93.69 290 LYS B N 1
ATOM 5941 C CA . LYS B 1 290 ? 16.219 -15.898 -15.984 1 93.69 290 LYS B CA 1
ATOM 5942 C C . LYS B 1 290 ? 15.25 -16.984 -16.453 1 93.69 290 LYS B C 1
ATOM 5944 O O . LYS B 1 290 ? 14.164 -16.688 -16.938 1 93.69 290 LYS B O 1
ATOM 5949 N N . VAL B 1 291 ? 15.703 -18.188 -16.375 1 92.12 291 VAL B N 1
ATOM 5950 C CA . VAL B 1 291 ? 14.82 -19.312 -16.656 1 92.12 291 VAL B CA 1
ATOM 5951 C C . VAL B 1 291 ? 14.125 -19.75 -15.367 1 92.12 291 VAL B C 1
ATOM 5953 O O . VAL B 1 291 ? 14.781 -20.188 -14.414 1 92.12 291 VAL B O 1
ATOM 5956 N N . VAL B 1 292 ? 12.852 -19.594 -15.258 1 85.12 292 VAL B N 1
ATOM 5957 C CA . VAL B 1 292 ? 12.062 -19.781 -14.039 1 85.12 292 VAL B CA 1
ATOM 5958 C C . VAL B 1 292 ? 11.641 -21.234 -13.922 1 85.12 292 VAL B C 1
ATOM 5960 O O . VAL B 1 292 ? 12.148 -22.109 -14.641 1 85.12 292 VAL B O 1
ATOM 5963 N N . GLY B 1 293 ? 10.758 -21.484 -13.031 1 78.5 293 GLY B N 1
ATOM 5964 C CA . GLY B 1 293 ? 10.367 -22.828 -12.633 1 78.5 293 GLY B CA 1
ATOM 5965 C C . GLY B 1 293 ? 9.695 -23.609 -13.742 1 78.5 293 GLY B C 1
ATOM 5966 O O . GLY B 1 293 ? 9.852 -23.297 -14.922 1 78.5 293 GLY B O 1
ATOM 5967 N N . VAL B 1 294 ? 9.062 -24.625 -13.469 1 81.38 294 VAL B N 1
ATOM 5968 C CA . VAL B 1 294 ? 8.547 -25.641 -14.383 1 81.38 294 VAL B CA 1
ATOM 5969 C C . VAL B 1 294 ? 7.445 -25.047 -15.25 1 81.38 294 VAL B C 1
ATOM 5971 O O . VAL B 1 294 ? 7.602 -24.922 -16.469 1 81.38 294 VAL B O 1
ATOM 5974 N N . GLY B 1 295 ? 6.562 -24.406 -14.703 1 82.25 295 GLY B N 1
ATOM 5975 C CA . GLY B 1 295 ? 5.398 -23.938 -15.43 1 82.25 295 GLY B CA 1
ATOM 5976 C C . GLY B 1 295 ? 5.699 -22.766 -16.344 1 82.25 295 GLY B C 1
ATOM 5977 O O . GLY B 1 295 ? 5.039 -22.578 -17.359 1 82.25 295 GLY B O 1
ATOM 5978 N N . SER B 1 296 ? 6.707 -22.047 -16.016 1 88.38 296 SER B N 1
ATOM 5979 C CA . SER B 1 296 ? 6.922 -20.797 -16.75 1 88.38 296 SER B CA 1
ATOM 5980 C C . SER B 1 296 ? 8.18 -20.859 -17.609 1 88.38 296 SER B C 1
ATOM 5982 O O . SER B 1 296 ? 8.594 -19.859 -18.188 1 88.38 296 SER B O 1
ATOM 5984 N N . VAL B 1 297 ? 8.703 -22.062 -17.734 1 91 297 VAL B N 1
ATOM 5985 C CA . VAL B 1 297 ? 9.906 -22.188 -18.562 1 91 297 VAL B CA 1
ATOM 5986 C C . VAL B 1 297 ? 9.594 -21.766 -19.984 1 91 297 VAL B C 1
ATOM 5988 O O . VAL B 1 297 ? 8.57 -22.172 -20.547 1 91 297 VAL B O 1
ATOM 5991 N N . GLY B 1 298 ? 10.461 -20.906 -20.469 1 89.81 298 GLY B N 1
ATOM 5992 C CA . GLY B 1 298 ? 10.336 -20.469 -21.844 1 89.81 298 GLY B CA 1
ATOM 5993 C C . GLY B 1 298 ? 9.68 -19.094 -21.969 1 89.81 298 GLY B C 1
ATOM 5994 O O . GLY B 1 298 ? 9.727 -18.484 -23.031 1 89.81 298 GLY B O 1
ATOM 5995 N N . THR B 1 299 ? 9.031 -18.656 -20.922 1 92.06 299 THR B N 1
ATOM 5996 C CA . THR B 1 299 ? 8.547 -17.281 -20.938 1 92.06 299 THR B CA 1
ATOM 5997 C C . THR B 1 299 ? 9.688 -16.312 -20.672 1 92.06 299 THR B C 1
ATOM 5999 O O . THR B 1 299 ? 10.625 -16.625 -19.938 1 92.06 299 THR B O 1
ATOM 6002 N N . VAL B 1 300 ? 9.57 -15.188 -21.297 1 92.81 300 VAL B N 1
ATOM 6003 C CA . VAL B 1 300 ? 10.617 -14.195 -21.078 1 92.81 300 VAL B CA 1
ATOM 6004 C C . VAL B 1 300 ? 10.578 -13.688 -19.641 1 92.81 300 VAL B C 1
ATOM 6006 O O . VAL B 1 300 ? 9.531 -13.219 -19.172 1 92.81 300 VAL B O 1
ATOM 6009 N N . CYS B 1 301 ? 11.617 -13.867 -19 1 94.75 301 CYS B N 1
ATOM 6010 C CA . CYS B 1 301 ? 11.82 -13.359 -17.641 1 94.75 301 CYS B CA 1
ATOM 6011 C C . CYS B 1 301 ? 13.18 -12.695 -17.516 1 94.75 301 CYS B C 1
ATOM 6013 O O . CYS B 1 301 ? 14.211 -13.344 -17.688 1 94.75 301 CYS B O 1
ATOM 6015 N N . LEU B 1 302 ? 13.148 -11.461 -17.266 1 93.94 302 LEU B N 1
ATOM 6016 C CA . LEU B 1 302 ? 14.375 -10.695 -17.109 1 93.94 302 LEU B CA 1
ATOM 6017 C C . LEU B 1 302 ? 14.578 -10.258 -15.664 1 93.94 302 LEU B C 1
ATOM 6019 O O . LEU B 1 302 ? 13.602 -9.984 -14.961 1 93.94 302 LEU B O 1
ATOM 6023 N N . VAL B 1 303 ? 15.766 -10.219 -15.234 1 95.06 303 VAL B N 1
ATOM 6024 C CA . VAL B 1 303 ? 16.141 -9.68 -13.938 1 95.06 303 VAL B CA 1
ATOM 6025 C C . VAL B 1 303 ? 17.094 -8.492 -14.117 1 95.06 303 VAL B C 1
ATOM 6027 O O . VAL B 1 303 ? 18.141 -8.625 -14.75 1 95.06 303 VAL B O 1
ATOM 6030 N N . MET B 1 304 ? 16.656 -7.449 -13.633 1 95.25 304 MET B N 1
ATOM 6031 C CA . MET B 1 304 ? 17.469 -6.227 -13.664 1 95.25 304 MET B CA 1
ATOM 6032 C C . MET B 1 304 ? 18.078 -5.945 -12.305 1 95.25 304 MET B C 1
ATOM 6034 O O . MET B 1 304 ? 17.391 -5.918 -11.289 1 95.25 304 MET B O 1
ATOM 6038 N N . LEU B 1 305 ? 19.375 -5.836 -12.312 1 96 305 LEU B N 1
ATOM 6039 C CA . LEU B 1 305 ? 20.094 -5.418 -11.117 1 96 305 LEU B CA 1
ATOM 6040 C C . LEU B 1 305 ? 20.281 -3.902 -11.086 1 96 305 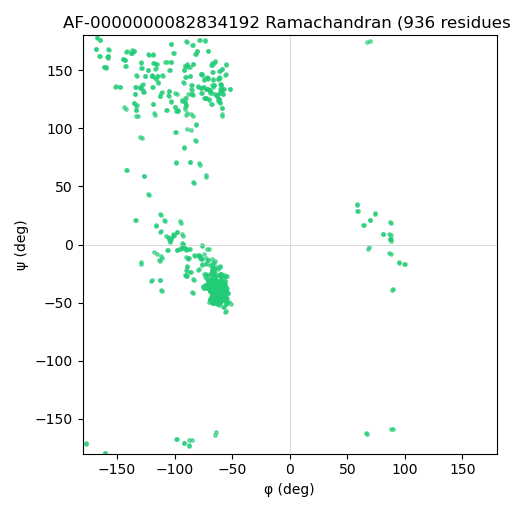LEU B C 1
ATOM 6042 O O . LEU B 1 305 ? 20.891 -3.328 -11.992 1 96 305 LEU B O 1
ATOM 6046 N N . MET B 1 306 ? 19.672 -3.311 -10.07 1 96.19 306 MET B N 1
ATOM 6047 C CA . MET B 1 306 ? 19.844 -1.877 -9.844 1 96.19 306 MET B CA 1
ATOM 6048 C C . MET B 1 306 ? 20.547 -1.612 -8.516 1 96.19 306 MET B C 1
ATOM 6050 O O . MET B 1 306 ? 20.469 -2.428 -7.594 1 96.19 306 MET B O 1
ATOM 6054 N N . VAL B 1 307 ? 21.266 -0.508 -8.43 1 95.38 307 VAL B N 1
ATOM 6055 C CA . VAL B 1 307 ? 21.969 -0.171 -7.203 1 95.38 307 VAL B CA 1
ATOM 6056 C C . VAL B 1 307 ? 21.719 1.292 -6.844 1 95.38 307 VAL B C 1
ATOM 6058 O O . VAL B 1 307 ? 21.516 2.127 -7.727 1 95.38 307 VAL B O 1
ATOM 6061 N N . ASP B 1 308 ? 21.641 1.604 -5.559 1 94.75 308 ASP B N 1
ATOM 6062 C CA . ASP B 1 308 ? 21.516 2.992 -5.117 1 94.75 308 ASP B CA 1
ATOM 6063 C C . ASP B 1 308 ? 22.891 3.637 -4.945 1 94.75 308 ASP B C 1
ATOM 6065 O O . ASP B 1 308 ? 23.906 3.061 -5.344 1 94.75 308 ASP B O 1
ATOM 6069 N N . SER B 1 309 ? 23.016 4.805 -4.426 1 92.19 309 SER B N 1
ATOM 6070 C CA . SER B 1 309 ? 24.25 5.578 -4.34 1 92.19 309 SER B CA 1
ATOM 6071 C C . SER B 1 309 ? 25.25 4.895 -3.426 1 92.19 309 SER B C 1
ATOM 6073 O O . SER B 1 309 ? 26.469 5.074 -3.59 1 92.19 309 SER B O 1
ATOM 6075 N N . TRP B 1 310 ? 24.781 4.051 -2.479 1 91.25 310 TRP B N 1
ATOM 6076 C CA . TRP B 1 310 ? 25.672 3.344 -1.56 1 91.25 310 TRP B CA 1
ATOM 6077 C C . TRP B 1 310 ? 26.094 1.996 -2.137 1 91.25 310 TRP B C 1
ATOM 6079 O O . TRP B 1 310 ? 26.891 1.278 -1.535 1 91.25 310 TRP B O 1
ATOM 6089 N N . GLY B 1 311 ? 25.547 1.686 -3.273 1 90.69 311 GLY B N 1
ATOM 6090 C CA . GLY B 1 311 ? 25.844 0.403 -3.887 1 90.69 311 GLY B CA 1
ATOM 6091 C C . GLY B 1 311 ? 24.953 -0.719 -3.408 1 90.69 311 GLY B C 1
ATOM 6092 O O . GLY B 1 311 ? 25.234 -1.895 -3.645 1 90.69 311 GLY B O 1
ATOM 6093 N N . ASN B 1 312 ? 23.922 -0.365 -2.664 1 93.12 312 ASN B N 1
ATOM 6094 C CA . ASN B 1 312 ? 22.969 -1.383 -2.238 1 93.12 312 ASN B CA 1
ATOM 6095 C C . ASN B 1 312 ? 22.062 -1.813 -3.385 1 93.12 312 ASN B C 1
ATOM 6097 O O . ASN B 1 312 ? 21.594 -0.979 -4.168 1 93.12 312 ASN B O 1
ATOM 6101 N N . PRO B 1 313 ? 21.734 -3.092 -3.451 1 94.75 313 PRO B N 1
ATOM 6102 C CA . PRO B 1 313 ? 21.062 -3.637 -4.633 1 94.75 313 PRO B CA 1
ATOM 6103 C C . PRO B 1 313 ? 19.547 -3.594 -4.523 1 94.75 313 PRO B C 1
ATOM 6105 O O . PRO B 1 313 ? 19 -3.574 -3.414 1 94.75 313 PRO B O 1
ATOM 6108 N N . LEU B 1 314 ? 18.906 -3.543 -5.617 1 95.81 314 LEU B N 1
ATOM 6109 C CA . LEU B 1 314 ? 17.516 -3.875 -5.883 1 95.81 314 LEU B CA 1
ATOM 6110 C C . LEU B 1 314 ? 17.391 -4.75 -7.129 1 95.81 314 LEU B C 1
ATOM 6112 O O . LEU B 1 314 ? 17.828 -4.355 -8.211 1 95.81 314 LEU B O 1
ATOM 6116 N N . PHE B 1 315 ? 16.875 -5.914 -6.984 1 95.5 315 PHE B N 1
ATOM 6117 C CA . PHE B 1 315 ? 16.625 -6.789 -8.117 1 95.5 315 PHE B CA 1
ATOM 6118 C C . PHE B 1 315 ? 15.172 -6.684 -8.57 1 95.5 315 PHE B C 1
ATOM 6120 O O . PHE B 1 315 ? 14.25 -7.043 -7.824 1 95.5 315 PHE B O 1
ATOM 6127 N N . LEU B 1 316 ? 14.992 -6.219 -9.734 1 96.31 316 LEU B N 1
ATOM 6128 C CA . LEU B 1 316 ? 13.664 -6.141 -10.344 1 96.31 316 LEU B CA 1
ATOM 6129 C C . LEU B 1 316 ? 13.484 -7.215 -11.406 1 96.31 316 LEU B C 1
ATOM 6131 O O . LEU B 1 316 ? 14.367 -7.414 -12.25 1 96.31 316 LEU B O 1
ATOM 6135 N N . GLN B 1 317 ? 12.406 -7.859 -11.312 1 95.94 317 GLN B N 1
ATOM 6136 C CA . GLN B 1 317 ? 12.07 -8.891 -12.289 1 95.94 317 GLN B CA 1
ATOM 6137 C C . GLN B 1 317 ? 10.984 -8.398 -13.25 1 95.94 317 GLN B C 1
ATOM 6139 O O . GLN B 1 317 ? 9.977 -7.844 -12.82 1 95.94 317 GLN B O 1
ATOM 6144 N N . ALA B 1 318 ? 11.219 -8.516 -14.516 1 96.44 318 ALA B N 1
ATOM 6145 C CA . ALA B 1 318 ? 10.219 -8.344 -15.57 1 96.44 318 ALA B CA 1
ATOM 6146 C C . ALA B 1 318 ? 9.836 -9.68 -16.188 1 96.44 318 ALA B C 1
ATOM 6148 O O . ALA B 1 318 ? 10.664 -10.328 -16.844 1 96.44 318 ALA B O 1
ATOM 6149 N N . LYS B 1 319 ? 8.641 -10.008 -16.016 1 96.25 319 LYS B N 1
ATOM 6150 C CA . LYS B 1 319 ? 8.188 -11.297 -16.531 1 96.25 319 LYS B CA 1
ATOM 6151 C C . LYS B 1 319 ? 7.074 -11.125 -17.547 1 96.25 319 LYS B C 1
ATOM 6153 O O . LYS B 1 319 ? 6.172 -10.305 -17.359 1 96.25 319 LYS B O 1
ATOM 6158 N N . GLU B 1 320 ? 7.238 -11.875 -18.609 1 96.44 320 GLU B N 1
ATOM 6159 C CA . GLU B 1 320 ? 6.199 -11.867 -19.641 1 96.44 320 GLU B CA 1
ATOM 6160 C C . GLU B 1 320 ? 4.883 -12.414 -19.094 1 96.44 320 GLU B C 1
ATOM 6162 O O . GLU B 1 320 ? 4.859 -13.453 -18.438 1 96.44 320 GLU B O 1
ATOM 6167 N N . ALA B 1 321 ? 3.842 -11.633 -19.297 1 97.19 321 ALA B N 1
ATOM 6168 C CA . ALA B 1 321 ? 2.484 -12.07 -18.984 1 97.19 321 ALA B CA 1
ATOM 6169 C C . ALA B 1 321 ? 1.761 -12.57 -20.219 1 97.19 321 ALA B C 1
ATOM 6171 O O . ALA B 1 321 ? 1.47 -11.789 -21.141 1 97.19 321 ALA B O 1
ATOM 6172 N N . ARG B 1 322 ? 1.452 -13.789 -20.234 1 95.44 322 ARG B N 1
ATOM 6173 C CA . ARG B 1 322 ? 0.738 -14.406 -21.344 1 95.44 322 ARG B CA 1
ATOM 6174 C C . ARG B 1 322 ? -0.732 -14.617 -21 1 95.44 322 ARG B C 1
ATOM 6176 O O . ARG B 1 322 ? -1.149 -14.391 -19.875 1 95.44 322 ARG B O 1
ATOM 6183 N N . GLU B 1 323 ? -1.43 -15.016 -22.016 1 95.12 323 GLU B N 1
ATOM 6184 C CA . GLU B 1 323 ? -2.83 -15.336 -21.766 1 95.12 323 GLU B CA 1
ATOM 6185 C C . GLU B 1 323 ? -2.963 -16.406 -20.688 1 95.12 323 GLU B C 1
ATOM 6187 O O . GLU B 1 323 ? -2.244 -17.406 -20.703 1 95.12 323 GLU B O 1
ATOM 6192 N N . SER B 1 324 ? -3.814 -16.219 -19.766 1 96.38 324 SER B N 1
ATOM 6193 C CA . SER B 1 324 ? -4.062 -17.172 -18.688 1 96.38 324 SER B CA 1
ATOM 6194 C C . SER B 1 324 ? -4.809 -18.391 -19.188 1 96.38 324 SER B C 1
ATOM 6196 O O . SER B 1 324 ? -5.703 -18.281 -20.031 1 96.38 324 SER B O 1
ATOM 6198 N N . VAL B 1 325 ? -4.492 -19.562 -18.656 1 96.81 325 VAL B N 1
ATOM 6199 C CA . VAL B 1 325 ? -5.227 -20.781 -19 1 96.81 325 VAL B CA 1
ATOM 6200 C C . VAL B 1 325 ? -6.676 -20.656 -18.516 1 96.81 325 VAL B C 1
ATOM 6202 O O . VAL B 1 325 ? -7.586 -21.234 -19.125 1 96.81 325 VAL B O 1
ATOM 6205 N N . ILE B 1 326 ? -6.898 -19.875 -17.453 1 97.81 326 ILE B N 1
ATOM 6206 C CA . ILE B 1 326 ? -8.25 -19.641 -16.953 1 97.81 326 ILE B CA 1
ATOM 6207 C C . ILE B 1 326 ? -9.031 -18.797 -17.969 1 97.81 326 ILE B C 1
ATOM 6209 O O . ILE B 1 326 ? -10.164 -19.141 -18.312 1 97.81 326 ILE B O 1
ATOM 6213 N N . ALA B 1 327 ? -8.406 -17.719 -18.422 1 96.19 327 ALA B N 1
ATOM 6214 C CA . ALA B 1 327 ? -9.07 -16.828 -19.391 1 96.19 327 ALA B CA 1
ATOM 6215 C C . ALA B 1 327 ? -9.414 -17.594 -20.672 1 96.19 327 ALA B C 1
ATOM 6217 O O . ALA B 1 327 ? -10.438 -17.312 -21.312 1 96.19 327 ALA B O 1
ATOM 6218 N N . ARG B 1 328 ? -8.633 -18.516 -20.984 1 95 328 ARG B N 1
ATOM 6219 C CA . ARG B 1 328 ? -8.828 -19.312 -22.203 1 95 328 ARG B CA 1
ATOM 6220 C C . ARG B 1 328 ? -10.086 -20.156 -22.109 1 95 328 ARG B C 1
ATOM 6222 O O . ARG B 1 328 ? -10.812 -20.328 -23.094 1 95 328 ARG B O 1
ATOM 6229 N N . TYR B 1 329 ? -10.406 -20.625 -20.875 1 96.69 329 TYR B N 1
ATOM 6230 C CA . TYR B 1 329 ? -11.406 -21.688 -20.812 1 96.69 329 TYR B CA 1
ATOM 6231 C C . TYR B 1 329 ? -12.617 -21.25 -19.984 1 96.69 329 TYR B C 1
ATOM 6233 O O . TYR B 1 329 ? -13.703 -21.812 -20.141 1 96.69 329 TYR B O 1
ATOM 6241 N N . ALA B 1 330 ? -12.578 -20.359 -18.906 1 92.12 330 ALA B N 1
ATOM 6242 C CA . ALA B 1 330 ? -13.68 -19.969 -18.031 1 92.12 330 ALA B CA 1
ATOM 6243 C C . ALA B 1 330 ? -14.641 -19.016 -18.75 1 92.12 330 ALA B C 1
ATOM 6245 O O . ALA B 1 330 ? -15.781 -18.828 -18.328 1 92.12 330 ALA B O 1
ATOM 6246 N N . ARG B 1 331 ? -14.477 -18.469 -19.906 1 79.81 331 ARG B N 1
ATOM 6247 C CA . ARG B 1 331 ? -15.328 -17.656 -20.75 1 79.81 331 ARG B CA 1
ATOM 6248 C C . ARG B 1 331 ? -15.586 -16.281 -20.125 1 79.81 331 ARG B C 1
ATOM 6250 O O . ARG B 1 331 ? -16.297 -15.453 -20.688 1 79.81 331 ARG B O 1
ATOM 6257 N N . ASP B 1 332 ? -15.109 -15.977 -18.906 1 90.31 332 ASP B N 1
ATOM 6258 C CA . ASP B 1 332 ? -15.25 -14.648 -18.312 1 90.31 332 ASP B CA 1
ATOM 6259 C C . ASP B 1 332 ? -14.398 -13.625 -19.062 1 90.31 332 ASP B C 1
ATOM 6261 O O . ASP B 1 332 ? -13.43 -13.977 -19.719 1 90.31 332 ASP B O 1
ATOM 6265 N N . ARG B 1 333 ? -14.859 -12.383 -18.953 1 88 333 ARG B N 1
ATOM 6266 C CA . ARG B 1 333 ? -14.117 -11.297 -19.578 1 88 333 ARG B CA 1
ATOM 6267 C C . ARG B 1 333 ? -12.758 -11.102 -18.922 1 88 333 ARG B C 1
ATOM 6269 O O . ARG B 1 333 ? -12.641 -11.18 -17.703 1 88 333 ARG B O 1
ATOM 6276 N N . ALA B 1 334 ? -11.773 -10.906 -19.672 1 90.06 334 ALA B N 1
ATOM 6277 C CA . ALA B 1 334 ? -10.422 -10.648 -19.203 1 90.06 334 ALA B CA 1
ATOM 6278 C C . ALA B 1 334 ? -9.922 -9.289 -19.672 1 90.06 334 ALA B C 1
ATOM 6280 O O . ALA B 1 334 ? -10.305 -8.812 -20.75 1 90.06 334 ALA B O 1
ATOM 6281 N N . PRO B 1 335 ? -9.125 -8.609 -18.828 1 93.56 335 PRO B N 1
ATOM 6282 C CA . PRO B 1 335 ? -8.516 -7.367 -19.312 1 93.56 335 PRO B CA 1
ATOM 6283 C C . PRO B 1 335 ? -7.711 -7.559 -20.594 1 93.56 335 PRO B C 1
ATOM 6285 O O . PRO B 1 335 ? -7.164 -8.641 -20.828 1 93.56 335 PRO B O 1
ATOM 6288 N N . ALA B 1 336 ? -7.59 -6.48 -21.328 1 94.38 336 ALA B N 1
ATOM 6289 C CA . ALA B 1 336 ? -6.863 -6.516 -22.594 1 94.38 336 ALA B CA 1
ATOM 6290 C C . ALA B 1 336 ? -5.363 -6.664 -22.375 1 94.38 336 ALA B C 1
ATOM 6292 O O . ALA B 1 336 ? -4.645 -7.191 -23.219 1 94.38 336 ALA B O 1
ATOM 6293 N N . HIS B 1 337 ? -4.887 -6.125 -21.359 1 97.88 337 HIS B N 1
ATOM 6294 C CA . HIS B 1 337 ? -3.467 -6.18 -21.047 1 97.88 337 HIS B CA 1
ATOM 6295 C C . HIS B 1 337 ? -3.174 -7.258 -20 1 97.88 337 HIS B C 1
ATOM 6297 O O . HIS B 1 337 ? -3.531 -7.109 -18.828 1 97.88 337 HIS B O 1
ATOM 6303 N N . ASP B 1 338 ? -2.365 -8.25 -20.406 1 97.94 338 ASP B N 1
ATOM 6304 C CA . ASP B 1 338 ? -2.125 -9.398 -19.531 1 97.94 338 ASP B CA 1
ATOM 6305 C C . ASP B 1 338 ? -1.272 -9.008 -18.328 1 97.94 338 ASP B C 1
ATOM 6307 O O . ASP B 1 338 ? -1.414 -9.594 -17.25 1 97.94 338 ASP B O 1
ATOM 6311 N N . GLY B 1 339 ? -0.34 -8.07 -18.516 1 98.44 339 GLY B N 1
ATOM 6312 C CA . GLY B 1 339 ? 0.399 -7.566 -17.359 1 98.44 339 GLY B CA 1
ATOM 6313 C C . GLY B 1 339 ? -0.49 -6.922 -16.312 1 98.44 339 GLY B C 1
ATOM 6314 O O . GLY B 1 339 ? -0.322 -7.156 -15.117 1 98.44 339 GLY B O 1
ATOM 6315 N N . TYR B 1 340 ? -1.418 -6.117 -16.797 1 98.38 340 TYR B N 1
ATOM 6316 C CA . TYR B 1 340 ? -2.41 -5.5 -15.922 1 98.38 340 TYR B CA 1
ATOM 6317 C C . TYR B 1 340 ? -3.232 -6.559 -15.195 1 98.38 340 TYR B C 1
ATOM 6319 O O . TYR B 1 340 ? -3.488 -6.438 -13.992 1 98.38 340 TYR B O 1
ATOM 6327 N N . ARG B 1 341 ? -3.621 -7.586 -15.867 1 98.06 341 ARG B N 1
ATOM 6328 C CA . ARG B 1 341 ? -4.383 -8.688 -15.289 1 98.06 341 ARG B CA 1
ATOM 6329 C C . ARG B 1 341 ? -3.631 -9.328 -14.125 1 98.06 341 ARG B C 1
ATOM 6331 O O . ARG B 1 341 ? -4.199 -9.531 -13.047 1 98.06 341 ARG B O 1
ATOM 6338 N N . VAL B 1 342 ? -2.387 -9.57 -14.328 1 98.38 342 VAL B N 1
ATOM 6339 C CA . VAL B 1 342 ? -1.572 -10.25 -13.328 1 98.38 342 VAL B CA 1
ATOM 6340 C C . VAL B 1 342 ? -1.399 -9.352 -12.109 1 98.38 342 VAL B C 1
ATOM 6342 O O . VAL B 1 342 ? -1.598 -9.789 -10.969 1 98.38 342 VAL B O 1
ATOM 6345 N N . VAL B 1 343 ? -1.099 -8.078 -12.32 1 98.38 343 VAL B N 1
ATOM 6346 C CA . VAL B 1 343 ? -0.834 -7.133 -11.242 1 98.38 343 VAL B CA 1
ATOM 6347 C C . VAL B 1 343 ? -2.102 -6.922 -10.414 1 98.38 343 VAL B C 1
ATOM 6349 O O . VAL B 1 343 ? -2.064 -6.992 -9.188 1 98.38 343 VAL B O 1
ATOM 6352 N N . THR B 1 344 ? -3.236 -6.734 -11.086 1 98.06 344 THR B N 1
ATOM 6353 C CA . THR B 1 344 ? -4.504 -6.508 -10.398 1 98.06 344 THR B CA 1
ATOM 6354 C C . THR B 1 344 ? -4.945 -7.766 -9.656 1 98.06 344 THR B C 1
ATOM 6356 O O . THR B 1 344 ? -5.406 -7.688 -8.516 1 98.06 344 THR B O 1
ATOM 6359 N N . GLY B 1 345 ? -4.797 -8.891 -10.305 1 98.25 345 GLY B N 1
ATOM 6360 C CA . GLY B 1 345 ? -5.133 -10.141 -9.648 1 98.25 345 GLY B CA 1
ATOM 6361 C C . GLY B 1 345 ? -4.316 -10.398 -8.398 1 98.25 345 GLY B C 1
ATOM 6362 O O . GLY B 1 345 ? -4.859 -10.797 -7.363 1 98.25 345 GLY B O 1
ATOM 6363 N N . GLN B 1 346 ? -3.014 -10.156 -8.516 1 98.19 346 GLN B N 1
ATOM 6364 C CA . GLN B 1 346 ? -2.141 -10.336 -7.359 1 98.19 346 GLN B CA 1
ATOM 6365 C C . GLN B 1 346 ? -2.553 -9.43 -6.207 1 98.19 346 GLN B C 1
ATOM 6367 O O . GLN B 1 346 ? -2.652 -9.875 -5.062 1 98.19 346 GLN B O 1
ATOM 6372 N N . ARG B 1 347 ? -2.822 -8.172 -6.461 1 97.94 347 ARG B N 1
ATOM 6373 C CA . ARG B 1 347 ? -3.203 -7.215 -5.43 1 97.94 347 ARG B CA 1
ATOM 6374 C C . ARG B 1 347 ? -4.52 -7.617 -4.77 1 97.94 347 ARG B C 1
ATOM 6376 O O . ARG B 1 347 ? -4.707 -7.406 -3.572 1 97.94 347 ARG B O 1
ATOM 6383 N N . LEU B 1 348 ? -5.387 -8.18 -5.496 1 98.25 348 LEU B N 1
ATOM 6384 C CA . LEU B 1 348 ? -6.684 -8.586 -4.961 1 98.25 348 LEU B CA 1
ATOM 6385 C C . LEU B 1 348 ? -6.551 -9.852 -4.113 1 98.25 348 LEU B C 1
ATOM 6387 O O . LEU B 1 348 ? -7.215 -9.984 -3.084 1 98.25 348 LEU B O 1
ATOM 6391 N N . LEU B 1 349 ? -5.684 -10.711 -4.52 1 98.62 349 LEU B N 1
ATOM 6392 C CA . LEU B 1 349 ? -5.656 -12.039 -3.924 1 98.62 349 LEU B CA 1
ATOM 6393 C C . LEU B 1 349 ? -4.723 -12.078 -2.719 1 98.62 349 LEU B C 1
ATOM 6395 O O . LEU B 1 349 ? -4.895 -12.906 -1.819 1 98.62 349 LEU B O 1
ATOM 6399 N N . GLN B 1 350 ? -3.746 -11.234 -2.676 1 97.62 350 GLN B N 1
ATOM 6400 C CA . GLN B 1 350 ? -2.789 -11.211 -1.576 1 97.62 350 GLN B CA 1
ATOM 6401 C C . GLN B 1 350 ? -3.225 -10.242 -0.484 1 97.62 350 GLN B C 1
ATOM 6403 O O . GLN B 1 350 ? -3.844 -9.211 -0.772 1 97.62 350 GLN B O 1
ATOM 6408 N N . ALA B 1 351 ? -2.84 -10.562 0.719 1 96.56 351 ALA B N 1
ATOM 6409 C CA . ALA B 1 351 ? -3.098 -9.648 1.832 1 96.56 351 ALA B CA 1
ATOM 6410 C C . ALA B 1 351 ? -2.279 -8.367 1.696 1 96.56 351 ALA B C 1
ATOM 6412 O O . ALA B 1 351 ? -2.734 -7.289 2.082 1 96.56 351 ALA B O 1
ATOM 6413 N N . ALA B 1 352 ? -1.095 -8.445 1.274 1 95.75 352 ALA B N 1
ATOM 6414 C CA . ALA B 1 352 ? -0.162 -7.359 0.976 1 95.75 352 ALA B CA 1
ATOM 6415 C C . ALA B 1 352 ? 0.763 -7.734 -0.178 1 95.75 352 ALA B C 1
ATOM 6417 O O . ALA B 1 352 ? 1.241 -8.867 -0.256 1 95.75 352 ALA B O 1
ATOM 6418 N N . SER B 1 353 ? 0.938 -6.805 -1.066 1 95.75 353 SER B N 1
ATOM 6419 C CA . SER B 1 353 ? 1.674 -7.137 -2.281 1 95.75 353 SER B CA 1
ATOM 6420 C C . SER B 1 353 ? 2.941 -6.297 -2.406 1 95.75 353 SER B C 1
ATOM 6422 O O . SER B 1 353 ? 3.086 -5.277 -1.731 1 95.75 353 SER B O 1
ATOM 6424 N N . ASP B 1 354 ? 3.814 -6.73 -3.248 1 94.81 354 ASP B N 1
ATOM 6425 C CA . ASP B 1 354 ? 5.062 -6.062 -3.605 1 94.81 354 ASP B CA 1
ATOM 6426 C C . ASP B 1 354 ? 4.809 -4.613 -4.02 1 94.81 354 ASP B C 1
ATOM 6428 O O . ASP B 1 354 ? 3.918 -4.336 -4.824 1 94.81 354 ASP B O 1
ATOM 6432 N N . ILE B 1 355 ? 5.598 -3.678 -3.506 1 95.75 355 ILE B N 1
ATOM 6433 C CA . ILE B 1 355 ? 5.352 -2.262 -3.762 1 95.75 355 ILE B CA 1
ATOM 6434 C C . ILE B 1 355 ? 5.809 -1.904 -5.176 1 95.75 355 ILE B C 1
ATOM 6436 O O . ILE B 1 355 ? 5.469 -0.838 -5.691 1 95.75 355 ILE B O 1
ATOM 6440 N N . PHE B 1 356 ? 6.543 -2.748 -5.852 1 97.38 356 PHE B N 1
ATOM 6441 C CA . PHE B 1 356 ? 7.09 -2.447 -7.168 1 97.38 356 PHE B CA 1
ATOM 6442 C C . PHE B 1 356 ? 6.254 -3.092 -8.266 1 97.38 356 PHE B C 1
ATOM 6444 O O . PHE B 1 356 ? 6.617 -3.047 -9.445 1 97.38 356 PHE B O 1
ATOM 6451 N N . LEU B 1 357 ? 5.102 -3.656 -7.902 1 97.5 357 LEU B N 1
ATOM 6452 C CA . LEU B 1 357 ? 4.234 -4.277 -8.898 1 97.5 357 LEU B CA 1
ATOM 6453 C C . LEU B 1 357 ? 3.762 -3.248 -9.922 1 97.5 357 LEU B C 1
ATOM 6455 O O . LEU B 1 357 ? 3.246 -2.191 -9.555 1 97.5 357 LEU B O 1
ATOM 6459 N N . GLY B 1 358 ? 3.986 -3.516 -11.125 1 98.19 358 GLY B N 1
ATOM 6460 C CA . GLY B 1 358 ? 3.535 -2.725 -12.258 1 98.19 358 GLY B CA 1
ATOM 6461 C C . GLY B 1 358 ? 3.533 -3.498 -13.57 1 98.19 358 GLY B C 1
ATOM 6462 O O . GLY B 1 358 ? 3.752 -4.711 -13.578 1 98.19 358 GLY B O 1
ATOM 6463 N N . TRP B 1 359 ? 3.166 -2.861 -14.609 1 98.62 359 TRP B N 1
ATOM 6464 C CA . TRP B 1 359 ? 3.064 -3.545 -15.898 1 98.62 359 TRP B CA 1
ATOM 6465 C C . TRP B 1 359 ? 3.473 -2.621 -17.031 1 98.62 359 TRP B C 1
ATOM 6467 O O . TRP B 1 359 ? 3.555 -1.402 -16.859 1 98.62 359 TRP B O 1
ATOM 6477 N N . ALA B 1 360 ? 3.811 -3.199 -18.125 1 98.56 360 ALA B N 1
ATOM 6478 C CA . ALA B 1 360 ? 4.16 -2.449 -19.328 1 98.56 360 ALA B CA 1
ATOM 6479 C C . ALA B 1 360 ? 4.004 -3.312 -20.578 1 98.56 360 ALA B C 1
ATOM 6481 O O . ALA B 1 360 ? 3.838 -4.531 -20.484 1 98.56 360 ALA B O 1
ATOM 6482 N N . THR B 1 361 ? 3.916 -2.645 -21.672 1 97.94 361 THR B N 1
ATOM 6483 C CA . THR B 1 361 ? 4.043 -3.307 -22.969 1 97.94 361 THR B CA 1
ATOM 6484 C C . THR B 1 361 ? 5.484 -3.248 -23.469 1 97.94 361 THR B C 1
ATOM 6486 O O . THR B 1 361 ? 6.09 -2.176 -23.516 1 97.94 361 THR B O 1
ATOM 6489 N N . GLY B 1 362 ? 5.992 -4.391 -23.719 1 94.62 362 GLY B N 1
ATOM 6490 C CA . GLY B 1 362 ? 7.367 -4.469 -24.188 1 94.62 362 GLY B CA 1
ATOM 6491 C C . GLY B 1 362 ? 7.484 -4.605 -25.688 1 94.62 362 GLY B C 1
ATOM 6492 O O . GLY B 1 362 ? 6.539 -4.293 -26.422 1 94.62 362 GLY B O 1
ATOM 6493 N N . PRO B 1 363 ? 8.75 -4.945 -26.094 1 88.44 363 PRO B N 1
ATOM 6494 C CA . PRO B 1 363 ? 8.977 -5.121 -27.531 1 88.44 363 PRO B CA 1
ATOM 6495 C C . PRO B 1 363 ? 8.023 -6.145 -28.156 1 88.44 363 PRO B C 1
ATOM 6497 O O . PRO B 1 363 ? 7.648 -7.121 -27.5 1 88.44 363 PRO B O 1
ATOM 6500 N N . ARG B 1 364 ? 7.645 -5.922 -29.422 1 86.56 364 ARG B N 1
ATOM 6501 C CA . ARG B 1 364 ? 6.789 -6.789 -30.219 1 86.56 364 ARG B CA 1
ATOM 6502 C C . ARG B 1 364 ? 5.395 -6.891 -29.609 1 86.56 364 ARG B C 1
ATOM 6504 O O . ARG B 1 364 ? 4.691 -7.883 -29.828 1 86.56 364 ARG B O 1
ATOM 6511 N N . GLY B 1 365 ? 5.094 -5.941 -28.719 1 92.5 365 GLY B N 1
ATOM 6512 C CA . GLY B 1 365 ? 3.75 -5.859 -28.172 1 92.5 365 GLY B CA 1
ATOM 6513 C C . GLY B 1 365 ? 3.51 -6.844 -27.047 1 92.5 365 GLY B C 1
ATOM 6514 O O . GLY B 1 365 ? 2.373 -7.016 -26.594 1 92.5 365 GLY B O 1
ATOM 6515 N N . LYS B 1 366 ? 4.508 -7.484 -26.594 1 94.38 366 LYS B N 1
ATOM 6516 C CA . LYS B 1 366 ? 4.367 -8.438 -25.5 1 94.38 366 LYS B CA 1
ATOM 6517 C C . LYS B 1 366 ? 4.098 -7.711 -24.188 1 94.38 366 LYS B C 1
ATOM 6519 O O . LYS B 1 366 ? 4.609 -6.609 -23.953 1 94.38 366 LYS B O 1
ATOM 6524 N N . HIS B 1 367 ? 3.264 -8.305 -23.375 1 97.88 367 HIS B N 1
ATOM 6525 C CA . HIS B 1 367 ? 2.906 -7.711 -22.094 1 97.88 367 HIS B CA 1
ATOM 6526 C C . HIS B 1 367 ? 3.818 -8.219 -20.984 1 97.88 367 HIS B C 1
ATOM 6528 O O . HIS B 1 367 ? 4.18 -9.398 -20.953 1 97.88 367 HIS B O 1
ATOM 6534 N N . TYR B 1 368 ? 4.195 -7.32 -20.109 1 98.06 368 TYR B N 1
ATOM 6535 C CA . TYR B 1 368 ? 5.059 -7.664 -18.984 1 98.06 368 TYR B CA 1
ATOM 6536 C C . TYR B 1 368 ? 4.473 -7.16 -17.672 1 98.06 368 TYR B C 1
ATOM 6538 O O . TYR B 1 368 ? 3.693 -6.203 -17.672 1 98.06 368 TYR B O 1
ATOM 6546 N N . TYR B 1 369 ? 4.789 -7.828 -16.656 1 98 369 TYR B N 1
ATOM 6547 C CA . TYR B 1 369 ? 4.637 -7.273 -15.32 1 98 369 TYR B CA 1
ATOM 6548 C C . TYR B 1 369 ? 5.965 -7.289 -14.578 1 98 369 TYR B C 1
ATOM 6550 O O . TYR B 1 369 ? 6.852 -8.094 -14.883 1 98 369 TYR B O 1
ATOM 6558 N N . PHE B 1 370 ? 6.113 -6.32 -13.68 1 98 370 PHE B N 1
ATOM 6559 C CA . PHE B 1 370 ? 7.34 -6.117 -12.922 1 98 370 PHE B CA 1
ATOM 6560 C C . PHE B 1 370 ? 7.105 -6.363 -11.43 1 98 370 PHE B C 1
ATOM 6562 O O . PHE B 1 370 ? 6.031 -6.059 -10.914 1 98 370 PHE B O 1
ATOM 6569 N N . ARG B 1 371 ? 8.062 -6.891 -10.758 1 96.44 371 ARG B N 1
ATOM 6570 C CA . ARG B 1 371 ? 8.062 -7.094 -9.312 1 96.44 371 ARG B CA 1
ATOM 6571 C C . ARG B 1 371 ? 9.484 -7.203 -8.773 1 96.44 371 ARG B C 1
ATOM 6573 O O . ARG B 1 371 ? 10.438 -7.312 -9.547 1 96.44 371 ARG B O 1
ATOM 6580 N N . GLN B 1 372 ? 9.57 -7.129 -7.512 1 94.56 372 GLN B N 1
ATOM 6581 C CA . GLN B 1 372 ? 10.852 -7.426 -6.883 1 94.56 372 GLN B CA 1
ATOM 6582 C C . GLN B 1 372 ? 11.141 -8.922 -6.895 1 94.56 372 GLN B C 1
ATOM 6584 O O . GLN B 1 372 ? 10.25 -9.734 -6.652 1 94.56 372 GLN B O 1
ATOM 6589 N N . LEU B 1 373 ? 12.211 -9.406 -7.375 1 86.75 373 LEU B N 1
ATOM 6590 C CA . LEU B 1 373 ? 12.539 -10.82 -7.516 1 86.75 373 LEU B CA 1
ATOM 6591 C C . LEU B 1 373 ? 12.438 -11.539 -6.172 1 86.75 373 LEU B C 1
ATOM 6593 O O . LEU B 1 373 ? 11.828 -12.609 -6.086 1 86.75 373 LEU B O 1
ATOM 6597 N N . ARG B 1 374 ? 13.117 -11.148 -5.172 1 70.44 374 ARG B N 1
ATOM 6598 C CA . ARG B 1 374 ? 13.109 -11.844 -3.885 1 70.44 374 ARG B CA 1
ATOM 6599 C C . ARG B 1 374 ? 13.195 -10.852 -2.73 1 70.44 374 ARG B C 1
ATOM 6601 O O . ARG B 1 374 ? 14.102 -10.008 -2.693 1 70.44 374 ARG B O 1
ATOM 6608 N N . ASP B 1 375 ? 12.078 -11.031 -2.047 1 73.38 375 ASP B N 1
ATOM 6609 C CA . ASP B 1 375 ? 12.148 -10.289 -0.789 1 73.38 375 ASP B CA 1
ATOM 6610 C C . ASP B 1 375 ? 11.773 -11.18 0.394 1 73.38 375 ASP B C 1
ATOM 6612 O O . ASP B 1 375 ? 10.602 -11.281 0.757 1 73.38 375 ASP B O 1
ATOM 6616 N N . MET B 1 376 ? 12.781 -11.789 0.98 1 78.75 376 MET B N 1
ATOM 6617 C CA . MET B 1 376 ? 12.641 -12.68 2.127 1 78.75 376 MET B CA 1
ATOM 6618 C C . MET B 1 376 ? 11.711 -13.844 1.803 1 78.75 376 MET B C 1
ATOM 6620 O O . MET B 1 376 ? 10.906 -14.25 2.641 1 78.75 376 MET B O 1
ATOM 6624 N N . LYS B 1 377 ? 11.734 -14.273 0.61 1 86.25 377 LYS B N 1
ATOM 6625 C CA . LYS B 1 377 ? 10.828 -15.328 0.155 1 86.25 377 LYS B CA 1
ATOM 6626 C C . LYS B 1 377 ? 11.25 -16.688 0.697 1 86.25 377 LYS B C 1
ATOM 6628 O O . LYS B 1 377 ? 12.438 -17 0.738 1 86.25 377 LYS B O 1
ATOM 6633 N N . VAL B 1 378 ? 10.266 -17.422 1.162 1 90.19 378 VAL B N 1
ATOM 6634 C CA . VAL B 1 378 ? 10.477 -18.797 1.598 1 90.19 378 VAL B CA 1
ATOM 6635 C C . VAL B 1 378 ? 9.438 -19.719 0.95 1 90.19 378 VAL B C 1
ATOM 6637 O O . VAL B 1 378 ? 8.273 -19.344 0.808 1 90.19 378 VAL B O 1
ATOM 6640 N N . SER B 1 379 ? 9.922 -20.844 0.469 1 88.94 379 SER B N 1
ATOM 6641 C CA . SER B 1 379 ? 9.047 -21.859 -0.123 1 88.94 379 SER B CA 1
ATOM 6642 C C . SER B 1 379 ? 9.078 -23.141 0.68 1 88.94 379 SER B C 1
ATOM 6644 O O . SER B 1 379 ? 10.062 -23.438 1.371 1 88.94 379 SER B O 1
ATOM 6646 N N . ALA B 1 380 ? 8.023 -23.875 0.565 1 90.19 380 ALA B N 1
ATOM 6647 C CA . ALA B 1 380 ? 7.941 -25.156 1.252 1 90.19 380 ALA B CA 1
ATOM 6648 C C . ALA B 1 380 ? 8.766 -26.219 0.53 1 90.19 380 ALA B C 1
ATOM 6650 O O . ALA B 1 380 ? 8.742 -26.312 -0.7 1 90.19 380 ALA B O 1
ATOM 6651 N N . ASP B 1 381 ? 9.562 -26.891 1.306 1 90.75 381 ASP B N 1
ATOM 6652 C CA . ASP B 1 381 ? 10.227 -28.094 0.811 1 90.75 381 ASP B CA 1
ATOM 6653 C C . ASP B 1 381 ? 9.398 -29.328 1.108 1 90.75 381 ASP B C 1
ATOM 6655 O O . ASP B 1 381 ? 9.734 -30.109 2.004 1 90.75 381 ASP B O 1
ATOM 6659 N N . VAL B 1 382 ? 8.477 -29.578 0.263 1 90.75 382 VAL B N 1
ATOM 6660 C CA . VAL B 1 382 ? 7.414 -30.547 0.516 1 90.75 382 VAL B CA 1
ATOM 6661 C C . VAL B 1 382 ? 8 -31.953 0.575 1 90.75 382 VAL B C 1
ATOM 6663 O O . VAL B 1 382 ? 7.523 -32.781 1.336 1 90.75 382 VAL B O 1
ATOM 6666 N N . GLU B 1 383 ? 9.008 -32.219 -0.132 1 89.19 383 GLU B N 1
ATOM 6667 C CA . GLU B 1 383 ? 9.609 -33.531 -0.169 1 89.19 383 GLU B CA 1
ATOM 6668 C C . GLU B 1 383 ? 10.227 -33.906 1.178 1 89.19 383 GLU B C 1
ATOM 6670 O O . GLU B 1 383 ? 10.43 -35.094 1.472 1 89.19 383 GLU B O 1
ATOM 6675 N N . SER B 1 384 ? 10.484 -32.906 1.983 1 89.12 384 SER B N 1
ATOM 6676 C CA . SER B 1 384 ? 11.078 -33.156 3.295 1 89.12 384 SER B CA 1
ATOM 6677 C C . SER B 1 384 ? 10 -33.312 4.367 1 89.12 384 SER B C 1
ATOM 6679 O O . SER B 1 384 ? 10.305 -33.625 5.52 1 89.12 384 SER B O 1
ATOM 6681 N N . PHE B 1 385 ? 8.742 -33.188 3.963 1 91.44 385 PHE B N 1
ATOM 6682 C CA . PHE B 1 385 ? 7.66 -33.188 4.938 1 91.44 385 PHE B CA 1
ATOM 6683 C C . PHE B 1 385 ? 7.242 -34.625 5.238 1 91.44 385 PHE B C 1
ATOM 6685 O O . PHE B 1 385 ? 7.18 -35.469 4.34 1 91.44 385 PHE B O 1
ATOM 6692 N N . ASN B 1 386 ? 7.086 -34.906 6.539 1 92.75 386 ASN B N 1
ATOM 6693 C CA . ASN B 1 386 ? 6.32 -36.125 6.852 1 92.75 386 ASN B CA 1
ATOM 6694 C C . ASN B 1 386 ? 4.82 -35.875 6.727 1 92.75 386 ASN B C 1
ATOM 6696 O O . ASN B 1 386 ? 4.395 -34.781 6.395 1 92.75 386 ASN B O 1
ATOM 6700 N N . GLN B 1 387 ? 4.066 -36.938 6.91 1 93.56 387 GLN B N 1
ATOM 6701 C CA . GLN B 1 387 ? 2.629 -36.906 6.68 1 93.56 387 GLN B CA 1
ATOM 6702 C C . GLN B 1 387 ? 1.967 -35.812 7.547 1 93.56 387 GLN B C 1
ATOM 6704 O O . GLN B 1 387 ? 1.104 -35.094 7.078 1 93.56 387 GLN B O 1
ATOM 6709 N N . LYS B 1 388 ? 2.326 -35.688 8.812 1 93.31 388 LYS B N 1
ATOM 6710 C CA . LYS B 1 388 ? 1.729 -34.75 9.742 1 93.31 388 LYS B CA 1
ATOM 6711 C C . LYS B 1 388 ? 2.02 -33.312 9.312 1 93.31 388 LYS B C 1
ATOM 6713 O O . LYS B 1 388 ? 1.13 -32.438 9.344 1 93.31 388 LYS B O 1
ATOM 6718 N N . ILE B 1 389 ? 3.234 -33.062 8.922 1 92.88 389 ILE B N 1
ATOM 6719 C CA . ILE B 1 389 ? 3.648 -31.75 8.5 1 92.88 389 ILE B CA 1
ATOM 6720 C C . ILE B 1 389 ? 2.949 -31.375 7.195 1 92.88 389 ILE B C 1
ATOM 6722 O O . ILE B 1 389 ? 2.492 -30.234 7.027 1 92.88 389 ILE B O 1
ATOM 6726 N N . LEU B 1 390 ? 2.895 -32.312 6.312 1 95.38 390 LEU B N 1
ATOM 6727 C CA . LEU B 1 390 ? 2.223 -32.062 5.047 1 95.38 390 LEU B CA 1
ATOM 6728 C C . LEU B 1 390 ? 0.743 -31.766 5.266 1 95.38 390 LEU B C 1
ATOM 6730 O O . LEU B 1 390 ? 0.169 -30.906 4.586 1 95.38 390 LEU B O 1
ATOM 6734 N N . THR B 1 391 ? 0.118 -32.469 6.188 1 96.25 391 THR B N 1
ATOM 6735 C CA . THR B 1 391 ? -1.277 -32.219 6.527 1 96.25 391 THR B CA 1
ATOM 6736 C C . THR B 1 391 ? -1.454 -30.812 7.082 1 96.25 391 THR B C 1
ATOM 6738 O O . THR B 1 391 ? -2.4 -30.125 6.719 1 96.25 391 THR B O 1
ATOM 6741 N N . GLY B 1 392 ? -0.542 -30.422 7.984 1 94.69 392 GLY B N 1
ATOM 6742 C CA . GLY B 1 392 ? -0.568 -29.062 8.492 1 94.69 392 GLY B CA 1
ATOM 6743 C C . GLY B 1 392 ? -0.379 -28.016 7.402 1 94.69 392 GLY B C 1
ATOM 6744 O O . GLY B 1 392 ? -1.072 -27 7.383 1 94.69 392 GLY B O 1
ATOM 6745 N N . TYR B 1 393 ? 0.572 -28.281 6.543 1 95.69 393 TYR B N 1
ATOM 6746 C CA . TYR B 1 393 ? 0.817 -27.391 5.418 1 95.69 393 TYR B CA 1
ATOM 6747 C C . TYR B 1 393 ? -0.415 -27.297 4.527 1 95.69 393 TYR B C 1
ATOM 6749 O O . TYR B 1 393 ? -0.78 -26.203 4.086 1 95.69 393 TYR B O 1
ATOM 6757 N N . ALA B 1 394 ? -1.05 -28.391 4.277 1 97.94 394 ALA B N 1
ATOM 6758 C CA . ALA B 1 394 ? -2.277 -28.422 3.486 1 97.94 394 ALA B CA 1
ATOM 6759 C C . ALA B 1 394 ? -3.355 -27.547 4.109 1 97.94 394 ALA B C 1
ATOM 6761 O O . ALA B 1 394 ? -4.051 -26.812 3.404 1 97.94 394 ALA B O 1
ATOM 6762 N N . ARG B 1 395 ? -3.488 -27.641 5.418 1 97.19 395 ARG B N 1
ATOM 6763 C CA . ARG B 1 395 ? -4.441 -26.797 6.141 1 97.19 395 ARG B CA 1
ATOM 6764 C C . ARG B 1 395 ? -4.152 -25.328 5.91 1 97.19 395 ARG B C 1
ATOM 6766 O O . ARG B 1 395 ? -5.066 -24.531 5.66 1 97.19 395 ARG B O 1
ATOM 6773 N N . MET B 1 396 ? -2.902 -24.969 5.949 1 96.81 396 MET B N 1
ATOM 6774 C CA . MET B 1 396 ? -2.494 -23.578 5.77 1 96.81 396 MET B CA 1
ATOM 6775 C C . MET B 1 396 ? -2.785 -23.094 4.348 1 96.81 396 MET B C 1
ATOM 6777 O O . MET B 1 396 ? -3.205 -21.953 4.141 1 96.81 396 MET B O 1
ATOM 6781 N N . CYS B 1 397 ? -2.539 -23.984 3.41 1 98.38 397 CYS B N 1
ATOM 6782 C CA . CYS B 1 397 ? -2.855 -23.641 2.027 1 98.38 397 CYS B CA 1
ATOM 6783 C C . CYS B 1 397 ? -4.352 -23.406 1.854 1 98.38 397 CYS B C 1
ATOM 6785 O O . CYS B 1 397 ? -4.762 -22.438 1.198 1 98.38 397 CYS B O 1
ATOM 6787 N N . GLY B 1 398 ? -5.141 -24.281 2.438 1 98.69 398 GLY B N 1
ATOM 6788 C CA . GLY B 1 398 ? -6.578 -24.094 2.396 1 98.69 398 GLY B CA 1
ATOM 6789 C C . GLY B 1 398 ? -7.023 -22.781 3.002 1 98.69 398 GLY B C 1
ATOM 6790 O O . GLY B 1 398 ? -7.875 -22.078 2.439 1 98.69 398 GLY B O 1
ATOM 6791 N N . ARG B 1 399 ? -6.434 -22.453 4.082 1 98.19 399 ARG B N 1
ATOM 6792 C CA . ARG B 1 399 ? -6.746 -21.203 4.766 1 98.19 399 ARG B CA 1
ATOM 6793 C C . ARG B 1 399 ? -6.379 -20 3.9 1 98.19 399 ARG B C 1
ATOM 6795 O O . ARG B 1 399 ? -7.176 -19.078 3.75 1 98.19 399 ARG B O 1
ATOM 6802 N N . ALA B 1 400 ? -5.164 -20.031 3.416 1 98.56 400 ALA B N 1
ATOM 6803 C CA . ALA B 1 400 ? -4.684 -18.922 2.596 1 98.56 400 ALA B CA 1
ATOM 6804 C C . ALA B 1 400 ? -5.551 -18.75 1.354 1 98.56 400 ALA B C 1
ATOM 6806 O O . ALA B 1 400 ? -5.844 -17.609 0.955 1 98.56 400 ALA B O 1
ATOM 6807 N N . LEU B 1 401 ? -5.957 -19.828 0.765 1 98.88 401 LEU B N 1
ATOM 6808 C CA . LEU B 1 401 ? -6.785 -19.75 -0.432 1 98.88 401 LEU B CA 1
ATOM 6809 C C . LEU B 1 401 ? -8.156 -19.188 -0.105 1 98.88 401 LEU B C 1
ATOM 6811 O O . LEU B 1 401 ? -8.688 -18.359 -0.859 1 98.88 401 LEU B O 1
ATOM 6815 N N . ALA B 1 402 ? -8.758 -19.625 0.987 1 98.81 402 ALA B N 1
ATOM 6816 C CA . ALA B 1 402 ? -10.039 -19.094 1.414 1 98.81 402 ALA B CA 1
ATOM 6817 C C . ALA B 1 402 ? -9.953 -17.578 1.634 1 98.81 402 ALA B C 1
ATOM 6819 O O . ALA B 1 402 ? -10.82 -16.828 1.181 1 98.81 402 ALA B O 1
ATOM 6820 N N . ARG B 1 403 ? -8.938 -17.188 2.322 1 98.44 403 ARG B N 1
ATOM 6821 C CA . ARG B 1 403 ? -8.742 -15.766 2.572 1 98.44 403 ARG B CA 1
ATOM 6822 C C . ARG B 1 403 ? -8.602 -14.992 1.266 1 98.44 403 ARG B C 1
ATOM 6824 O O . ARG B 1 403 ? -9.211 -13.93 1.101 1 98.44 403 ARG B O 1
ATOM 6831 N N . ALA B 1 404 ? -7.805 -15.484 0.372 1 98.81 404 ALA B N 1
ATOM 6832 C CA . ALA B 1 404 ? -7.598 -14.844 -0.924 1 98.81 404 ALA B CA 1
ATOM 6833 C C . ALA B 1 404 ? -8.914 -14.664 -1.67 1 98.81 404 ALA B C 1
ATOM 6835 O O . ALA B 1 404 ? -9.211 -13.586 -2.176 1 98.81 404 ALA B O 1
ATOM 6836 N N . HIS B 1 405 ? -9.703 -15.711 -1.724 1 98.81 405 HIS B N 1
ATOM 6837 C CA . HIS B 1 405 ? -10.969 -15.672 -2.438 1 98.81 405 HIS B CA 1
ATOM 6838 C C . HIS B 1 405 ? -11.953 -14.711 -1.772 1 98.81 405 HIS B C 1
ATOM 6840 O O . HIS B 1 405 ? -12.656 -13.969 -2.457 1 98.81 405 HIS B O 1
ATOM 6846 N N . ALA B 1 406 ? -11.992 -14.805 -0.476 1 98.56 406 ALA B N 1
ATOM 6847 C CA . ALA B 1 406 ? -12.891 -13.922 0.264 1 98.56 406 ALA B CA 1
ATOM 6848 C C . ALA B 1 406 ? -12.539 -12.453 0.02 1 98.56 406 ALA B C 1
ATOM 6850 O O . ALA B 1 406 ? -13.414 -11.648 -0.285 1 98.56 406 ALA B O 1
ATOM 6851 N N . LYS B 1 407 ? -11.344 -12.141 0.088 1 98.19 407 LYS B N 1
ATOM 6852 C CA . LYS B 1 407 ? -10.883 -10.766 -0.101 1 98.19 407 LYS B CA 1
ATOM 6853 C C . LYS B 1 407 ? -11.109 -10.305 -1.536 1 98.19 407 LYS B C 1
ATOM 6855 O O . LYS B 1 407 ? -11.648 -9.219 -1.764 1 98.19 407 LYS B O 1
ATOM 6860 N N . ALA B 1 408 ? -10.695 -11.109 -2.453 1 98.12 408 ALA B N 1
ATOM 6861 C CA . ALA B 1 408 ? -10.664 -10.719 -3.859 1 98.12 408 ALA B CA 1
ATOM 6862 C C . ALA B 1 408 ? -12.07 -10.484 -4.395 1 98.12 408 ALA B C 1
ATOM 6864 O O . ALA B 1 408 ? -12.281 -9.664 -5.289 1 98.12 408 ALA B O 1
ATOM 6865 N N . SER B 1 409 ? -13.039 -11.156 -3.857 1 96.94 409 SER B N 1
ATOM 6866 C CA . SER B 1 409 ? -14.359 -11.172 -4.488 1 96.94 409 SER B CA 1
ATOM 6867 C C . SER B 1 409 ? -15.391 -10.453 -3.625 1 96.94 409 SER B C 1
ATOM 6869 O O . SER B 1 409 ? -16.391 -9.953 -4.137 1 96.94 409 SER B O 1
ATOM 6871 N N . GLY B 1 410 ? -15.203 -10.492 -2.367 1 95.38 410 GLY B N 1
ATOM 6872 C CA . GLY B 1 410 ? -16.266 -10.055 -1.468 1 95.38 410 GLY B CA 1
ATOM 6873 C C . GLY B 1 410 ? -17.453 -10.992 -1.438 1 95.38 410 GLY B C 1
ATOM 6874 O O . GLY B 1 410 ? -18.547 -10.602 -1.013 1 95.38 410 GLY B O 1
ATOM 6875 N N . HIS B 1 411 ? -17.281 -12.266 -1.839 1 96.69 411 HIS B N 1
ATOM 6876 C CA . HIS B 1 411 ? -18.406 -13.18 -1.986 1 96.69 411 HIS B CA 1
ATOM 6877 C C . HIS B 1 411 ? -18.344 -14.289 -0.944 1 96.69 411 HIS B C 1
ATOM 6879 O O . HIS B 1 411 ? -18.781 -15.414 -1.202 1 96.69 411 HIS B O 1
ATOM 6885 N N . SER B 1 412 ? -17.703 -14 0.193 1 97.94 412 SER B N 1
ATOM 6886 C CA . SER B 1 412 ? -17.562 -15.031 1.223 1 97.94 412 SER B CA 1
ATOM 6887 C C . SER B 1 412 ? -18.922 -15.562 1.662 1 97.94 412 SER B C 1
ATOM 6889 O O . SER B 1 412 ? -19.078 -16.766 1.905 1 97.94 412 SER B O 1
ATOM 6891 N N . VAL B 1 413 ? -19.953 -14.711 1.705 1 97.81 413 VAL B N 1
ATOM 6892 C CA . VAL B 1 413 ? -21.281 -15.109 2.168 1 97.81 413 VAL B CA 1
ATOM 6893 C C . VAL B 1 413 ? -21.891 -16.109 1.19 1 97.81 413 VAL B C 1
ATOM 6895 O O . VAL B 1 413 ? -22.375 -17.172 1.599 1 97.81 413 VAL B O 1
ATOM 6898 N N . GLU B 1 414 ? -21.875 -15.797 -0.08 1 97.94 414 GLU B N 1
ATOM 6899 C CA . GLU B 1 414 ? -22.422 -16.688 -1.107 1 97.94 414 GLU B CA 1
ATOM 6900 C C . GLU B 1 414 ? -21.688 -18.016 -1.137 1 97.94 414 GLU B C 1
ATOM 6902 O O . GLU B 1 414 ? -22.312 -19.078 -1.209 1 97.94 414 GLU B O 1
ATOM 6907 N N . LEU B 1 415 ? -20.344 -17.953 -1.097 1 98.25 415 LEU B N 1
ATOM 6908 C CA . LEU B 1 415 ? -19.547 -19.156 -1.168 1 98.25 415 LEU B CA 1
ATOM 6909 C C . LEU B 1 415 ? -19.781 -20.047 0.05 1 98.25 415 LEU B C 1
ATOM 6911 O O . LEU B 1 415 ? -19.922 -21.266 -0.082 1 98.25 415 LEU B O 1
ATOM 6915 N N . ALA B 1 416 ? -19.812 -19.422 1.207 1 98.38 416 ALA B N 1
ATOM 6916 C CA . ALA B 1 416 ? -20.078 -20.156 2.441 1 98.38 416 ALA B CA 1
ATOM 6917 C C . ALA B 1 416 ? -21.453 -20.797 2.414 1 98.38 416 ALA B C 1
ATOM 6919 O O . ALA B 1 416 ? -21.609 -21.969 2.797 1 98.38 416 ALA B O 1
ATOM 6920 N N . ALA B 1 417 ? -22.438 -20.031 1.984 1 97.88 417 ALA B N 1
ATOM 6921 C CA . ALA B 1 417 ? -23.797 -20.547 1.927 1 97.88 417 ALA B CA 1
ATOM 6922 C C . ALA B 1 417 ? -23.906 -21.734 0.967 1 97.88 417 ALA B C 1
ATOM 6924 O O . ALA B 1 417 ? -24.641 -22.688 1.221 1 97.88 417 ALA B O 1
ATOM 6925 N N . TYR B 1 418 ? -23.234 -21.688 -0.089 1 98.25 418 TYR B N 1
ATOM 6926 C CA . TYR B 1 418 ? -23.234 -22.781 -1.057 1 98.25 418 TYR B CA 1
ATOM 6927 C C . TYR B 1 418 ? -22.578 -24.016 -0.474 1 98.25 418 TYR B C 1
ATOM 6929 O O . TYR B 1 418 ? -23.141 -25.125 -0.538 1 98.25 418 TYR B O 1
ATOM 6937 N N . MET B 1 419 ? -21.375 -23.844 0.095 1 97.81 419 MET B N 1
ATOM 6938 C CA . MET B 1 419 ? -20.594 -24.984 0.574 1 97.81 419 MET B CA 1
ATOM 6939 C C . MET B 1 419 ? -21.219 -25.594 1.813 1 97.81 419 MET B C 1
ATOM 6941 O O . MET B 1 419 ? -21.141 -26.812 2.023 1 97.81 419 MET B O 1
ATOM 6945 N N . GLY B 1 420 ? -21.859 -24.734 2.568 1 96.12 420 GLY B N 1
ATOM 6946 C CA . GLY B 1 420 ? -22.344 -25.188 3.857 1 96.12 420 GLY B CA 1
ATOM 6947 C C . GLY B 1 420 ? -21.234 -25.547 4.824 1 96.12 420 GLY B C 1
ATOM 6948 O O . GLY B 1 420 ? -20.094 -25.109 4.652 1 96.12 420 GLY B O 1
ATOM 6949 N N . ARG B 1 421 ? -21.578 -26.297 5.848 1 93.06 421 ARG B N 1
ATOM 6950 C CA . ARG B 1 421 ? -20.625 -26.625 6.902 1 93.06 421 ARG B CA 1
ATOM 6951 C C . ARG B 1 421 ? -20.391 -28.141 6.961 1 93.06 421 ARG B C 1
ATOM 6953 O O . ARG B 1 421 ? -19.438 -28.594 7.59 1 93.06 421 ARG B O 1
ATOM 6960 N N . ALA B 1 422 ? -21.156 -28.797 6.191 1 91.81 422 ALA B N 1
ATOM 6961 C CA . ALA B 1 422 ? -21.141 -30.25 6.281 1 91.81 422 ALA B CA 1
ATOM 6962 C C . ALA B 1 422 ? -20.125 -30.844 5.301 1 91.81 422 ALA B C 1
ATOM 6964 O O . ALA B 1 422 ? -19.391 -30.109 4.641 1 91.81 422 ALA B O 1
ATOM 6965 N N . GLY B 1 423 ? -20.141 -32.156 5.145 1 93.44 423 GLY B N 1
ATOM 6966 C CA . GLY B 1 423 ? -19.047 -32.906 4.57 1 93.44 423 GLY B CA 1
ATOM 6967 C C . GLY B 1 423 ? -19.141 -33.062 3.064 1 93.44 423 GLY B C 1
ATOM 6968 O O . GLY B 1 423 ? -18.156 -33.375 2.395 1 93.44 423 GLY B O 1
ATOM 6969 N N . PRO B 1 424 ? -20.266 -32.938 2.527 1 95.12 424 PRO B N 1
ATOM 6970 C CA . PRO B 1 424 ? -20.438 -33.312 1.127 1 95.12 424 PRO B CA 1
ATOM 6971 C C . PRO B 1 424 ? -19.484 -32.562 0.188 1 95.12 424 PRO B C 1
ATOM 6973 O O . PRO B 1 424 ? -18.953 -33.156 -0.751 1 95.12 424 PRO B O 1
ATOM 6976 N N . PHE B 1 425 ? -19.344 -31.328 0.341 1 97.44 425 PHE B N 1
ATOM 6977 C CA . PHE B 1 425 ? -18.484 -30.578 -0.553 1 97.44 425 PHE B CA 1
ATOM 6978 C C . PHE B 1 425 ? -17.047 -31.062 -0.457 1 97.44 425 PHE B C 1
ATOM 6980 O O . PHE B 1 425 ? -16.422 -31.375 -1.474 1 97.44 425 PHE B O 1
ATOM 6987 N N . ALA B 1 426 ? -16.516 -31.156 0.759 1 98.38 426 ALA B N 1
ATOM 6988 C CA . ALA B 1 426 ? -15.156 -31.609 0.975 1 98.38 426 ALA B CA 1
ATOM 6989 C C . ALA B 1 426 ? -14.969 -33.031 0.465 1 98.38 426 ALA B C 1
ATOM 6991 O O . ALA B 1 426 ? -13.93 -33.375 -0.105 1 98.38 426 ALA B O 1
ATOM 6992 N N . GLU B 1 427 ? -15.945 -33.875 0.665 1 98.5 427 GLU B N 1
ATOM 6993 C CA . GLU B 1 427 ? -15.898 -35.25 0.192 1 98.5 427 GLU B CA 1
ATOM 6994 C C . GLU B 1 427 ? -15.859 -35.312 -1.332 1 98.5 427 GLU B C 1
ATOM 6996 O O . GLU B 1 427 ? -15.156 -36.125 -1.907 1 98.5 427 GLU B O 1
ATOM 7001 N N . ALA B 1 428 ? -16.641 -34.469 -1.947 1 98.44 428 ALA B N 1
ATOM 7002 C CA . ALA B 1 428 ? -16.625 -34.406 -3.406 1 98.44 428 ALA B CA 1
ATOM 7003 C C . ALA B 1 428 ? -15.242 -33.969 -3.912 1 98.44 428 ALA B C 1
ATOM 7005 O O . ALA B 1 428 ? -14.758 -34.5 -4.918 1 98.44 428 ALA B O 1
ATOM 7006 N N . LEU B 1 429 ? -14.641 -33.031 -3.244 1 98.56 429 LEU B N 1
ATOM 7007 C CA . LEU B 1 429 ? -13.312 -32.562 -3.625 1 98.56 429 LEU B CA 1
ATOM 7008 C C . LEU B 1 429 ? -12.281 -33.688 -3.459 1 98.56 429 LEU B C 1
ATOM 7010 O O . LEU B 1 429 ? -11.336 -33.781 -4.25 1 98.56 429 LEU B O 1
ATOM 7014 N N . LEU B 1 430 ? -12.445 -34.438 -2.398 1 98.75 430 LEU B N 1
ATOM 7015 C CA . LEU B 1 430 ? -11.555 -35.562 -2.203 1 98.75 430 LEU B CA 1
ATOM 7016 C C . LEU B 1 430 ? -11.656 -36.562 -3.369 1 98.75 430 LEU B C 1
ATOM 7018 O O . LEU B 1 430 ? -10.641 -37 -3.898 1 98.75 430 LEU B O 1
ATOM 7022 N N . ALA B 1 431 ? -12.875 -36.875 -3.701 1 98.69 431 ALA B N 1
ATOM 7023 C CA . ALA B 1 431 ? -13.094 -37.781 -4.84 1 98.69 431 ALA B CA 1
ATOM 7024 C C . ALA B 1 431 ? -12.477 -37.188 -6.109 1 98.69 431 ALA B C 1
ATOM 7026 O O . ALA B 1 431 ? -11.836 -37.906 -6.883 1 98.69 431 ALA B O 1
ATOM 7027 N N . TYR B 1 432 ? -12.695 -36 -6.336 1 98.56 432 TYR B N 1
ATOM 7028 C CA . TYR B 1 432 ? -12.109 -35.312 -7.488 1 98.56 432 TYR B CA 1
ATOM 7029 C C . TYR B 1 432 ? -10.594 -35.406 -7.465 1 98.56 432 TYR B C 1
ATOM 7031 O O . TYR B 1 432 ? -9.969 -35.75 -8.469 1 98.56 432 TYR B O 1
ATOM 7039 N N . ALA B 1 433 ? -10.008 -35 -6.352 1 98.81 433 ALA B N 1
ATOM 7040 C CA . ALA B 1 433 ? -8.555 -34.938 -6.203 1 98.81 433 ALA B CA 1
ATOM 7041 C C . ALA B 1 433 ? -7.914 -36.281 -6.5 1 98.81 433 ALA B C 1
ATOM 7043 O O . ALA B 1 433 ? -6.93 -36.375 -7.234 1 98.81 433 ALA B O 1
ATOM 7044 N N . GLN B 1 434 ? -8.477 -37.312 -5.938 1 98.25 434 GLN B N 1
ATOM 7045 C CA . GLN B 1 434 ? -7.949 -38.656 -6.137 1 98.25 434 GLN B CA 1
ATOM 7046 C C . GLN B 1 434 ? -8.125 -39.125 -7.586 1 98.25 434 GLN B C 1
ATOM 7048 O O . GLN B 1 434 ? -7.23 -39.719 -8.164 1 98.25 434 GLN B O 1
ATOM 7053 N N . GLY B 1 435 ? -9.297 -38.844 -8.086 1 98.19 435 GLY B N 1
ATOM 7054 C CA . GLY B 1 435 ? -9.523 -39.156 -9.484 1 98.19 435 GLY B CA 1
ATOM 7055 C C . GLY B 1 435 ? -8.57 -38.406 -10.414 1 98.19 435 GLY B C 1
ATOM 7056 O O . GLY B 1 435 ? -8.047 -39 -11.367 1 98.19 435 GLY B O 1
ATOM 7057 N N . TYR B 1 436 ? -8.359 -37.188 -10.117 1 98.5 436 TYR B N 1
ATOM 7058 C CA . TYR B 1 436 ? -7.523 -36.375 -11.008 1 98.5 436 TYR B CA 1
ATOM 7059 C C . TYR B 1 436 ? -6.055 -36.781 -10.867 1 98.5 436 TYR B C 1
ATOM 7061 O O . TYR B 1 436 ? -5.281 -36.656 -11.828 1 98.5 436 TYR B O 1
ATOM 7069 N N . ALA B 1 437 ? -5.633 -37.125 -9.672 1 98.38 437 ALA B N 1
ATOM 7070 C CA . ALA B 1 437 ? -4.277 -37.625 -9.492 1 98.38 437 ALA B CA 1
ATOM 7071 C C . ALA B 1 437 ? -4.02 -38.844 -10.398 1 98.38 437 ALA B C 1
ATOM 7073 O O . ALA B 1 437 ? -2.945 -38.969 -10.984 1 98.38 437 ALA B O 1
ATOM 7074 N N . ARG B 1 438 ? -5.004 -39.75 -10.461 1 97.94 438 ARG B N 1
ATOM 7075 C CA . ARG B 1 438 ? -4.879 -40.875 -11.359 1 97.94 438 ARG B CA 1
ATOM 7076 C C . ARG B 1 438 ? -4.82 -40.438 -12.82 1 97.94 438 ARG B C 1
ATOM 7078 O O . ARG B 1 438 ? -4.043 -40.969 -13.609 1 97.94 438 ARG B O 1
ATOM 7085 N N . GLN B 1 439 ? -5.68 -39.469 -13.141 1 98.44 439 GLN B N 1
ATOM 7086 C CA . GLN B 1 439 ? -5.656 -38.938 -14.492 1 98.44 439 GLN B CA 1
ATOM 7087 C C . GLN B 1 439 ? -4.301 -38.312 -14.812 1 98.44 439 GLN B C 1
ATOM 7089 O O . GLN B 1 439 ? -3.793 -38.438 -15.93 1 98.44 439 GLN B O 1
ATOM 7094 N N . ASN B 1 440 ? -3.781 -37.562 -13.891 1 98.56 440 ASN B N 1
ATOM 7095 C CA . ASN B 1 440 ? -2.465 -36.938 -14.055 1 98.56 440 ASN B CA 1
ATOM 7096 C C . ASN B 1 440 ? -1.397 -38 -14.352 1 98.56 440 ASN B C 1
ATOM 7098 O O . ASN B 1 440 ? -0.514 -37.781 -15.18 1 98.56 440 ASN B O 1
ATOM 7102 N N . GLU B 1 441 ? -1.482 -39.125 -13.688 1 98.06 441 GLU B N 1
ATOM 7103 C CA . GLU B 1 441 ? -0.543 -40.219 -13.938 1 98.06 441 GLU B CA 1
ATOM 7104 C C . GLU B 1 441 ? -0.672 -40.75 -15.367 1 98.06 441 GLU B C 1
ATOM 7106 O O . GLU B 1 441 ? 0.332 -41.031 -16.016 1 98.06 441 GLU B O 1
ATOM 7111 N N . LYS B 1 442 ? -1.864 -40.875 -15.75 1 98.31 442 LYS B N 1
ATOM 7112 C CA . LYS B 1 442 ? -2.111 -41.312 -17.125 1 98.31 442 LYS B CA 1
ATOM 7113 C C . LYS B 1 442 ? -1.549 -40.312 -18.125 1 98.31 442 LYS B C 1
ATOM 7115 O O . LYS B 1 442 ? -0.904 -40.719 -19.109 1 98.31 442 LYS B O 1
ATOM 7120 N N . ASP B 1 443 ? -1.869 -39.094 -17.938 1 98.69 443 ASP B N 1
ATOM 7121 C CA . ASP B 1 443 ? -1.374 -38.062 -18.828 1 98.69 443 ASP B CA 1
ATOM 7122 C C . ASP B 1 443 ? 0.153 -38 -18.812 1 98.69 443 ASP B C 1
ATOM 7124 O O . ASP B 1 443 ? 0.777 -37.781 -19.859 1 98.69 443 ASP B O 1
ATOM 7128 N N . TYR B 1 444 ? 0.743 -38.156 -17.656 1 98.56 444 TYR B N 1
ATOM 7129 C CA . TYR B 1 444 ? 2.195 -38.156 -17.516 1 98.56 444 TYR B CA 1
ATOM 7130 C C . TYR B 1 444 ? 2.826 -39.281 -18.328 1 98.56 444 TYR B C 1
ATOM 7132 O O . TYR B 1 444 ? 3.836 -39.062 -19.016 1 98.56 444 TYR B O 1
ATOM 7140 N N . ARG B 1 445 ? 2.246 -40.438 -18.281 1 98.25 445 ARG B N 1
ATOM 7141 C CA . ARG B 1 445 ? 2.742 -41.594 -19.062 1 98.25 445 ARG B CA 1
ATOM 7142 C C . ARG B 1 445 ? 2.686 -41.281 -20.562 1 98.25 445 ARG B C 1
ATOM 7144 O O . ARG B 1 445 ? 3.639 -41.562 -21.297 1 98.25 445 ARG B O 1
ATOM 7151 N N . ARG B 1 446 ? 1.571 -40.719 -20.953 1 98.31 446 ARG B N 1
ATOM 7152 C CA . ARG B 1 446 ? 1.432 -40.344 -22.359 1 98.31 446 ARG B CA 1
ATOM 7153 C C . ARG B 1 446 ? 2.465 -39.281 -22.75 1 98.31 446 ARG B C 1
ATOM 7155 O O . ARG B 1 446 ? 3.018 -39.344 -23.844 1 98.31 446 ARG B O 1
ATOM 7162 N N . PHE B 1 447 ? 2.639 -38.406 -21.922 1 98.31 447 PHE B N 1
ATOM 7163 C CA . PHE B 1 447 ? 3.625 -37.344 -22.109 1 98.31 447 PHE B CA 1
ATOM 7164 C C . PHE B 1 447 ? 5.023 -37.938 -22.25 1 98.31 447 PHE B C 1
ATOM 7166 O O . PHE B 1 447 ? 5.758 -37.562 -23.188 1 98.31 447 PHE B O 1
ATOM 7173 N N . LEU B 1 448 ? 5.387 -38.844 -21.375 1 98.19 448 LEU B N 1
ATOM 7174 C CA . LEU B 1 448 ? 6.699 -39.5 -21.438 1 98.19 448 LEU B CA 1
ATOM 7175 C C . LEU B 1 448 ? 6.867 -40.25 -22.75 1 98.19 448 LEU B C 1
ATOM 7177 O O . LEU B 1 448 ? 7.953 -40.25 -23.328 1 98.19 448 LEU B O 1
ATOM 7181 N N . GLU B 1 449 ? 5.844 -40.906 -23.125 1 98.12 449 GLU B N 1
ATOM 7182 C CA . GLU B 1 449 ? 5.875 -41.656 -24.391 1 98.12 449 GLU B CA 1
ATOM 7183 C C . GLU B 1 449 ? 6.109 -40.688 -25.562 1 98.12 449 GLU B C 1
ATOM 7185 O O . GLU B 1 449 ? 6.871 -41.031 -26.484 1 98.12 449 GLU B O 1
ATOM 7190 N N . ALA B 1 450 ? 5.391 -39.625 -25.531 1 97.94 450 ALA B N 1
ATOM 7191 C CA . ALA B 1 450 ? 5.562 -38.625 -26.594 1 97.94 450 ALA B CA 1
ATOM 7192 C C . ALA B 1 450 ? 6.988 -38.094 -26.609 1 97.94 450 ALA B C 1
ATOM 7194 O O . ALA B 1 450 ? 7.551 -37.844 -27.672 1 97.94 450 ALA B O 1
ATOM 7195 N N . CYS B 1 451 ? 7.547 -37.875 -25.453 1 97.06 451 CYS B N 1
ATOM 7196 C CA . CYS B 1 451 ? 8.93 -37.438 -25.359 1 97.06 451 CYS B CA 1
ATOM 7197 C C . CYS B 1 451 ? 9.891 -38.469 -25.906 1 97.06 451 CYS B C 1
ATOM 7199 O O . CYS B 1 451 ? 10.797 -38.156 -26.672 1 97.06 451 CYS B O 1
ATOM 7201 N N . ARG B 1 452 ? 9.672 -39.688 -25.562 1 96 452 ARG B N 1
ATOM 7202 C CA . ARG B 1 452 ? 10.523 -40.781 -26 1 96 452 ARG B CA 1
ATOM 7203 C C . ARG B 1 452 ? 10.422 -40.969 -27.516 1 96 452 ARG B C 1
ATOM 7205 O O . ARG B 1 452 ? 11.406 -41.344 -28.156 1 96 452 ARG B O 1
ATOM 7212 N N . ALA B 1 453 ? 9.258 -40.75 -28 1 96.44 453 ALA B N 1
ATOM 7213 C CA . ALA B 1 453 ? 9.023 -40.906 -29.438 1 96.44 453 ALA B CA 1
ATOM 7214 C C . ALA B 1 453 ? 9.531 -39.688 -30.219 1 96.44 453 ALA B C 1
ATOM 7216 O O . ALA B 1 453 ? 9.492 -39.656 -31.4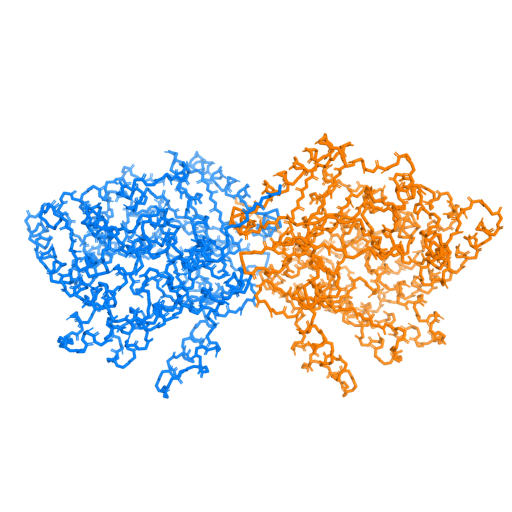38 1 96.44 453 ALA B O 1
ATOM 7217 N N . GLY B 1 454 ? 9.93 -38.625 -29.531 1 93.88 454 GLY B N 1
ATOM 7218 C CA . GLY B 1 454 ? 10.477 -37.438 -30.172 1 93.88 454 GLY B CA 1
ATOM 7219 C C . GLY B 1 454 ? 9.422 -36.438 -30.594 1 93.88 454 GLY B C 1
ATOM 7220 O O . GLY B 1 454 ? 9.727 -35.438 -31.219 1 93.88 454 GLY B O 1
ATOM 7221 N N . LYS B 1 455 ? 8.203 -36.719 -30.25 1 95.19 455 LYS B N 1
ATOM 7222 C CA . LYS B 1 455 ? 7.113 -35.781 -30.578 1 95.19 455 LYS B CA 1
ATOM 7223 C C . LYS B 1 455 ? 7.211 -34.5 -29.766 1 95.19 455 LYS B C 1
ATOM 7225 O O . LYS B 1 455 ? 6.789 -33.438 -30.234 1 95.19 455 LYS B O 1
ATOM 7230 N N . LEU B 1 456 ? 7.668 -34.562 -28.562 1 96.25 456 LEU B N 1
ATOM 7231 C CA . LEU B 1 456 ? 8 -33.438 -27.703 1 96.25 456 LEU B CA 1
ATOM 7232 C C . LEU B 1 456 ? 9.484 -33.438 -27.359 1 96.25 456 LEU B C 1
ATOM 7234 O O . LEU B 1 456 ? 9.969 -34.344 -26.688 1 96.25 456 LEU B O 1
ATOM 7238 N N . PRO B 1 457 ? 10.156 -32.438 -27.906 1 93.81 457 PRO B N 1
ATOM 7239 C CA . PRO B 1 457 ? 11.586 -32.375 -27.594 1 93.81 457 PRO B CA 1
ATOM 7240 C C . PRO B 1 457 ? 11.859 -32.156 -26.109 1 93.81 457 PRO B C 1
ATOM 7242 O O . PRO B 1 457 ? 11.258 -31.25 -25.5 1 93.81 457 PRO B O 1
ATOM 7245 N N . MET B 1 458 ? 12.648 -32.938 -25.5 1 93.62 458 MET B N 1
ATOM 7246 C CA . MET B 1 458 ? 12.938 -32.844 -24.078 1 93.62 458 MET B CA 1
ATOM 7247 C C . MET B 1 458 ? 14.438 -32.781 -23.828 1 93.62 458 MET B C 1
ATOM 7249 O O . MET B 1 458 ? 15.211 -33.5 -24.469 1 93.62 458 MET B O 1
ATOM 7253 N N . ARG B 1 459 ? 14.836 -31.828 -23.031 1 92.38 459 ARG B N 1
ATOM 7254 C CA . ARG B 1 459 ? 16.203 -31.719 -22.531 1 92.38 459 ARG B CA 1
ATOM 7255 C C . ARG B 1 459 ? 16.219 -31.438 -21.031 1 92.38 459 ARG B C 1
ATOM 7257 O O . ARG B 1 459 ? 15.422 -30.641 -20.547 1 92.38 459 ARG B O 1
ATOM 7264 N N . THR B 1 460 ? 17.078 -32.125 -20.312 1 91.06 460 THR B N 1
ATOM 7265 C CA . THR B 1 460 ? 17.203 -31.875 -18.875 1 91.06 460 THR B CA 1
ATOM 7266 C C . THR B 1 460 ? 18.062 -30.656 -18.609 1 91.06 460 THR B C 1
ATOM 7268 O O . THR B 1 460 ? 18.719 -30.125 -19.531 1 91.06 460 THR B O 1
ATOM 7271 N N . ASP B 1 461 ? 17.984 -30.203 -17.344 1 89.88 461 ASP B N 1
ATOM 7272 C CA . ASP B 1 461 ? 18.859 -29.109 -16.922 1 89.88 461 ASP B CA 1
ATOM 7273 C C . ASP B 1 461 ? 20.328 -29.438 -17.172 1 89.88 461 ASP B C 1
ATOM 7275 O O . ASP B 1 461 ? 21.094 -28.594 -17.625 1 89.88 461 ASP B O 1
ATOM 7279 N N . GLU B 1 462 ? 20.641 -30.672 -16.906 1 87.12 462 GLU B N 1
ATOM 7280 C CA . GLU B 1 462 ? 22.016 -31.125 -17.094 1 87.12 462 GLU B CA 1
ATOM 7281 C C . GLU B 1 462 ? 22.406 -31.109 -18.578 1 87.12 462 GLU B C 1
ATOM 7283 O O . GLU B 1 462 ? 23.531 -30.719 -18.922 1 87.12 462 GLU B O 1
ATOM 7288 N N . ASP B 1 463 ? 21.531 -31.516 -19.359 1 87.81 463 ASP B N 1
ATOM 7289 C CA . ASP B 1 463 ? 21.781 -31.484 -20.797 1 87.81 463 ASP B CA 1
ATOM 7290 C C . ASP B 1 463 ? 22.031 -30.062 -21.281 1 87.81 463 ASP B C 1
ATOM 7292 O O . ASP B 1 463 ? 22.953 -29.828 -22.078 1 87.81 463 ASP B O 1
ATOM 7296 N N . MET B 1 464 ? 21.219 -29.172 -20.797 1 87 464 MET B N 1
ATOM 7297 C CA . MET B 1 464 ? 21.312 -27.781 -21.234 1 87 464 MET B CA 1
ATOM 7298 C C . MET B 1 464 ? 22.594 -27.141 -20.703 1 87 464 MET B C 1
ATOM 7300 O O . MET B 1 464 ? 23.25 -26.375 -21.422 1 87 464 MET B O 1
ATOM 7304 N N . ALA B 1 465 ? 22.906 -27.469 -19.484 1 84.38 465 ALA B N 1
ATOM 7305 C CA . ALA B 1 465 ? 24.125 -26.938 -18.891 1 84.38 465 ALA B CA 1
ATOM 7306 C C . ALA B 1 465 ? 25.359 -27.453 -19.609 1 84.38 465 ALA B C 1
ATOM 7308 O O . ALA B 1 465 ? 26.375 -26.75 -19.703 1 84.38 465 ALA B O 1
ATOM 7309 N N . ALA B 1 466 ? 25.312 -28.609 -20.078 1 83.31 466 ALA B N 1
ATOM 7310 C CA . ALA B 1 466 ? 26.453 -29.266 -20.734 1 83.31 466 ALA B CA 1
ATOM 7311 C C . ALA B 1 466 ? 26.828 -28.547 -22.016 1 83.31 466 ALA B C 1
ATOM 7313 O O . ALA B 1 466 ? 27.969 -28.625 -22.484 1 83.31 466 ALA B O 1
ATOM 7314 N N . ASP B 1 467 ? 25.906 -27.844 -22.5 1 79.25 467 ASP B N 1
ATOM 7315 C CA . ASP B 1 467 ? 26.203 -27.094 -23.719 1 79.25 467 ASP B CA 1
ATOM 7316 C C . ASP B 1 467 ? 27.219 -25.984 -23.469 1 79.25 467 ASP B C 1
ATOM 7318 O O . ASP B 1 467 ? 27.859 -25.484 -24.406 1 79.25 467 ASP B O 1
ATOM 7322 N N . PHE B 1 468 ? 27.281 -25.656 -22.234 1 76.06 468 PHE B N 1
ATOM 7323 C CA . PHE B 1 468 ? 28.156 -24.531 -21.938 1 76.06 468 PHE B CA 1
ATOM 7324 C C . PHE B 1 468 ? 29.375 -24.984 -21.141 1 76.06 468 PHE B C 1
ATOM 7326 O O . PHE B 1 468 ? 30.25 -24.188 -20.812 1 76.06 468 PHE B O 1
ATOM 7333 N N . ARG B 1 469 ? 29.344 -26.25 -20.672 1 64.69 469 ARG B N 1
ATOM 7334 C CA . ARG B 1 469 ? 30.516 -26.812 -20.016 1 64.69 469 ARG B CA 1
ATOM 7335 C C . ARG B 1 469 ? 31.562 -27.25 -21.047 1 64.69 469 ARG B C 1
ATOM 7337 O O . ARG B 1 469 ? 31.297 -28.125 -21.859 1 64.69 469 ARG B O 1
ATOM 7344 N N . VAL B 1 470 ? 32.219 -26.281 -21.734 1 49.22 470 VAL B N 1
ATOM 7345 C CA . VAL B 1 470 ? 33.375 -26.688 -22.547 1 49.22 470 VAL B CA 1
ATOM 7346 C C . VAL B 1 470 ? 34.562 -26.969 -21.625 1 49.22 470 VAL B C 1
ATOM 7348 O O . VAL B 1 470 ? 34.844 -26.203 -20.688 1 49.22 470 VAL B O 1
#

Sequence (940 aa):
MLETDSIQARRSNGQKAREHVKRSSHAALGNVDRDPIRLLRINSAGRVQALIPLRYGRMAASPFAFFRGAAILQAHDLAGTPHTGISIPICGDAHLLNFGGFATPERQLLFDLNDFDETATGPWEWDIKRLTASLAVAAAHMGYGRGDSADIVMAAACEYQLRMNEYAQNSTLDVWYEGITFERMLQDA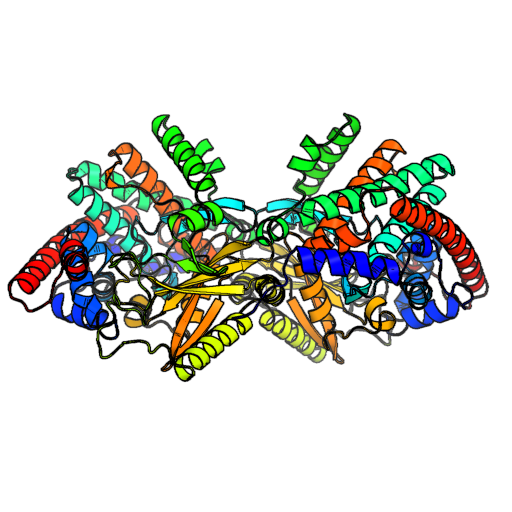ETAEGRRLISRAMEKAAGRTNESMLHKMAYMEGGHWRIRDAPPAMFHPSGPVTLLGKAEHWPDTPTWKKKMAKCYAGYLDSLAPDRRELLKHFAAQDVVFKVVGVGSVGTVCLVMLMVDSWGNPLFLQAKEARESVIARYARDRAPAHDGYRVVTGQRLLQAASDIFLGWATGPRGKHYYFRQLRDMKVSADVESFNQKILTGYARMCGRALARAHAKASGHSVELAAYMGRAGPFAEALLAYAQGYARQNEKDYRRFLEACRAGKLPMRTDEDMAADFRVMLETDSIQARRSNGQKAREHVKRSSHAALGNVDRDPIRLLRINSAGRVQALIPLRYGRMAASPFAFFRGAAILQAHDLAGTPHTGISIPICGDAHLLNFGGFATPERQLLFDLNDFDETATGPWEWDIKRLTASLAVAAAHMGYGRGDSADIVMAAACEYQLRMNEYAQNSTLDVWYEGITFERMLQDAETAEGRRLISRAMEKAAGRTNESMLHKMAYMEGGHWRIRDAPPAMFHPSGPVTLLGKAEHWPDTPTWKKKMAKCYAGYLDSLAPDRRELLKHFAAQDVVFKVVGVGSVGTVCLVMLMVDSWGNPLFLQAKEARESVIARYARDRAPAHDGYRVVTGQRLLQAASDIFLGWATGPRGKHYYFRQLRDMKVSADVESFNQKILTGYARMCGRALARAHAKASGHSVELAAYMGRAGPFAEALLAYAQGYARQNEKDYRRFLEACRAGKLPMRTDEDMAADFRV